Protein AF-A0A9P8Q7M6-F1 (afdb_monomer_lite)

Sequence (858 aa):
MKYVVVSGGVISGIGKGVLASSTGLLLKTLGLRVTSIKIDPYMNIDAGTMSPLEHGEVFVLNDGGESDLDLGNYERYLNVTLTKDHNITTGKIYSQVIERERRGDYLGKTVQVVPHVTNAIQDWIERVARVPVDDSGLEPDVCIIELGGTVGDIESAPFVEALRQFQFRVGHENFALCHVSLVPVIHGEQKTKPTQAAIKDLRSLGLTPDIIACRCTDKLELPTIEKISMFCHVGPNQVIAVHDLNSTYHVPLLLVEQKLLKFLSERLSFKDIVVTAEAKATGEDLLNRWRALTTSYDRSFETVKIALVGKYTHLKDSYLSVIKALEHSSMRVRRRLEIIWVEASDLEPESQFNEDKVKFHKAWHSLCCADGILVPGGFGTRGTEGMMSAAKWARENNIPFLGVCLGFQISVIEFVRSVVGVADATSEEFKPDSPKETHAVVYMPEIDKSKLGGTMRLGLRASVFQGESKIRKLYGNEEQIMERHRHRYEINPEMIERIEAHGMKFVAKDDAGERMEIYELEKHPFYVATQYHPEYLSKVLDPSKPFLGLVAAAAGVLDKVLDDFVLNLDIVTQNSDTVQSGPLANDVVPPNNGVLHPGVGVDGGVGQHDGVLDSDTWANGDVWTQHDVWTNLGTFTNSGVQVQGGTGKEVLWLTDIHPEPFQVEGVKGLLFNQDWESFLFNGGWLHFNQVDNFWVQDVQTGIDSVTDEFDWLFNESVNQVWSGNVVHNDTVFGWLVNLGGDNGTLTTVGFVELDQLFEWVVADNVRVQHEEWGVVLLQHFFSQLQWTSGTQWLLFNRESNRDTVFSFVLLQSGNHDFWSVVDSQHNVSDTGLGKGLDLVQDHWSVGKFNQWLWSGQS

Foldseek 3Di:
DFEEEEAEAQFAPLCSLLLLLLLQLLVLLQLFFEAEAEEALDQDLACLPPDCQPQNAFFFAQQQGTHHCSVLSNCFRNVWGADNLSYHYPNNLVVVLVVCVVVCVVVPDDDDLPPSSLVSLLVSCVVRQQQGTDPVRGGGPYYYYYYHDHQPDPSSLSVLLSVLVNCVVCDQLRYAYEYEYEQEQDPNDGRCVSVLVRLVRSVVSVDAHQAYEYEYADFDDPVSLVVSCVSNVYDSLRYAYPHDDPDSLCSSVSVVVSVVVVSNCVRNVCVVPDRDPVSNVVSNVSVLLSCLLVVLLVVAPAAAEEEEAEQNLVDCSNCVLVVVLLVLLCSQVSHHYDYQYAHLQLQAPVVCVDPPVVSVVVNVVSLVPHLAYEYEDDAEDPSLNSLLVSLVVCVVVLRAYEAEQSSVQSNQLSCCCPQLPLVQADDCRHCVPDDPVRHQKYFDADDDPVDPDRHWPFRKFKKAFDPDDLLCLLVLVDRIDIAGAGGGMAGDPVCQVSSVVRFWHQGIAGPVNPGRAKTFGPPRLHHIYGSGDQSSNAHNSRRRRNSSCRRCSSVVNSVVSSVCSNVVPRPSPPDPPDPDPDDDDDDDDDDDDDDDDDDDDDDDDDDDDDDDDDDDDDDDDDDDDDDDDDDDDDDDDDDDDDDDDDDDDDDDDDDDDDDDDDDDDDDDDDDDDDDDDDDDDDDDDDDDDDDDDDDDDDDDDDDDDDDDDDDDDDDDDDDDDDDDDDDDDADDDDDDDDDDDDDDDDDDDDDDGPVVPPDDDDDDDDDDDDDDADFDDDPDDDDPDDDDDDDDGDGDHDDDDDDDDDDDDDDDDDDDDDDWDADPVGDTDDDDDDDDDDDPDDDPVVVVVVVVVPPDDD

pLDDT: mean 71.1, std 31.72, range [19.19, 98.81]

Organism: Wickerhamomyces pijperi (NCBI:txid599730)

InterPro domains:
  IPR004468 CTP synthase [PTHR11550] (1-563)
  IPR004468 CTP synthase [TIGR00337] (1-553)
  IPR017456 CTP synthase, N-terminal [PF06418] (2-269)
  IPR017456 CTP synthase, N-terminal [cd03113] (2-266)
  IPR017926 Glutamine amidotransferase [PF00117] (315-551)
  IPR027417 P-loop containing nucleoside triphosphate hydrolase [G3DSA:3.40.50.300] (1-296)
  IPR027417 P-loop containing nucleoside triphosphate hydrolase [SSF52540] (1-270)
  IPR029062 Class I glutamine amidotransferase-like [G3DSA:3.40.50.880] (300-567)
  IPR029062 Class I glutamine amidotransferase-like [SSF52317] (303-557)
  IPR033828 CTP synthase GATase domain [cd01746] (304-551)

Secondary structure (DSSP, 8-state):
-EEEEEEE-S-SSSSHHHHHHHHHHHHHTTT--EEEEEEE-SSSSSSTTS-TTTS-PPEE-TTS-EE-THHHHHHHHHT----TTSEEEHHHHHHHHHHHHHHTTTTTPPP-IIIIIHHHHHHHHHHHTTS--STT-SPPSEEEEEE-S-TTSTTTHHHHHHHHHHHHHH-GGGEEEEEEEE--EETTEE--HHHHHHHHHHHHTT---SEEEEE-SSPPPHHHHHHHHHHHTS-GGGEEEE---S-GGGHHHHHHHTTHHHHHHHHTTGGGS---HHHHHHHHHHHHHHHHHHHHHTT---EEEEEEEES-TT-GGGGHHHHHHHHHHHHHHT-EEEEEEEEGGGGSGGGGTSTTHHHHHHHHHHHHT-SEEEE----SSTTHHHHHHHHHHHHHHT--EEEETHHHHHHHHHHHHHTS--TT-EETTT-TTS-GGGEEEEE--B--TTSSSPBPEEEEEEEEE-S--HHHHHTTT-SEEEEEEEESEEE-GGGHHHHHTTTEEEEEE-TTS-SEEEEEETT-SSEEEESS-TTTT--SSS--HHHHHHHHHHTT-HHHHHHHHHTT--GGG---S------PPP-PPPP-------------PPPP----------------------------------------------------PPP-----------------------------------------------------------------SS-----------S-----------GGGSSS----------S-S----------SS---------------------------------------TT-------S-------SS-HHHHHHHHHHH----

Structure (mmCIF, N/CA/C/O backbone):
data_AF-A0A9P8Q7M6-F1
#
_entry.id   AF-A0A9P8Q7M6-F1
#
loop_
_atom_site.group_PDB
_atom_site.id
_atom_site.type_symbol
_atom_site.label_atom_id
_atom_site.label_alt_id
_atom_site.label_comp_id
_atom_site.label_asym_id
_atom_site.label_entity_id
_atom_site.label_seq_id
_atom_site.pdbx_PDB_ins_code
_atom_site.Cartn_x
_atom_site.Cartn_y
_atom_site.Cartn_z
_atom_site.occupancy
_atom_site.B_iso_or_equiv
_atom_site.auth_seq_id
_atom_site.auth_comp_id
_atom_site.auth_asym_id
_atom_site.auth_atom_id
_atom_site.pdbx_PDB_model_num
ATOM 1 N N . MET A 1 1 ? 7.713 -14.174 -20.431 1.00 94.75 1 MET A N 1
ATOM 2 C CA . MET A 1 1 ? 8.204 -12.968 -19.740 1.00 94.75 1 MET A CA 1
ATOM 3 C C . MET A 1 1 ? 8.669 -11.872 -20.693 1.00 94.75 1 MET A C 1
ATOM 5 O O . MET A 1 1 ? 9.513 -12.119 -21.551 1.00 94.75 1 MET A O 1
ATOM 9 N N . LYS A 1 2 ? 8.151 -10.661 -20.487 1.00 97.94 2 LYS A N 1
ATOM 10 C CA . LYS A 1 2 ? 8.623 -9.359 -20.986 1.00 97.94 2 LYS A CA 1
ATOM 11 C C . LYS A 1 2 ? 8.783 -8.433 -19.772 1.00 97.94 2 LYS A C 1
ATOM 13 O O . LYS A 1 2 ? 8.119 -8.659 -18.765 1.00 97.94 2 LYS A O 1
ATOM 18 N N . TYR A 1 3 ? 9.605 -7.394 -19.858 1.00 98.50 3 TYR A N 1
ATOM 19 C CA . TYR A 1 3 ? 9.889 -6.490 -18.741 1.00 98.50 3 TYR A CA 1
ATOM 20 C C . TYR A 1 3 ? 9.621 -5.033 -19.124 1.00 98.50 3 TYR A C 1
ATOM 22 O O . TYR A 1 3 ? 10.130 -4.555 -20.140 1.00 98.50 3 TYR A O 1
ATOM 30 N N . VAL A 1 4 ? 8.844 -4.326 -18.299 1.00 98.50 4 VAL A N 1
ATOM 31 C CA . VAL A 1 4 ? 8.613 -2.877 -18.405 1.00 98.50 4 VAL A CA 1
ATOM 32 C C . VAL A 1 4 ? 9.168 -2.217 -17.150 1.00 98.50 4 VAL A C 1
ATOM 34 O O . VAL A 1 4 ? 8.575 -2.320 -16.079 1.00 98.50 4 VAL A O 1
ATOM 37 N N . VAL A 1 5 ? 10.309 -1.547 -17.276 1.00 98.25 5 VAL A N 1
ATOM 38 C CA . VAL A 1 5 ? 10.922 -0.794 -16.179 1.00 98.25 5 VAL A CA 1
ATOM 39 C C . VAL A 1 5 ? 10.311 0.604 -16.111 1.00 98.25 5 VAL A C 1
ATOM 41 O O . VAL A 1 5 ? 10.193 1.276 -17.134 1.00 98.25 5 VAL A O 1
ATOM 44 N N . VAL A 1 6 ? 9.972 1.062 -14.908 1.00 97.75 6 VAL A N 1
ATOM 45 C CA . VAL A 1 6 ? 9.558 2.434 -14.599 1.00 97.75 6 VAL A CA 1
ATOM 46 C C . VAL A 1 6 ? 10.586 3.044 -13.647 1.00 97.75 6 VAL A C 1
ATOM 48 O O . VAL A 1 6 ? 10.808 2.511 -12.565 1.00 97.75 6 VAL A O 1
ATOM 51 N N . SER A 1 7 ? 11.229 4.150 -14.025 1.00 96.00 7 SER A N 1
ATOM 52 C CA . SER A 1 7 ? 12.185 4.874 -13.166 1.00 96.00 7 SER A CA 1
ATOM 53 C C . SER A 1 7 ? 11.833 6.356 -13.052 1.00 96.00 7 SER A C 1
ATOM 55 O O . SER A 1 7 ? 11.152 6.888 -13.922 1.00 96.00 7 SER A O 1
ATOM 57 N N . GLY A 1 8 ? 12.270 7.037 -11.989 1.00 92.19 8 GLY A N 1
ATOM 58 C CA . GLY A 1 8 ? 12.063 8.481 -11.792 1.00 92.19 8 GLY A CA 1
ATOM 59 C C . GLY A 1 8 ? 13.373 9.263 -11.842 1.00 92.19 8 GLY A C 1
ATOM 60 O O . GLY A 1 8 ? 14.424 8.696 -11.556 1.00 92.19 8 GLY A O 1
ATOM 61 N N . GLY A 1 9 ? 13.328 10.544 -12.216 1.00 80.00 9 GLY A N 1
ATOM 62 C CA . GLY A 1 9 ? 14.541 11.366 -12.360 1.00 80.00 9 GLY A CA 1
ATOM 63 C C . GLY A 1 9 ? 14.595 12.662 -11.552 1.00 80.00 9 GLY A C 1
ATOM 64 O O . GLY A 1 9 ? 15.615 12.942 -10.943 1.00 80.00 9 GLY A O 1
ATOM 65 N N . VAL A 1 10 ? 13.534 13.476 -11.566 1.00 83.44 10 VAL A N 1
ATOM 66 C CA . VAL A 1 10 ? 13.627 14.876 -11.086 1.00 83.44 10 VAL A CA 1
ATOM 67 C C . VAL A 1 10 ? 13.371 15.023 -9.584 1.00 83.44 10 VAL A C 1
ATOM 69 O O . VAL A 1 10 ? 14.022 15.839 -8.945 1.00 83.44 10 VAL A O 1
ATOM 72 N N . ILE A 1 11 ? 12.415 14.264 -9.044 1.00 87.31 11 ILE A N 1
ATOM 73 C CA . ILE A 1 11 ? 12.038 14.238 -7.624 1.00 87.31 11 ILE A CA 1
ATOM 74 C C . ILE A 1 11 ? 11.469 12.859 -7.258 1.00 87.31 11 ILE A C 1
ATOM 76 O O . ILE A 1 11 ? 10.962 12.129 -8.123 1.00 87.31 11 ILE A O 1
ATOM 80 N N . SER A 1 12 ? 11.490 12.531 -5.966 1.00 82.12 12 SER A N 1
ATOM 81 C CA . SER A 1 12 ? 10.630 11.508 -5.361 1.00 82.12 12 SER A CA 1
ATOM 82 C C . SER A 1 12 ? 9.142 11.926 -5.424 1.00 82.12 12 SER A C 1
ATOM 84 O O . SER A 1 12 ? 8.801 12.988 -5.941 1.00 82.12 12 SER A O 1
ATOM 86 N N . GLY A 1 13 ? 8.214 11.058 -5.000 1.00 81.50 13 GLY A N 1
ATOM 87 C CA . GLY A 1 13 ? 6.771 11.375 -4.927 1.00 81.50 13 GLY A CA 1
ATOM 88 C C . GLY A 1 13 ? 6.021 11.593 -6.258 1.00 81.50 13 GLY A C 1
ATOM 89 O O . GLY A 1 13 ? 4.796 11.615 -6.269 1.00 81.50 13 GLY A O 1
ATOM 90 N N . ILE A 1 14 ? 6.711 11.679 -7.402 1.00 85.38 14 ILE A N 1
ATOM 91 C CA . ILE A 1 14 ? 6.169 12.095 -8.718 1.00 85.38 14 ILE A CA 1
ATOM 92 C C . ILE A 1 14 ? 5.023 11.233 -9.311 1.00 85.38 14 ILE A C 1
ATOM 94 O O . ILE A 1 14 ? 4.453 11.572 -10.352 1.00 85.38 14 ILE A O 1
ATOM 98 N N . GLY A 1 15 ? 4.661 10.119 -8.669 1.00 87.31 15 GLY A N 1
ATOM 99 C CA . GLY A 1 15 ? 3.607 9.203 -9.123 1.00 87.31 15 GLY A CA 1
ATOM 100 C C . GLY A 1 15 ? 4.099 8.014 -9.956 1.00 87.31 15 GLY A C 1
ATOM 101 O O . GLY A 1 15 ? 3.340 7.508 -10.784 1.00 87.31 15 GLY A O 1
ATOM 102 N N . LYS A 1 16 ? 5.342 7.552 -9.737 1.00 93.12 16 LYS A N 1
ATOM 103 C CA . LYS A 1 16 ? 5.886 6.324 -10.352 1.00 93.12 16 LYS A CA 1
ATOM 104 C C . LYS A 1 16 ? 4.940 5.124 -10.164 1.00 93.12 16 LYS A C 1
ATOM 106 O O . LYS A 1 16 ? 4.478 4.584 -11.168 1.00 93.12 16 LYS A O 1
ATOM 111 N N . GLY A 1 17 ? 4.552 4.825 -8.918 1.00 93.06 17 GLY A N 1
ATOM 112 C CA . GLY A 1 17 ? 3.602 3.762 -8.566 1.00 93.06 17 GLY A CA 1
ATOM 113 C C . GLY A 1 17 ? 2.275 3.839 -9.315 1.00 93.06 17 GLY A C 1
ATOM 114 O O . GLY A 1 17 ? 1.786 2.822 -9.806 1.00 93.06 17 GLY A O 1
ATOM 115 N N . VAL A 1 18 ? 1.721 5.042 -9.509 1.00 93.50 18 VAL A N 1
ATOM 116 C CA . VAL A 1 18 ? 0.473 5.239 -10.272 1.00 93.50 18 VAL A CA 1
ATOM 117 C C . VAL A 1 18 ? 0.674 4.918 -11.755 1.00 93.50 18 VAL A C 1
ATOM 119 O O . VAL A 1 18 ? -0.164 4.239 -12.348 1.00 93.50 18 VAL A O 1
ATOM 122 N N . LEU A 1 19 ? 1.785 5.347 -12.363 1.00 95.00 19 LEU A N 1
ATOM 123 C CA . LEU A 1 19 ? 2.092 5.049 -13.766 1.00 95.00 19 LEU A CA 1
ATOM 124 C C . LEU A 1 19 ? 2.393 3.559 -13.989 1.00 95.00 19 LEU A C 1
ATOM 126 O O . LEU A 1 19 ? 1.892 2.973 -14.950 1.00 95.00 19 LEU A O 1
ATOM 130 N N . ALA A 1 20 ? 3.178 2.945 -13.104 1.00 96.75 20 ALA A N 1
ATOM 131 C CA . ALA A 1 20 ? 3.508 1.523 -13.127 1.00 96.75 20 ALA A CA 1
ATOM 132 C C . ALA A 1 20 ? 2.244 0.656 -12.985 1.00 96.75 20 ALA A C 1
ATOM 134 O O . ALA A 1 20 ? 1.970 -0.188 -13.843 1.00 96.75 20 ALA A O 1
ATOM 135 N N . SER A 1 21 ? 1.415 0.947 -11.978 1.00 96.50 21 SER A N 1
ATOM 136 C CA . SER A 1 21 ? 0.124 0.285 -11.742 1.00 96.50 21 SER A CA 1
ATOM 137 C C . SER A 1 21 ? -0.840 0.456 -12.919 1.00 96.50 21 SER A C 1
ATOM 139 O O . SER A 1 21 ? -1.434 -0.517 -13.383 1.00 96.50 21 SER A O 1
ATOM 141 N N . SER A 1 22 ? -0.954 1.674 -13.461 1.00 97.00 22 SER A N 1
ATOM 142 C CA . SER A 1 22 ? -1.801 1.955 -14.629 1.00 97.00 22 SER A CA 1
ATOM 143 C C . SER A 1 22 ? -1.318 1.217 -15.876 1.00 97.00 22 SER A C 1
ATOM 145 O O . SER A 1 22 ? -2.128 0.671 -16.620 1.00 97.00 22 SER A O 1
ATOM 147 N N . THR A 1 23 ? -0.002 1.148 -16.097 1.00 97.44 23 THR A N 1
ATOM 148 C CA . THR A 1 23 ? 0.584 0.409 -17.224 1.00 97.44 23 THR A CA 1
ATOM 149 C C . THR A 1 23 ? 0.287 -1.084 -17.106 1.00 97.44 23 THR A C 1
ATOM 151 O O . THR A 1 23 ? -0.188 -1.685 -18.067 1.00 97.44 23 THR A O 1
ATOM 154 N N . GLY A 1 24 ? 0.491 -1.680 -15.927 1.00 97.19 24 GLY A N 1
ATOM 155 C CA . GLY A 1 24 ? 0.184 -3.092 -15.693 1.00 97.19 24 GLY A CA 1
ATOM 156 C C . GLY A 1 24 ? -1.307 -3.420 -15.850 1.00 97.19 24 GLY A C 1
ATOM 157 O O . GLY A 1 24 ? -1.642 -4.415 -16.490 1.00 97.19 24 GLY A O 1
ATOM 158 N N . LEU A 1 25 ? -2.206 -2.562 -15.350 1.00 97.12 25 LEU A N 1
ATOM 159 C CA . LEU A 1 25 ? -3.655 -2.723 -15.514 1.00 97.12 25 LEU A CA 1
ATOM 160 C C . LEU A 1 25 ? -4.030 -2.747 -16.998 1.00 97.12 25 LEU A C 1
ATOM 162 O O . LEU A 1 25 ? -4.724 -3.653 -17.454 1.00 97.12 25 LEU A O 1
ATOM 166 N N . LEU A 1 26 ? -3.525 -1.783 -17.768 1.00 97.25 26 LEU A N 1
ATOM 167 C CA . LEU A 1 26 ? -3.779 -1.718 -19.202 1.00 97.25 26 LEU A CA 1
ATOM 168 C C . LEU A 1 26 ? -3.226 -2.943 -19.945 1.00 97.25 26 LEU A C 1
ATOM 170 O O . LEU A 1 26 ? -3.858 -3.411 -20.890 1.00 97.25 26 LEU A O 1
ATOM 174 N N . LEU A 1 27 ? -2.105 -3.524 -19.511 1.00 97.12 27 LEU A N 1
ATOM 175 C CA . LEU A 1 27 ? -1.623 -4.792 -20.069 1.00 97.12 27 LEU A CA 1
ATOM 176 C C . LEU A 1 27 ? -2.562 -5.966 -19.741 1.00 97.12 27 LEU A C 1
ATOM 178 O O . LEU A 1 27 ? -2.823 -6.776 -20.632 1.00 97.12 27 LEU A O 1
ATOM 182 N N . LYS A 1 28 ? -3.166 -6.019 -18.541 1.00 95.94 28 LYS A N 1
ATOM 183 C CA . LYS A 1 28 ? -4.239 -6.992 -18.244 1.00 95.94 28 LYS A CA 1
ATOM 184 C C . LYS A 1 28 ? -5.476 -6.782 -19.132 1.00 95.94 28 LYS A C 1
ATOM 186 O O . LYS A 1 28 ? -6.106 -7.768 -19.505 1.00 95.94 28 LYS A O 1
ATOM 191 N N . THR A 1 29 ? -5.773 -5.557 -19.590 1.00 96.12 29 THR A N 1
ATOM 192 C CA . THR A 1 29 ? -6.857 -5.327 -20.582 1.00 96.12 29 THR A CA 1
ATOM 193 C C . THR A 1 29 ? -6.578 -5.918 -21.974 1.00 96.12 29 THR A C 1
ATOM 195 O O . THR A 1 29 ? -7.508 -6.091 -22.754 1.00 96.12 29 THR A O 1
ATOM 198 N N . LEU A 1 30 ? -5.332 -6.309 -22.282 1.00 95.19 30 LEU A N 1
ATOM 199 C CA . LEU A 1 30 ? -4.994 -7.086 -23.487 1.00 95.19 30 LEU A CA 1
ATOM 200 C C . LEU A 1 30 ? -5.145 -8.611 -23.295 1.00 95.19 30 LEU A C 1
ATOM 202 O O . LEU A 1 30 ? -4.859 -9.369 -24.224 1.00 95.19 30 LEU A O 1
ATOM 206 N N . GLY A 1 31 ? -5.546 -9.069 -22.103 1.00 94.25 31 GLY A N 1
ATOM 207 C CA . GLY A 1 31 ? -5.588 -10.484 -21.717 1.00 94.25 31 GLY A CA 1
ATOM 208 C C . GLY A 1 31 ? -4.234 -11.074 -21.296 1.00 94.25 31 GLY A C 1
ATOM 209 O O . GLY A 1 31 ? -4.101 -12.294 -21.212 1.00 94.25 31 GLY A O 1
ATOM 210 N N . LEU A 1 32 ? -3.221 -10.235 -21.050 1.00 96.06 32 LEU A N 1
ATOM 211 C CA . LEU A 1 32 ? -1.900 -10.664 -20.574 1.00 96.06 32 LEU A CA 1
ATOM 212 C C . LEU A 1 32 ? -1.911 -10.884 -19.052 1.00 96.06 32 LEU A C 1
ATOM 214 O O . LEU A 1 32 ? -2.503 -10.095 -18.315 1.00 96.06 32 LEU A O 1
ATOM 218 N N . ARG A 1 33 ? -1.193 -11.902 -18.562 1.00 96.44 33 ARG A N 1
ATOM 219 C CA . ARG A 1 33 ? -0.903 -12.053 -17.122 1.00 96.44 33 ARG A CA 1
ATOM 220 C C . ARG A 1 33 ? 0.239 -11.117 -16.733 1.00 96.44 33 ARG A C 1
ATOM 222 O O . ARG A 1 33 ? 1.256 -11.061 -17.429 1.00 96.44 33 ARG A O 1
ATOM 229 N N . VAL A 1 34 ? 0.084 -10.388 -15.629 1.00 97.69 34 VAL A N 1
ATOM 230 C CA . VAL A 1 34 ? 1.004 -9.310 -15.230 1.00 97.69 34 VAL A CA 1
ATOM 231 C C . VAL A 1 34 ? 1.385 -9.442 -13.760 1.00 97.69 34 VAL A C 1
ATOM 233 O O . VAL A 1 34 ? 0.505 -9.545 -12.910 1.00 97.69 34 VAL A O 1
ATOM 236 N N . THR A 1 35 ? 2.685 -9.371 -13.470 1.00 98.19 35 THR A N 1
ATOM 237 C CA . THR A 1 35 ? 3.234 -9.209 -12.111 1.00 98.19 35 THR A CA 1
ATOM 238 C C . THR A 1 35 ? 3.965 -7.867 -11.968 1.00 98.19 35 THR A C 1
ATOM 240 O O . THR A 1 35 ? 4.246 -7.203 -12.969 1.00 98.19 35 THR A O 1
ATOM 243 N N . SER A 1 36 ? 4.276 -7.460 -10.736 1.00 97.81 36 SER A N 1
ATOM 244 C CA . SER A 1 36 ? 5.014 -6.231 -10.423 1.00 97.81 36 SER A CA 1
ATOM 245 C C . SER A 1 36 ? 6.120 -6.488 -9.398 1.00 97.81 36 SER A C 1
ATOM 247 O O . SER A 1 36 ? 5.904 -7.208 -8.427 1.00 97.81 36 SER A O 1
ATOM 249 N N . ILE A 1 37 ? 7.292 -5.886 -9.601 1.00 98.31 37 ILE A N 1
ATOM 250 C CA . ILE A 1 37 ? 8.424 -5.886 -8.667 1.00 98.31 37 ILE A CA 1
ATOM 251 C C . ILE A 1 37 ? 8.764 -4.436 -8.308 1.00 98.31 37 ILE A C 1
ATOM 253 O O . ILE A 1 37 ? 9.008 -3.619 -9.196 1.00 98.31 37 ILE A O 1
ATOM 257 N N . LYS A 1 38 ? 8.840 -4.128 -7.011 1.00 97.38 38 LYS A N 1
ATOM 258 C CA . LYS A 1 38 ? 9.341 -2.850 -6.486 1.00 97.38 38 LYS A CA 1
ATOM 259 C C . LYS A 1 38 ? 10.798 -3.010 -6.079 1.00 97.38 38 LYS A C 1
ATOM 261 O O . LYS A 1 38 ? 11.135 -3.935 -5.342 1.00 97.38 38 LYS A O 1
ATOM 266 N N . ILE A 1 39 ? 11.650 -2.111 -6.552 1.00 97.12 39 ILE A N 1
ATOM 267 C CA . ILE A 1 39 ? 13.034 -1.968 -6.112 1.00 97.12 39 ILE A CA 1
ATOM 268 C C . ILE A 1 39 ? 13.111 -0.729 -5.226 1.00 97.12 39 ILE A C 1
ATOM 270 O O . ILE A 1 39 ? 12.959 0.388 -5.716 1.00 97.12 39 ILE A O 1
ATOM 274 N N . ASP A 1 40 ? 13.387 -0.928 -3.944 1.00 94.75 40 ASP A N 1
ATOM 275 C CA . ASP A 1 40 ? 13.573 0.131 -2.963 1.00 94.75 40 ASP A CA 1
ATOM 276 C C . ASP A 1 40 ? 15.063 0.301 -2.640 1.00 94.75 40 ASP A C 1
ATOM 278 O O . ASP A 1 40 ? 15.709 -0.635 -2.162 1.00 94.75 40 ASP A O 1
ATOM 282 N N . PRO A 1 41 ? 15.647 1.487 -2.874 1.00 93.38 41 PRO A N 1
ATOM 283 C CA . PRO A 1 41 ? 17.073 1.687 -2.649 1.00 93.38 41 PRO A CA 1
ATOM 284 C C . PRO A 1 41 ? 17.458 1.811 -1.158 1.00 93.38 41 PRO A C 1
ATOM 286 O O . PRO A 1 41 ? 18.648 1.811 -0.843 1.00 93.38 41 PRO A O 1
ATOM 289 N N . TYR A 1 42 ? 16.497 1.861 -0.225 1.00 91.94 42 TYR A N 1
ATOM 290 C CA . TYR A 1 42 ? 16.781 1.978 1.211 1.00 91.94 42 TYR A CA 1
ATOM 291 C C . TYR A 1 42 ? 17.512 0.755 1.803 1.00 91.94 42 TYR A C 1
ATOM 293 O O . TYR A 1 42 ? 17.465 -0.366 1.286 1.00 91.94 42 TYR A O 1
ATOM 301 N N . MET A 1 43 ? 18.195 0.978 2.931 1.00 93.06 43 MET A N 1
ATOM 302 C CA . MET A 1 43 ? 19.073 -0.010 3.576 1.00 93.06 43 MET A CA 1
ATOM 303 C C . MET A 1 43 ? 18.357 -1.058 4.441 1.00 93.06 43 MET A C 1
ATOM 305 O O . MET A 1 43 ? 18.939 -2.112 4.702 1.00 93.06 43 MET A O 1
ATOM 309 N N . ASN A 1 44 ? 17.122 -0.811 4.881 1.00 93.88 44 ASN A N 1
ATOM 310 C CA . ASN A 1 44 ? 16.330 -1.772 5.654 1.00 93.88 44 ASN A CA 1
ATOM 311 C C . ASN A 1 44 ? 16.036 -3.044 4.832 1.00 93.88 44 ASN A C 1
ATOM 313 O O . ASN A 1 44 ? 15.989 -3.013 3.603 1.00 93.88 44 ASN A O 1
ATOM 317 N N . ILE A 1 45 ? 15.836 -4.184 5.499 1.00 92.81 45 ILE A N 1
ATOM 318 C CA . ILE A 1 45 ? 15.503 -5.464 4.837 1.00 92.81 45 ILE A CA 1
ATOM 319 C C . ILE A 1 45 ? 14.026 -5.500 4.404 1.00 92.81 45 ILE A C 1
ATOM 321 O O . ILE A 1 45 ? 13.686 -6.122 3.396 1.00 92.81 45 ILE A O 1
ATOM 325 N N . ASP A 1 46 ? 13.177 -4.803 5.149 1.00 91.38 46 ASP A N 1
ATOM 326 C CA . ASP A 1 46 ? 11.733 -4.668 4.991 1.00 91.38 46 ASP A CA 1
ATOM 327 C C . ASP A 1 46 ? 11.284 -3.338 5.632 1.00 91.38 46 ASP A C 1
ATOM 329 O O . ASP A 1 46 ? 12.100 -2.608 6.205 1.00 91.38 46 ASP A O 1
ATOM 333 N N . ALA A 1 47 ? 9.993 -3.013 5.529 1.00 89.50 47 ALA A N 1
ATOM 334 C CA . ALA A 1 47 ? 9.417 -1.813 6.140 1.00 89.50 47 ALA A CA 1
ATOM 335 C C . ALA A 1 47 ? 8.937 -2.027 7.594 1.00 89.50 47 ALA A C 1
ATOM 337 O O . ALA A 1 47 ? 8.488 -1.080 8.236 1.00 89.50 47 ALA A O 1
ATOM 338 N N . GLY A 1 48 ? 9.015 -3.247 8.143 1.00 87.94 48 GLY A N 1
ATOM 339 C CA . GLY A 1 48 ? 8.325 -3.626 9.384 1.00 87.94 48 GLY A CA 1
ATOM 340 C C . GLY A 1 48 ? 8.765 -2.840 10.624 1.00 87.94 48 GLY A C 1
ATOM 341 O O . GLY A 1 48 ? 7.966 -2.615 11.537 1.00 87.94 48 GLY A O 1
ATOM 342 N N . THR A 1 49 ? 10.016 -2.372 10.642 1.00 86.00 49 THR A N 1
ATOM 343 C CA . THR A 1 49 ? 10.592 -1.579 11.741 1.00 86.00 49 THR A CA 1
ATOM 344 C C . THR A 1 49 ? 10.528 -0.062 11.533 1.00 86.00 49 THR A C 1
ATOM 346 O O . THR A 1 49 ? 11.069 0.663 12.365 1.00 86.00 49 THR A O 1
ATOM 349 N N . MET A 1 50 ? 9.955 0.432 10.431 1.00 85.62 50 MET A N 1
ATOM 350 C CA . MET A 1 50 ? 9.901 1.870 10.131 1.00 85.62 50 MET A CA 1
ATOM 351 C C . MET A 1 50 ? 8.791 2.575 10.920 1.00 85.62 50 MET A C 1
ATOM 353 O O . MET A 1 50 ? 7.751 1.981 11.221 1.00 85.62 50 MET A O 1
ATOM 357 N N . SER A 1 51 ? 8.984 3.859 11.233 1.00 82.62 51 SER A N 1
ATOM 358 C CA . SER A 1 51 ? 7.918 4.677 11.808 1.00 82.62 51 SER A CA 1
ATOM 359 C C . SER A 1 51 ? 6.875 5.027 10.738 1.00 82.62 51 SER A C 1
ATOM 361 O O . SER A 1 51 ? 7.250 5.533 9.675 1.00 82.62 51 SER A O 1
ATOM 363 N N . PRO A 1 52 ? 5.561 4.890 11.019 1.00 80.06 52 PRO A N 1
ATOM 364 C CA . PRO A 1 52 ? 4.514 5.376 10.121 1.00 80.06 52 PRO A CA 1
ATOM 365 C C . PRO A 1 52 ? 4.589 6.879 9.819 1.00 80.06 52 PRO A C 1
ATOM 367 O O . PRO A 1 52 ? 3.972 7.332 8.859 1.00 80.06 52 PRO A O 1
ATOM 370 N N . LEU A 1 53 ? 5.325 7.648 10.634 1.00 76.56 53 LEU A N 1
ATOM 371 C CA . LEU A 1 53 ? 5.571 9.084 10.465 1.00 76.56 53 LEU A CA 1
ATOM 372 C C . LEU A 1 53 ? 6.761 9.417 9.543 1.00 76.56 53 LEU A C 1
ATOM 374 O O . LEU A 1 53 ? 6.947 10.584 9.218 1.00 76.56 53 LEU A O 1
ATOM 378 N N . GLU A 1 54 ? 7.560 8.427 9.137 1.00 73.38 54 GLU A N 1
ATOM 379 C CA . GLU A 1 54 ? 8.771 8.621 8.319 1.00 73.38 54 GLU A CA 1
ATOM 380 C C . GLU A 1 54 ? 8.582 8.103 6.889 1.00 73.38 54 GLU A C 1
ATOM 382 O O . GLU A 1 54 ? 8.859 8.818 5.930 1.00 73.38 54 GLU A O 1
ATOM 387 N N . HIS A 1 55 ? 8.091 6.866 6.746 1.00 75.50 55 HIS A N 1
ATOM 388 C CA . HIS A 1 55 ? 7.939 6.185 5.451 1.00 75.50 55 HIS A CA 1
ATOM 389 C C . HIS A 1 55 ? 6.464 6.003 5.031 1.00 75.50 55 HIS A C 1
ATOM 391 O O . HIS A 1 55 ? 6.166 5.359 4.025 1.00 75.50 55 HIS A O 1
ATOM 397 N N . GLY A 1 56 ? 5.523 6.555 5.803 1.00 83.69 56 GLY A N 1
ATOM 398 C CA . GLY A 1 56 ? 4.098 6.266 5.649 1.00 83.69 56 GLY A CA 1
ATOM 399 C C . GLY A 1 56 ? 3.736 4.852 6.120 1.00 83.69 56 GLY A C 1
ATOM 400 O O . GLY A 1 56 ? 4.418 4.247 6.945 1.00 83.69 56 GLY A O 1
ATOM 401 N N . GLU A 1 57 ? 2.609 4.339 5.641 1.00 88.69 57 GLU A N 1
ATOM 402 C CA . GLU A 1 57 ? 2.044 3.063 6.086 1.00 88.69 57 GLU A CA 1
ATOM 403 C C . GLU A 1 57 ? 2.870 1.821 5.675 1.00 88.69 57 GLU A C 1
ATOM 405 O O . GLU A 1 57 ? 3.259 1.670 4.517 1.00 88.69 57 GLU A O 1
ATOM 410 N N . VAL A 1 58 ? 3.057 0.873 6.604 1.00 92.44 58 VAL A N 1
ATOM 411 C CA . VAL A 1 58 ? 3.619 -0.460 6.311 1.00 92.44 58 VAL A CA 1
ATOM 412 C C . VAL A 1 58 ? 2.547 -1.341 5.670 1.00 92.44 58 VAL A C 1
ATOM 414 O O . VAL A 1 58 ? 1.564 -1.683 6.322 1.00 92.44 58 VAL A O 1
ATOM 417 N N . PHE A 1 59 ? 2.757 -1.780 4.430 1.00 95.06 59 PHE A N 1
ATOM 418 C CA . PHE A 1 59 ? 1.851 -2.686 3.726 1.00 95.06 59 PHE A CA 1
ATOM 419 C C . PHE A 1 59 ? 2.199 -4.157 3.992 1.00 95.06 59 PHE A C 1
ATOM 421 O O . PHE A 1 59 ? 3.343 -4.583 3.794 1.00 95.06 59 PHE A O 1
ATOM 428 N N . VAL A 1 60 ? 1.211 -4.950 4.417 1.00 96.25 60 VAL A N 1
ATOM 429 C CA . VAL A 1 60 ? 1.377 -6.379 4.746 1.00 96.25 60 VAL A CA 1
ATOM 430 C C . VAL A 1 60 ? 0.911 -7.265 3.595 1.00 96.25 60 VAL A C 1
ATOM 432 O O . VAL A 1 60 ? -0.128 -7.004 2.994 1.00 96.25 60 VAL A O 1
ATOM 435 N N . LEU A 1 61 ? 1.649 -8.345 3.326 1.00 96.44 61 LEU A N 1
ATOM 436 C CA . LEU A 1 61 ? 1.393 -9.337 2.273 1.00 96.44 61 LEU A CA 1
ATOM 437 C C . LEU A 1 61 ? 0.914 -10.685 2.834 1.00 96.44 61 LEU A C 1
ATOM 439 O O . LEU A 1 61 ? 1.070 -10.978 4.022 1.00 96.44 61 LEU A O 1
ATOM 443 N N . ASN A 1 62 ? 0.358 -11.546 1.971 1.00 96.00 62 ASN A N 1
ATOM 444 C CA . ASN A 1 62 ? -0.207 -12.838 2.393 1.00 96.00 62 ASN A CA 1
ATOM 445 C C . ASN A 1 62 ? 0.818 -13.742 3.105 1.00 96.00 62 ASN A C 1
ATOM 447 O O . ASN A 1 62 ? 0.461 -14.448 4.046 1.00 96.00 62 ASN A O 1
ATOM 451 N N . ASP A 1 63 ? 2.087 -13.701 2.688 1.00 94.56 63 ASP A N 1
ATOM 452 C CA . ASP A 1 63 ? 3.184 -14.523 3.216 1.00 94.56 63 ASP A CA 1
ATOM 453 C C . ASP A 1 63 ? 3.865 -13.942 4.472 1.00 94.56 63 ASP A C 1
ATOM 455 O O . ASP A 1 63 ? 4.957 -14.386 4.850 1.00 94.56 63 ASP A O 1
ATOM 459 N N . GLY A 1 64 ? 3.239 -12.940 5.099 1.00 93.50 64 GLY A N 1
ATOM 460 C CA . GLY A 1 64 ? 3.789 -12.208 6.240 1.00 93.50 64 GLY A CA 1
ATOM 461 C C . GLY A 1 64 ? 4.920 -11.250 5.864 1.00 93.50 64 GLY A C 1
ATOM 462 O O . GLY A 1 64 ? 5.696 -10.863 6.731 1.00 93.50 64 GLY A O 1
ATOM 463 N N . GLY A 1 65 ? 5.052 -10.893 4.582 1.00 93.31 65 GLY A N 1
ATOM 464 C CA . GLY A 1 65 ? 5.923 -9.804 4.153 1.00 93.31 65 GLY A CA 1
ATOM 465 C C . GLY A 1 65 ? 5.435 -8.451 4.656 1.00 93.31 65 GLY A C 1
ATOM 466 O O . GLY A 1 65 ? 4.271 -8.113 4.459 1.00 93.31 65 GLY A O 1
ATOM 467 N N . GLU A 1 66 ? 6.336 -7.671 5.245 1.00 94.12 66 GLU A N 1
ATOM 468 C CA . GLU A 1 66 ? 6.136 -6.251 5.541 1.00 94.12 66 GLU A CA 1
ATOM 469 C C . GLU A 1 66 ? 6.865 -5.435 4.464 1.00 94.12 66 GLU A C 1
ATOM 471 O O . GLU A 1 66 ? 8.008 -5.733 4.113 1.00 94.12 66 GLU A O 1
ATOM 476 N N . SER A 1 67 ? 6.191 -4.456 3.865 1.00 91.69 67 SER A N 1
ATOM 477 C CA . SER A 1 67 ? 6.662 -3.797 2.643 1.00 91.69 67 SER A CA 1
ATOM 478 C C . SER A 1 67 ? 6.209 -2.344 2.542 1.00 91.69 67 SER A C 1
ATOM 480 O O . SER A 1 67 ? 5.332 -1.901 3.280 1.00 91.69 67 SER A O 1
ATOM 482 N N . ASP A 1 68 ? 6.831 -1.610 1.625 1.00 86.44 68 ASP A N 1
ATOM 483 C CA . ASP A 1 68 ? 6.438 -0.251 1.260 1.00 86.44 68 ASP A CA 1
ATOM 484 C C . ASP A 1 68 ? 5.022 -0.194 0.641 1.00 86.44 68 ASP A C 1
ATOM 486 O O . ASP A 1 68 ? 4.571 -1.138 -0.020 1.00 86.44 68 ASP A O 1
ATOM 490 N N . LEU A 1 69 ? 4.340 0.943 0.818 1.00 85.56 69 LEU A N 1
ATOM 491 C CA . LEU A 1 69 ? 2.952 1.181 0.407 1.00 85.56 69 LEU A CA 1
ATOM 492 C C . LEU A 1 69 ? 2.709 0.983 -1.097 1.00 85.56 69 LEU A C 1
ATOM 494 O O . LEU A 1 69 ? 1.590 0.655 -1.507 1.00 85.56 69 LEU A O 1
ATOM 498 N N . ASP A 1 70 ? 3.751 1.127 -1.924 1.00 87.56 70 ASP A N 1
ATOM 499 C CA . ASP A 1 70 ? 3.648 0.970 -3.376 1.00 87.56 70 ASP A CA 1
ATOM 500 C C . ASP A 1 70 ? 3.282 -0.458 -3.803 1.00 87.56 70 ASP A C 1
ATOM 502 O O . ASP A 1 70 ? 2.625 -0.626 -4.832 1.00 87.56 70 ASP A O 1
ATOM 506 N N . LEU A 1 71 ? 3.597 -1.493 -3.009 1.00 92.56 71 LEU A N 1
ATOM 507 C CA . LEU A 1 71 ? 3.126 -2.850 -3.321 1.00 92.56 71 LEU A CA 1
ATOM 508 C C . LEU A 1 71 ? 1.598 -2.947 -3.261 1.00 92.56 71 LEU A C 1
ATOM 510 O O . LEU A 1 71 ? 0.987 -3.603 -4.111 1.00 92.56 71 LEU A O 1
ATOM 514 N N . GLY A 1 72 ? 0.977 -2.230 -2.322 1.00 92.88 72 GLY A N 1
ATOM 515 C CA . GLY A 1 72 ? -0.474 -2.125 -2.233 1.00 92.88 72 GLY A CA 1
ATOM 516 C C . GLY A 1 72 ? -1.090 -1.435 -3.446 1.00 92.88 72 GLY A C 1
ATOM 517 O O . GLY A 1 72 ? -2.180 -1.815 -3.868 1.00 92.88 72 GLY A O 1
ATOM 518 N N . ASN A 1 73 ? -0.394 -0.481 -4.073 1.00 92.56 73 ASN A N 1
ATOM 519 C CA . ASN A 1 73 ? -0.865 0.146 -5.313 1.00 92.56 73 ASN A CA 1
ATOM 520 C C . ASN A 1 73 ? -0.972 -0.880 -6.459 1.00 92.56 73 ASN A C 1
ATOM 522 O O . ASN A 1 73 ? -1.985 -0.895 -7.166 1.00 92.56 73 ASN A O 1
ATOM 526 N N . TYR A 1 74 ? -0.004 -1.797 -6.592 1.00 95.38 74 TYR A N 1
ATOM 527 C CA . TYR A 1 74 ? -0.066 -2.853 -7.609 1.00 95.38 74 TYR A CA 1
ATOM 528 C C . TYR A 1 74 ? -1.172 -3.880 -7.322 1.00 95.38 74 TYR A C 1
ATOM 530 O O . TYR A 1 74 ? -1.939 -4.192 -8.230 1.00 95.38 74 TYR A O 1
ATOM 538 N N . GLU A 1 75 ? -1.315 -4.383 -6.089 1.00 96.25 75 GLU A N 1
ATOM 539 C CA . GLU A 1 75 ? -2.392 -5.339 -5.764 1.00 96.25 75 GLU A CA 1
ATOM 540 C C . GLU A 1 75 ? -3.787 -4.741 -6.035 1.00 96.25 75 GLU A C 1
ATOM 542 O O . GLU A 1 75 ? -4.639 -5.393 -6.649 1.00 96.25 75 GLU A O 1
ATOM 547 N N . ARG A 1 76 ? -3.983 -3.463 -5.674 1.00 95.06 76 ARG A N 1
ATOM 548 C CA . ARG A 1 76 ? -5.227 -2.695 -5.873 1.00 95.06 76 ARG A CA 1
ATOM 549 C C . ARG A 1 76 ? -5.621 -2.531 -7.334 1.00 95.06 76 ARG A C 1
ATOM 551 O O . ARG A 1 76 ? -6.791 -2.721 -7.669 1.00 95.06 76 ARG A O 1
ATOM 558 N N . TYR A 1 77 ? -4.667 -2.145 -8.182 1.00 94.62 77 TYR A N 1
ATOM 559 C CA . TYR A 1 77 ? -4.903 -1.874 -9.604 1.00 94.62 77 TYR A CA 1
ATOM 560 C C . TYR A 1 77 ? -4.947 -3.151 -10.442 1.00 94.62 77 TYR A C 1
ATOM 562 O O . TYR A 1 77 ? -5.773 -3.263 -11.343 1.00 94.62 77 TYR A O 1
ATOM 570 N N . LEU A 1 78 ? -4.045 -4.101 -10.185 1.00 93.56 78 LEU A N 1
ATOM 571 C CA . LEU A 1 78 ? -3.871 -5.272 -11.043 1.00 93.56 78 LEU A CA 1
ATOM 572 C C . LEU A 1 78 ? -4.819 -6.422 -10.684 1.00 93.56 78 LEU A C 1
ATOM 574 O O . LEU A 1 78 ? -4.982 -7.321 -11.509 1.00 93.56 78 LEU A O 1
ATOM 578 N N . ASN A 1 79 ? -5.415 -6.426 -9.483 1.00 92.69 79 ASN A N 1
ATOM 579 C CA . ASN A 1 79 ? -6.042 -7.606 -8.880 1.00 92.69 79 ASN A CA 1
ATOM 580 C C . ASN A 1 79 ? -5.082 -8.810 -8.948 1.00 92.69 79 ASN A C 1
ATOM 582 O O . ASN A 1 79 ? -5.211 -9.690 -9.805 1.00 92.69 79 ASN A O 1
ATOM 586 N N . VAL A 1 80 ? -4.058 -8.762 -8.096 1.00 94.50 80 VAL A N 1
ATOM 587 C CA . VAL A 1 80 ? -3.012 -9.784 -7.926 1.00 94.50 80 VAL A CA 1
ATOM 588 C C . VAL A 1 80 ? -2.677 -9.927 -6.441 1.00 94.50 80 VAL A C 1
ATOM 590 O O . VAL A 1 80 ? -2.980 -9.029 -5.657 1.00 94.50 80 VAL A O 1
ATOM 593 N N . THR A 1 81 ? -2.035 -11.032 -6.074 1.00 95.50 81 THR A N 1
ATOM 594 C CA . THR A 1 81 ? -1.430 -11.266 -4.757 1.00 95.50 81 THR A CA 1
ATOM 595 C C . THR A 1 81 ? 0.087 -11.308 -4.906 1.00 95.50 81 THR A C 1
ATOM 597 O O . THR A 1 81 ? 0.620 -12.183 -5.588 1.00 95.50 81 THR A O 1
ATOM 600 N N . LEU A 1 82 ? 0.791 -10.385 -4.257 1.00 96.69 82 LEU A N 1
ATOM 601 C CA . LEU A 1 82 ? 2.251 -10.343 -4.215 1.00 96.69 82 LEU A CA 1
ATOM 602 C C . LEU A 1 82 ? 2.798 -11.065 -2.969 1.00 96.69 82 LEU A C 1
ATOM 604 O O . LEU A 1 82 ? 2.082 -11.407 -2.027 1.00 96.69 82 LEU A O 1
ATOM 608 N N . THR A 1 83 ? 4.108 -11.300 -2.973 1.00 96.19 83 THR A N 1
ATOM 609 C CA . THR A 1 83 ? 4.868 -11.919 -1.869 1.00 96.19 83 THR A CA 1
ATOM 610 C C . THR A 1 83 ? 6.054 -11.035 -1.495 1.00 96.19 83 THR A C 1
ATOM 612 O O . THR A 1 83 ? 6.479 -10.213 -2.309 1.00 96.19 83 THR A O 1
ATOM 615 N N . LYS A 1 84 ? 6.648 -11.216 -0.309 1.00 95.50 84 LYS A N 1
ATOM 616 C CA . LYS A 1 84 ? 7.778 -10.392 0.187 1.00 95.50 84 LYS A CA 1
ATOM 617 C C . LYS A 1 84 ? 9.020 -10.341 -0.713 1.00 95.50 84 LYS A C 1
ATOM 619 O O . LYS A 1 84 ? 9.884 -9.484 -0.521 1.00 95.50 84 LYS A O 1
ATOM 624 N N . ASP A 1 85 ? 9.105 -11.257 -1.673 1.00 96.38 85 ASP A N 1
ATOM 625 C CA . ASP A 1 85 ? 10.155 -11.341 -2.686 1.00 96.38 85 ASP A CA 1
ATOM 626 C C . ASP A 1 85 ? 9.926 -10.387 -3.874 1.00 96.38 85 ASP A C 1
ATOM 628 O O . ASP A 1 85 ? 10.883 -10.062 -4.575 1.00 96.38 85 ASP A O 1
ATOM 632 N N . HIS A 1 86 ? 8.695 -9.909 -4.089 1.00 97.81 86 HIS A N 1
ATOM 633 C CA . HIS A 1 86 ? 8.358 -8.869 -5.074 1.00 97.81 86 HIS A CA 1
ATOM 634 C C . HIS A 1 86 ? 8.783 -7.463 -4.617 1.00 97.81 86 HIS A C 1
ATOM 636 O O . HIS A 1 86 ? 8.815 -6.531 -5.416 1.00 97.81 86 HIS A O 1
ATOM 642 N N . ASN A 1 87 ? 9.156 -7.317 -3.345 1.00 96.81 87 ASN A N 1
ATOM 643 C CA . ASN A 1 87 ? 9.862 -6.160 -2.814 1.00 96.81 87 ASN A CA 1
ATOM 644 C C . ASN A 1 87 ? 11.369 -6.480 -2.740 1.00 96.81 87 ASN A C 1
ATOM 646 O O . ASN A 1 87 ? 11.777 -7.397 -2.025 1.00 96.81 87 ASN A O 1
ATOM 650 N N . ILE A 1 88 ? 12.206 -5.735 -3.457 1.00 96.75 88 ILE A N 1
ATOM 651 C CA . ILE A 1 88 ? 13.669 -5.862 -3.444 1.00 96.75 88 ILE A CA 1
ATOM 652 C C . ILE A 1 88 ? 14.245 -4.636 -2.742 1.00 96.75 88 ILE A C 1
ATOM 654 O O . ILE A 1 88 ? 14.068 -3.534 -3.242 1.00 96.75 88 ILE A O 1
ATOM 658 N N . THR A 1 89 ? 14.978 -4.819 -1.642 1.00 97.00 89 THR A N 1
ATOM 659 C CA . THR A 1 89 ? 15.661 -3.715 -0.940 1.00 97.00 89 THR A CA 1
ATOM 660 C C . THR A 1 89 ? 17.181 -3.858 -1.014 1.00 97.00 89 THR A C 1
ATOM 662 O O . THR A 1 89 ? 17.697 -4.970 -1.207 1.00 97.00 89 THR A O 1
ATOM 665 N N . THR A 1 90 ? 17.924 -2.766 -0.801 1.00 96.62 90 THR A N 1
ATOM 666 C CA . THR A 1 90 ? 19.393 -2.825 -0.684 1.00 96.62 90 THR A CA 1
ATOM 667 C C . THR A 1 90 ? 19.808 -3.754 0.455 1.00 96.62 90 THR A C 1
ATOM 669 O O . THR A 1 90 ? 20.648 -4.632 0.250 1.00 96.62 90 THR A O 1
ATOM 672 N N . GLY A 1 91 ? 19.156 -3.655 1.621 1.00 96.25 91 GLY A N 1
ATOM 673 C CA . GLY A 1 91 ? 19.403 -4.542 2.763 1.00 96.25 91 GLY A CA 1
ATOM 674 C C . GLY A 1 91 ? 19.189 -6.023 2.442 1.00 96.25 91 GLY A C 1
ATOM 675 O O . GLY A 1 91 ? 20.037 -6.859 2.762 1.00 96.25 91 GLY A O 1
ATOM 676 N N . LYS A 1 92 ? 18.093 -6.355 1.751 1.00 96.44 92 LYS A N 1
ATOM 677 C CA . LYS A 1 92 ? 17.711 -7.726 1.372 1.00 96.44 92 LYS A CA 1
ATOM 678 C C . LYS A 1 92 ? 18.729 -8.357 0.412 1.00 96.44 92 LYS A C 1
ATOM 680 O O . LYS A 1 92 ? 19.160 -9.492 0.627 1.00 96.44 92 LYS A O 1
ATOM 685 N N . ILE A 1 93 ? 19.184 -7.604 -0.593 1.00 97.88 93 ILE A N 1
ATOM 686 C CA . ILE A 1 93 ? 20.222 -8.049 -1.537 1.00 97.88 93 ILE A CA 1
ATOM 687 C C . ILE A 1 93 ? 21.593 -8.168 -0.856 1.00 97.88 93 ILE A C 1
ATOM 689 O O . ILE A 1 93 ? 22.270 -9.184 -1.019 1.00 97.88 93 ILE A O 1
ATOM 693 N N . TYR A 1 94 ? 22.015 -7.162 -0.082 1.00 97.00 94 TYR A N 1
ATOM 694 C CA . TYR A 1 94 ? 23.338 -7.158 0.552 1.00 97.00 94 TYR A CA 1
ATOM 695 C C . TYR A 1 94 ? 23.453 -8.265 1.605 1.00 97.00 94 TYR A C 1
ATOM 697 O O . TYR A 1 94 ? 24.460 -8.972 1.624 1.00 97.00 94 TYR A O 1
ATOM 705 N N . SER A 1 95 ? 22.404 -8.487 2.405 1.00 96.88 95 SER A N 1
ATOM 706 C CA . SER A 1 95 ? 22.313 -9.611 3.345 1.00 96.88 95 SER A CA 1
ATOM 707 C C . SER A 1 95 ? 22.522 -10.955 2.634 1.00 96.88 95 SER A C 1
ATOM 709 O O . SER A 1 95 ? 23.419 -11.717 3.001 1.00 96.88 95 SER A O 1
ATOM 711 N N . GLN A 1 96 ? 21.798 -11.203 1.534 1.00 96.06 96 GLN A N 1
ATOM 712 C CA . GLN A 1 96 ? 21.950 -12.434 0.755 1.00 96.06 96 GLN A CA 1
ATOM 713 C C . GLN A 1 96 ? 23.364 -12.588 0.162 1.00 96.06 96 GLN A C 1
ATOM 715 O O . GLN A 1 96 ? 23.920 -13.687 0.164 1.00 96.06 96 GLN A O 1
ATOM 720 N N . VAL A 1 97 ? 23.969 -11.515 -0.355 1.00 97.62 97 VAL A N 1
ATOM 721 C CA . VAL A 1 97 ? 25.327 -11.563 -0.925 1.00 97.62 97 VAL A CA 1
ATOM 722 C C . VAL A 1 97 ? 26.381 -11.843 0.155 1.00 97.62 97 VAL A C 1
ATOM 724 O O . VAL A 1 97 ? 27.300 -12.624 -0.097 1.00 97.62 97 VAL A O 1
ATOM 727 N N . ILE A 1 98 ? 26.228 -11.279 1.357 1.00 96.94 98 ILE A N 1
ATOM 728 C CA . ILE A 1 98 ? 27.109 -11.530 2.509 1.00 96.94 98 ILE A CA 1
ATOM 729 C C . ILE A 1 98 ? 26.944 -12.968 3.029 1.00 96.94 98 ILE A C 1
ATOM 731 O O . ILE A 1 98 ? 27.938 -13.631 3.315 1.00 96.94 98 ILE A O 1
ATOM 735 N N . GLU A 1 99 ? 25.723 -13.504 3.090 1.00 96.81 99 GLU A N 1
ATOM 736 C CA . GLU A 1 99 ? 25.493 -14.901 3.491 1.00 96.81 99 GLU A CA 1
ATOM 737 C C . GLU A 1 99 ? 26.153 -15.892 2.511 1.00 96.81 99 GLU A C 1
ATOM 739 O O . GLU A 1 99 ? 26.839 -16.829 2.929 1.00 96.81 99 GLU A O 1
ATOM 744 N N . ARG A 1 100 ? 26.022 -15.647 1.197 1.00 96.69 100 ARG A N 1
ATOM 745 C CA . ARG A 1 100 ? 26.696 -16.429 0.140 1.00 96.69 100 ARG A CA 1
ATOM 746 C C . ARG A 1 100 ? 28.227 -16.350 0.242 1.00 96.69 100 ARG A C 1
ATOM 748 O O . ARG A 1 100 ? 28.906 -17.341 -0.021 1.00 96.69 100 ARG A O 1
ATOM 755 N N . GLU A 1 101 ? 28.782 -15.205 0.648 1.00 97.31 101 GLU A N 1
ATOM 756 C CA . GLU A 1 101 ? 30.218 -15.057 0.932 1.00 97.31 101 GLU A CA 1
ATOM 757 C C . GLU A 1 101 ? 30.646 -15.922 2.119 1.00 97.31 101 GLU A C 1
ATOM 759 O O . GLU A 1 101 ? 31.566 -16.729 1.975 1.00 97.31 101 GLU A O 1
ATOM 764 N N . ARG A 1 102 ? 29.923 -15.850 3.243 1.00 96.31 102 ARG A N 1
ATOM 765 C CA . ARG A 1 102 ? 30.225 -16.626 4.456 1.00 96.31 102 ARG A CA 1
ATOM 766 C C . ARG A 1 102 ? 30.057 -18.134 4.278 1.00 96.31 102 ARG A C 1
ATOM 768 O O . ARG A 1 102 ? 30.784 -18.896 4.912 1.00 96.31 102 ARG A O 1
ATOM 775 N N . ARG A 1 103 ? 29.155 -18.572 3.395 1.00 96.19 103 ARG A N 1
ATOM 776 C CA . ARG A 1 103 ? 29.006 -19.983 2.996 1.00 96.19 103 ARG A CA 1
ATOM 777 C C . ARG A 1 103 ? 30.099 -20.464 2.028 1.00 96.19 103 ARG A C 1
ATOM 779 O O . ARG A 1 103 ? 30.313 -21.668 1.902 1.00 96.19 103 ARG A O 1
ATOM 786 N N . GLY A 1 104 ? 30.823 -19.546 1.385 1.00 95.56 104 GLY A N 1
ATOM 787 C CA . GLY A 1 104 ? 31.903 -19.854 0.447 1.00 95.56 104 GLY A CA 1
ATOM 788 C C . GLY A 1 104 ? 31.462 -20.035 -1.010 1.00 95.56 104 GLY A C 1
ATOM 789 O O . GLY A 1 104 ? 32.275 -20.478 -1.823 1.00 95.56 104 GLY A O 1
ATOM 790 N N . ASP A 1 105 ? 30.228 -19.658 -1.370 1.00 96.00 105 ASP A N 1
ATOM 791 C CA . ASP A 1 105 ? 29.649 -19.830 -2.715 1.00 96.00 105 ASP A CA 1
ATOM 792 C C . ASP A 1 105 ? 30.523 -19.188 -3.819 1.00 96.00 105 ASP A C 1
ATOM 794 O O . ASP A 1 105 ? 30.599 -19.688 -4.942 1.00 96.00 105 ASP A O 1
ATOM 798 N N . TYR A 1 106 ? 31.240 -18.103 -3.496 1.00 95.69 106 TYR A N 1
ATOM 799 C CA . TYR A 1 106 ? 32.151 -17.394 -4.409 1.00 95.69 106 TYR A CA 1
ATOM 800 C C . TYR A 1 106 ? 33.576 -17.988 -4.483 1.00 95.69 106 TYR A C 1
ATOM 802 O O . TYR A 1 106 ? 34.474 -17.377 -5.068 1.00 95.69 106 TYR A O 1
ATOM 810 N N . LEU A 1 107 ? 33.805 -19.180 -3.916 1.00 94.94 107 LEU A N 1
ATOM 811 C CA . LEU A 1 107 ? 35.072 -19.930 -3.959 1.00 94.94 107 LEU A CA 1
ATOM 812 C C . LEU A 1 107 ? 36.288 -19.131 -3.444 1.00 94.94 107 LEU A C 1
ATOM 814 O O . LEU A 1 107 ? 37.379 -19.201 -4.011 1.00 94.94 107 LEU A O 1
ATOM 818 N N . GLY A 1 108 ? 36.091 -18.332 -2.390 1.00 89.38 108 GLY A N 1
ATOM 819 C CA . GLY A 1 108 ? 37.138 -17.506 -1.770 1.00 89.38 108 GLY A CA 1
ATOM 820 C C . GLY A 1 108 ? 37.606 -16.304 -2.605 1.00 89.38 108 GLY A C 1
ATOM 821 O O . GLY A 1 108 ? 38.616 -15.687 -2.269 1.00 89.38 108 GLY A O 1
ATOM 822 N N . LYS A 1 109 ? 36.904 -15.961 -3.693 1.00 93.44 109 LYS A N 1
ATOM 823 C CA . LYS A 1 109 ? 37.177 -14.752 -4.486 1.00 93.44 109 LYS A CA 1
ATOM 824 C C . LYS A 1 109 ? 36.615 -13.506 -3.802 1.00 93.44 109 LYS A C 1
ATOM 826 O O . LYS A 1 109 ? 35.594 -13.566 -3.123 1.00 93.44 109 LYS A O 1
ATOM 831 N N . THR A 1 110 ? 37.251 -12.360 -4.040 1.00 95.00 110 THR A N 1
ATOM 832 C CA . THR A 1 110 ? 36.785 -11.058 -3.548 1.00 95.00 110 THR A CA 1
ATOM 833 C C . THR A 1 110 ? 35.422 -10.697 -4.140 1.00 95.00 110 THR A C 1
ATOM 835 O O . THR A 1 110 ? 35.298 -10.478 -5.346 1.00 95.00 110 THR A O 1
ATOM 838 N N . VAL A 1 111 ? 34.415 -10.589 -3.275 1.00 96.62 111 VAL A N 1
ATOM 839 C CA . VAL A 1 111 ? 33.071 -10.118 -3.626 1.00 96.62 111 VAL A CA 1
ATOM 840 C C . VAL A 1 111 ? 33.088 -8.596 -3.812 1.00 96.62 111 VAL A C 1
ATOM 842 O O . VAL A 1 111 ? 33.787 -7.878 -3.101 1.00 96.62 111 VAL A O 1
ATOM 845 N N . GLN A 1 112 ? 32.344 -8.107 -4.802 1.00 96.88 112 GLN A N 1
ATOM 846 C CA . GLN A 1 112 ? 32.289 -6.701 -5.231 1.00 96.88 112 GLN A CA 1
ATOM 847 C C . GLN A 1 112 ? 30.904 -6.385 -5.808 1.00 96.88 112 GLN A C 1
ATOM 849 O O . GLN A 1 112 ? 30.282 -7.281 -6.382 1.00 96.88 112 GLN A O 1
ATOM 854 N N . VAL A 1 113 ? 30.458 -5.123 -5.724 1.00 96.88 113 VAL A N 1
ATOM 855 C CA . VAL A 1 113 ? 29.143 -4.672 -6.233 1.00 96.88 113 VAL A CA 1
ATOM 856 C C . VAL A 1 113 ? 28.922 -5.132 -7.678 1.00 96.88 113 VAL A C 1
ATOM 858 O O . VAL A 1 113 ? 27.974 -5.863 -7.962 1.00 96.88 113 VAL A O 1
ATOM 861 N N . VAL A 1 114 ? 29.862 -4.817 -8.570 1.00 96.88 114 VAL A N 1
ATOM 862 C CA . VAL A 1 114 ? 29.917 -5.400 -9.915 1.00 96.88 114 VAL A CA 1
ATOM 863 C C . VAL A 1 114 ? 30.909 -6.574 -9.903 1.00 96.88 114 VAL A C 1
ATOM 865 O O . VAL A 1 114 ? 32.028 -6.396 -9.427 1.00 96.88 114 VAL A O 1
ATOM 868 N N . PRO A 1 115 ? 30.564 -7.772 -10.410 1.00 96.31 115 PRO A N 1
ATOM 869 C CA . PRO A 1 115 ? 29.249 -8.201 -10.886 1.00 96.31 115 PRO A CA 1
ATOM 870 C C . PRO A 1 115 ? 28.377 -8.863 -9.798 1.00 96.31 115 PRO A C 1
ATOM 872 O O . PRO A 1 115 ? 27.297 -9.340 -10.117 1.00 96.31 115 PRO A O 1
ATOM 875 N N . HIS A 1 116 ? 28.826 -9.003 -8.545 1.00 97.31 116 HIS A N 1
ATOM 876 C CA . HIS A 1 116 ? 28.196 -9.947 -7.605 1.00 97.31 116 HIS A CA 1
ATOM 877 C C . HIS A 1 116 ? 26.840 -9.458 -7.076 1.00 97.31 116 HIS A C 1
ATOM 879 O O . HIS A 1 116 ? 25.885 -10.232 -7.046 1.00 97.31 116 HIS A O 1
ATOM 885 N N . VAL A 1 117 ? 26.731 -8.175 -6.716 1.00 98.00 117 VAL A N 1
ATOM 886 C CA . VAL A 1 117 ? 25.455 -7.549 -6.323 1.00 98.00 117 VAL A CA 1
ATOM 887 C C . VAL A 1 117 ? 24.572 -7.345 -7.555 1.00 98.00 117 VAL A C 1
ATOM 889 O O . VAL A 1 117 ? 23.387 -7.666 -7.516 1.00 98.00 117 VAL A O 1
ATOM 892 N N . THR A 1 118 ? 25.140 -6.897 -8.681 1.00 98.25 118 THR A N 1
ATOM 893 C CA . THR A 1 118 ? 24.354 -6.664 -9.906 1.00 98.25 118 THR A CA 1
ATOM 894 C C . THR A 1 118 ? 23.791 -7.953 -10.499 1.00 98.25 118 THR A C 1
ATOM 896 O O . THR A 1 118 ? 22.666 -7.944 -10.998 1.00 98.25 118 THR A O 1
ATOM 899 N N . ASN A 1 119 ? 24.512 -9.076 -10.409 1.00 98.12 119 ASN A N 1
ATOM 900 C CA . ASN A 1 119 ? 23.978 -10.395 -10.749 1.00 98.12 119 ASN A CA 1
ATOM 901 C C . ASN A 1 119 ? 22.915 -10.837 -9.744 1.00 98.12 119 ASN A C 1
ATOM 903 O O . ASN A 1 119 ? 21.853 -11.252 -10.182 1.00 98.12 119 ASN A O 1
ATOM 907 N N . ALA A 1 120 ? 23.135 -10.689 -8.431 1.00 98.31 120 ALA A N 1
ATOM 908 C CA . ALA A 1 120 ? 22.125 -11.055 -7.434 1.00 98.31 120 ALA A CA 1
ATOM 909 C C . ALA A 1 120 ? 20.781 -10.336 -7.671 1.00 98.31 120 ALA A C 1
ATOM 911 O O . ALA A 1 120 ? 19.735 -10.971 -7.573 1.00 98.31 120 ALA A O 1
ATOM 912 N N . ILE A 1 121 ? 20.805 -9.056 -8.064 1.00 98.56 121 ILE A N 1
ATOM 913 C CA . ILE A 1 121 ? 19.611 -8.288 -8.459 1.00 98.56 121 ILE A CA 1
ATOM 914 C C . ILE A 1 121 ? 18.953 -8.878 -9.720 1.00 98.56 121 ILE A C 1
ATOM 916 O O . ILE A 1 121 ? 17.754 -9.146 -9.714 1.00 98.56 121 ILE A O 1
ATOM 920 N N . GLN A 1 122 ? 19.716 -9.113 -10.794 1.00 98.56 122 GLN A N 1
ATOM 921 C CA . GLN A 1 122 ? 19.183 -9.683 -12.044 1.00 98.56 122 GLN A CA 1
ATOM 922 C C . GLN A 1 122 ? 18.592 -11.088 -11.835 1.00 98.56 122 GLN A C 1
ATOM 924 O O . GLN A 1 122 ? 17.476 -11.365 -12.270 1.00 98.56 122 GLN A O 1
ATOM 929 N N . ASP A 1 123 ? 19.312 -11.955 -11.123 1.00 98.25 123 ASP A N 1
ATOM 930 C CA . ASP A 1 123 ? 18.902 -13.325 -10.810 1.00 98.25 123 ASP A CA 1
ATOM 931 C C . ASP A 1 123 ? 17.642 -13.341 -9.918 1.00 98.25 123 ASP A C 1
ATOM 933 O O . ASP A 1 123 ? 16.804 -14.238 -10.029 1.00 98.25 123 ASP A O 1
ATOM 937 N N . TRP A 1 124 ? 17.474 -12.335 -9.047 1.00 98.44 124 TRP A N 1
ATOM 938 C CA . TRP A 1 124 ? 16.258 -12.141 -8.253 1.00 98.44 124 TRP A CA 1
ATOM 939 C C . TRP A 1 124 ? 15.075 -11.721 -9.132 1.00 98.44 124 TRP A C 1
ATOM 941 O O . TRP A 1 124 ? 14.008 -12.326 -9.026 1.00 98.44 124 TRP A O 1
ATOM 951 N N . ILE A 1 125 ? 15.266 -10.748 -10.029 1.00 98.56 125 ILE A N 1
ATOM 952 C CA . ILE A 1 125 ? 14.233 -10.278 -10.966 1.00 98.56 125 ILE A CA 1
ATOM 953 C C . ILE A 1 125 ? 13.737 -11.430 -11.854 1.00 98.56 125 ILE A C 1
ATOM 955 O O . ILE A 1 125 ? 12.533 -11.662 -11.923 1.00 98.56 125 ILE A O 1
ATOM 959 N N . GLU A 1 126 ? 14.633 -12.205 -12.480 1.00 98.00 126 GLU A N 1
ATOM 960 C CA . GLU A 1 126 ? 14.235 -13.329 -13.351 1.00 98.00 126 GLU A CA 1
ATOM 961 C C . GLU A 1 126 ? 13.508 -14.456 -12.617 1.00 98.00 126 GLU A C 1
ATOM 963 O O . GLU A 1 126 ? 12.670 -15.138 -13.210 1.00 98.00 126 GLU A O 1
ATOM 968 N N . ARG A 1 127 ? 13.844 -14.676 -11.343 1.00 97.94 127 ARG A N 1
ATOM 969 C CA . ARG A 1 127 ? 13.202 -15.679 -10.492 1.00 97.94 127 ARG A CA 1
ATOM 970 C C . ARG A 1 127 ? 11.803 -15.235 -10.077 1.00 97.94 127 ARG A C 1
ATOM 972 O O . ARG A 1 127 ? 10.864 -16.016 -10.185 1.00 97.94 127 ARG A O 1
ATOM 979 N N . VAL A 1 128 ? 11.671 -14.002 -9.591 1.00 98.00 128 VAL A N 1
ATOM 980 C CA . VAL A 1 128 ? 10.421 -13.494 -9.008 1.00 98.00 128 VAL A CA 1
ATOM 981 C C . VAL A 1 128 ? 9.401 -13.131 -10.079 1.00 98.00 128 VAL A C 1
ATOM 983 O O . VAL A 1 128 ? 8.232 -13.458 -9.919 1.00 98.00 128 VAL A O 1
ATOM 986 N N . ALA A 1 129 ? 9.832 -12.589 -11.221 1.00 98.12 129 ALA A N 1
ATOM 987 C CA . ALA A 1 129 ? 8.938 -12.279 -12.337 1.00 98.12 129 ALA A CA 1
ATOM 988 C C . ALA A 1 129 ? 8.141 -13.497 -12.845 1.00 98.12 129 ALA A C 1
ATOM 990 O O . ALA A 1 129 ? 7.090 -13.330 -13.452 1.00 98.12 129 ALA A O 1
ATOM 991 N N . ARG A 1 130 ? 8.633 -14.721 -12.602 1.00 97.81 130 ARG A N 1
ATOM 992 C CA . ARG A 1 130 ? 7.993 -15.982 -13.008 1.00 97.81 130 ARG A CA 1
ATOM 993 C C . ARG A 1 130 ? 7.021 -16.561 -11.980 1.00 97.81 130 ARG A C 1
ATOM 995 O O . ARG A 1 130 ? 6.342 -17.538 -12.288 1.00 97.81 130 ARG A O 1
ATOM 1002 N N . VAL A 1 131 ? 6.973 -16.010 -10.769 1.00 97.56 131 VAL A N 1
ATOM 1003 C CA . VAL A 1 131 ? 6.059 -16.472 -9.720 1.00 97.56 131 VAL A CA 1
ATOM 1004 C C . VAL A 1 131 ? 4.621 -16.132 -10.142 1.00 97.56 131 VAL A C 1
ATOM 1006 O O . VAL A 1 131 ? 4.362 -14.982 -10.499 1.00 97.56 131 VAL A O 1
ATOM 1009 N N . PRO A 1 132 ? 3.679 -17.094 -10.125 1.00 97.00 132 PRO A N 1
ATOM 1010 C CA . PRO A 1 132 ? 2.267 -16.794 -10.329 1.00 97.00 132 PRO A CA 1
ATOM 1011 C C . PRO A 1 132 ? 1.732 -15.883 -9.220 1.00 97.00 132 PRO A C 1
ATOM 1013 O O . PRO A 1 132 ? 1.969 -16.137 -8.040 1.00 97.00 132 PRO A O 1
ATOM 1016 N N . VAL A 1 133 ? 1.002 -14.836 -9.609 1.00 95.88 133 VAL A N 1
ATOM 1017 C CA . VAL A 1 133 ? 0.433 -13.817 -8.702 1.00 95.88 133 VAL A CA 1
ATOM 1018 C C . VAL A 1 133 ? -1.074 -13.613 -8.894 1.00 95.88 133 VAL A C 1
ATOM 1020 O O . VAL A 1 133 ? -1.666 -12.737 -8.271 1.00 95.88 133 VAL A O 1
ATOM 1023 N N . ASP A 1 134 ? -1.711 -14.399 -9.761 1.00 92.00 134 ASP A N 1
ATOM 1024 C CA . ASP A 1 134 ? -3.160 -14.401 -9.959 1.00 92.00 134 ASP A CA 1
ATOM 1025 C C . ASP A 1 134 ? -3.725 -15.827 -9.947 1.00 92.00 134 ASP A C 1
ATOM 1027 O O . ASP A 1 134 ? -2.984 -16.817 -9.985 1.00 92.00 134 ASP A O 1
ATOM 1031 N N . ASP A 1 135 ? -5.052 -15.916 -9.883 1.00 87.75 135 ASP A N 1
ATOM 1032 C CA . ASP A 1 135 ? -5.806 -17.153 -9.648 1.00 87.75 135 ASP A CA 1
ATOM 1033 C C . ASP A 1 135 ? -5.653 -18.200 -10.773 1.00 87.75 135 ASP A C 1
ATOM 1035 O O . ASP A 1 135 ? -6.119 -19.330 -10.638 1.00 87.75 135 ASP A O 1
ATOM 1039 N N . SER A 1 136 ? -4.969 -17.862 -11.878 1.00 89.69 136 SER A N 1
ATOM 1040 C CA . SER A 1 136 ? -4.622 -18.825 -12.929 1.00 89.69 136 SER A CA 1
ATOM 1041 C C . SER A 1 136 ? -3.516 -19.804 -12.517 1.00 89.69 136 SER A C 1
ATOM 1043 O O . SER A 1 136 ? -3.418 -20.891 -13.086 1.00 89.69 136 SER A O 1
ATOM 1045 N N . GLY A 1 137 ? -2.651 -19.423 -11.567 1.00 92.19 137 GLY A N 1
ATOM 1046 C CA . GLY A 1 137 ? -1.483 -20.219 -11.172 1.00 92.19 137 GLY A CA 1
ATOM 1047 C C . GLY A 1 137 ? -0.395 -20.363 -12.252 1.00 92.19 137 GLY A C 1
ATOM 1048 O O . GLY A 1 137 ? 0.485 -21.213 -12.115 1.00 92.19 137 GLY A O 1
ATOM 1049 N N . LEU A 1 138 ? -0.433 -19.562 -13.325 1.00 94.31 138 LEU A N 1
ATOM 1050 C CA . LEU A 1 138 ? 0.493 -19.639 -14.467 1.00 94.31 138 LEU A CA 1
ATOM 1051 C C . LE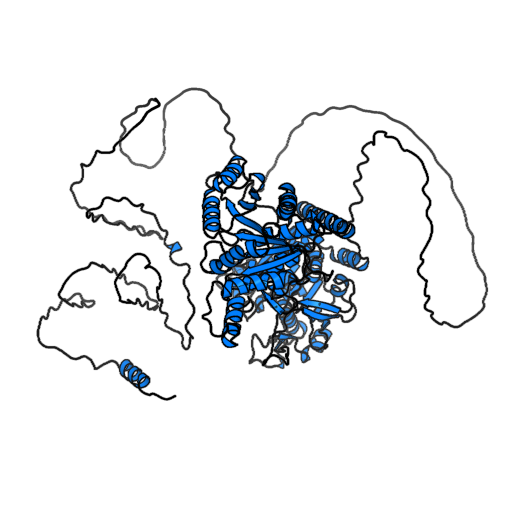U A 1 138 ? 1.639 -18.608 -14.393 1.00 94.31 138 LEU A C 1
ATOM 1053 O O . LEU A 1 138 ? 1.509 -17.564 -13.758 1.00 94.31 138 LEU A O 1
ATOM 1057 N N . GLU A 1 139 ? 2.751 -18.860 -15.107 1.00 96.31 139 GLU A N 1
ATOM 1058 C CA . GLU A 1 139 ? 3.835 -17.868 -15.270 1.00 96.31 139 GLU A CA 1
ATOM 1059 C C . GLU A 1 139 ? 3.270 -16.576 -15.909 1.00 96.31 139 GLU A C 1
ATOM 1061 O O . GLU A 1 139 ? 2.559 -16.675 -16.920 1.00 96.31 139 GLU A O 1
ATOM 1066 N N . PRO A 1 140 ? 3.573 -15.373 -15.382 1.00 97.62 140 PRO A N 1
ATOM 1067 C CA . PRO A 1 140 ? 3.174 -14.110 -16.000 1.00 97.62 140 PRO A CA 1
ATOM 1068 C C . PRO A 1 140 ? 3.723 -13.913 -17.426 1.00 97.62 140 PRO A C 1
ATOM 1070 O O . PRO A 1 140 ? 4.791 -14.404 -17.797 1.00 97.62 140 PRO A O 1
ATOM 1073 N N . ASP A 1 141 ? 3.009 -13.143 -18.246 1.00 97.31 141 ASP A N 1
ATOM 1074 C CA . ASP A 1 141 ? 3.496 -12.740 -19.568 1.00 97.31 141 ASP A CA 1
ATOM 1075 C C . ASP A 1 141 ? 4.459 -11.555 -19.456 1.00 97.31 141 ASP A C 1
ATOM 1077 O O . ASP A 1 141 ? 5.505 -11.546 -20.116 1.00 97.31 141 ASP A O 1
ATOM 1081 N N . VAL A 1 142 ? 4.121 -10.579 -18.601 1.00 98.12 142 VAL A N 1
ATOM 1082 C CA . VAL A 1 142 ? 4.860 -9.323 -18.403 1.00 98.12 142 VAL A CA 1
ATOM 1083 C C . VAL A 1 142 ? 5.107 -9.052 -16.916 1.00 98.12 142 VAL A C 1
ATOM 1085 O O . VAL A 1 142 ? 4.223 -9.231 -16.080 1.00 98.12 142 VAL A O 1
ATOM 1088 N N . CYS A 1 143 ? 6.297 -8.555 -16.594 1.00 98.50 143 CYS A N 1
ATOM 1089 C CA . CYS A 1 143 ? 6.654 -8.018 -15.289 1.00 98.50 143 CYS A CA 1
ATOM 1090 C C . CYS A 1 143 ? 6.862 -6.500 -15.397 1.00 98.50 143 CYS A C 1
ATOM 1092 O O . CYS A 1 143 ? 7.686 -6.028 -16.187 1.00 98.50 143 CYS A O 1
ATOM 1094 N N . ILE A 1 144 ? 6.104 -5.735 -14.610 1.00 98.56 144 ILE A N 1
ATOM 1095 C CA . ILE A 1 144 ? 6.405 -4.329 -14.331 1.00 98.56 144 ILE A CA 1
ATOM 1096 C C . ILE A 1 144 ? 7.520 -4.299 -13.279 1.00 98.56 144 ILE A C 1
ATOM 1098 O O . ILE A 1 144 ? 7.455 -5.033 -12.297 1.00 98.56 144 ILE A O 1
ATOM 1102 N N . ILE A 1 145 ? 8.546 -3.473 -13.469 1.00 98.44 145 ILE A N 1
ATOM 1103 C CA . ILE A 1 145 ? 9.609 -3.263 -12.479 1.00 98.44 145 ILE A CA 1
ATOM 1104 C C . ILE A 1 145 ? 9.663 -1.774 -12.172 1.00 98.44 145 ILE A C 1
ATOM 1106 O O . ILE A 1 145 ? 10.044 -0.990 -13.037 1.00 98.44 145 ILE A O 1
ATOM 1110 N N . GLU A 1 146 ? 9.330 -1.367 -10.956 1.00 97.75 146 GLU A N 1
ATOM 1111 C CA . GLU A 1 146 ? 9.551 0.010 -10.528 1.00 97.75 146 GLU A CA 1
ATOM 1112 C C . GLU A 1 146 ? 10.892 0.157 -9.809 1.00 97.75 146 GLU A C 1
ATOM 1114 O O . GLU A 1 146 ? 11.173 -0.547 -8.842 1.00 97.75 146 GLU A O 1
ATOM 1119 N N . LEU A 1 147 ? 11.692 1.126 -10.253 1.00 96.06 147 LEU A N 1
ATOM 1120 C CA . LEU A 1 147 ? 12.860 1.619 -9.537 1.00 96.06 147 LEU A CA 1
ATOM 1121 C C . LEU A 1 147 ? 12.463 2.815 -8.657 1.00 96.06 147 LEU A C 1
ATOM 1123 O O . LEU A 1 147 ? 12.182 3.907 -9.163 1.00 96.06 147 LEU A O 1
ATOM 1127 N N . GLY A 1 148 ? 12.450 2.584 -7.343 1.00 92.62 148 GLY A N 1
ATOM 1128 C CA . GLY A 1 148 ? 12.292 3.576 -6.282 1.00 92.62 148 GLY A CA 1
ATOM 1129 C C . GLY A 1 148 ? 13.431 4.603 -6.231 1.00 92.62 148 GLY A C 1
ATOM 1130 O O . GLY A 1 148 ? 14.394 4.530 -6.991 1.00 92.62 148 GLY A O 1
ATOM 1131 N N . GLY A 1 149 ? 13.300 5.599 -5.347 1.00 89.12 149 GLY A N 1
ATOM 1132 C CA . GLY A 1 149 ? 14.213 6.753 -5.307 1.00 89.12 149 GLY A CA 1
ATOM 1133 C C . GLY A 1 149 ? 14.219 7.557 -6.615 1.00 89.12 149 GLY A C 1
ATOM 1134 O O . GLY A 1 149 ? 13.195 7.614 -7.317 1.00 89.12 149 GLY A O 1
ATOM 1135 N N . THR A 1 150 ? 15.367 8.153 -6.938 1.00 90.25 150 THR A N 1
ATOM 1136 C CA . THR A 1 150 ? 15.618 8.929 -8.159 1.00 90.25 150 THR A CA 1
ATOM 1137 C C . THR A 1 150 ? 16.907 8.471 -8.857 1.00 90.25 150 THR A C 1
ATOM 1139 O O . THR A 1 150 ? 17.880 8.047 -8.238 1.00 90.25 150 THR A O 1
ATOM 1142 N N . VAL A 1 151 ? 16.916 8.493 -10.193 1.00 87.50 151 VAL A N 1
ATOM 1143 C CA . VAL A 1 151 ? 18.082 8.075 -10.986 1.00 87.50 151 VAL A CA 1
ATOM 1144 C C . VAL A 1 151 ? 19.159 9.155 -10.928 1.00 87.50 151 VAL A C 1
ATOM 1146 O O . VAL A 1 151 ? 19.008 10.223 -11.518 1.00 87.50 151 VAL A O 1
ATOM 1149 N N . GLY A 1 152 ? 20.257 8.830 -10.252 1.00 84.88 152 GLY A N 1
ATOM 1150 C CA . GLY A 1 152 ? 21.364 9.741 -9.950 1.00 84.88 152 GLY A CA 1
ATOM 1151 C C . GLY A 1 152 ? 21.852 9.577 -8.509 1.00 84.88 152 GLY A C 1
ATOM 1152 O O . GLY A 1 152 ? 23.033 9.785 -8.239 1.00 84.88 152 GLY A O 1
ATOM 1153 N N . ASP A 1 153 ? 20.964 9.121 -7.622 1.00 90.44 153 ASP A N 1
ATOM 1154 C CA . ASP A 1 153 ? 21.236 8.911 -6.199 1.00 90.44 153 ASP A CA 1
ATOM 1155 C C . ASP A 1 153 ? 22.212 7.745 -5.980 1.00 90.44 153 ASP A C 1
ATOM 1157 O O . ASP A 1 153 ? 22.203 6.756 -6.727 1.00 90.44 153 ASP A O 1
ATOM 1161 N N . ILE A 1 154 ? 23.031 7.827 -4.927 1.00 93.00 154 ILE A N 1
ATOM 1162 C CA . ILE A 1 154 ? 24.080 6.839 -4.624 1.00 93.00 154 ILE A CA 1
ATOM 1163 C C . ILE A 1 154 ? 23.465 5.458 -4.359 1.00 93.00 154 ILE A C 1
ATOM 1165 O O . ILE A 1 154 ? 23.987 4.446 -4.831 1.00 93.00 154 ILE A O 1
ATOM 1169 N N . GLU A 1 155 ? 22.329 5.410 -3.667 1.00 93.69 155 GLU A N 1
ATOM 1170 C CA . GLU A 1 155 ? 21.604 4.179 -3.359 1.00 93.69 155 GLU A CA 1
ATOM 1171 C C . GLU A 1 155 ? 20.945 3.557 -4.604 1.00 93.69 155 GLU A C 1
ATOM 1173 O O . GLU A 1 155 ? 20.773 2.340 -4.677 1.00 93.69 155 GLU A O 1
ATOM 1178 N N . SER A 1 156 ? 20.621 4.365 -5.624 1.00 92.88 156 SER A N 1
ATOM 1179 C CA . SER A 1 156 ? 20.051 3.878 -6.892 1.00 92.88 156 SER A CA 1
ATOM 1180 C C . SER A 1 156 ? 21.086 3.165 -7.776 1.00 92.88 156 SER A C 1
ATOM 1182 O O . SER A 1 156 ? 20.743 2.261 -8.546 1.00 92.88 156 SER A O 1
ATOM 1184 N N . ALA A 1 157 ? 22.364 3.547 -7.668 1.00 94.69 157 ALA A N 1
ATOM 1185 C CA . ALA A 1 157 ? 23.404 3.188 -8.630 1.00 94.69 157 ALA A CA 1
ATOM 1186 C C . ALA A 1 157 ? 23.619 1.667 -8.835 1.00 94.69 157 ALA A C 1
ATOM 1188 O O . ALA A 1 157 ? 23.746 1.255 -9.995 1.00 94.69 157 ALA A O 1
ATOM 1189 N N . PRO A 1 158 ? 23.605 0.796 -7.797 1.00 96.81 158 PRO A N 1
ATOM 1190 C CA . PRO A 1 158 ? 23.724 -0.654 -7.988 1.00 96.81 158 PRO A CA 1
ATOM 1191 C C . PRO A 1 158 ? 22.570 -1.248 -8.808 1.00 96.81 158 PRO A C 1
ATOM 1193 O O . PRO A 1 158 ? 22.788 -2.158 -9.610 1.00 96.81 158 PRO A O 1
ATOM 1196 N N . PHE A 1 159 ? 21.354 -0.721 -8.643 1.00 97.88 159 PHE A N 1
ATOM 1197 C CA . PHE A 1 159 ? 20.168 -1.176 -9.368 1.00 97.88 159 PHE A CA 1
ATOM 1198 C C . PHE A 1 159 ? 20.136 -0.650 -10.800 1.00 97.88 159 PHE A C 1
ATOM 1200 O O . PHE A 1 159 ? 19.796 -1.403 -11.711 1.00 97.88 159 PHE A O 1
ATOM 1207 N N . VAL A 1 160 ? 20.551 0.601 -11.028 1.00 97.31 160 VAL A N 1
ATOM 1208 C CA . VAL A 1 160 ? 20.682 1.151 -12.386 1.00 97.31 160 VAL A CA 1
ATOM 1209 C C . VAL A 1 160 ? 21.703 0.346 -13.195 1.00 97.31 160 VAL A C 1
ATOM 1211 O O . VAL A 1 160 ? 21.386 -0.071 -14.306 1.00 97.31 160 VAL A O 1
ATOM 1214 N N . GLU A 1 161 ? 22.878 0.032 -12.638 1.00 97.94 161 GLU A N 1
ATOM 1215 C CA . GLU A 1 161 ? 23.874 -0.816 -13.314 1.00 97.94 161 GLU A CA 1
ATOM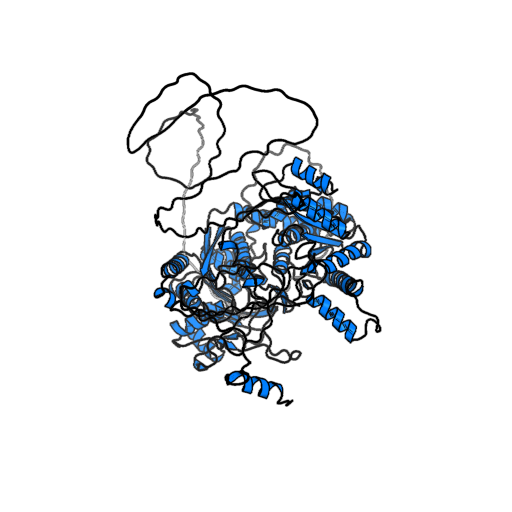 1216 C C . GLU A 1 161 ? 23.373 -2.259 -13.515 1.00 97.94 161 GLU A C 1
ATOM 1218 O O . GLU A 1 161 ? 23.601 -2.848 -14.574 1.00 97.94 161 GLU A O 1
ATOM 1223 N N . ALA A 1 162 ? 22.636 -2.829 -12.554 1.00 98.25 162 ALA A N 1
ATOM 1224 C CA . ALA A 1 162 ? 22.013 -4.143 -12.719 1.00 98.25 162 ALA A CA 1
ATOM 1225 C C . ALA A 1 162 ? 20.997 -4.161 -13.873 1.00 98.25 162 ALA A C 1
ATOM 1227 O O . ALA A 1 162 ? 21.050 -5.056 -14.714 1.00 98.25 162 ALA A O 1
ATOM 1228 N N . LEU A 1 163 ? 20.123 -3.153 -13.974 1.00 98.06 163 LEU A N 1
ATOM 1229 C CA . LEU A 1 163 ? 19.155 -3.005 -15.068 1.00 98.06 163 LEU A CA 1
ATOM 1230 C C . LEU A 1 163 ? 19.847 -2.700 -16.410 1.00 98.06 163 LEU A C 1
ATOM 1232 O O . LEU A 1 163 ? 19.443 -3.226 -17.451 1.00 98.06 163 LEU A O 1
ATOM 1236 N N . ARG A 1 164 ? 20.943 -1.929 -16.390 1.00 97.38 164 ARG A N 1
ATOM 1237 C CA . ARG A 1 164 ? 21.795 -1.659 -17.559 1.00 97.38 164 ARG A CA 1
ATOM 1238 C C . ARG A 1 164 ? 22.451 -2.929 -18.099 1.00 97.38 164 ARG A C 1
ATOM 1240 O O . ARG A 1 164 ? 22.601 -3.049 -19.313 1.00 97.38 164 ARG A O 1
ATOM 1247 N N . GLN A 1 165 ? 22.826 -3.877 -17.239 1.00 98.19 165 GLN A N 1
ATOM 1248 C CA . GLN A 1 165 ? 23.254 -5.224 -17.643 1.00 98.19 165 GLN A CA 1
ATOM 1249 C C . GLN A 1 165 ? 22.056 -6.066 -18.122 1.00 98.19 165 GLN A C 1
ATOM 1251 O O . GLN A 1 165 ? 22.141 -6.740 -19.152 1.00 98.19 165 GLN A O 1
ATOM 1256 N N . PHE A 1 166 ? 20.920 -5.973 -17.424 1.00 98.31 166 PHE A N 1
ATOM 1257 C CA . PHE A 1 166 ? 19.736 -6.804 -17.643 1.00 98.31 166 PHE A CA 1
ATOM 1258 C C . PHE A 1 166 ? 19.142 -6.693 -19.050 1.00 98.31 166 PHE A C 1
ATOM 1260 O O . PHE A 1 166 ? 18.834 -7.720 -19.653 1.00 98.31 166 PHE A O 1
ATOM 1267 N N . GLN A 1 167 ? 19.055 -5.482 -19.615 1.00 96.62 167 GLN A N 1
ATOM 1268 C CA . GLN A 1 167 ? 18.536 -5.261 -20.977 1.00 96.62 167 GLN A CA 1
ATOM 1269 C C . GLN A 1 167 ? 19.275 -6.097 -22.047 1.00 96.62 167 GLN A C 1
ATOM 1271 O O . GLN A 1 167 ? 18.667 -6.559 -23.013 1.00 96.62 167 GLN A O 1
ATOM 1276 N N . PHE A 1 168 ? 20.578 -6.347 -21.857 1.00 96.69 168 PHE A N 1
ATOM 1277 C CA . PHE A 1 168 ? 21.382 -7.193 -22.745 1.00 96.69 168 PHE A CA 1
ATOM 1278 C C . PHE A 1 168 ? 21.219 -8.683 -22.432 1.00 96.69 168 PHE A C 1
ATOM 1280 O O . PHE A 1 168 ? 21.279 -9.499 -23.348 1.00 96.69 168 PHE A O 1
ATOM 1287 N N . ARG A 1 169 ? 20.990 -9.035 -21.158 1.00 97.19 169 ARG A N 1
ATOM 1288 C CA . ARG A 1 169 ? 20.756 -10.414 -20.706 1.00 97.19 169 ARG A CA 1
ATOM 1289 C C . ARG A 1 169 ? 19.441 -10.976 -21.263 1.00 97.19 169 ARG A C 1
ATOM 1291 O O . ARG A 1 169 ? 19.432 -12.090 -21.777 1.00 97.19 169 ARG A O 1
ATOM 1298 N N . VAL A 1 170 ? 18.351 -10.206 -21.193 1.00 96.81 170 VAL A N 1
ATOM 1299 C CA . VAL A 1 170 ? 17.021 -10.638 -21.678 1.00 96.81 170 VAL A CA 1
ATOM 1300 C C . VAL A 1 170 ? 16.785 -10.337 -23.159 1.00 96.81 170 VAL A C 1
ATOM 1302 O O . VAL A 1 170 ? 15.919 -10.955 -23.779 1.00 96.81 170 VAL A O 1
ATOM 1305 N N . GLY A 1 171 ? 17.556 -9.414 -23.739 1.00 95.56 171 GLY A N 1
ATOM 1306 C CA . GLY A 1 171 ? 17.451 -8.994 -25.134 1.00 95.56 171 GLY A CA 1
ATOM 1307 C C . GLY A 1 171 ? 16.437 -7.868 -25.369 1.00 95.56 171 GLY A C 1
ATOM 1308 O O . GLY A 1 171 ? 15.430 -7.737 -24.674 1.00 95.56 171 GLY A O 1
ATOM 1309 N N . HIS A 1 172 ? 16.702 -7.063 -26.401 1.00 92.44 172 HIS A N 1
ATOM 1310 C CA . HIS A 1 172 ? 16.012 -5.798 -26.683 1.00 92.44 172 HIS A CA 1
ATOM 1311 C C . HIS A 1 172 ? 14.475 -5.910 -26.729 1.00 92.44 172 HIS A C 1
ATOM 1313 O O . HIS A 1 172 ? 13.783 -5.161 -26.047 1.00 92.44 172 HIS A O 1
ATOM 1319 N N . GLU A 1 173 ? 13.918 -6.875 -27.468 1.00 95.44 173 GLU A N 1
ATOM 1320 C CA . GLU A 1 173 ? 12.457 -7.068 -27.596 1.00 95.44 173 GLU A CA 1
ATOM 1321 C C . GLU A 1 173 ? 11.772 -7.620 -26.329 1.00 95.44 173 GLU A C 1
ATOM 1323 O O . GLU A 1 173 ? 10.559 -7.837 -26.326 1.00 95.44 173 GLU A O 1
ATOM 1328 N N . ASN A 1 174 ? 12.525 -7.855 -25.250 1.00 97.44 174 ASN A N 1
ATOM 1329 C CA . ASN A 1 174 ? 12.010 -8.316 -23.962 1.00 97.44 174 ASN A CA 1
ATOM 1330 C C . ASN A 1 174 ? 12.140 -7.267 -22.845 1.00 97.44 174 ASN A C 1
ATOM 1332 O O . ASN A 1 174 ? 11.661 -7.528 -21.746 1.00 97.44 174 ASN A O 1
ATOM 1336 N N . PHE A 1 175 ? 12.741 -6.102 -23.107 1.00 98.19 175 PHE A N 1
ATOM 1337 C CA . PHE A 1 175 ? 12.959 -5.030 -22.130 1.00 98.19 175 PHE A CA 1
ATOM 1338 C C . PHE A 1 175 ? 12.521 -3.681 -22.708 1.00 98.19 175 PHE A C 1
ATOM 1340 O O . PHE A 1 175 ? 12.964 -3.316 -23.798 1.00 98.19 175 PHE A O 1
ATOM 1347 N N . ALA A 1 176 ? 11.698 -2.929 -21.977 1.00 98.12 176 ALA A N 1
ATOM 1348 C CA . ALA A 1 176 ? 11.349 -1.544 -22.290 1.00 98.12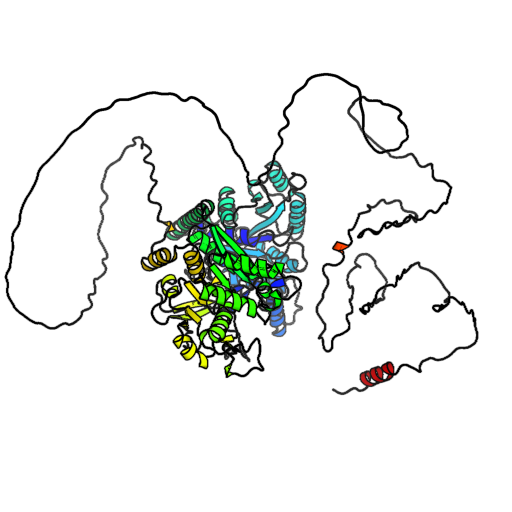 176 ALA A CA 1
ATOM 1349 C C . ALA A 1 176 ? 11.473 -0.649 -21.048 1.00 98.12 176 ALA A C 1
ATOM 1351 O O . ALA A 1 176 ? 11.163 -1.091 -19.941 1.00 98.12 176 ALA A O 1
ATOM 1352 N N . LEU A 1 177 ? 11.893 0.605 -21.229 1.00 97.94 177 LEU A N 1
ATOM 1353 C CA . LEU A 1 177 ? 12.082 1.578 -20.147 1.00 97.94 177 LEU A CA 1
ATOM 1354 C C . LEU A 1 177 ? 11.170 2.802 -20.301 1.00 97.94 177 LEU A C 1
ATOM 1356 O O . LEU A 1 177 ? 11.293 3.572 -21.251 1.00 97.94 177 LEU A O 1
ATOM 1360 N N . CYS A 1 178 ? 10.310 3.033 -19.315 1.00 97.62 178 CYS A N 1
ATOM 1361 C CA . CYS A 1 178 ? 9.563 4.271 -19.142 1.00 97.62 178 CYS A CA 1
ATOM 1362 C C . CYS A 1 178 ? 10.214 5.120 -18.041 1.00 97.62 178 CYS A C 1
ATOM 1364 O O . CYS A 1 178 ? 10.388 4.655 -16.916 1.00 97.62 178 CYS A O 1
ATOM 1366 N N . HIS A 1 179 ? 10.558 6.372 -18.338 1.00 97.38 179 HIS A N 1
ATOM 1367 C CA . HIS A 1 179 ? 11.135 7.287 -17.352 1.00 97.38 179 HIS A CA 1
ATOM 1368 C C . HIS A 1 179 ? 10.163 8.413 -16.989 1.00 97.38 179 HIS A C 1
ATOM 1370 O O . HIS A 1 179 ? 9.652 9.104 -17.869 1.00 97.38 179 HIS A O 1
ATOM 1376 N N . VAL A 1 180 ? 9.931 8.607 -15.691 1.00 96.75 180 VAL A N 1
ATOM 1377 C CA . VAL A 1 180 ? 9.016 9.600 -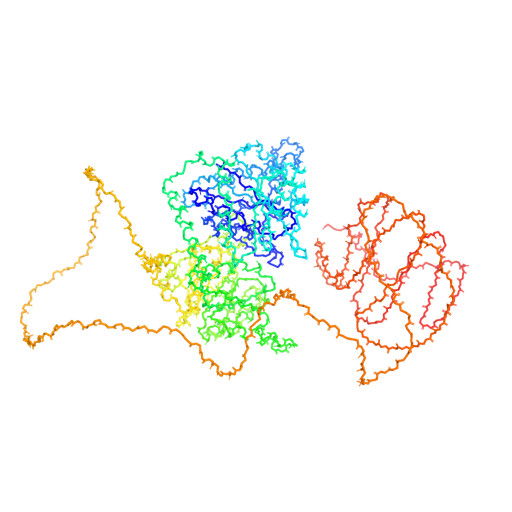15.123 1.00 96.75 180 VAL A CA 1
ATOM 1378 C C . VAL A 1 180 ? 9.782 10.860 -14.735 1.00 96.75 180 VAL A C 1
ATOM 1380 O O . VAL A 1 180 ? 10.747 10.820 -13.968 1.00 96.75 180 VAL A O 1
ATOM 1383 N N . SER A 1 181 ? 9.351 11.998 -15.269 1.00 95.56 181 SER A N 1
ATOM 1384 C CA . SER A 1 181 ? 10.054 13.273 -15.143 1.00 95.56 181 SER A CA 1
ATOM 1385 C C . SER A 1 181 ? 9.089 14.431 -14.918 1.00 95.56 181 SER A C 1
ATOM 1387 O O . SER A 1 181 ? 7.953 14.383 -15.380 1.00 95.56 181 SER A O 1
ATOM 1389 N N . LEU A 1 182 ? 9.529 15.477 -14.215 1.00 95.38 182 LEU A N 1
ATOM 1390 C CA . LEU A 1 182 ? 8.698 16.641 -13.915 1.00 95.38 182 LEU A CA 1
ATOM 1391 C C . LEU A 1 182 ? 8.871 17.715 -14.994 1.00 95.38 182 LEU A C 1
ATOM 1393 O O . LEU A 1 182 ? 9.997 18.117 -15.295 1.00 95.38 182 LEU A O 1
ATOM 1397 N N . VAL A 1 183 ? 7.753 18.220 -15.512 1.00 95.81 183 VAL A N 1
ATOM 1398 C CA . VAL A 1 183 ? 7.691 19.433 -16.338 1.00 95.81 183 VAL A CA 1
ATOM 1399 C C . VAL A 1 183 ? 6.927 20.497 -15.540 1.00 95.81 183 VAL A C 1
ATOM 1401 O O . VAL A 1 183 ? 5.704 20.586 -15.660 1.00 95.81 183 VAL A O 1
ATOM 1404 N N . PRO A 1 184 ? 7.612 21.274 -14.678 1.00 94.00 184 PRO A N 1
ATOM 1405 C CA . PRO A 1 184 ? 6.963 22.309 -13.884 1.00 94.00 184 PRO A CA 1
ATOM 1406 C C . PRO A 1 184 ? 6.521 23.487 -14.761 1.00 94.00 184 PRO A C 1
ATOM 1408 O O . PRO A 1 184 ? 7.192 23.849 -15.734 1.00 94.00 184 PRO A O 1
ATOM 1411 N N . VAL A 1 185 ? 5.410 24.115 -14.380 1.00 92.94 185 VAL A N 1
ATOM 1412 C CA . VAL A 1 185 ? 4.943 25.381 -14.957 1.00 92.94 185 VAL A CA 1
ATOM 1413 C C . VAL A 1 185 ? 5.520 26.522 -14.121 1.00 92.94 185 VAL A C 1
ATOM 1415 O O . VAL A 1 185 ? 5.290 26.579 -12.916 1.00 92.94 185 VAL A O 1
ATOM 1418 N N . ILE A 1 186 ? 6.285 27.425 -14.737 1.00 92.12 186 ILE A N 1
ATOM 1419 C CA . ILE A 1 186 ? 6.900 28.571 -14.050 1.00 92.12 186 ILE A CA 1
ATOM 1420 C C . ILE A 1 186 ? 6.525 29.848 -14.802 1.00 92.12 186 ILE A C 1
ATOM 1422 O O . ILE A 1 186 ? 6.833 29.987 -15.985 1.00 92.12 186 ILE A O 1
ATOM 1426 N N . HIS A 1 187 ? 5.829 30.759 -14.113 1.00 91.88 187 HIS A N 1
ATOM 1427 C CA . HIS A 1 187 ? 5.221 31.974 -14.681 1.00 91.88 187 HIS A CA 1
ATOM 1428 C C . HIS A 1 187 ? 4.359 31.706 -15.936 1.00 91.88 187 HIS A C 1
ATOM 1430 O O . HIS A 1 187 ? 4.363 32.486 -16.883 1.00 91.88 187 HIS A O 1
ATOM 1436 N N . GLY A 1 188 ? 3.642 30.576 -15.950 1.00 88.69 188 GLY A N 1
ATOM 1437 C CA . GLY A 1 188 ? 2.804 30.135 -17.073 1.00 88.69 188 GLY A CA 1
ATOM 1438 C C . GLY A 1 188 ? 3.535 29.359 -18.178 1.00 88.69 188 GLY A C 1
ATOM 1439 O O . GLY A 1 188 ? 2.875 28.784 -19.034 1.00 88.69 188 GLY A O 1
ATOM 1440 N N . GLU A 1 189 ? 4.871 29.272 -18.165 1.00 92.38 189 GLU A N 1
ATOM 1441 C CA . GLU A 1 189 ? 5.630 28.532 -19.183 1.00 92.38 189 GLU A CA 1
ATOM 1442 C C . GLU A 1 189 ? 6.020 27.123 -18.701 1.00 92.38 189 GLU A C 1
ATOM 1444 O O . GLU A 1 189 ? 6.575 26.949 -17.614 1.00 92.38 189 GLU A O 1
ATOM 1449 N N . GLN A 1 190 ? 5.801 26.108 -19.542 1.00 96.12 190 GLN A N 1
ATOM 1450 C CA . GLN A 1 190 ? 6.166 24.710 -19.278 1.00 96.12 190 GLN A CA 1
ATOM 1451 C C . GLN A 1 190 ? 7.687 24.481 -19.425 1.00 96.12 190 GLN A C 1
ATOM 1453 O O . GLN A 1 190 ? 8.242 24.417 -20.530 1.00 96.12 190 GLN A O 1
ATOM 1458 N N . LYS A 1 191 ? 8.401 24.337 -18.301 1.00 95.62 191 LYS A N 1
ATOM 1459 C CA . LYS A 1 191 ? 9.871 24.271 -18.268 1.00 95.62 191 LYS A CA 1
ATOM 1460 C C . LYS A 1 191 ? 10.396 22.842 -18.421 1.00 95.62 191 LYS A C 1
ATOM 1462 O O . LYS A 1 191 ? 10.570 22.103 -17.464 1.00 95.62 191 LYS A O 1
ATOM 1467 N N . THR A 1 192 ? 10.784 22.489 -19.644 1.00 96.19 192 THR A N 1
ATOM 1468 C CA . THR A 1 192 ? 11.367 21.169 -20.003 1.00 96.19 192 THR A CA 1
ATOM 1469 C C . THR A 1 192 ? 12.782 20.880 -19.461 1.00 96.19 192 THR A C 1
ATOM 1471 O O . THR A 1 192 ? 13.318 19.794 -19.685 1.00 96.19 192 THR A O 1
ATOM 1474 N N . LYS A 1 193 ? 13.439 21.838 -18.791 1.00 95.88 193 LYS A N 1
ATOM 1475 C CA . LYS A 1 193 ? 14.862 21.727 -18.414 1.00 95.88 193 LYS A CA 1
ATOM 1476 C C . LYS A 1 193 ? 15.183 20.616 -17.398 1.00 95.88 193 LYS A C 1
ATOM 1478 O O . LYS A 1 193 ? 16.176 19.929 -17.642 1.00 95.88 193 LYS A O 1
ATOM 1483 N N . PRO A 1 194 ? 14.377 20.359 -16.348 1.00 94.56 194 PRO A N 1
ATOM 1484 C CA . PRO A 1 194 ? 14.621 19.238 -15.437 1.00 94.56 194 PRO A CA 1
ATOM 1485 C C . PRO A 1 194 ? 14.588 17.880 -16.154 1.00 94.56 194 PRO A C 1
ATOM 1487 O O . PRO A 1 194 ? 15.467 17.049 -15.944 1.00 94.56 194 PRO A O 1
ATOM 1490 N N . THR A 1 195 ? 13.658 17.684 -17.096 1.00 96.00 195 THR A N 1
ATOM 1491 C CA . THR A 1 195 ? 13.609 16.484 -17.951 1.00 96.00 195 THR A CA 1
ATOM 1492 C C . THR A 1 195 ? 14.856 16.320 -18.816 1.00 96.00 195 THR A C 1
ATOM 1494 O O . THR A 1 195 ? 15.375 15.213 -18.946 1.00 96.00 195 THR A O 1
ATOM 1497 N N . GLN A 1 196 ? 15.391 17.409 -19.372 1.00 95.94 196 GLN A N 1
ATOM 1498 C CA . GLN A 1 196 ? 16.619 17.353 -20.174 1.00 95.94 196 GLN A CA 1
ATOM 1499 C C . GLN A 1 196 ? 17.846 16.934 -19.347 1.00 95.94 196 GLN A C 1
ATOM 1501 O O . GLN A 1 196 ? 18.701 16.221 -19.873 1.00 95.94 196 GLN A O 1
ATOM 1506 N N . ALA A 1 197 ? 17.916 17.327 -18.069 1.00 94.88 197 ALA A N 1
ATOM 1507 C CA . ALA A 1 197 ? 18.944 16.860 -17.138 1.00 94.88 197 ALA A CA 1
ATOM 1508 C C . ALA A 1 197 ? 18.747 15.373 -16.793 1.00 94.88 197 ALA A C 1
ATOM 1510 O O . ALA A 1 197 ? 19.599 14.556 -17.132 1.00 94.88 197 ALA A O 1
ATOM 1511 N N . ALA A 1 198 ? 17.576 14.992 -16.273 1.00 94.38 198 ALA A N 1
ATOM 1512 C CA . ALA A 1 198 ? 17.278 13.610 -15.888 1.00 94.38 198 ALA A CA 1
ATOM 1513 C C . ALA A 1 198 ? 17.545 12.588 -17.016 1.00 94.38 198 ALA A C 1
ATOM 1515 O O . ALA A 1 198 ? 18.153 11.543 -16.790 1.00 94.38 198 ALA A O 1
ATOM 1516 N N . ILE A 1 199 ? 17.173 12.908 -18.265 1.00 96.50 199 ILE A N 1
ATOM 1517 C CA . ILE A 1 199 ? 17.433 12.033 -19.421 1.00 96.50 199 ILE A CA 1
ATOM 1518 C C . ILE A 1 199 ? 18.893 12.094 -19.908 1.00 96.50 199 ILE A C 1
ATOM 1520 O O . ILE A 1 199 ? 19.373 11.144 -20.528 1.00 96.50 199 ILE A O 1
ATOM 1524 N N . LYS A 1 200 ? 19.646 13.169 -19.648 1.00 95.12 200 LYS A N 1
ATOM 1525 C CA . LYS A 1 200 ? 21.107 13.168 -19.844 1.00 95.12 200 LYS A CA 1
ATOM 1526 C C . LYS A 1 200 ? 21.764 12.196 -18.863 1.00 95.12 200 LYS A C 1
ATOM 1528 O O . LYS A 1 200 ? 22.589 11.387 -19.282 1.00 95.12 200 LYS A O 1
ATOM 1533 N N . ASP A 1 201 ? 21.375 12.246 -17.596 1.00 93.25 201 ASP A N 1
ATOM 1534 C CA . ASP A 1 201 ? 22.068 11.518 -16.538 1.00 93.25 201 ASP A CA 1
ATOM 1535 C C . ASP A 1 201 ? 21.698 10.021 -16.551 1.00 93.25 201 ASP A C 1
ATOM 1537 O O . ASP A 1 201 ? 22.599 9.182 -16.552 1.00 93.25 201 ASP A O 1
ATOM 1541 N N . LEU A 1 202 ? 20.426 9.671 -16.792 1.00 95.62 202 LEU A N 1
ATOM 1542 C CA . LEU A 1 202 ? 19.982 8.303 -17.115 1.00 95.62 202 LEU A CA 1
ATOM 1543 C C . LEU A 1 202 ? 20.774 7.681 -18.287 1.00 95.62 202 LEU A C 1
ATOM 1545 O O . LEU A 1 202 ? 21.217 6.533 -18.201 1.00 95.62 202 LEU A O 1
ATOM 1549 N N . ARG A 1 203 ? 21.007 8.454 -19.362 1.00 95.50 203 ARG A N 1
ATOM 1550 C CA . ARG A 1 203 ? 21.806 8.010 -20.521 1.00 95.50 203 ARG A CA 1
ATOM 1551 C C . ARG A 1 203 ? 23.296 7.901 -20.209 1.00 95.50 203 ARG A C 1
ATOM 1553 O O . ARG A 1 203 ? 23.952 7.026 -20.768 1.00 95.50 203 ARG A O 1
ATOM 1560 N N . SER A 1 204 ? 23.830 8.718 -19.299 1.00 95.50 204 SER A N 1
ATOM 1561 C CA . SER A 1 204 ? 25.216 8.577 -18.824 1.00 95.50 204 SER A CA 1
ATOM 1562 C C . SER A 1 204 ? 25.443 7.260 -18.067 1.00 95.50 204 SER A C 1
ATOM 1564 O O . SER A 1 204 ? 26.506 6.657 -18.188 1.00 95.50 204 SER A O 1
ATOM 1566 N N . LEU A 1 205 ? 24.401 6.757 -17.394 1.00 94.94 205 LEU A N 1
ATOM 1567 C CA . LEU A 1 205 ? 24.357 5.447 -16.735 1.00 94.94 205 LEU A CA 1
ATOM 1568 C C . LEU A 1 205 ? 23.989 4.298 -17.704 1.00 94.94 205 LEU A C 1
ATOM 1570 O O . LEU A 1 205 ? 23.729 3.174 -17.282 1.00 94.94 205 LEU A O 1
ATOM 1574 N N . GLY A 1 206 ? 23.971 4.555 -19.018 1.00 94.25 206 GLY A N 1
ATOM 1575 C CA . GLY A 1 206 ? 23.797 3.549 -20.072 1.00 94.25 206 GLY A CA 1
ATOM 1576 C C . GLY A 1 206 ? 22.374 3.011 -20.264 1.00 94.25 206 GLY A C 1
ATOM 1577 O O . GLY A 1 206 ? 22.203 1.994 -20.943 1.00 94.25 206 GLY A O 1
ATOM 1578 N N . LEU A 1 207 ? 21.360 3.670 -19.697 1.00 95.44 207 LEU A N 1
ATOM 1579 C CA . LEU A 1 207 ? 19.946 3.392 -19.957 1.00 95.44 207 LEU A CA 1
ATOM 1580 C C . LEU A 1 207 ? 19.357 4.454 -20.895 1.00 95.44 207 LEU A C 1
ATOM 1582 O O . LEU A 1 207 ? 19.588 5.647 -20.726 1.00 95.44 207 LEU A O 1
ATOM 1586 N N . THR A 1 208 ? 18.570 4.038 -21.887 1.00 95.00 208 THR A N 1
ATOM 1587 C CA . THR A 1 208 ? 17.857 4.958 -22.793 1.00 95.00 208 THR A CA 1
ATOM 1588 C C . THR A 1 208 ? 16.353 4.743 -22.636 1.00 95.00 208 THR A C 1
ATOM 1590 O O . THR A 1 208 ? 15.925 3.590 -22.670 1.00 95.00 208 THR A O 1
ATOM 1593 N N . PRO A 1 209 ? 15.544 5.799 -22.429 1.00 96.75 209 PRO A N 1
ATOM 1594 C CA . PRO A 1 209 ? 14.102 5.654 -22.275 1.00 96.75 209 PRO A CA 1
ATOM 1595 C C . PRO A 1 209 ? 13.441 5.318 -23.616 1.00 96.75 209 PRO A C 1
ATOM 1597 O O . PRO A 1 209 ? 13.671 5.986 -24.623 1.00 96.75 209 PRO A O 1
ATOM 1600 N N . ASP A 1 210 ? 12.557 4.327 -23.604 1.00 97.69 210 ASP A N 1
ATOM 1601 C CA . ASP A 1 210 ? 11.613 4.062 -24.688 1.00 97.69 210 ASP A CA 1
ATOM 1602 C C . ASP A 1 210 ? 10.386 4.981 -24.601 1.00 97.69 210 ASP A C 1
ATOM 1604 O O . ASP A 1 210 ? 9.789 5.309 -25.623 1.00 97.69 210 ASP A O 1
ATOM 1608 N N . ILE A 1 211 ? 10.017 5.411 -23.389 1.00 97.69 211 ILE A N 1
ATOM 1609 C CA . ILE A 1 211 ? 8.939 6.369 -23.107 1.00 97.69 211 ILE A CA 1
ATOM 1610 C C . ILE A 1 211 ? 9.437 7.397 -22.088 1.00 97.69 211 ILE A C 1
ATOM 1612 O O . ILE A 1 211 ? 10.117 7.046 -21.122 1.00 97.69 211 ILE A O 1
ATOM 1616 N N . ILE A 1 212 ? 9.041 8.658 -22.263 1.00 97.69 212 ILE A N 1
ATOM 1617 C CA . ILE A 1 212 ? 9.204 9.718 -21.265 1.00 97.69 212 ILE A CA 1
ATOM 1618 C C . ILE A 1 212 ? 7.810 10.130 -20.791 1.00 97.69 212 ILE A C 1
ATOM 1620 O O . ILE A 1 212 ? 7.052 10.750 -21.534 1.00 97.69 212 ILE A O 1
ATOM 1624 N N . ALA A 1 213 ? 7.471 9.776 -19.555 1.00 96.75 213 ALA A N 1
ATOM 1625 C CA . ALA A 1 213 ? 6.232 10.177 -18.906 1.00 96.75 213 ALA A CA 1
ATOM 1626 C C . ALA A 1 213 ? 6.465 11.473 -18.124 1.00 96.75 213 ALA A C 1
ATOM 1628 O O . ALA A 1 213 ? 7.117 11.497 -17.079 1.00 96.75 213 ALA A O 1
ATOM 1629 N N . CYS A 1 214 ? 5.944 12.570 -18.650 1.00 96.31 214 CYS A N 1
ATOM 1630 C CA . CYS A 1 214 ? 6.049 13.887 -18.052 1.00 96.31 214 CYS A CA 1
ATOM 1631 C C . CYS A 1 214 ? 4.886 14.110 -17.086 1.00 96.31 214 CYS A C 1
ATOM 1633 O O . CYS A 1 214 ? 3.745 14.228 -17.532 1.00 96.31 214 CYS A O 1
ATOM 1635 N N . ARG A 1 215 ? 5.174 14.195 -15.781 1.00 95.50 215 ARG A N 1
ATOM 1636 C CA . ARG A 1 215 ? 4.229 14.728 -14.796 1.00 95.50 215 ARG A CA 1
ATOM 1637 C C . ARG A 1 215 ? 4.215 16.250 -14.901 1.00 95.50 215 ARG A C 1
ATOM 1639 O O . ARG A 1 215 ? 5.270 16.888 -14.885 1.00 95.50 215 ARG A O 1
ATOM 1646 N N . CYS A 1 216 ? 3.025 16.810 -15.016 1.00 93.25 216 CYS A N 1
ATOM 1647 C CA . CYS A 1 216 ? 2.758 18.238 -15.143 1.00 93.25 216 CYS A CA 1
ATOM 1648 C C . CYS A 1 216 ? 1.408 18.563 -14.486 1.00 93.25 216 CYS A C 1
ATOM 1650 O O . CYS A 1 216 ? 0.641 17.652 -14.186 1.00 93.25 216 CYS A O 1
ATOM 1652 N N . THR A 1 217 ? 1.118 19.845 -14.263 1.00 91.81 217 THR A N 1
ATOM 1653 C CA . THR A 1 217 ? -0.200 20.272 -13.765 1.00 91.81 217 THR A CA 1
ATOM 1654 C C . THR A 1 217 ? -1.203 20.314 -14.913 1.00 91.81 217 THR A C 1
ATOM 1656 O O . THR A 1 217 ? -2.165 19.552 -14.923 1.00 91.81 217 THR A O 1
ATOM 1659 N N . ASP A 1 218 ? -0.909 21.111 -15.939 1.00 90.88 218 ASP A N 1
ATOM 1660 C CA . ASP A 1 218 ? -1.711 21.228 -17.158 1.00 90.88 218 ASP A CA 1
ATOM 1661 C C . ASP A 1 218 ? -1.305 20.226 -18.249 1.00 90.88 218 ASP A C 1
ATOM 1663 O O . ASP A 1 218 ? -0.260 19.575 -18.188 1.00 90.88 218 ASP A O 1
ATOM 1667 N N . LYS A 1 219 ? -2.112 20.134 -19.313 1.00 93.50 219 LYS A N 1
ATOM 1668 C CA . LYS A 1 219 ? -1.766 19.373 -20.525 1.00 93.50 219 LYS A CA 1
ATOM 1669 C C . LYS A 1 219 ? -0.554 20.002 -21.222 1.00 93.50 219 LYS A C 1
ATOM 1671 O O . LYS A 1 219 ? -0.503 21.217 -21.408 1.00 93.50 219 LYS A O 1
ATOM 1676 N N . LEU A 1 220 ? 0.409 19.180 -21.649 1.00 94.69 220 LEU A N 1
ATOM 1677 C CA . LEU A 1 220 ? 1.585 19.684 -22.363 1.00 94.69 220 LEU A CA 1
ATOM 1678 C C . LEU A 1 220 ? 1.217 20.265 -23.733 1.00 94.69 220 LEU A C 1
ATOM 1680 O O . LEU A 1 220 ? 0.475 19.654 -24.503 1.00 94.69 220 LEU A O 1
ATOM 1684 N N . GLU A 1 221 ? 1.795 21.418 -24.056 1.00 95.88 221 GLU A N 1
ATOM 1685 C CA . GLU A 1 221 ? 1.682 22.019 -25.383 1.00 95.88 221 GLU A CA 1
ATOM 1686 C C . GLU A 1 221 ? 2.506 21.240 -26.423 1.00 95.88 221 GLU A C 1
ATOM 1688 O O . GLU A 1 221 ? 3.542 20.644 -26.104 1.00 95.88 221 GLU A O 1
ATOM 1693 N N . LEU A 1 222 ? 2.113 21.307 -27.700 1.00 95.44 222 LEU A N 1
ATOM 1694 C CA . LEU A 1 222 ? 2.869 20.676 -28.792 1.00 95.44 222 LEU A CA 1
ATOM 1695 C C . LEU A 1 222 ? 4.339 21.153 -28.865 1.00 95.44 222 LEU A C 1
ATOM 1697 O O . LEU A 1 222 ? 5.211 20.285 -28.920 1.00 95.44 222 LEU A O 1
ATOM 1701 N N . PRO A 1 223 ? 4.675 22.458 -28.741 1.00 96.38 223 PRO A N 1
ATOM 1702 C CA . PRO A 1 223 ? 6.072 22.900 -28.702 1.00 96.38 223 PRO A CA 1
ATOM 1703 C C . PRO A 1 223 ? 6.847 22.384 -27.482 1.00 96.38 223 PRO A C 1
ATOM 1705 O O . PRO A 1 223 ? 8.069 22.252 -27.541 1.00 96.38 223 PRO A O 1
ATOM 1708 N N . THR A 1 224 ? 6.172 22.076 -26.369 1.00 97.12 224 THR A N 1
ATOM 1709 C CA . THR A 1 224 ? 6.787 21.443 -25.191 1.00 97.12 224 THR A CA 1
ATOM 1710 C C . THR A 1 224 ? 7.120 19.980 -25.478 1.00 97.12 224 THR A C 1
ATOM 1712 O O . THR A 1 224 ? 8.240 19.544 -25.206 1.00 97.12 224 THR A O 1
ATOM 1715 N N . ILE A 1 225 ? 6.192 19.244 -26.095 1.00 97.19 225 ILE A N 1
ATOM 1716 C CA . ILE A 1 225 ? 6.369 17.845 -26.515 1.00 97.19 225 ILE A CA 1
ATOM 1717 C C . ILE A 1 225 ? 7.494 17.720 -27.555 1.00 97.19 225 ILE A C 1
ATOM 1719 O O . ILE A 1 225 ? 8.400 16.905 -27.383 1.00 97.19 225 ILE A O 1
ATOM 1723 N N . GLU A 1 226 ? 7.493 18.563 -28.590 1.00 97.25 226 GLU A N 1
ATOM 1724 C CA . GLU A 1 226 ? 8.536 18.610 -29.625 1.00 97.25 226 GLU A CA 1
ATOM 1725 C C . GLU A 1 226 ? 9.913 18.950 -29.035 1.00 97.25 226 GLU A C 1
ATOM 1727 O O . GLU A 1 226 ? 10.914 18.313 -29.367 1.00 97.25 226 GLU A O 1
ATOM 1732 N N . LYS A 1 227 ? 9.972 19.900 -28.092 1.00 97.06 227 LYS A N 1
ATOM 1733 C CA . LYS A 1 227 ? 11.197 20.269 -27.367 1.00 97.06 227 LYS A CA 1
ATOM 1734 C C . LYS A 1 227 ? 11.729 19.102 -26.525 1.00 97.06 227 LYS A C 1
ATOM 1736 O O . LYS A 1 227 ? 12.932 18.850 -26.549 1.00 97.06 227 LYS A O 1
ATOM 1741 N N . ILE A 1 228 ? 10.873 18.362 -25.817 1.00 97.62 228 ILE A N 1
ATOM 1742 C CA . ILE A 1 228 ? 11.290 17.169 -25.056 1.00 97.62 228 ILE A CA 1
ATOM 1743 C C . ILE A 1 228 ? 11.782 16.080 -26.015 1.00 97.62 228 ILE A C 1
ATOM 1745 O O . ILE A 1 228 ? 12.903 15.606 -25.858 1.00 97.62 228 ILE A O 1
ATOM 1749 N N . SER A 1 229 ? 11.006 15.752 -27.051 1.00 97.44 229 SER A N 1
ATOM 1750 C CA . SER A 1 229 ? 11.376 14.800 -28.108 1.00 97.44 229 SER A CA 1
ATOM 1751 C C . SER A 1 229 ? 12.768 15.093 -28.689 1.00 97.44 229 SER A C 1
ATOM 1753 O O . SER A 1 229 ? 13.651 14.229 -28.655 1.00 97.44 229 SER A O 1
ATOM 1755 N N . MET A 1 230 ? 13.002 16.336 -29.124 1.00 97.19 230 MET A N 1
ATOM 1756 C CA . MET A 1 230 ? 14.258 16.764 -29.739 1.00 97.19 230 MET A CA 1
ATOM 1757 C C . MET A 1 230 ? 15.454 16.697 -28.779 1.00 97.19 230 MET A C 1
ATOM 1759 O O . MET A 1 230 ? 16.492 16.167 -29.160 1.00 97.19 230 MET A O 1
ATOM 1763 N N . PHE A 1 231 ? 15.348 17.203 -27.545 1.00 96.62 231 PHE A N 1
ATOM 1764 C CA . PHE A 1 231 ? 16.489 17.220 -26.610 1.00 96.62 231 PHE A CA 1
ATOM 1765 C C . PHE A 1 231 ? 16.743 15.863 -25.919 1.00 96.62 231 PHE A C 1
ATOM 1767 O O . PHE A 1 231 ? 17.868 15.569 -25.500 1.00 96.62 231 PHE A O 1
ATOM 1774 N N . CYS A 1 232 ? 15.722 15.012 -25.805 1.00 97.00 232 CYS A N 1
ATOM 1775 C CA . CYS A 1 232 ? 15.830 13.690 -25.186 1.00 97.00 232 CYS A CA 1
ATOM 1776 C C . CYS A 1 232 ? 16.117 12.557 -26.190 1.00 97.00 232 CYS A C 1
ATOM 1778 O O . CYS A 1 232 ? 16.446 11.453 -25.761 1.00 97.00 232 CYS A O 1
ATOM 1780 N N . HIS A 1 233 ? 16.083 12.840 -27.498 1.00 95.88 233 HIS A N 1
ATOM 1781 C CA . HIS A 1 233 ? 16.283 11.883 -28.599 1.00 95.88 233 HIS A CA 1
ATOM 1782 C C . HIS A 1 233 ? 15.246 10.739 -28.627 1.00 95.88 233 HIS A C 1
ATOM 1784 O O . HIS A 1 233 ? 15.600 9.580 -28.835 1.00 95.88 233 HIS A O 1
ATOM 1790 N N . VAL A 1 234 ? 13.964 11.067 -28.435 1.00 96.50 234 VAL A N 1
ATOM 1791 C CA . VAL A 1 234 ? 12.826 10.136 -28.594 1.00 96.50 234 VAL A CA 1
ATOM 1792 C C . VAL A 1 234 ? 11.798 10.727 -29.560 1.00 96.50 234 VAL A C 1
ATOM 1794 O O . VAL A 1 234 ? 11.763 11.942 -29.743 1.00 96.50 234 VAL A O 1
ATOM 1797 N N . GLY A 1 235 ? 10.946 9.914 -30.186 1.00 96.12 235 GLY A N 1
ATOM 1798 C CA . GLY A 1 235 ? 9.863 10.411 -31.043 1.00 96.12 235 GLY A CA 1
ATOM 1799 C C . GLY A 1 235 ? 8.799 11.204 -30.259 1.00 96.12 235 GLY A C 1
ATOM 1800 O O . GLY A 1 235 ? 8.596 10.932 -29.074 1.00 96.12 235 GLY A O 1
ATOM 1801 N N . PRO A 1 236 ? 8.062 12.148 -30.879 1.00 95.25 236 PRO A N 1
ATOM 1802 C CA . PRO A 1 236 ? 7.014 12.913 -30.187 1.00 95.25 236 PRO A CA 1
ATOM 1803 C C . PRO A 1 236 ? 5.919 12.028 -29.574 1.00 95.25 236 PRO A C 1
ATOM 1805 O O . PRO A 1 236 ? 5.404 12.319 -28.503 1.00 95.25 236 PRO A O 1
ATOM 1808 N N . ASN A 1 237 ? 5.619 10.895 -30.213 1.00 94.00 237 ASN A N 1
ATOM 1809 C CA . ASN A 1 237 ? 4.681 9.870 -29.744 1.00 94.00 237 ASN A CA 1
ATOM 1810 C C . ASN A 1 237 ? 5.226 8.966 -28.617 1.00 94.00 237 ASN A C 1
ATOM 1812 O O . ASN A 1 237 ? 4.546 8.020 -28.227 1.00 94.00 237 ASN A O 1
ATOM 1816 N N . GLN A 1 238 ? 6.447 9.215 -28.136 1.00 96.62 238 GLN A N 1
ATOM 1817 C CA . GLN A 1 238 ? 7.060 8.560 -26.972 1.00 96.62 238 GLN A CA 1
ATOM 1818 C C . GLN A 1 238 ? 7.094 9.489 -25.743 1.00 96.62 238 GLN A C 1
ATOM 1820 O O . GLN A 1 238 ? 7.511 9.066 -24.666 1.00 96.62 238 GLN A O 1
ATOM 1825 N N . VAL A 1 239 ? 6.658 10.745 -25.891 1.00 97.50 239 VAL A N 1
ATOM 1826 C CA . VAL A 1 239 ? 6.480 11.704 -24.795 1.00 97.50 239 VAL A CA 1
ATOM 1827 C C . VAL A 1 239 ? 5.009 11.676 -24.378 1.00 97.50 239 VAL A C 1
ATOM 1829 O O . VAL A 1 239 ? 4.130 11.958 -25.188 1.00 97.50 239 VAL A O 1
ATOM 1832 N N . ILE A 1 240 ? 4.741 11.317 -23.124 1.00 95.94 240 ILE A N 1
ATOM 1833 C CA . ILE A 1 240 ? 3.389 11.152 -22.574 1.00 95.94 240 ILE A CA 1
ATOM 1834 C C . ILE A 1 240 ? 3.147 12.223 -21.509 1.00 95.94 240 ILE A C 1
ATOM 1836 O O . ILE A 1 240 ? 3.904 12.327 -20.547 1.00 95.94 240 ILE A O 1
ATOM 1840 N N . ALA A 1 241 ? 2.081 13.004 -21.663 1.00 94.62 241 ALA A N 1
ATOM 1841 C CA . ALA A 1 241 ? 1.665 14.052 -20.737 1.00 94.62 241 ALA A 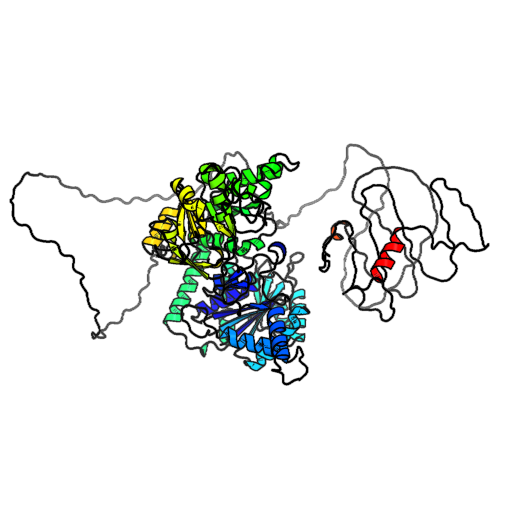CA 1
ATOM 1842 C C . ALA A 1 241 ? 0.725 13.485 -19.660 1.00 94.62 241 ALA A C 1
ATOM 1844 O O . ALA A 1 241 ? -0.477 13.315 -19.892 1.00 94.62 241 ALA A O 1
ATOM 1845 N N . VAL A 1 242 ? 1.266 13.195 -18.478 1.00 94.62 242 VAL A N 1
ATOM 1846 C CA . VAL A 1 242 ? 0.499 12.797 -17.290 1.00 94.62 242 VAL A CA 1
ATOM 1847 C C . VAL A 1 242 ? 0.208 14.065 -16.491 1.00 94.62 242 VAL A C 1
ATOM 1849 O O . VAL A 1 242 ? 1.003 14.472 -15.650 1.00 94.62 242 VAL A O 1
ATOM 1852 N N . HIS A 1 243 ? -0.902 14.725 -16.815 1.00 93.94 243 HIS A N 1
ATOM 1853 C CA . HIS A 1 243 ? -1.341 15.937 -16.123 1.00 93.94 243 HIS A CA 1
ATOM 1854 C C . HIS A 1 243 ? -2.080 15.604 -14.816 1.00 93.94 243 HIS A C 1
ATOM 1856 O O . HIS A 1 243 ? -2.379 14.433 -14.557 1.00 93.94 243 HIS A O 1
ATOM 1862 N N . ASP A 1 244 ? -2.366 16.609 -13.988 1.00 92.62 244 ASP A N 1
ATOM 1863 C CA . ASP A 1 244 ? -3.149 16.414 -12.767 1.00 92.62 244 ASP A CA 1
ATOM 1864 C C . ASP A 1 244 ? -4.625 16.114 -13.109 1.00 92.62 244 ASP A C 1
ATOM 1866 O O . ASP A 1 244 ? -5.187 16.640 -14.071 1.00 92.62 244 ASP A O 1
ATOM 1870 N N . LEU A 1 245 ? -5.246 15.207 -12.345 1.00 90.81 245 LEU A N 1
ATOM 1871 C CA . LEU A 1 245 ? -6.582 14.649 -12.601 1.00 90.81 245 LEU A CA 1
ATOM 1872 C C . LEU A 1 245 ? -7.383 14.536 -11.297 1.00 90.81 245 LEU A C 1
ATOM 1874 O O . LEU A 1 245 ? -6.806 14.292 -10.240 1.00 90.81 245 LEU A O 1
ATOM 1878 N N . ASN A 1 246 ? -8.718 14.583 -11.398 1.00 85.06 246 ASN A N 1
ATOM 1879 C CA . ASN A 1 246 ? -9.665 14.436 -10.276 1.00 85.06 246 ASN A CA 1
ATOM 1880 C C . ASN A 1 246 ? -9.428 13.186 -9.404 1.00 85.06 246 ASN A C 1
ATOM 1882 O O . ASN A 1 246 ? -9.783 13.168 -8.228 1.00 85.06 246 ASN A O 1
ATOM 1886 N N . SER A 1 247 ? -8.878 12.116 -9.987 1.00 88.94 247 SER A N 1
ATOM 1887 C CA . SER A 1 247 ? -8.525 10.886 -9.280 1.00 88.94 247 SER A CA 1
ATOM 1888 C C . SER A 1 247 ? -7.452 10.103 -10.037 1.00 88.94 247 SER A C 1
ATOM 1890 O O . SER A 1 247 ? -7.429 10.092 -11.270 1.00 88.94 247 SER A O 1
ATOM 1892 N N . THR A 1 248 ? -6.597 9.382 -9.303 1.00 91.44 248 THR A N 1
ATOM 1893 C CA . THR A 1 248 ? -5.557 8.508 -9.881 1.00 91.44 248 THR A CA 1
ATOM 1894 C C . THR A 1 248 ? -6.128 7.437 -10.815 1.00 91.44 248 THR A C 1
ATOM 1896 O O . THR A 1 248 ? -5.504 7.116 -11.824 1.00 91.44 248 THR A O 1
ATOM 1899 N N . TYR A 1 249 ? -7.358 6.969 -10.570 1.00 93.12 249 TYR A N 1
ATOM 1900 C CA . TYR A 1 249 ? -8.017 5.954 -11.398 1.00 93.12 249 TYR A CA 1
ATOM 1901 C C . TYR A 1 249 ? -8.367 6.444 -12.819 1.00 93.12 249 TYR A C 1
ATOM 1903 O O . TYR A 1 249 ? -8.715 5.631 -13.674 1.00 93.12 249 TYR A O 1
ATOM 1911 N N . HIS A 1 250 ? -8.222 7.742 -13.119 1.00 94.25 250 HIS A N 1
ATOM 1912 C CA . HIS A 1 250 ? -8.313 8.272 -14.485 1.00 94.25 250 HIS A CA 1
ATOM 1913 C C . HIS A 1 250 ? -7.003 8.157 -15.289 1.00 94.25 250 HIS A C 1
ATOM 1915 O O . HIS A 1 250 ? -7.050 8.198 -16.520 1.00 94.25 250 HIS A O 1
ATOM 1921 N N . VAL A 1 251 ? -5.847 7.940 -14.645 1.00 95.69 251 VAL A N 1
ATOM 1922 C CA . VAL A 1 251 ? -4.548 7.795 -15.334 1.00 95.69 251 VAL A CA 1
ATOM 1923 C C . VAL A 1 251 ? -4.542 6.641 -16.358 1.00 95.69 251 VAL A C 1
ATOM 1925 O O . VAL A 1 251 ? -4.100 6.881 -17.482 1.00 95.69 251 VAL A O 1
ATOM 1928 N N . PRO A 1 252 ? -5.095 5.437 -16.090 1.00 95.94 252 PRO A N 1
ATOM 1929 C CA . PRO A 1 252 ? -5.233 4.390 -17.107 1.00 95.94 252 PRO A CA 1
ATOM 1930 C C . PRO A 1 252 ? -5.980 4.852 -18.369 1.00 95.94 252 PRO A C 1
ATOM 1932 O O . PRO A 1 252 ? -5.569 4.538 -19.482 1.00 95.94 252 PRO A O 1
ATOM 1935 N N . LEU A 1 253 ? -7.049 5.642 -18.228 1.00 95.31 253 LEU A N 1
ATOM 1936 C CA . LEU A 1 253 ? -7.826 6.125 -19.375 1.00 95.31 253 LEU A CA 1
ATOM 1937 C C . LEU A 1 253 ? -7.025 7.156 -20.192 1.00 95.31 253 LEU A C 1
ATOM 1939 O O . LEU A 1 253 ? -6.953 7.047 -21.417 1.00 95.31 253 LEU A O 1
ATOM 1943 N N . LEU A 1 254 ? -6.322 8.070 -19.517 1.00 95.75 254 LEU A N 1
ATOM 1944 C CA . LEU A 1 254 ? -5.421 9.045 -20.142 1.00 95.75 254 LEU A CA 1
ATOM 1945 C C . LEU A 1 254 ? -4.271 8.384 -20.936 1.00 95.75 254 LEU A C 1
ATOM 1947 O O . LEU A 1 254 ? -3.860 8.881 -21.988 1.00 95.75 254 LEU A O 1
ATOM 1951 N N . LEU A 1 255 ? -3.754 7.247 -20.464 1.00 96.50 255 LEU A N 1
ATOM 1952 C CA . LEU A 1 255 ? -2.703 6.485 -21.151 1.00 96.50 255 LEU A CA 1
ATOM 1953 C C . LEU A 1 255 ? -3.230 5.698 -22.367 1.00 96.50 255 LEU A C 1
ATOM 1955 O O . LEU A 1 255 ? -2.480 5.475 -23.323 1.00 96.50 255 LEU A O 1
ATOM 1959 N N . VAL A 1 256 ? -4.515 5.318 -22.376 1.00 95.44 256 VAL A N 1
ATOM 1960 C CA . VAL A 1 256 ? -5.191 4.752 -23.560 1.00 95.44 256 VAL A CA 1
ATOM 1961 C C . VAL A 1 256 ? -5.358 5.813 -24.648 1.00 95.44 256 VAL A C 1
ATOM 1963 O O . VAL A 1 256 ? -5.017 5.547 -25.802 1.00 95.44 256 VAL A O 1
ATOM 1966 N N . GLU A 1 257 ? -5.794 7.028 -24.298 1.00 94.62 257 GLU A N 1
ATOM 1967 C CA . GLU A 1 257 ? -5.889 8.158 -25.242 1.00 94.62 257 GLU A CA 1
ATOM 1968 C C . GLU A 1 257 ? -4.533 8.480 -25.891 1.00 94.62 257 GLU A C 1
ATOM 1970 O O . GLU A 1 257 ? -4.443 8.692 -27.105 1.00 94.62 257 GLU A O 1
ATOM 1975 N N . GLN A 1 258 ? -3.459 8.424 -25.097 1.00 95.62 258 GLN A N 1
ATOM 1976 C CA . GLN A 1 258 ? -2.074 8.618 -25.542 1.00 95.62 258 GLN A CA 1
ATOM 1977 C C . GLN A 1 258 ? -1.427 7.356 -26.147 1.00 95.62 258 GLN A C 1
ATOM 1979 O O . GLN A 1 258 ? -0.249 7.368 -26.497 1.00 95.62 258 GLN A O 1
ATOM 1984 N N . LYS A 1 259 ? -2.207 6.286 -26.366 1.00 95.69 259 LYS A N 1
ATOM 1985 C CA . LYS A 1 259 ? -1.838 5.087 -27.147 1.00 95.69 259 LYS A CA 1
ATOM 1986 C C . LYS A 1 259 ? -0.644 4.299 -26.588 1.00 95.69 259 LYS A C 1
ATOM 1988 O O . LYS A 1 259 ? -0.000 3.564 -27.342 1.00 95.69 259 LYS A O 1
ATOM 1993 N N . LEU A 1 260 ? -0.404 4.365 -25.273 1.00 96.06 260 LEU A N 1
ATOM 1994 C CA . LEU A 1 260 ? 0.672 3.641 -24.576 1.00 96.06 260 LEU A CA 1
ATOM 1995 C C . LEU A 1 260 ? 0.714 2.149 -24.955 1.00 96.06 260 LEU A C 1
ATOM 1997 O O . LEU A 1 260 ? 1.767 1.618 -25.308 1.00 96.06 260 LEU A O 1
ATOM 2001 N N . LEU A 1 261 ? -0.448 1.487 -24.948 1.00 94.38 261 LEU A N 1
ATOM 2002 C CA . LEU A 1 261 ? -0.566 0.065 -25.287 1.00 94.38 261 LEU A CA 1
ATOM 2003 C C . LEU A 1 261 ? -0.127 -0.260 -26.715 1.00 94.38 261 LEU A C 1
ATOM 2005 O O . LEU A 1 261 ? 0.452 -1.324 -26.933 1.00 94.38 261 LEU A O 1
ATOM 2009 N N . LYS A 1 262 ? -0.358 0.640 -27.680 1.00 94.50 262 LYS A N 1
ATOM 2010 C CA . LYS A 1 262 ? 0.105 0.432 -29.055 1.00 94.50 262 LYS A CA 1
ATOM 2011 C C . LYS A 1 262 ? 1.633 0.421 -29.091 1.00 94.50 262 LYS A C 1
ATOM 2013 O O . LYS A 1 262 ? 2.214 -0.524 -29.617 1.00 94.50 262 LYS A O 1
ATOM 2018 N N . PHE A 1 263 ? 2.264 1.433 -28.494 1.00 96.06 263 PHE A N 1
ATOM 2019 C CA . PHE A 1 263 ? 3.721 1.532 -28.461 1.00 96.06 263 PHE A CA 1
ATOM 2020 C C . PHE A 1 263 ? 4.354 0.316 -27.770 1.00 96.06 263 PHE A C 1
ATOM 2022 O O . PHE A 1 263 ? 5.244 -0.306 -28.343 1.00 96.06 263 PHE A O 1
ATOM 2029 N N . LEU A 1 264 ? 3.865 -0.082 -26.589 1.00 96.69 264 LEU A N 1
ATOM 2030 C CA . LEU A 1 264 ? 4.397 -1.252 -25.878 1.00 96.69 264 LEU A CA 1
ATOM 2031 C C . LEU A 1 264 ? 4.203 -2.556 -26.672 1.00 96.69 264 LEU A C 1
ATOM 2033 O O . LEU A 1 264 ? 5.123 -3.369 -26.726 1.00 96.69 264 LEU A O 1
ATOM 2037 N N . SER A 1 265 ? 3.064 -2.728 -27.353 1.00 94.94 265 SER A N 1
ATOM 2038 C CA . SER A 1 265 ? 2.801 -3.907 -28.197 1.00 94.94 265 SER A CA 1
ATOM 2039 C C . SER A 1 265 ? 3.770 -4.036 -29.371 1.00 94.94 265 SER A C 1
ATOM 2041 O O . SER A 1 265 ? 4.190 -5.148 -29.698 1.00 94.94 265 SER A O 1
ATOM 2043 N N . GLU A 1 266 ? 4.139 -2.910 -29.986 1.00 94.44 266 GLU A N 1
ATOM 2044 C CA . GLU A 1 266 ? 5.128 -2.843 -31.066 1.00 94.44 266 GLU A CA 1
ATOM 2045 C C . GLU A 1 266 ? 6.562 -3.007 -30.525 1.00 94.44 266 GLU A C 1
ATOM 2047 O O . GLU A 1 266 ? 7.352 -3.760 -31.091 1.00 94.44 266 GLU A O 1
ATOM 2052 N N . ARG A 1 267 ? 6.889 -2.367 -29.394 1.00 95.69 267 ARG A N 1
ATOM 2053 C CA . ARG A 1 267 ? 8.238 -2.319 -28.802 1.00 95.69 267 ARG A CA 1
ATOM 2054 C C . ARG A 1 267 ? 8.674 -3.609 -28.094 1.00 95.69 267 ARG A C 1
ATOM 2056 O O . ARG A 1 267 ? 9.875 -3.878 -28.016 1.00 95.69 267 ARG A O 1
ATOM 2063 N N . LEU A 1 268 ? 7.724 -4.388 -27.576 1.00 96.69 268 LEU A N 1
ATOM 2064 C CA . LEU A 1 268 ? 7.955 -5.664 -26.882 1.00 96.69 268 LEU A CA 1
ATOM 2065 C C . LEU A 1 268 ? 7.440 -6.883 -27.665 1.00 96.69 268 LEU A C 1
ATOM 2067 O O . LEU A 1 268 ? 7.429 -7.989 -27.126 1.00 96.69 268 LEU A O 1
ATOM 2071 N N . SER A 1 269 ? 7.010 -6.709 -28.920 1.00 93.38 269 SER A N 1
ATOM 2072 C CA . SER A 1 269 ? 6.487 -7.782 -29.782 1.00 93.38 269 SER A CA 1
ATOM 2073 C C . SER A 1 269 ? 5.418 -8.663 -29.100 1.00 93.38 269 SER A C 1
ATOM 2075 O O . SER A 1 269 ? 5.453 -9.888 -29.190 1.00 93.38 269 SER A O 1
ATOM 2077 N N . PHE A 1 270 ? 4.421 -8.062 -28.431 1.00 90.75 270 PHE A N 1
ATOM 2078 C CA . PHE A 1 270 ? 3.350 -8.822 -27.748 1.00 90.75 270 PHE A CA 1
ATOM 2079 C C . PHE A 1 270 ? 2.523 -9.715 -28.691 1.00 90.75 270 PHE A C 1
ATOM 2081 O O . PHE A 1 270 ? 1.891 -10.664 -28.237 1.00 90.75 270 PHE A O 1
ATOM 2088 N N . LYS A 1 271 ? 2.575 -9.457 -30.004 1.00 85.12 271 LYS A N 1
ATOM 2089 C CA . LYS A 1 271 ? 2.031 -10.310 -31.078 1.00 85.12 271 LYS A CA 1
ATOM 2090 C C . LYS A 1 271 ? 2.482 -11.786 -30.991 1.00 85.12 271 LYS A C 1
ATOM 2092 O O . LYS A 1 271 ? 1.777 -12.656 -31.489 1.00 85.12 271 LYS A O 1
ATOM 2097 N N . ASP A 1 272 ? 3.642 -12.045 -30.378 1.00 86.56 272 ASP A N 1
ATOM 2098 C CA . ASP A 1 272 ? 4.253 -13.374 -30.252 1.00 86.56 272 ASP A CA 1
ATOM 2099 C C . ASP A 1 272 ? 3.749 -14.131 -29.002 1.00 86.56 272 ASP A C 1
ATOM 2101 O O . ASP A 1 272 ? 4.109 -15.288 -28.783 1.00 86.56 272 ASP A O 1
ATOM 2105 N N . ILE A 1 273 ? 2.918 -13.489 -28.169 1.00 89.81 273 ILE A N 1
ATOM 2106 C CA . ILE A 1 273 ? 2.322 -14.062 -26.956 1.00 89.81 273 ILE A CA 1
ATOM 2107 C C . ILE A 1 273 ? 0.943 -14.641 -27.300 1.00 89.81 273 ILE A C 1
ATOM 2109 O O . ILE A 1 273 ? 0.066 -13.953 -27.827 1.00 89.81 273 ILE A O 1
ATOM 2113 N N . VAL A 1 274 ? 0.730 -15.921 -26.986 1.00 87.81 274 VAL A N 1
ATOM 2114 C CA . VAL A 1 274 ? -0.531 -16.620 -27.273 1.00 87.81 274 VAL A CA 1
ATOM 2115 C C . VAL A 1 274 ? -1.573 -16.290 -26.202 1.00 87.81 274 VAL A C 1
ATOM 2117 O O . VAL A 1 274 ? -1.641 -16.940 -25.163 1.00 87.81 274 VAL A O 1
ATOM 2120 N N . VAL A 1 275 ? -2.409 -15.288 -26.477 1.00 90.69 275 VAL A N 1
ATOM 2121 C CA . VAL A 1 275 ? -3.547 -14.905 -25.624 1.00 90.69 275 VAL A CA 1
ATOM 2122 C C . VAL A 1 275 ? -4.846 -15.518 -26.159 1.00 90.69 275 VAL A C 1
ATOM 2124 O O . VAL A 1 275 ? -5.177 -15.340 -27.338 1.00 90.69 275 VAL A O 1
ATOM 2127 N N . THR A 1 276 ? -5.596 -16.218 -25.300 1.00 91.38 276 THR A N 1
ATOM 2128 C CA . THR A 1 276 ? -6.876 -16.861 -25.654 1.00 91.38 276 THR A CA 1
ATOM 2129 C C . THR A 1 276 ? -7.972 -15.833 -25.966 1.00 91.38 276 THR A C 1
ATOM 2131 O O . THR A 1 276 ? -7.892 -14.669 -25.572 1.00 91.38 276 THR A O 1
ATOM 2134 N N . ALA A 1 277 ? -9.023 -16.250 -26.682 1.00 92.06 277 ALA A N 1
ATOM 2135 C CA . ALA A 1 277 ? -10.178 -15.384 -26.947 1.00 92.06 277 ALA A CA 1
ATOM 2136 C C . ALA A 1 277 ? -10.907 -14.979 -25.649 1.00 92.06 277 ALA A C 1
ATOM 2138 O O . ALA A 1 277 ? -11.322 -13.835 -25.503 1.00 92.06 277 ALA A O 1
ATOM 2139 N N . GLU A 1 278 ? -10.985 -15.905 -24.693 1.00 91.94 278 GLU A N 1
ATOM 2140 C CA . GLU A 1 278 ? -11.537 -15.700 -23.352 1.00 91.94 278 GLU A CA 1
ATOM 2141 C C . GLU A 1 278 ? -10.751 -14.648 -22.557 1.00 91.94 278 GLU A C 1
ATOM 2143 O O . GLU A 1 278 ? -11.336 -13.677 -22.088 1.00 91.94 278 GLU A O 1
ATOM 2148 N N . ALA A 1 279 ? -9.418 -14.756 -22.493 1.00 91.88 279 ALA A N 1
ATOM 2149 C CA . ALA A 1 279 ? -8.585 -13.780 -21.787 1.00 91.88 279 ALA A CA 1
ATOM 2150 C C . ALA A 1 279 ? -8.708 -12.360 -22.376 1.00 91.88 279 ALA A C 1
ATOM 2152 O O . ALA A 1 279 ? -8.661 -11.381 -21.633 1.00 91.88 279 ALA A O 1
ATOM 2153 N N . LYS A 1 280 ? -8.923 -12.236 -23.695 1.00 92.94 280 LYS A N 1
ATOM 2154 C CA . LYS A 1 280 ? -9.213 -10.945 -24.344 1.00 92.94 280 LYS A CA 1
ATOM 2155 C C . LYS A 1 280 ? -10.585 -10.402 -23.959 1.00 92.94 280 LYS A C 1
ATOM 2157 O O . LYS A 1 280 ? -10.669 -9.236 -23.598 1.00 92.94 280 LYS A O 1
ATOM 2162 N N . ALA A 1 281 ? -11.628 -11.234 -23.966 1.00 93.94 281 ALA A N 1
ATOM 2163 C CA . ALA A 1 281 ? -12.965 -10.823 -23.535 1.00 93.94 281 ALA A CA 1
ATOM 2164 C C . ALA A 1 281 ? -12.969 -10.335 -22.072 1.00 93.94 281 ALA A C 1
ATOM 2166 O O . ALA A 1 281 ? -13.523 -9.278 -21.778 1.00 93.94 281 ALA A O 1
ATOM 2167 N N . THR A 1 282 ? -12.265 -11.036 -21.176 1.00 92.81 282 THR A N 1
ATOM 2168 C CA . THR A 1 282 ? -12.056 -10.610 -19.781 1.00 92.81 282 THR A CA 1
ATOM 2169 C C . THR A 1 282 ? -11.273 -9.294 -19.684 1.00 92.81 282 THR A C 1
ATOM 2171 O O . THR A 1 282 ? -11.573 -8.458 -18.835 1.00 92.81 282 THR A O 1
ATOM 2174 N N . GLY A 1 283 ? -10.292 -9.068 -20.565 1.00 93.94 283 GLY A N 1
ATOM 2175 C CA . GLY A 1 283 ? -9.545 -7.809 -20.644 1.00 93.94 283 GLY A CA 1
ATOM 2176 C C . GLY A 1 283 ? -10.377 -6.618 -21.147 1.00 93.94 283 GLY A C 1
ATOM 2177 O O . GLY A 1 283 ? -10.258 -5.509 -20.619 1.00 93.94 283 GLY A O 1
ATOM 2178 N N . GLU A 1 284 ? -11.258 -6.845 -22.122 1.00 94.19 284 GLU A N 1
ATOM 2179 C CA . GLU A 1 284 ? -12.198 -5.842 -22.638 1.00 94.19 284 GLU A CA 1
ATOM 2180 C C . GLU A 1 284 ? -13.275 -5.488 -21.597 1.00 94.19 284 GLU A C 1
ATOM 2182 O O . GLU A 1 284 ? -13.558 -4.308 -21.374 1.00 94.19 284 GLU A O 1
ATOM 2187 N N . ASP A 1 285 ? -13.827 -6.487 -20.902 1.00 95.06 285 ASP A N 1
ATOM 2188 C CA . ASP A 1 285 ? -14.727 -6.293 -19.760 1.00 95.06 285 ASP A CA 1
ATOM 2189 C C . ASP A 1 285 ? -14.057 -5.500 -18.622 1.00 95.06 285 ASP A C 1
ATOM 2191 O O . ASP A 1 285 ? -14.626 -4.516 -18.146 1.00 95.06 285 ASP A O 1
ATOM 2195 N N . LEU A 1 286 ? -12.822 -5.849 -18.243 1.00 94.69 286 LEU A N 1
ATOM 2196 C CA . LEU A 1 286 ? -12.042 -5.135 -17.226 1.00 94.69 286 LEU A CA 1
ATOM 2197 C C . LEU A 1 286 ? -11.933 -3.631 -17.536 1.00 94.69 286 LEU A C 1
ATOM 2199 O O . LEU A 1 286 ? -12.161 -2.796 -16.657 1.00 94.69 286 LEU A O 1
ATOM 2203 N N . LEU A 1 287 ? -11.649 -3.269 -18.794 1.00 94.69 287 LEU A N 1
ATOM 2204 C CA . LEU A 1 287 ? -11.596 -1.870 -19.234 1.00 94.69 287 LEU A CA 1
ATOM 2205 C C . LEU A 1 287 ? -12.973 -1.185 -19.180 1.00 94.69 287 LEU A C 1
ATOM 2207 O O . LEU A 1 287 ? -13.068 -0.008 -18.820 1.00 94.69 287 LEU A O 1
ATOM 2211 N N . ASN A 1 288 ? -14.041 -1.905 -19.531 1.00 95.12 288 ASN A N 1
ATOM 2212 C CA . ASN A 1 288 ? -15.404 -1.381 -19.501 1.00 95.12 288 ASN A CA 1
ATOM 2213 C C . ASN A 1 288 ? -15.901 -1.151 -18.066 1.00 95.12 288 ASN A C 1
ATOM 2215 O O . ASN A 1 288 ? -16.413 -0.065 -17.783 1.00 95.12 288 ASN A O 1
ATOM 2219 N N . ARG A 1 289 ? -15.681 -2.099 -17.144 1.00 93.88 289 ARG A N 1
ATOM 2220 C CA . ARG A 1 289 ? -16.000 -1.944 -15.713 1.00 93.88 289 ARG A CA 1
ATOM 2221 C C . ARG A 1 289 ? -15.202 -0.812 -15.071 1.00 93.88 289 ARG A C 1
ATOM 2223 O O . ARG A 1 289 ? -15.790 0.004 -14.364 1.00 93.88 289 ARG A O 1
ATOM 2230 N N . TRP A 1 290 ? -13.908 -0.689 -15.382 1.00 94.50 290 TRP A N 1
ATOM 2231 C CA . TRP A 1 290 ? -13.083 0.425 -14.899 1.00 94.50 290 TRP A CA 1
ATOM 2232 C C . TRP A 1 290 ? -13.627 1.783 -15.363 1.00 94.50 290 TRP A C 1
ATOM 2234 O O . TRP A 1 290 ? -13.874 2.664 -14.540 1.00 94.50 290 TRP A O 1
ATOM 2244 N N . ARG A 1 291 ? -13.900 1.939 -16.669 1.00 93.50 291 ARG A N 1
ATOM 2245 C CA . ARG A 1 291 ? -14.482 3.172 -17.230 1.00 93.50 291 ARG A CA 1
ATOM 2246 C C . ARG A 1 291 ? -15.853 3.486 -16.625 1.00 93.50 291 ARG A C 1
ATOM 2248 O O . ARG A 1 291 ? -16.133 4.652 -16.346 1.00 93.50 291 ARG A O 1
ATOM 2255 N N . ALA A 1 292 ? -16.706 2.479 -16.435 1.00 91.19 292 ALA A N 1
ATOM 2256 C CA . ALA A 1 292 ? -18.028 2.650 -15.838 1.00 91.19 292 ALA A CA 1
ATOM 2257 C C . ALA A 1 292 ? -17.933 3.153 -14.390 1.00 91.19 292 ALA A C 1
ATOM 2259 O O . ALA A 1 292 ? -18.629 4.104 -14.030 1.00 91.19 292 ALA A O 1
ATOM 2260 N N . LEU A 1 293 ? -17.038 2.570 -13.586 1.00 90.06 293 LEU A N 1
ATOM 2261 C CA . LEU A 1 293 ? -16.851 2.949 -12.189 1.00 90.06 293 LEU A CA 1
ATOM 2262 C C . LEU A 1 293 ? -16.339 4.390 -12.057 1.00 90.06 293 LEU A C 1
ATOM 2264 O O . LEU A 1 293 ? -16.995 5.195 -11.392 1.00 90.06 293 LEU A O 1
ATOM 2268 N N . THR A 1 294 ? -15.248 4.757 -12.743 1.00 86.25 294 THR A N 1
ATOM 2269 C CA . THR A 1 294 ? -14.686 6.120 -12.649 1.00 86.25 294 THR A CA 1
ATOM 2270 C C . THR A 1 294 ? -15.657 7.181 -13.173 1.00 86.25 294 THR A C 1
ATOM 2272 O O . THR A 1 294 ? -15.894 8.184 -12.505 1.00 86.25 294 THR A O 1
ATOM 2275 N N . THR A 1 295 ? -16.322 6.920 -14.305 1.00 85.06 295 THR A N 1
ATOM 2276 C CA . THR A 1 295 ? -17.324 7.840 -14.881 1.00 85.06 295 THR A CA 1
ATOM 2277 C C . THR A 1 295 ? -18.566 7.988 -13.992 1.00 85.06 295 THR A C 1
ATOM 2279 O O . THR A 1 295 ? -19.252 9.006 -14.064 1.00 85.06 295 THR A O 1
ATOM 2282 N N . SER A 1 296 ? -18.887 6.988 -13.160 1.00 81.38 296 SER A N 1
ATOM 2283 C CA . SER A 1 296 ? -19.998 7.081 -12.203 1.00 81.38 296 SER A CA 1
ATOM 2284 C C . SER A 1 296 ? -19.655 7.917 -10.965 1.00 81.38 296 SER A C 1
ATOM 2286 O O . SER A 1 296 ? -20.530 8.614 -10.456 1.00 81.38 296 SER A O 1
ATOM 2288 N N . TYR A 1 297 ? -18.391 7.905 -10.528 1.00 78.88 297 TYR A N 1
ATOM 2289 C CA . TYR A 1 297 ? -17.911 8.692 -9.389 1.00 78.88 297 TYR A CA 1
ATOM 2290 C C . TYR A 1 297 ? -17.912 10.196 -9.694 1.00 78.88 297 TYR A C 1
ATOM 2292 O O . TYR A 1 297 ? -18.510 10.969 -8.949 1.00 78.88 297 TYR A O 1
ATOM 2300 N N . ASP A 1 298 ? -17.371 10.601 -10.849 1.00 81.88 298 ASP A N 1
ATOM 2301 C CA . ASP A 1 298 ? -17.331 12.006 -11.300 1.00 81.88 298 ASP A CA 1
ATOM 2302 C C . ASP A 1 298 ? -18.730 12.622 -11.546 1.00 81.88 298 ASP A C 1
ATOM 2304 O O . ASP A 1 298 ? -18.859 13.828 -11.746 1.00 81.88 298 ASP A O 1
ATOM 2308 N N . ARG A 1 299 ? -19.797 11.809 -11.514 1.00 82.94 299 ARG A N 1
ATOM 2309 C CA . ARG A 1 299 ? -21.206 12.236 -11.619 1.00 82.94 299 ARG A CA 1
ATOM 2310 C C . ARG A 1 299 ? -21.951 12.236 -10.276 1.00 82.94 299 ARG A C 1
ATOM 2312 O O . ARG A 1 299 ? -23.151 12.508 -10.255 1.00 82.94 299 ARG A O 1
ATOM 2319 N N . SER A 1 300 ? -21.281 11.913 -9.168 1.00 80.00 300 SER A N 1
ATOM 2320 C CA . SER A 1 300 ? -21.890 11.865 -7.837 1.00 80.00 300 SER A CA 1
ATOM 2321 C C . SER A 1 300 ? -21.933 13.245 -7.179 1.00 80.00 300 SER A C 1
ATOM 2323 O O . SER A 1 300 ? -20.908 13.771 -6.748 1.00 80.00 300 SER A O 1
ATOM 2325 N N . PHE A 1 301 ? -23.138 13.796 -7.020 1.00 82.75 301 PHE A N 1
ATOM 2326 C CA . PHE A 1 301 ? -23.368 15.043 -6.276 1.00 82.75 301 PHE A CA 1
ATOM 2327 C C . PHE A 1 301 ? -23.587 14.829 -4.770 1.00 82.75 301 PHE A C 1
ATOM 2329 O O . PHE A 1 301 ? -23.408 15.757 -3.988 1.00 82.75 301 PHE A O 1
ATOM 2336 N N . GLU A 1 302 ? -23.972 13.619 -4.357 1.00 91.25 302 GLU A N 1
ATOM 2337 C CA . GLU A 1 302 ? -24.183 13.273 -2.948 1.00 91.25 302 GLU A CA 1
ATOM 2338 C C . GLU A 1 302 ? -22.844 12.941 -2.275 1.00 91.25 302 GLU A C 1
ATOM 2340 O O . GLU A 1 302 ? -22.095 12.085 -2.759 1.00 91.25 302 GLU A O 1
ATOM 2345 N N . THR A 1 303 ? -22.553 13.611 -1.158 1.00 94.31 303 THR A N 1
ATOM 2346 C CA . THR A 1 303 ? -21.343 13.416 -0.343 1.00 94.31 303 THR A CA 1
ATOM 2347 C C . THR A 1 303 ? -21.633 12.506 0.850 1.00 94.31 303 THR A C 1
ATOM 2349 O O . THR A 1 303 ? -22.734 12.544 1.390 1.00 94.31 303 THR A O 1
ATOM 2352 N N . VAL A 1 304 ? -20.640 11.723 1.278 1.00 96.56 304 VAL A N 1
ATOM 2353 C CA . VAL A 1 304 ? -20.636 10.975 2.545 1.00 96.56 304 VAL A CA 1
ATOM 2354 C C . VAL A 1 304 ? -19.408 11.368 3.373 1.00 96.56 304 VAL A C 1
ATOM 2356 O O . VAL A 1 304 ? -18.276 11.331 2.879 1.00 96.56 304 VAL A O 1
ATOM 2359 N N . LYS A 1 305 ? -19.636 11.779 4.623 1.00 98.06 305 LYS A N 1
ATOM 2360 C CA . LYS A 1 305 ? -18.627 12.305 5.551 1.00 98.06 305 LYS A CA 1
ATOM 2361 C C . LYS A 1 305 ? -18.181 11.227 6.527 1.00 98.06 305 LYS A C 1
ATOM 2363 O O . LYS A 1 305 ? -18.958 10.802 7.378 1.00 98.06 305 LYS A O 1
ATOM 2368 N N . ILE A 1 306 ? -16.918 10.820 6.446 1.00 98.50 306 ILE A N 1
ATOM 2369 C CA . ILE A 1 306 ? -16.334 9.830 7.359 1.00 98.50 306 ILE A CA 1
ATOM 2370 C C . ILE A 1 306 ? -15.288 10.511 8.241 1.00 98.50 306 ILE A C 1
ATOM 2372 O O . ILE A 1 306 ? -14.289 11.024 7.733 1.00 98.50 306 ILE A O 1
ATOM 2376 N N . ALA A 1 307 ? -15.500 10.504 9.558 1.00 98.31 307 ALA A N 1
ATOM 2377 C CA . ALA A 1 307 ? -14.506 10.947 10.528 1.00 98.31 307 ALA A CA 1
ATOM 2378 C C . ALA A 1 307 ? -13.454 9.852 10.742 1.00 98.31 307 ALA A C 1
ATOM 2380 O O . ALA A 1 307 ? -13.756 8.798 11.301 1.00 98.31 307 ALA A O 1
ATOM 2381 N N . LEU A 1 308 ? -12.217 10.113 10.319 1.00 97.94 308 LEU A N 1
ATOM 2382 C CA . LEU A 1 308 ? -11.058 9.265 10.589 1.00 97.94 308 LEU A CA 1
ATOM 2383 C C . LEU A 1 308 ? -10.373 9.791 11.856 1.00 97.94 308 LEU A C 1
ATOM 2385 O O . LEU A 1 308 ? -9.727 10.842 11.836 1.00 97.94 308 LEU A O 1
ATOM 2389 N N . VAL A 1 309 ? -10.548 9.060 12.959 1.00 97.56 309 VAL A N 1
ATOM 2390 C CA . VAL A 1 309 ? -10.039 9.414 14.293 1.00 97.56 309 VAL A CA 1
ATOM 2391 C C . VAL A 1 309 ? -8.680 8.747 14.501 1.00 97.56 309 VAL A C 1
ATOM 2393 O O . VAL A 1 309 ? -8.590 7.627 15.003 1.00 97.56 309 VAL A O 1
ATOM 2396 N N . GLY A 1 310 ? -7.621 9.405 14.031 1.00 93.88 310 GLY A N 1
ATOM 2397 C CA . GLY A 1 310 ? -6.269 8.845 13.930 1.00 93.88 310 GLY A CA 1
ATOM 2398 C C . GLY A 1 310 ? -5.270 9.423 14.936 1.00 93.88 310 GLY A C 1
ATOM 2399 O O . GLY A 1 310 ? -5.542 10.416 15.603 1.00 93.88 310 GLY A O 1
ATOM 2400 N N . LYS A 1 311 ? -4.082 8.810 15.011 1.00 89.38 311 LYS A N 1
ATOM 2401 C CA . LYS A 1 311 ? -2.915 9.321 15.762 1.00 89.38 311 LYS A CA 1
ATOM 2402 C C . LYS A 1 311 ? -1.907 10.074 14.885 1.00 89.38 311 LYS A C 1
ATOM 2404 O O . LYS A 1 311 ? -0.904 10.575 15.384 1.00 89.38 311 LYS A O 1
ATOM 2409 N N . TYR A 1 312 ? -2.076 10.027 13.569 1.00 81.75 312 TYR A N 1
ATOM 2410 C CA . TYR A 1 312 ? -1.081 10.488 12.598 1.00 81.75 312 TYR A CA 1
ATOM 2411 C C . TYR A 1 312 ? -1.720 11.427 11.566 1.00 81.75 312 TYR A C 1
ATOM 2413 O O . TYR A 1 312 ? -1.351 11.421 10.399 1.00 81.75 312 TYR A O 1
ATOM 2421 N N . THR A 1 313 ? -2.719 12.225 11.960 1.00 79.56 313 THR A N 1
ATOM 2422 C CA . THR A 1 313 ? -3.546 12.982 10.995 1.00 79.56 313 THR A CA 1
ATOM 2423 C C . THR A 1 313 ? -2.790 14.071 10.224 1.00 79.56 313 THR A C 1
ATOM 2425 O O . THR A 1 313 ? -3.237 14.493 9.155 1.00 79.56 313 THR A O 1
ATOM 2428 N N . HIS A 1 314 ? -1.619 14.481 10.723 1.00 78.19 314 HIS A N 1
ATOM 2429 C CA . HIS A 1 314 ? -0.684 15.369 10.032 1.00 78.19 314 HIS A CA 1
ATOM 2430 C C . HIS A 1 314 ? -0.025 14.720 8.800 1.00 78.19 314 HIS A C 1
ATOM 2432 O O . HIS A 1 314 ? 0.140 15.403 7.791 1.00 78.19 314 HIS A O 1
ATOM 2438 N N . LEU A 1 315 ? 0.294 13.416 8.840 1.00 79.50 315 LEU A N 1
ATOM 2439 C CA . LEU A 1 315 ? 0.834 12.666 7.701 1.00 79.50 315 LEU A CA 1
ATOM 2440 C C . LEU A 1 315 ? -0.220 11.679 7.189 1.00 79.50 315 LEU A C 1
ATOM 2442 O O . LEU A 1 315 ? -0.339 10.547 7.648 1.00 79.50 315 LEU A O 1
ATOM 2446 N N . LYS A 1 316 ? -0.999 12.115 6.198 1.00 83.38 316 LYS A N 1
ATOM 2447 C CA . LYS A 1 316 ? -2.107 11.321 5.635 1.00 83.38 316 LYS A CA 1
ATOM 2448 C C . LYS A 1 316 ? -1.646 9.993 5.024 1.00 83.38 316 LYS A C 1
ATOM 2450 O O . LYS A 1 316 ? -2.410 9.030 5.021 1.00 83.38 316 LYS A O 1
ATOM 2455 N N . ASP A 1 317 ? -0.391 9.925 4.585 1.00 83.12 317 ASP A N 1
ATOM 2456 C CA . ASP A 1 317 ? 0.219 8.730 3.997 1.00 83.12 317 ASP A CA 1
ATOM 2457 C C . ASP A 1 317 ? 0.469 7.609 5.025 1.00 83.12 317 ASP A C 1
ATOM 2459 O O . ASP A 1 317 ? 0.574 6.444 4.643 1.00 83.12 317 ASP A O 1
ATOM 2463 N N . SER A 1 318 ? 0.446 7.912 6.334 1.00 87.88 318 SER A N 1
ATOM 2464 C CA . SER A 1 318 ? 0.389 6.910 7.4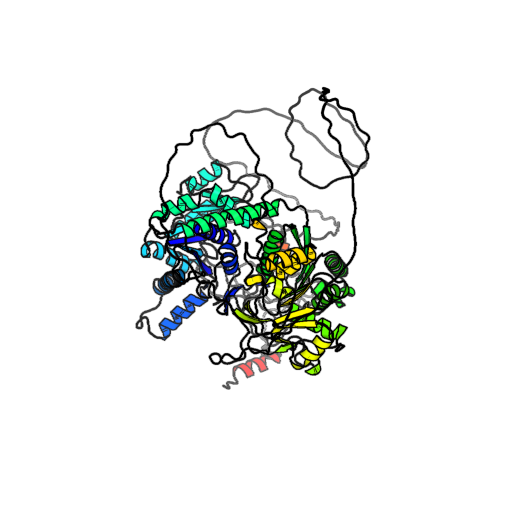15 1.00 87.88 318 SER A CA 1
ATOM 2465 C C . SER A 1 318 ? -0.916 6.093 7.427 1.00 87.88 318 SER A C 1
ATOM 2467 O O . SER A 1 318 ? -1.018 5.126 8.178 1.00 87.88 318 SER A O 1
ATOM 2469 N N . TYR A 1 319 ? -1.916 6.495 6.633 1.00 92.56 319 TYR A N 1
ATOM 2470 C CA . TYR A 1 319 ? -3.229 5.858 6.501 1.00 92.56 319 TYR A CA 1
ATOM 2471 C C . TYR A 1 319 ? -3.637 5.660 5.027 1.00 92.56 319 TYR A C 1
ATOM 2473 O O . TYR A 1 319 ? -4.829 5.617 4.710 1.00 92.56 319 TYR A O 1
ATOM 2481 N N . LEU A 1 320 ? -2.685 5.585 4.090 1.00 92.12 320 LEU A N 1
ATOM 2482 C CA . LEU A 1 320 ? -2.995 5.596 2.657 1.00 92.12 320 LEU A CA 1
ATOM 2483 C C . LEU A 1 320 ? -3.884 4.419 2.214 1.00 92.12 320 LEU A C 1
ATOM 2485 O O . LEU A 1 320 ? -4.818 4.626 1.437 1.00 92.12 320 LEU A O 1
ATOM 2489 N N . SER A 1 321 ? -3.668 3.206 2.726 1.00 95.38 321 SER A N 1
ATOM 2490 C CA . SER A 1 321 ? -4.535 2.051 2.460 1.00 95.38 321 SER A CA 1
ATOM 2491 C C . SER A 1 321 ? -5.956 2.284 2.951 1.00 95.38 321 SER A C 1
ATOM 2493 O O . SER A 1 321 ? -6.910 1.940 2.256 1.00 95.38 321 SER A O 1
ATOM 2495 N N . VAL A 1 322 ? -6.098 2.899 4.127 1.00 96.88 322 VAL A N 1
ATOM 2496 C CA . VAL A 1 322 ? -7.384 3.234 4.748 1.00 96.88 322 VAL A CA 1
ATOM 2497 C C . VAL A 1 322 ? -8.133 4.263 3.894 1.00 96.88 322 VAL A C 1
ATOM 2499 O O . VAL A 1 322 ? -9.311 4.069 3.585 1.00 96.88 322 VAL A O 1
ATOM 2502 N N . ILE A 1 323 ? -7.437 5.306 3.420 1.00 95.56 323 ILE A N 1
ATOM 2503 C CA . ILE A 1 323 ? -7.971 6.272 2.446 1.00 95.56 323 ILE A CA 1
ATOM 2504 C C . ILE A 1 323 ? -8.436 5.539 1.179 1.00 95.56 323 ILE A C 1
ATOM 2506 O O . ILE A 1 323 ? -9.562 5.749 0.731 1.00 95.56 323 ILE A O 1
ATOM 2510 N N . LYS A 1 324 ? -7.616 4.643 0.609 1.00 95.44 324 LYS A N 1
ATOM 2511 C CA . LYS A 1 324 ? -7.978 3.921 -0.623 1.00 95.44 324 LYS A CA 1
ATOM 2512 C C . LYS A 1 324 ? -9.128 2.939 -0.428 1.00 95.44 324 LYS A C 1
ATOM 2514 O O . LYS A 1 324 ? -9.982 2.837 -1.304 1.00 95.44 324 LYS A O 1
ATOM 2519 N N . ALA A 1 325 ? -9.237 2.290 0.727 1.00 97.69 325 ALA A N 1
ATOM 2520 C CA . ALA A 1 325 ? -10.374 1.435 1.035 1.00 97.69 325 ALA A CA 1
ATOM 2521 C C . ALA A 1 325 ? -11.692 2.225 1.150 1.00 97.69 325 ALA A C 1
ATOM 2523 O O . ALA A 1 325 ? -12.724 1.751 0.664 1.00 97.69 325 ALA A O 1
ATOM 2524 N N . LEU A 1 326 ? -11.656 3.447 1.695 1.00 97.69 326 LEU A N 1
ATOM 2525 C CA . LEU A 1 326 ? -12.788 4.380 1.669 1.00 97.69 326 LEU A CA 1
ATOM 2526 C C . LEU A 1 326 ? -13.089 4.901 0.248 1.00 97.69 326 LEU A C 1
ATOM 2528 O O . LEU A 1 326 ? -14.259 4.981 -0.130 1.00 97.69 326 LEU A O 1
ATOM 2532 N N . GLU A 1 327 ? -12.073 5.220 -0.564 1.00 95.19 327 GLU A N 1
ATOM 2533 C CA . GLU A 1 327 ? -12.247 5.639 -1.968 1.00 95.19 327 GLU A CA 1
ATOM 2534 C C . GLU A 1 327 ? -12.933 4.547 -2.803 1.00 95.19 327 GLU A C 1
ATOM 2536 O O . GLU A 1 327 ? -13.977 4.812 -3.397 1.00 95.19 327 GLU A O 1
ATOM 2541 N N . HIS A 1 328 ? -12.428 3.306 -2.790 1.00 95.75 328 HIS A N 1
ATOM 2542 C CA . HIS A 1 328 ? -13.042 2.194 -3.529 1.00 95.75 328 HIS A CA 1
ATOM 2543 C C . HIS A 1 328 ? -14.502 1.965 -3.090 1.00 95.75 328 HIS A C 1
ATOM 2545 O O . HIS A 1 328 ? -15.387 1.726 -3.915 1.00 95.75 328 HIS A O 1
ATOM 2551 N N . SER A 1 329 ? -14.769 2.077 -1.784 1.00 96.38 329 SER A N 1
ATOM 2552 C CA . SER A 1 329 ? -16.109 1.912 -1.212 1.00 96.38 329 SER A CA 1
ATOM 2553 C C . SER A 1 329 ? -17.064 3.022 -1.655 1.00 96.38 329 SER A C 1
ATOM 2555 O O . SER A 1 329 ? -18.180 2.729 -2.083 1.00 96.38 329 SER A O 1
ATOM 2557 N N . SER A 1 330 ? -16.625 4.287 -1.625 1.00 94.88 330 SER A N 1
ATOM 2558 C CA . SER A 1 330 ? -17.431 5.442 -2.053 1.00 94.88 330 SER A CA 1
ATOM 2559 C C . SER A 1 330 ? -17.739 5.412 -3.556 1.00 94.88 330 SER A C 1
ATOM 2561 O O . SER A 1 330 ? -18.883 5.635 -3.961 1.00 94.88 330 SER A O 1
ATOM 2563 N N . MET A 1 331 ? -16.772 4.987 -4.378 1.00 92.38 331 MET A N 1
ATOM 2564 C CA . MET A 1 331 ? -16.970 4.685 -5.799 1.00 92.38 331 MET A CA 1
ATOM 2565 C C . MET A 1 331 ? -18.022 3.580 -6.004 1.00 92.38 331 MET A C 1
ATOM 2567 O O . MET A 1 331 ? -18.931 3.742 -6.821 1.00 92.38 331 MET A O 1
ATOM 2571 N N . ARG A 1 332 ? -17.968 2.485 -5.229 1.00 91.50 332 ARG A N 1
ATOM 2572 C CA . ARG A 1 332 ? -18.903 1.347 -5.338 1.00 91.50 332 ARG A CA 1
ATOM 2573 C C . ARG A 1 332 ? -20.335 1.655 -4.878 1.00 91.50 332 ARG A C 1
ATOM 2575 O O . ARG A 1 332 ? -21.256 1.003 -5.377 1.00 91.50 332 ARG A O 1
ATOM 2582 N N . VAL A 1 333 ? -20.539 2.633 -3.986 1.00 92.06 333 VAL A N 1
ATOM 2583 C CA . VAL A 1 333 ? -21.879 3.133 -3.594 1.00 92.06 333 VAL A CA 1
ATOM 2584 C C . VAL A 1 333 ? -22.341 4.374 -4.371 1.00 92.06 333 VAL A C 1
ATOM 2586 O O . VAL A 1 333 ? -23.473 4.810 -4.183 1.00 92.06 333 VAL A O 1
ATOM 2589 N N . ARG A 1 334 ? -21.501 4.935 -5.256 1.00 91.25 334 ARG A N 1
ATOM 2590 C CA . ARG A 1 334 ? -21.751 6.195 -5.989 1.00 91.25 334 ARG A CA 1
ATOM 2591 C C . ARG A 1 334 ? -22.037 7.367 -5.030 1.00 91.25 334 ARG A C 1
ATOM 2593 O O . ARG A 1 334 ? -23.109 7.977 -5.048 1.00 91.25 334 ARG A O 1
ATOM 2600 N N . ARG A 1 335 ? -21.056 7.645 -4.166 1.00 91.81 335 ARG A N 1
ATOM 2601 C CA . ARG A 1 335 ? -21.006 8.795 -3.248 1.00 91.81 335 ARG A CA 1
ATOM 2602 C C . ARG A 1 335 ? -19.650 9.484 -3.360 1.00 91.81 335 ARG A C 1
ATOM 2604 O O . ARG A 1 335 ? -18.635 8.814 -3.522 1.00 91.81 335 ARG A O 1
ATOM 2611 N N . ARG A 1 336 ? -19.617 10.810 -3.232 1.00 92.69 336 ARG A N 1
ATOM 2612 C CA . ARG A 1 336 ? -18.373 11.579 -3.101 1.00 92.69 336 ARG A CA 1
ATOM 2613 C C . ARG A 1 336 ? -17.859 11.433 -1.671 1.00 92.69 336 ARG A C 1
ATOM 2615 O O . ARG A 1 336 ? -18.603 11.684 -0.729 1.00 92.69 336 ARG A O 1
ATOM 2622 N N . LEU A 1 337 ? -16.601 11.044 -1.494 1.00 94.75 337 LEU A N 1
ATOM 2623 C CA . LEU A 1 337 ? -16.015 10.895 -0.161 1.00 94.75 337 LEU A CA 1
ATOM 2624 C C . LEU A 1 337 ? -15.524 12.240 0.395 1.00 94.75 337 LEU A C 1
ATOM 2626 O O . LEU A 1 337 ? -14.776 12.955 -0.271 1.00 94.75 337 LEU A O 1
ATOM 2630 N N . GLU A 1 338 ? -15.880 12.540 1.642 1.00 96.06 338 GLU A N 1
ATOM 2631 C CA . GLU A 1 338 ? -15.278 13.604 2.449 1.00 96.06 338 GLU A CA 1
ATOM 2632 C C . GLU A 1 338 ? -14.656 12.976 3.708 1.00 96.06 338 GLU A C 1
ATOM 2634 O O . GLU A 1 338 ? -15.368 12.549 4.618 1.00 96.06 338 GLU A O 1
ATOM 2639 N N . ILE A 1 339 ? -13.320 12.879 3.758 1.00 96.69 339 ILE A N 1
ATOM 2640 C CA . ILE A 1 339 ? -12.608 12.399 4.954 1.00 96.69 339 ILE A CA 1
ATOM 2641 C C . ILE A 1 339 ? -12.399 13.577 5.904 1.00 96.69 339 ILE A C 1
ATOM 2643 O O . ILE A 1 339 ? -11.612 14.486 5.623 1.00 96.69 339 ILE A O 1
ATOM 2647 N N . ILE A 1 340 ? -13.082 13.530 7.042 1.00 96.69 340 ILE A N 1
ATOM 2648 C CA . ILE A 1 340 ? -12.929 14.475 8.142 1.00 96.69 340 ILE A CA 1
ATOM 2649 C C . ILE A 1 340 ? -11.802 13.958 9.042 1.00 96.69 340 ILE A C 1
ATOM 2651 O O . ILE A 1 340 ? -11.911 12.900 9.657 1.00 96.69 340 ILE A O 1
ATOM 2655 N N . TRP A 1 341 ? -10.696 14.696 9.099 1.00 96.31 341 TRP A N 1
ATOM 2656 C CA . TRP A 1 341 ? -9.513 14.322 9.875 1.00 96.31 341 TRP A CA 1
ATOM 2657 C C . TRP A 1 341 ? -9.651 14.801 11.321 1.00 96.31 341 TRP A C 1
ATOM 2659 O O . TRP A 1 341 ? -9.805 16.000 11.555 1.00 96.31 341 TRP A O 1
ATOM 2669 N N . VAL A 1 342 ? -9.587 13.872 12.279 1.00 96.19 342 VAL A N 1
ATOM 2670 C CA . VAL A 1 342 ? -9.699 14.161 13.716 1.00 96.19 342 VAL A CA 1
ATOM 2671 C C . VAL A 1 342 ? -8.505 13.539 14.440 1.00 96.19 342 VAL A C 1
ATOM 2673 O O . VAL A 1 342 ? -8.373 12.316 14.480 1.00 96.19 342 VAL A O 1
ATOM 2676 N N . GLU A 1 343 ? -7.612 14.363 14.992 1.00 94.81 343 GLU A N 1
ATOM 2677 C CA . GLU A 1 343 ? -6.490 13.867 15.797 1.00 94.81 343 GLU A CA 1
ATOM 2678 C C . GLU A 1 343 ? -7.018 13.388 17.150 1.00 94.81 343 GLU A C 1
ATOM 2680 O O . GLU A 1 343 ? -7.706 14.120 17.862 1.00 94.81 343 GLU A O 1
ATOM 2685 N N . ALA A 1 344 ? -6.707 12.150 17.519 1.00 95.50 344 ALA A N 1
ATOM 2686 C CA . ALA A 1 344 ? -7.316 11.519 18.680 1.00 95.50 344 ALA A CA 1
ATOM 2687 C C . ALA A 1 344 ? -6.994 12.242 20.001 1.00 95.50 344 ALA A C 1
ATOM 2689 O O . ALA A 1 344 ? -7.859 12.317 20.869 1.00 95.50 344 ALA A O 1
ATOM 2690 N N . SER A 1 345 ? -5.806 12.841 20.143 1.00 93.62 345 SER A N 1
ATOM 2691 C CA . SER A 1 345 ? -5.458 13.617 21.346 1.00 93.62 345 SER A CA 1
ATOM 2692 C C . SER A 1 345 ? -6.220 14.942 21.493 1.00 93.62 345 SER A C 1
ATOM 2694 O O . SER A 1 345 ? -6.339 15.455 22.607 1.00 93.62 345 SER A O 1
ATOM 2696 N N . ASP A 1 346 ? -6.830 15.467 20.425 1.00 93.88 346 ASP A N 1
ATOM 2697 C CA . ASP A 1 346 ? -7.751 16.605 20.546 1.00 93.88 346 ASP A CA 1
ATOM 2698 C C . ASP A 1 346 ? -9.116 16.181 21.134 1.00 93.88 346 ASP A C 1
ATOM 2700 O O . ASP A 1 346 ? -9.867 17.036 21.592 1.00 93.88 346 ASP A O 1
ATOM 2704 N N . LEU A 1 347 ? -9.449 14.882 21.175 1.00 95.00 347 LEU A N 1
ATOM 2705 C CA . LEU A 1 347 ? -10.672 14.368 21.817 1.00 95.00 347 LEU A CA 1
ATOM 2706 C C . LEU A 1 347 ? -10.477 13.970 23.293 1.00 95.00 347 LEU A C 1
ATOM 2708 O O . LEU A 1 347 ? -11.469 13.702 23.972 1.00 95.00 347 LEU A O 1
ATOM 2712 N N . GLU A 1 348 ? -9.237 13.913 23.791 1.00 92.50 348 GLU A N 1
ATOM 2713 C CA . GLU A 1 348 ? -8.919 13.486 25.163 1.00 92.50 348 GLU A CA 1
ATOM 2714 C C . GLU A 1 348 ? -9.514 14.467 26.208 1.00 92.50 348 GLU A C 1
ATOM 2716 O O . GLU A 1 348 ? -9.450 15.684 26.000 1.00 92.50 348 GLU A O 1
ATOM 2721 N N . PRO A 1 349 ? -10.111 13.995 27.327 1.00 85.88 349 PRO A N 1
ATOM 2722 C CA . PRO A 1 349 ? -10.760 14.865 28.321 1.00 85.88 349 PRO A CA 1
ATOM 2723 C C . PRO A 1 349 ? -9.854 15.969 28.885 1.00 85.88 349 PRO A C 1
ATOM 2725 O O . PRO A 1 349 ? -10.308 17.079 29.160 1.00 85.88 349 PRO A O 1
ATOM 2728 N N . GLU A 1 350 ? -8.560 15.690 29.018 1.00 85.00 350 GLU A N 1
ATOM 2729 C CA . GLU A 1 350 ? -7.517 16.621 29.447 1.00 85.00 350 GLU A CA 1
ATOM 2730 C C . GLU A 1 350 ? -7.418 17.842 28.510 1.00 85.00 350 GLU A C 1
ATOM 2732 O O . GLU A 1 350 ? -7.256 18.979 28.968 1.00 85.00 350 GLU A O 1
ATOM 2737 N N . SER A 1 351 ? -7.618 17.641 27.203 1.00 82.25 351 SER A N 1
ATOM 2738 C CA . SER A 1 351 ? -7.582 18.693 26.177 1.00 82.25 351 SER A CA 1
ATOM 2739 C C . SER A 1 351 ? -8.734 19.705 26.295 1.00 82.25 351 SER A C 1
ATOM 2741 O O . SER A 1 351 ? -8.632 20.810 25.761 1.00 82.25 351 SER A O 1
ATOM 2743 N N . GLN A 1 352 ? -9.781 19.414 27.080 1.00 80.06 352 GLN A N 1
ATOM 2744 C CA . GLN A 1 352 ? -10.805 20.396 27.469 1.00 80.06 352 GLN A CA 1
ATOM 2745 C C . GLN A 1 352 ? -10.265 21.465 28.449 1.00 80.06 352 GLN A C 1
ATOM 2747 O O . GLN A 1 352 ? -10.800 22.580 28.553 1.00 80.06 352 GLN A O 1
ATOM 2752 N N . PHE A 1 353 ? -9.213 21.140 29.205 1.00 79.94 353 PHE A N 1
ATOM 2753 C CA . PHE A 1 353 ? -8.678 21.984 30.277 1.00 79.94 353 PHE A CA 1
ATOM 2754 C C . PHE A 1 353 ? -7.409 22.742 29.881 1.00 79.94 353 PHE A C 1
ATOM 2756 O O . PHE A 1 353 ? -7.217 23.847 30.395 1.00 79.94 353 PHE A O 1
ATOM 2763 N N . ASN A 1 354 ? -6.639 22.205 28.930 1.00 75.88 354 ASN A N 1
ATOM 2764 C CA . ASN A 1 354 ? -5.442 22.807 28.330 1.00 75.88 354 ASN A CA 1
ATOM 2765 C C . ASN A 1 354 ? -5.708 24.174 27.660 1.00 75.88 354 ASN A C 1
ATOM 2767 O O . ASN A 1 354 ? -6.852 24.580 27.470 1.00 75.88 354 ASN A O 1
ATOM 2771 N N . GLU A 1 355 ? -4.651 24.900 27.286 1.00 62.28 355 GLU A N 1
ATOM 2772 C CA . GLU A 1 355 ? -4.763 26.240 26.677 1.00 62.28 355 GLU A CA 1
ATOM 2773 C C . GLU A 1 355 ? -5.486 26.209 25.312 1.00 62.28 355 GLU A C 1
ATOM 2775 O O . GLU A 1 355 ? -6.287 27.087 24.991 1.00 62.28 355 GLU A O 1
ATOM 2780 N N . ASP A 1 356 ? -5.287 25.132 24.550 1.00 71.81 356 ASP A N 1
ATOM 2781 C CA . ASP A 1 356 ? -5.704 24.955 23.154 1.00 71.81 356 ASP A CA 1
ATOM 2782 C C . ASP A 1 356 ? -7.170 24.487 22.963 1.00 71.81 356 ASP A C 1
ATOM 2784 O O . ASP A 1 356 ? -7.496 23.743 22.036 1.00 71.81 356 ASP A O 1
ATOM 2788 N N . LYS A 1 357 ? -8.103 24.934 23.817 1.00 86.25 357 LYS A N 1
ATOM 2789 C CA . LYS A 1 357 ? -9.516 24.461 23.862 1.00 86.25 357 LYS A CA 1
ATOM 2790 C C . LYS A 1 357 ? -10.275 24.554 22.535 1.00 86.25 357 LYS A C 1
ATOM 2792 O O . LYS A 1 357 ? -11.265 23.852 22.323 1.00 86.25 357 LYS A O 1
ATOM 2797 N N . VAL A 1 358 ? -9.815 25.425 21.637 1.00 89.62 358 VAL A N 1
ATOM 2798 C CA . VAL A 1 358 ? -10.325 25.561 20.266 1.00 89.62 358 VAL A CA 1
ATOM 2799 C C . VAL A 1 358 ? -10.156 24.255 19.483 1.00 89.62 358 VAL A C 1
ATOM 2801 O O . VAL A 1 358 ? -11.072 23.876 18.755 1.00 89.62 358 VAL A O 1
ATOM 2804 N N . LYS A 1 359 ? -9.038 23.537 19.662 1.00 91.06 359 LYS A N 1
ATOM 2805 C CA . LYS A 1 359 ? -8.789 22.232 19.033 1.00 91.06 359 LYS A CA 1
ATOM 2806 C C . LYS A 1 359 ? -9.792 21.190 19.518 1.00 91.06 359 LYS A C 1
ATOM 2808 O O . LYS A 1 359 ? -10.496 20.618 18.693 1.00 91.06 359 LYS A O 1
ATOM 2813 N N . PHE A 1 360 ? -9.962 21.058 20.836 1.00 93.25 360 PHE A N 1
ATOM 2814 C CA . PHE A 1 360 ? -10.930 20.139 21.446 1.00 93.25 360 PHE A CA 1
ATOM 2815 C C . PHE A 1 360 ? -12.357 20.357 20.925 1.00 93.25 360 PHE A C 1
ATOM 2817 O O . PHE A 1 360 ? -12.994 19.435 20.415 1.00 93.25 360 PHE A O 1
ATOM 2824 N N . HIS A 1 361 ? -12.856 21.596 20.964 1.00 93.12 361 HIS A N 1
ATOM 2825 C CA . HIS A 1 361 ? -14.200 21.889 20.462 1.00 93.12 361 HIS A CA 1
ATOM 2826 C C . HIS A 1 361 ? -14.330 21.712 18.940 1.00 93.12 361 HIS A C 1
ATOM 2828 O O . HIS A 1 361 ? -15.389 21.291 18.473 1.00 93.12 361 HIS A O 1
ATOM 2834 N N . LYS A 1 362 ? -13.270 21.967 18.160 1.00 94.00 362 LYS A N 1
ATOM 2835 C CA . LYS A 1 362 ? -13.246 21.705 16.713 1.00 94.00 362 LYS A CA 1
ATOM 2836 C C . LYS A 1 362 ? -13.249 20.205 16.403 1.00 94.00 362 LYS A C 1
ATOM 2838 O O . LYS A 1 362 ? -13.984 19.793 15.508 1.00 94.00 362 LYS A O 1
ATOM 2843 N N . ALA A 1 363 ? -12.477 19.398 17.127 1.00 95.25 363 ALA A N 1
ATOM 2844 C CA . ALA A 1 363 ? -12.421 17.946 16.973 1.00 95.25 363 ALA A CA 1
ATOM 2845 C C . ALA A 1 363 ? -13.783 17.307 17.281 1.00 95.25 363 ALA A C 1
ATOM 2847 O O . ALA A 1 363 ? -14.323 16.583 16.446 1.00 95.25 363 ALA A O 1
ATOM 2848 N N . TRP A 1 364 ? -14.401 17.676 18.408 1.00 96.31 364 TRP A N 1
ATOM 2849 C CA . TRP A 1 364 ? -15.753 17.233 18.754 1.00 96.31 364 TRP A CA 1
ATOM 2850 C C . TRP A 1 364 ? -16.815 17.708 17.756 1.00 96.31 364 TRP A C 1
ATOM 2852 O O . TRP A 1 364 ? -17.649 16.909 17.344 1.00 96.31 364 TRP A O 1
ATOM 2862 N N . HIS A 1 365 ? -16.776 18.963 17.295 1.00 96.38 365 HIS A N 1
ATOM 2863 C CA . HIS A 1 365 ? -17.690 19.429 16.243 1.00 96.38 365 HIS A CA 1
ATOM 2864 C C . HIS A 1 365 ? -17.533 18.622 14.943 1.00 96.38 365 HIS A C 1
ATOM 2866 O O . HIS A 1 365 ? -18.528 18.223 14.346 1.00 96.38 365 HIS A O 1
ATOM 2872 N N . SER A 1 366 ? -16.291 18.330 14.549 1.00 96.00 366 SER A N 1
ATOM 2873 C CA . SER A 1 366 ? -15.968 17.545 13.352 1.00 96.00 366 SER A CA 1
ATOM 2874 C C . SER A 1 366 ? -16.476 16.101 13.457 1.00 96.00 366 SER A C 1
ATOM 2876 O O . SER A 1 366 ? -17.036 15.580 12.496 1.00 96.00 366 SER A O 1
ATOM 2878 N N . LEU A 1 367 ? -16.350 15.481 14.636 1.00 96.50 367 LEU A N 1
ATOM 2879 C CA . LEU A 1 367 ? -16.874 14.144 14.935 1.00 96.50 367 LEU A CA 1
ATOM 2880 C C . LEU A 1 367 ? -18.414 14.106 14.931 1.00 96.50 367 LEU A C 1
ATOM 2882 O O . LEU A 1 367 ? -19.012 13.191 14.371 1.00 96.50 367 LEU A O 1
ATOM 2886 N N . CYS A 1 368 ? -19.065 15.113 15.520 1.00 96.38 368 CYS A N 1
ATOM 2887 C CA . CYS A 1 368 ? -20.527 15.223 15.581 1.00 96.38 368 CYS A CA 1
ATOM 2888 C C . CYS A 1 368 ? -21.190 15.571 14.235 1.00 96.38 368 CYS A C 1
ATOM 2890 O O . CYS A 1 368 ? -22.412 15.486 14.129 1.00 96.38 368 CYS A O 1
ATOM 2892 N N . CYS A 1 369 ? -20.415 15.980 13.227 1.00 95.75 369 CYS A N 1
ATOM 2893 C CA . CYS A 1 369 ? -20.893 16.317 11.882 1.00 95.75 369 CYS A CA 1
ATOM 2894 C C . CYS A 1 369 ? -20.507 15.277 10.812 1.00 95.75 369 CYS A C 1
ATOM 2896 O O . CYS A 1 369 ? -20.583 15.583 9.621 1.00 95.75 369 CYS A O 1
ATOM 2898 N N . ALA A 1 370 ? -20.090 14.075 11.221 1.00 97.69 370 ALA A N 1
ATOM 2899 C CA . ALA A 1 370 ? -19.793 12.961 10.327 1.00 97.69 370 ALA A CA 1
ATOM 2900 C C . ALA A 1 370 ? -20.952 11.951 10.255 1.00 97.69 370 ALA A C 1
ATOM 2902 O O . ALA A 1 370 ? -21.598 11.656 11.259 1.00 97.69 370 ALA A O 1
ATOM 2903 N N . ASP A 1 371 ? -21.159 11.382 9.068 1.00 98.19 371 ASP A N 1
ATOM 2904 C CA . ASP A 1 371 ? -22.172 10.356 8.788 1.00 98.19 371 ASP A CA 1
ATOM 2905 C C . ASP A 1 371 ? -21.698 8.951 9.222 1.00 98.19 371 ASP A C 1
ATOM 2907 O O . ASP A 1 371 ? -22.498 8.029 9.381 1.00 98.19 371 ASP A O 1
ATOM 2911 N N . GLY A 1 372 ? -20.386 8.780 9.419 1.00 98.44 372 GLY A N 1
ATOM 2912 C CA . GLY A 1 372 ? -19.758 7.570 9.947 1.00 98.44 372 GLY A CA 1
ATOM 2913 C C . GLY A 1 372 ? -18.396 7.852 10.590 1.00 98.44 372 GLY A C 1
ATOM 2914 O O . GLY A 1 372 ? -17.740 8.847 10.281 1.00 98.44 372 GLY A O 1
ATOM 2915 N N . ILE A 1 373 ? -17.965 6.974 11.494 1.00 98.75 373 ILE A N 1
ATOM 2916 C CA . ILE A 1 373 ? -16.748 7.104 12.306 1.00 98.75 373 ILE A CA 1
ATOM 2917 C C . ILE A 1 373 ? -15.848 5.884 12.084 1.00 98.75 373 ILE A C 1
ATOM 2919 O O . ILE A 1 373 ? -16.298 4.738 12.113 1.00 98.75 373 ILE A O 1
ATOM 2923 N N . LEU A 1 374 ? -14.557 6.139 11.886 1.00 98.62 374 LEU A N 1
ATOM 2924 C CA . LEU A 1 374 ? -13.523 5.139 11.659 1.00 98.62 374 LEU A CA 1
ATOM 2925 C C . LEU A 1 374 ? -12.367 5.343 12.642 1.00 98.62 374 LEU A C 1
ATOM 2927 O O . LEU A 1 374 ? -11.739 6.404 12.654 1.00 98.62 374 LEU A O 1
ATOM 2931 N N . VAL A 1 375 ? -12.052 4.305 13.418 1.00 98.38 375 VAL A N 1
ATOM 2932 C CA . VAL A 1 375 ? -10.852 4.248 14.266 1.00 98.38 375 VAL A CA 1
ATOM 2933 C C . VAL A 1 375 ? -9.881 3.227 13.653 1.00 98.38 375 VAL A C 1
ATOM 2935 O O . VAL A 1 375 ? -10.141 2.024 13.737 1.00 98.38 375 VAL A O 1
ATOM 2938 N N . PRO A 1 376 ? -8.793 3.674 12.998 1.00 96.06 376 PRO A N 1
ATOM 2939 C CA . PRO A 1 376 ? -7.829 2.798 12.338 1.00 96.06 376 PRO A CA 1
ATOM 2940 C C . PRO A 1 376 ? -6.827 2.177 13.327 1.00 96.06 376 PRO A C 1
ATOM 2942 O O . PRO A 1 376 ? -6.834 2.464 14.528 1.00 96.06 376 PRO A O 1
ATOM 2945 N N . GLY A 1 377 ? -5.910 1.363 12.797 1.00 90.69 377 GLY A N 1
ATOM 2946 C CA . GLY A 1 377 ? -4.766 0.846 13.544 1.00 90.69 377 GLY A CA 1
ATOM 2947 C C . GLY A 1 377 ? -3.796 1.933 14.043 1.00 90.69 377 GLY A C 1
ATOM 2948 O O . GLY A 1 377 ? -3.799 3.085 13.597 1.00 90.69 377 GLY A O 1
ATOM 2949 N N . GLY A 1 378 ? -2.930 1.546 14.977 1.00 88.56 378 GLY A N 1
ATOM 2950 C CA . GLY A 1 378 ? -1.886 2.385 15.564 1.00 88.56 378 GLY A CA 1
ATOM 2951 C C . GLY A 1 378 ? -1.193 1.663 16.720 1.00 88.56 378 GLY A C 1
ATOM 2952 O O . GLY A 1 378 ? -1.558 0.538 17.046 1.00 88.56 378 GLY A O 1
ATOM 2953 N N . PHE A 1 379 ? -0.222 2.320 17.359 1.00 83.44 379 PHE A N 1
ATOM 2954 C CA . PHE A 1 379 ? 0.565 1.741 18.459 1.00 83.44 379 PHE A CA 1
ATOM 2955 C C . PHE A 1 379 ? 0.687 2.708 19.646 1.00 83.44 379 PHE A C 1
ATOM 2957 O O . PHE A 1 379 ? 0.473 3.919 19.490 1.00 83.44 379 PHE A O 1
ATOM 2964 N N . GLY A 1 380 ? 1.029 2.190 20.827 1.00 85.25 380 GLY A N 1
ATOM 2965 C CA . GLY A 1 380 ? 1.326 2.965 22.032 1.00 85.25 380 GLY A CA 1
ATOM 2966 C C . GLY A 1 380 ? 0.122 3.674 22.663 1.00 85.25 380 GLY A C 1
ATOM 2967 O O . GLY A 1 380 ? -1.017 3.572 22.207 1.00 85.25 380 GLY A O 1
ATOM 2968 N N . THR A 1 381 ? 0.382 4.442 23.721 1.00 88.38 381 THR A N 1
ATOM 2969 C CA . THR A 1 381 ? -0.650 5.022 24.603 1.00 88.38 381 THR A CA 1
ATOM 2970 C C . THR A 1 381 ? -1.252 6.349 24.134 1.00 88.38 381 THR A C 1
ATOM 2972 O O . THR A 1 381 ? -2.382 6.656 24.491 1.00 88.38 381 THR A O 1
ATOM 2975 N N . ARG A 1 382 ? -0.553 7.158 23.325 1.00 91.06 382 ARG A N 1
ATOM 2976 C CA . ARG A 1 382 ? -1.076 8.469 22.882 1.00 91.06 382 ARG A CA 1
ATOM 2977 C C . ARG A 1 382 ? -2.386 8.317 22.098 1.00 91.06 382 ARG A C 1
ATOM 2979 O O . ARG A 1 382 ? -2.461 7.454 21.220 1.00 91.06 382 ARG A O 1
ATOM 2986 N N . GLY A 1 383 ? -3.383 9.160 22.370 1.00 92.06 383 GLY A N 1
ATOM 2987 C CA . GLY A 1 383 ? -4.652 9.215 21.641 1.00 92.06 383 GLY A CA 1
ATOM 2988 C C . GLY A 1 383 ? -5.671 8.139 22.035 1.00 92.06 383 GLY A C 1
ATOM 2989 O O . GLY A 1 383 ? -6.780 8.141 21.505 1.00 92.06 383 GLY A O 1
ATOM 2990 N N . THR A 1 384 ? -5.343 7.191 22.922 1.00 94.88 384 THR A N 1
ATOM 2991 C CA . THR A 1 384 ? -6.217 6.030 23.176 1.00 94.88 384 THR A CA 1
ATOM 2992 C C . THR A 1 384 ? -7.505 6.399 23.910 1.00 94.88 384 THR A C 1
ATOM 2994 O O . THR A 1 384 ? -8.558 5.841 23.608 1.00 94.88 384 THR A O 1
ATOM 2997 N N . GLU A 1 385 ? -7.457 7.362 24.834 1.00 95.12 385 GLU A N 1
ATOM 2998 C CA . GLU A 1 385 ? -8.639 7.839 25.572 1.00 95.12 385 GLU A CA 1
ATOM 2999 C C . GLU A 1 385 ? -9.561 8.692 24.671 1.00 95.12 385 GLU A C 1
ATOM 3001 O O . GLU A 1 385 ? -10.790 8.621 24.768 1.00 95.12 385 GLU A O 1
ATOM 3006 N N . GLY A 1 386 ? -8.993 9.411 23.697 1.00 96.12 386 GLY A N 1
ATOM 3007 C CA . GLY A 1 386 ? -9.751 10.107 22.654 1.00 96.12 386 GLY A CA 1
ATOM 3008 C C . GLY A 1 386 ? -10.394 9.158 21.635 1.00 96.12 386 GLY A C 1
ATOM 3009 O O . GLY A 1 386 ? -11.559 9.332 21.275 1.00 96.12 386 GLY A O 1
ATOM 3010 N N . MET A 1 387 ? -9.693 8.090 21.233 1.00 97.50 387 MET A N 1
ATOM 3011 C CA . MET A 1 387 ? -10.268 7.018 20.406 1.00 97.50 387 MET A CA 1
ATOM 3012 C C . MET A 1 387 ? -11.405 6.274 21.132 1.00 97.50 387 MET A C 1
ATOM 3014 O O . MET A 1 387 ? -12.437 6.004 20.515 1.00 97.50 387 MET A O 1
ATOM 3018 N N . MET A 1 388 ? -11.278 6.003 22.442 1.00 97.19 388 MET A N 1
ATOM 3019 C CA . MET A 1 388 ? -12.394 5.488 23.257 1.00 97.19 388 MET A CA 1
ATOM 3020 C C . MET A 1 388 ? -13.570 6.468 23.275 1.00 97.19 388 MET A C 1
ATOM 3022 O O . MET A 1 388 ? -14.715 6.060 23.094 1.00 97.19 388 MET A O 1
ATOM 3026 N N . SER A 1 389 ? -13.304 7.767 23.424 1.00 97.38 389 SER A N 1
ATOM 3027 C CA . SER A 1 389 ? -14.344 8.802 23.415 1.00 97.38 389 SER A CA 1
ATOM 3028 C C . SER A 1 389 ? -15.110 8.857 22.082 1.00 97.38 389 SER A C 1
ATOM 3030 O O . SER A 1 389 ? -16.333 9.006 22.086 1.00 97.38 389 SER A O 1
ATOM 3032 N N . ALA A 1 390 ? -14.433 8.640 20.948 1.00 98.12 390 ALA A N 1
ATOM 3033 C CA . ALA A 1 390 ? -15.076 8.520 19.638 1.00 98.12 390 ALA A CA 1
ATOM 3034 C C . ALA A 1 390 ? -15.896 7.226 19.474 1.00 98.12 390 ALA A C 1
ATOM 3036 O O . ALA A 1 390 ? -17.030 7.275 18.994 1.00 98.12 390 ALA A O 1
ATOM 3037 N N . ALA A 1 391 ? -15.362 6.078 19.909 1.00 98.12 391 ALA A N 1
ATOM 3038 C CA . ALA A 1 391 ? -16.075 4.798 19.879 1.00 98.12 391 ALA A CA 1
ATOM 3039 C C . ALA A 1 391 ? -17.347 4.825 20.750 1.00 98.12 391 ALA A C 1
ATOM 3041 O O . ALA A 1 391 ? -18.395 4.321 20.334 1.00 98.12 391 ALA A O 1
ATOM 3042 N N . LYS A 1 392 ? -17.268 5.478 21.918 1.00 97.81 392 LYS A N 1
ATOM 3043 C CA . LYS A 1 392 ? -18.396 5.761 22.811 1.00 97.81 392 LYS A CA 1
ATOM 3044 C C . LYS A 1 392 ? -19.444 6.643 22.145 1.00 97.81 392 LYS A C 1
ATOM 3046 O O . LYS A 1 392 ? -20.624 6.299 22.139 1.00 97.81 392 LYS A O 1
ATOM 3051 N N . TRP A 1 393 ? -19.013 7.767 21.568 1.00 98.25 393 TRP A N 1
ATOM 3052 C CA . TRP A 1 393 ? -19.901 8.708 20.889 1.00 98.25 393 TRP A CA 1
ATOM 3053 C C . TRP A 1 393 ? -20.679 8.033 19.754 1.00 98.25 393 TRP A C 1
ATOM 3055 O O . TRP A 1 393 ? -21.897 8.198 19.672 1.00 98.25 393 TRP A O 1
ATOM 3065 N N . ALA A 1 394 ? -20.006 7.215 18.939 1.00 98.31 394 ALA A N 1
ATOM 3066 C CA . ALA A 1 394 ? -20.652 6.444 17.883 1.00 98.31 394 ALA A CA 1
ATOM 3067 C C . ALA A 1 394 ? -21.719 5.487 18.446 1.00 98.31 394 ALA A C 1
ATOM 3069 O O . ALA A 1 394 ? -22.885 5.562 18.051 1.00 98.31 394 ALA A O 1
ATOM 3070 N N . ARG A 1 395 ? -21.334 4.676 19.446 1.00 97.88 395 ARG A N 1
ATOM 3071 C CA . ARG A 1 395 ? -22.193 3.692 20.125 1.00 97.88 395 ARG A CA 1
ATOM 3072 C C . ARG A 1 395 ? -23.457 4.313 20.723 1.00 97.88 395 ARG A C 1
ATOM 3074 O O . ARG A 1 395 ? -24.525 3.713 20.653 1.00 97.88 395 ARG A O 1
ATOM 3081 N N . GLU A 1 396 ? -23.338 5.482 21.349 1.00 97.31 396 GLU A N 1
ATOM 3082 C CA . GLU A 1 396 ? -24.431 6.111 22.106 1.00 97.31 396 GLU A CA 1
ATOM 3083 C C . GLU A 1 396 ? -25.368 6.952 21.224 1.00 97.31 396 GLU A C 1
ATOM 3085 O O . GLU A 1 396 ? -26.534 7.130 21.577 1.00 97.31 396 GLU A O 1
ATOM 3090 N N . ASN A 1 397 ? -24.910 7.388 20.044 1.00 97.56 397 ASN A N 1
ATOM 3091 C CA . ASN A 1 397 ? -25.706 8.171 19.090 1.00 97.56 397 ASN A CA 1
ATOM 3092 C C . ASN A 1 397 ? -26.176 7.370 17.859 1.00 97.56 397 ASN A C 1
ATOM 3094 O O . ASN A 1 397 ? -26.868 7.924 17.010 1.00 97.56 397 ASN A O 1
ATOM 3098 N N . ASN A 1 398 ? -25.867 6.069 17.779 1.00 97.31 398 ASN A N 1
ATOM 3099 C CA . ASN A 1 398 ? -26.183 5.184 16.646 1.00 97.31 398 ASN A CA 1
ATOM 3100 C C . ASN A 1 398 ? -25.487 5.573 15.322 1.00 97.31 398 ASN A C 1
ATOM 3102 O O . ASN A 1 398 ? -26.023 5.326 14.241 1.00 97.31 398 ASN A O 1
ATOM 3106 N N . ILE A 1 399 ? -24.294 6.173 15.391 1.00 98.31 399 ILE A N 1
ATOM 3107 C CA . ILE A 1 399 ? -23.530 6.605 14.208 1.00 98.31 399 ILE A CA 1
ATOM 3108 C C . ILE A 1 399 ? -22.714 5.416 13.673 1.00 98.31 399 ILE A C 1
ATOM 3110 O O . ILE A 1 399 ? -21.966 4.824 14.454 1.00 98.31 399 ILE A O 1
ATOM 3114 N N . PRO A 1 400 ? -22.813 5.058 12.375 1.00 98.56 400 PRO A N 1
ATOM 3115 C CA . PRO A 1 400 ? -22.035 3.992 11.747 1.00 98.56 400 PRO A CA 1
ATOM 3116 C C . PRO A 1 400 ? -20.554 3.977 12.147 1.00 98.56 400 PRO A C 1
ATOM 3118 O O . PRO A 1 400 ? -19.854 4.970 11.966 1.00 98.56 400 PRO A O 1
ATOM 3121 N N . PHE A 1 401 ? -20.076 2.848 12.675 1.00 98.75 401 PHE A N 1
ATOM 3122 C CA . PHE A 1 401 ? -18.728 2.706 13.233 1.00 98.75 401 PHE A CA 1
ATOM 3123 C C . PHE A 1 401 ? -17.958 1.532 12.624 1.00 98.75 401 PHE A C 1
ATOM 3125 O O . PHE A 1 401 ? -18.505 0.432 12.497 1.00 98.75 401 PHE A O 1
ATOM 3132 N N . LEU A 1 402 ? -16.677 1.765 12.326 1.00 98.81 402 LEU A N 1
ATOM 3133 C CA . LEU A 1 402 ? -15.687 0.727 12.051 1.00 98.81 402 LEU A CA 1
ATOM 3134 C C . LEU A 1 402 ? -14.446 0.917 12.938 1.00 98.81 402 LEU A C 1
ATOM 3136 O O . LEU A 1 402 ? -13.814 1.973 12.915 1.00 98.81 402 LEU A O 1
ATOM 3140 N N . GLY A 1 403 ? -14.074 -0.120 13.686 1.00 98.44 403 GLY A N 1
ATOM 3141 C CA . GLY A 1 403 ? -12.768 -0.224 14.344 1.00 98.44 403 GLY A CA 1
ATOM 3142 C C . GLY A 1 403 ? -11.852 -1.200 13.601 1.00 98.44 403 GLY A C 1
ATOM 3143 O O . GLY A 1 403 ? -12.300 -2.278 13.225 1.00 98.44 403 GLY A O 1
ATOM 3144 N N . VAL A 1 404 ? -10.578 -0.851 13.410 1.00 98.25 404 VAL A N 1
ATOM 3145 C CA . VAL A 1 404 ? -9.573 -1.719 12.765 1.00 98.25 404 VAL A CA 1
ATOM 3146 C C . VAL A 1 404 ? -8.371 -1.913 13.685 1.00 98.25 404 VAL A C 1
ATOM 3148 O O . VAL A 1 404 ? -7.770 -0.928 14.116 1.00 98.25 404 VAL A O 1
ATOM 3151 N N . CYS A 1 405 ? -7.995 -3.165 13.960 1.00 96.56 405 CYS A N 1
ATOM 3152 C CA . CYS A 1 405 ? -6.838 -3.553 14.774 1.00 96.56 405 CYS A CA 1
ATOM 3153 C C . CYS A 1 405 ? -6.858 -2.866 16.156 1.00 96.56 405 CYS A C 1
ATOM 3155 O O . CYS A 1 405 ? -7.680 -3.211 17.009 1.00 96.56 405 CYS A O 1
ATOM 3157 N N . LEU A 1 406 ? -6.051 -1.820 16.376 1.00 96.50 406 LEU A N 1
ATOM 3158 C CA . LEU A 1 406 ? -6.140 -0.995 17.586 1.00 96.50 406 LEU A CA 1
ATOM 3159 C C . LEU A 1 406 ? -7.565 -0.452 17.814 1.00 96.50 406 LEU A C 1
ATOM 3161 O O . LEU A 1 406 ? -8.032 -0.437 18.948 1.00 96.50 406 LEU A O 1
ATOM 3165 N N . GLY A 1 407 ? -8.286 -0.052 16.763 1.00 97.62 407 GLY A N 1
ATOM 3166 C CA . GLY A 1 407 ? -9.665 0.429 16.871 1.00 97.62 407 GLY A CA 1
ATOM 3167 C C . GLY A 1 407 ? -10.658 -0.624 17.374 1.00 97.62 407 GLY A C 1
ATOM 3168 O O . GLY A 1 407 ? -11.601 -0.272 18.083 1.00 97.62 407 GLY A O 1
ATOM 3169 N N . PHE A 1 408 ? -10.430 -1.908 17.079 1.00 98.25 408 PHE A N 1
ATOM 3170 C CA . PHE A 1 408 ? -11.185 -3.037 17.640 1.00 98.25 408 PHE A CA 1
ATOM 3171 C C . PHE A 1 408 ? -10.881 -3.205 19.136 1.00 98.25 408 PHE A C 1
ATOM 3173 O O . PHE A 1 408 ? -11.793 -3.205 19.959 1.00 98.25 408 PHE A O 1
ATOM 3180 N N . GLN A 1 409 ? -9.601 -3.222 19.511 1.00 97.94 409 GLN A N 1
ATOM 3181 C CA . GLN A 1 409 ? -9.161 -3.351 20.907 1.00 97.94 409 GLN A CA 1
ATOM 3182 C C . GLN A 1 409 ? -9.663 -2.191 21.786 1.00 97.94 409 GLN A C 1
ATOM 3184 O O . GLN A 1 409 ? -10.212 -2.399 22.868 1.00 97.94 409 GLN A O 1
ATOM 3189 N N . ILE A 1 410 ? -9.537 -0.957 21.295 1.00 97.38 410 ILE A N 1
ATOM 3190 C CA . ILE A 1 410 ? -9.948 0.271 21.985 1.00 97.38 410 ILE A CA 1
ATOM 3191 C C . ILE A 1 410 ? -11.460 0.334 22.223 1.00 97.38 410 ILE A C 1
ATOM 3193 O O . ILE A 1 410 ? -11.897 0.737 23.300 1.00 97.38 410 ILE A O 1
ATOM 3197 N N . SER A 1 411 ? -12.265 -0.086 21.249 1.00 97.94 411 SER A N 1
ATOM 3198 C CA . SER A 1 411 ? -13.727 -0.091 21.382 1.00 97.94 411 SER A CA 1
ATOM 3199 C C . SER A 1 411 ? -14.238 -1.207 22.306 1.00 97.94 411 SER A C 1
ATOM 3201 O O . SER A 1 411 ? -15.225 -0.994 23.010 1.00 97.94 411 SER A O 1
ATOM 3203 N N . VAL A 1 412 ? -13.529 -2.340 22.420 1.00 98.19 412 VAL A N 1
ATOM 3204 C CA . VAL A 1 412 ? -13.788 -3.324 23.490 1.00 98.19 412 VAL A CA 1
ATOM 3205 C C . VAL A 1 412 ? -13.456 -2.740 24.869 1.00 98.19 412 VAL A C 1
ATOM 3207 O O . VAL A 1 412 ? -14.267 -2.869 25.784 1.00 98.19 412 VAL A O 1
ATOM 3210 N N . ILE A 1 413 ? -12.322 -2.043 25.036 1.00 97.81 413 ILE A N 1
ATOM 3211 C CA . ILE A 1 413 ? -11.964 -1.404 26.320 1.00 97.81 413 ILE A CA 1
ATOM 3212 C C . ILE A 1 413 ? -13.012 -0.345 26.719 1.00 97.81 413 ILE A C 1
ATOM 3214 O O . ILE A 1 413 ? -13.448 -0.326 27.871 1.00 97.81 413 ILE A O 1
ATOM 3218 N N . GLU A 1 414 ? -13.478 0.483 25.775 1.00 97.50 414 GLU A N 1
ATOM 3219 C CA . GLU A 1 414 ? -14.577 1.441 25.989 1.00 97.50 414 GLU A CA 1
ATOM 3220 C C . GLU A 1 414 ? -15.834 0.745 26.522 1.00 97.50 414 GLU A C 1
ATOM 3222 O O . GLU A 1 414 ? -16.374 1.133 27.561 1.00 97.50 414 GLU A O 1
ATOM 3227 N N . PHE A 1 415 ? -16.273 -0.315 25.842 1.00 97.88 415 PHE A N 1
ATOM 3228 C CA . PHE A 1 415 ? -17.472 -1.064 26.200 1.00 97.88 415 PHE A CA 1
ATOM 3229 C C . PHE A 1 415 ? -17.336 -1.751 27.568 1.00 97.88 415 PHE A C 1
ATOM 3231 O O . PHE A 1 415 ? -18.274 -1.744 28.373 1.00 97.88 415 PHE A O 1
ATOM 3238 N N . VAL A 1 416 ? -16.150 -2.283 27.879 1.00 97.56 416 VAL A N 1
ATOM 3239 C CA . VAL A 1 416 ? -15.865 -2.910 29.175 1.00 97.56 416 VAL A CA 1
ATOM 3240 C C . VAL A 1 416 ? -15.908 -1.889 30.324 1.00 97.56 416 VAL A C 1
ATOM 3242 O O . VAL A 1 416 ? -16.462 -2.189 31.388 1.00 97.56 416 VAL A O 1
ATOM 3245 N N . ARG A 1 417 ? -15.425 -0.658 30.102 1.00 96.44 417 ARG A N 1
ATOM 3246 C CA . ARG A 1 417 ? -15.550 0.447 31.069 1.00 96.44 417 ARG A CA 1
ATOM 3247 C C . ARG A 1 417 ? -16.990 0.942 31.216 1.00 96.44 417 ARG A C 1
ATOM 3249 O O . ARG A 1 417 ? -17.505 0.986 32.331 1.00 96.44 417 ARG A O 1
ATOM 3256 N N . SER A 1 418 ? -17.634 1.324 30.111 1.00 95.69 418 SER A N 1
ATOM 3257 C CA . SER A 1 418 ? -18.926 2.031 30.116 1.00 95.69 418 SER A CA 1
ATOM 3258 C C . SER A 1 418 ? -20.143 1.133 30.347 1.00 95.69 418 SER A C 1
ATOM 3260 O O . SER A 1 418 ? -21.124 1.603 30.919 1.00 95.69 418 SER A O 1
ATOM 3262 N N . VAL A 1 419 ? -20.119 -0.120 29.876 1.00 96.50 419 VAL A N 1
ATOM 3263 C CA . VAL A 1 419 ? -21.304 -1.003 29.840 1.00 96.50 419 VAL A CA 1
ATOM 3264 C C . VAL A 1 419 ? -21.140 -2.211 30.760 1.00 96.50 419 VAL A C 1
ATOM 3266 O O . VAL A 1 419 ? -22.048 -2.525 31.524 1.00 96.50 419 VAL A O 1
ATOM 3269 N N . VAL A 1 420 ? -19.976 -2.868 30.731 1.00 95.31 420 VAL A N 1
ATOM 3270 C CA . VAL A 1 420 ? -19.699 -4.059 31.560 1.00 95.31 420 VAL A CA 1
ATOM 3271 C C . VAL A 1 420 ? -19.320 -3.688 33.007 1.00 95.31 420 VAL A C 1
ATOM 3273 O O . VAL A 1 420 ? -19.422 -4.520 33.916 1.00 95.31 420 VAL A O 1
ATOM 3276 N N . GLY A 1 421 ? -18.913 -2.435 33.242 1.00 93.19 421 GLY A N 1
ATOM 3277 C CA . GLY A 1 421 ? -18.713 -1.852 34.571 1.00 93.19 421 GLY A CA 1
ATOM 3278 C C . GLY A 1 421 ? -17.338 -2.091 35.206 1.00 93.19 421 GLY A C 1
ATOM 3279 O O . GLY A 1 421 ? -17.234 -2.049 36.430 1.00 93.19 421 GLY A O 1
ATOM 3280 N N . VAL A 1 422 ? -16.289 -2.351 34.417 1.00 93.75 422 VAL A N 1
ATOM 3281 C CA . VAL A 1 422 ? -14.893 -2.398 34.903 1.00 93.75 422 VAL A CA 1
ATOM 3282 C C . VAL A 1 422 ? -14.224 -1.066 34.559 1.00 93.75 422 VAL A C 1
ATOM 3284 O O . VAL A 1 422 ? -13.601 -0.913 33.512 1.00 93.75 422 VAL A O 1
ATOM 3287 N N . ALA A 1 423 ? -14.447 -0.058 35.405 1.00 91.31 423 ALA A N 1
ATOM 3288 C CA . ALA A 1 423 ? -14.161 1.348 35.099 1.00 91.31 423 ALA A CA 1
ATOM 3289 C C . ALA A 1 423 ? -12.676 1.663 34.814 1.00 91.31 423 ALA A C 1
ATOM 3291 O O . ALA A 1 423 ? -12.376 2.637 34.129 1.00 91.31 423 ALA A O 1
ATOM 3292 N N . ASP A 1 424 ? -11.761 0.841 35.322 1.00 92.31 424 ASP A N 1
ATOM 3293 C CA . ASP A 1 424 ? -10.308 0.942 35.182 1.00 92.31 424 ASP A CA 1
ATOM 3294 C C . ASP A 1 424 ? -9.722 0.044 34.074 1.00 92.31 424 ASP A C 1
ATOM 3296 O O . ASP A 1 424 ? -8.499 -0.042 33.938 1.00 92.31 424 ASP A O 1
ATOM 3300 N N . ALA A 1 425 ? -10.573 -0.586 33.251 1.00 95.38 425 ALA A N 1
ATOM 3301 C CA . ALA A 1 425 ? -10.138 -1.528 32.223 1.00 95.38 425 ALA A CA 1
ATOM 3302 C C . ALA A 1 425 ? -9.157 -0.931 31.196 1.00 95.38 425 ALA A C 1
ATOM 3304 O O . ALA A 1 425 ? -9.211 0.253 30.837 1.00 95.38 425 ALA A O 1
ATOM 3305 N N . THR A 1 426 ? -8.236 -1.767 30.719 1.00 94.81 426 THR A N 1
ATOM 3306 C CA . THR A 1 426 ? -7.064 -1.355 29.935 1.00 94.81 426 THR A CA 1
ATOM 3307 C C . THR A 1 426 ? -6.536 -2.489 29.044 1.00 94.81 426 THR A C 1
ATOM 3309 O O . THR A 1 426 ? -6.999 -3.627 29.127 1.00 94.81 426 THR A O 1
ATOM 3312 N N . SER A 1 427 ? -5.551 -2.171 28.200 1.00 94.75 427 SER A N 1
ATOM 3313 C CA . SER A 1 427 ? -4.650 -3.151 27.581 1.00 94.75 427 SER A CA 1
ATOM 3314 C C . SER A 1 427 ? -3.399 -3.353 28.440 1.00 94.75 427 SER A C 1
ATOM 3316 O O . SER A 1 427 ? -2.897 -2.391 29.038 1.00 94.75 427 SER A O 1
ATOM 3318 N N . GLU A 1 428 ? -2.865 -4.575 28.428 1.00 93.69 428 GLU A N 1
ATOM 3319 C CA . GLU A 1 428 ? -1.524 -4.925 28.915 1.00 93.69 428 GLU A CA 1
ATOM 3320 C C . GLU A 1 428 ? -0.419 -4.117 28.195 1.00 93.69 428 GLU A C 1
ATOM 3322 O O . GLU A 1 428 ? 0.604 -3.815 28.803 1.00 93.69 428 GLU A O 1
ATOM 3327 N N . GLU A 1 429 ? -0.640 -3.673 26.945 1.00 92.06 429 GLU A N 1
ATOM 3328 C CA . GLU A 1 429 ? 0.265 -2.744 26.236 1.00 92.06 429 GLU A CA 1
ATOM 3329 C C . GLU A 1 429 ? 0.391 -1.394 26.963 1.00 92.06 429 GLU A C 1
ATOM 3331 O O . GLU A 1 429 ? 1.471 -0.810 27.029 1.00 92.06 429 GLU A O 1
ATOM 3336 N N . PHE A 1 430 ? -0.720 -0.875 27.495 1.00 92.56 430 PHE A N 1
ATOM 3337 C CA . PHE A 1 430 ? -0.786 0.498 28.006 1.00 92.56 430 PHE A CA 1
ATOM 3338 C C . PHE A 1 430 ? -0.424 0.595 29.490 1.00 92.56 430 PHE A C 1
ATOM 3340 O O . PHE A 1 430 ? 0.056 1.638 29.935 1.00 92.56 430 PHE A O 1
ATOM 3347 N N . LYS A 1 431 ? -0.714 -0.457 30.268 1.00 92.44 431 LYS A N 1
ATOM 3348 C CA . LYS A 1 431 ? -0.541 -0.505 31.730 1.00 92.44 431 LYS A CA 1
ATOM 3349 C C . LYS A 1 431 ? -0.158 -1.926 32.191 1.00 92.44 431 LYS A C 1
ATOM 3351 O O . LYS A 1 431 ? -0.964 -2.562 32.877 1.00 92.44 431 LYS A O 1
ATOM 3356 N N . PRO A 1 432 ? 1.044 -2.432 31.856 1.00 89.88 432 PRO A N 1
ATOM 3357 C CA . PRO A 1 432 ? 1.449 -3.807 32.174 1.00 89.88 432 PRO A CA 1
ATOM 3358 C C . PRO A 1 432 ? 1.419 -4.124 33.680 1.00 89.88 432 PRO A C 1
ATOM 3360 O O . PRO A 1 432 ? 1.102 -5.246 34.061 1.00 89.88 432 PRO A O 1
ATOM 3363 N N . ASP A 1 433 ? 1.668 -3.131 34.542 1.00 91.06 433 ASP A N 1
ATOM 3364 C CA . ASP A 1 433 ? 1.679 -3.281 36.008 1.00 91.06 433 ASP A CA 1
ATOM 3365 C C . ASP A 1 433 ? 0.286 -3.234 36.677 1.00 91.06 433 ASP A C 1
ATOM 3367 O O . ASP A 1 433 ? 0.183 -3.288 37.905 1.00 91.06 433 ASP A O 1
ATOM 3371 N N . SER A 1 434 ? -0.798 -3.083 35.908 1.00 90.44 434 SER A N 1
ATOM 3372 C CA . SER A 1 434 ? -2.165 -3.062 36.458 1.00 90.44 434 SER A CA 1
ATOM 3373 C C . SER A 1 434 ? -2.725 -4.481 36.695 1.00 90.44 434 SER A C 1
ATOM 3375 O O . SER A 1 434 ? -2.208 -5.433 36.109 1.00 90.44 434 SER A O 1
ATOM 3377 N N . PRO A 1 435 ? -3.745 -4.670 37.561 1.00 91.56 435 PRO A N 1
ATOM 3378 C CA . PRO A 1 435 ? -4.273 -6.001 37.874 1.00 91.56 435 PRO A CA 1
ATOM 3379 C C . PRO A 1 435 ? -4.832 -6.701 36.630 1.00 91.56 435 PRO A C 1
ATOM 3381 O O . PRO A 1 435 ? -5.509 -6.073 35.818 1.00 91.56 435 PRO A O 1
ATOM 3384 N N . LYS A 1 436 ? -4.596 -8.009 36.485 1.00 86.75 436 LYS A N 1
ATOM 3385 C CA . LYS A 1 436 ? -5.006 -8.770 35.288 1.00 86.75 436 LYS A CA 1
ATOM 3386 C C . LYS A 1 436 ? -6.518 -8.767 35.071 1.00 86.75 436 LYS A C 1
ATOM 3388 O O . LYS A 1 436 ? -6.991 -8.821 33.942 1.00 86.75 436 LYS A O 1
ATOM 3393 N N . GLU A 1 437 ? -7.269 -8.629 36.154 1.00 88.62 437 GLU A N 1
ATOM 3394 C CA . GLU A 1 437 ? -8.722 -8.513 36.190 1.00 88.62 437 GLU A CA 1
ATOM 3395 C C . GLU A 1 437 ? -9.245 -7.226 35.516 1.00 88.62 437 GLU A C 1
ATOM 3397 O O . GLU A 1 437 ? -10.443 -7.123 35.251 1.00 88.62 437 GLU A O 1
ATOM 3402 N N . THR A 1 438 ? -8.369 -6.256 35.211 1.00 92.38 438 THR A N 1
ATOM 3403 C CA . THR A 1 438 ? -8.681 -5.046 34.428 1.00 92.38 438 THR A CA 1
ATOM 3404 C C . THR A 1 438 ? -8.172 -5.127 32.981 1.00 92.38 438 THR A C 1
ATOM 3406 O O . THR A 1 438 ? -8.525 -4.284 32.153 1.00 92.38 438 THR A O 1
ATOM 3409 N N . HIS A 1 439 ? -7.370 -6.139 32.628 1.00 95.25 439 HIS A N 1
ATOM 3410 C CA . HIS A 1 439 ? -6.831 -6.301 31.275 1.00 95.25 439 HIS A CA 1
ATOM 3411 C C . HIS A 1 439 ? -7.907 -6.896 30.365 1.00 95.25 439 HIS A C 1
ATOM 3413 O O . HIS A 1 439 ? -8.064 -8.112 30.277 1.00 95.25 439 HIS A O 1
ATOM 3419 N N . ALA A 1 440 ? -8.657 -6.035 29.677 1.00 96.25 440 ALA A N 1
ATOM 3420 C CA . ALA A 1 440 ? -9.598 -6.448 28.633 1.00 96.25 440 ALA A CA 1
ATOM 3421 C C . ALA A 1 440 ? -8.875 -6.890 27.347 1.00 96.25 440 ALA A C 1
ATOM 3423 O O . ALA A 1 440 ? -9.441 -7.617 26.531 1.00 96.25 440 ALA A O 1
ATOM 3424 N N . VAL A 1 441 ? -7.618 -6.466 27.188 1.00 96.62 441 VAL A N 1
ATOM 3425 C CA . VAL A 1 441 ? -6.728 -6.801 26.073 1.00 96.62 441 VAL A CA 1
ATOM 3426 C C . VAL A 1 441 ? -5.378 -7.247 26.645 1.00 96.62 441 VAL A C 1
ATOM 3428 O O . VAL A 1 441 ? -4.814 -6.559 27.497 1.00 96.62 441 VAL A O 1
ATOM 3431 N N . VAL A 1 442 ? -4.882 -8.402 26.200 1.00 95.75 442 VAL A N 1
ATOM 3432 C CA . VAL A 1 442 ? -3.718 -9.122 26.760 1.00 95.75 442 VAL A CA 1
ATOM 3433 C C . VAL A 1 442 ? -2.739 -9.555 25.668 1.00 95.75 442 VAL A C 1
ATOM 3435 O O . VAL A 1 442 ? -3.102 -9.685 24.499 1.00 95.75 442 VAL A O 1
ATOM 3438 N N . TYR A 1 443 ? -1.481 -9.780 26.035 1.00 92.88 443 TYR A N 1
ATOM 3439 C CA . TYR A 1 443 ? -0.420 -10.217 25.131 1.00 92.88 443 TYR A CA 1
ATOM 3440 C C . TYR A 1 443 ? -0.515 -11.726 24.852 1.00 92.88 443 TYR A C 1
ATOM 3442 O O . TYR A 1 443 ? -0.166 -12.552 25.697 1.00 92.88 443 TYR A O 1
ATOM 3450 N N . MET A 1 444 ? -0.960 -12.100 23.647 1.00 91.56 444 MET A N 1
ATOM 3451 C CA . MET A 1 444 ? -1.146 -13.504 23.243 1.00 91.56 444 MET A CA 1
ATOM 3452 C C . MET A 1 444 ? -0.518 -13.797 21.861 1.00 91.56 444 MET A C 1
ATOM 3454 O O . MET A 1 444 ? -1.228 -14.098 20.896 1.00 91.56 444 MET A O 1
ATOM 3458 N N . PRO A 1 445 ? 0.824 -13.704 21.746 1.00 85.62 445 PRO A N 1
ATOM 3459 C CA . PRO A 1 445 ? 1.554 -13.868 20.488 1.00 85.62 445 PRO A CA 1
ATOM 3460 C C . PRO A 1 445 ? 1.436 -15.284 19.906 1.00 85.62 445 PRO A C 1
ATOM 3462 O O . PRO A 1 445 ? 1.208 -16.260 20.622 1.00 85.62 445 PRO A O 1
ATOM 3465 N N . GLU A 1 446 ? 1.697 -15.418 18.607 1.00 83.06 446 GLU A N 1
ATOM 3466 C CA . GLU A 1 446 ? 1.795 -16.727 17.959 1.00 83.06 446 GLU A CA 1
ATOM 3467 C C . GLU A 1 446 ? 3.133 -17.409 18.302 1.00 83.06 446 GLU A C 1
ATOM 3469 O O . GLU A 1 446 ? 4.193 -16.772 18.323 1.00 83.06 446 GLU A O 1
ATOM 3474 N N . ILE A 1 447 ? 3.100 -18.724 18.553 1.00 76.00 447 ILE A N 1
ATOM 3475 C CA . ILE A 1 447 ? 4.283 -19.536 18.885 1.00 76.00 447 ILE A CA 1
ATOM 3476 C C . ILE A 1 447 ? 4.718 -20.339 17.650 1.00 76.00 447 ILE A C 1
ATOM 3478 O O . ILE A 1 447 ? 4.335 -21.495 17.451 1.00 76.00 447 ILE A O 1
ATOM 3482 N N . ASP A 1 448 ? 5.546 -19.719 16.813 1.00 70.50 448 ASP A N 1
ATOM 3483 C CA . ASP A 1 448 ? 6.171 -20.360 15.655 1.00 70.50 448 ASP A CA 1
ATOM 3484 C C . ASP A 1 448 ? 7.305 -21.301 16.104 1.00 70.50 448 ASP A C 1
ATOM 3486 O O . ASP A 1 448 ? 8.343 -20.865 16.594 1.00 70.50 448 ASP A O 1
ATOM 3490 N N . LYS A 1 449 ? 7.152 -22.614 15.889 1.00 69.62 449 LYS A N 1
ATOM 3491 C CA . LYS A 1 449 ? 8.167 -23.626 16.257 1.00 69.62 449 LYS A CA 1
ATOM 3492 C C . LYS A 1 449 ? 9.515 -23.455 15.537 1.00 69.62 449 LYS A C 1
ATOM 3494 O O . LYS A 1 449 ? 10.483 -24.102 15.932 1.00 69.62 449 LYS A O 1
ATOM 3499 N N . SER A 1 450 ? 9.586 -22.629 14.491 1.00 60.47 450 SER A N 1
ATOM 3500 C CA . SER A 1 450 ? 10.818 -22.298 13.765 1.00 60.47 450 SER A CA 1
ATOM 3501 C C . SER A 1 450 ? 11.508 -21.012 14.246 1.00 60.47 450 SER A C 1
ATOM 3503 O O . SER A 1 450 ? 12.661 -20.782 13.878 1.00 60.47 450 SER A O 1
ATOM 3505 N N . LYS A 1 451 ? 10.857 -20.193 15.089 1.00 65.19 451 LYS A N 1
ATOM 3506 C CA . LYS A 1 451 ? 11.383 -18.908 15.581 1.00 65.19 451 LYS A CA 1
ATOM 3507 C C . LYS A 1 451 ? 11.357 -18.855 17.109 1.00 65.19 451 LYS A C 1
ATOM 3509 O O . LYS A 1 451 ? 10.327 -19.057 17.738 1.00 65.19 451 LYS A O 1
ATOM 3514 N N . LEU A 1 452 ? 12.493 -18.543 17.729 1.00 53.81 452 LEU A N 1
ATOM 3515 C CA . LEU A 1 452 ? 12.574 -18.415 19.186 1.00 53.81 452 LEU A CA 1
ATOM 3516 C C . LEU A 1 452 ? 11.986 -17.074 19.651 1.00 53.81 452 LEU A C 1
ATOM 3518 O O . LEU A 1 452 ? 12.585 -16.026 19.422 1.00 53.81 452 LEU A O 1
ATOM 3522 N N . GLY A 1 453 ? 10.843 -17.121 20.338 1.00 64.38 453 GLY A N 1
ATOM 3523 C CA . GLY A 1 453 ? 10.182 -15.963 20.948 1.00 64.38 453 GLY A CA 1
ATOM 3524 C C . GLY A 1 453 ? 8.667 -15.965 20.731 1.00 64.38 453 GLY A C 1
ATOM 3525 O O . GLY A 1 453 ? 8.131 -16.841 20.057 1.00 64.38 453 GLY A O 1
ATOM 3526 N N . GLY A 1 454 ? 7.972 -14.976 21.299 1.00 67.31 454 GLY A N 1
ATOM 3527 C CA . GLY A 1 454 ? 6.583 -14.689 20.933 1.00 67.31 454 GLY A CA 1
ATOM 3528 C C . GLY A 1 454 ? 6.554 -13.912 19.619 1.00 67.31 454 GLY A C 1
ATOM 3529 O O . GLY A 1 454 ? 7.106 -12.814 19.552 1.00 67.31 454 GLY A O 1
ATOM 3530 N N . THR A 1 455 ? 5.960 -14.482 18.572 1.00 78.19 455 THR A N 1
ATOM 3531 C CA . THR A 1 455 ? 5.914 -13.857 17.243 1.00 78.19 455 THR A CA 1
ATOM 3532 C C . THR A 1 455 ? 4.632 -13.046 17.037 1.00 78.19 455 THR A C 1
ATOM 3534 O O . THR A 1 455 ? 3.596 -13.328 17.637 1.00 78.19 455 THR A O 1
ATOM 3537 N N . MET A 1 456 ? 4.710 -11.998 16.213 1.00 87.75 456 MET A N 1
ATOM 3538 C CA . MET A 1 456 ? 3.545 -11.194 15.830 1.00 87.75 456 MET A CA 1
ATOM 3539 C C . MET A 1 456 ? 2.584 -12.038 14.979 1.00 87.75 456 MET A C 1
ATOM 3541 O O . MET A 1 456 ? 3.042 -12.734 14.071 1.00 87.75 456 MET A O 1
ATOM 3545 N N . ARG A 1 457 ? 1.271 -11.925 15.223 1.00 91.94 457 ARG A N 1
ATOM 3546 C CA . ARG A 1 457 ? 0.230 -12.451 14.329 1.00 91.94 457 ARG A CA 1
ATOM 3547 C C . ARG A 1 457 ? 0.252 -11.613 13.052 1.00 91.94 457 ARG A C 1
ATOM 3549 O O . ARG A 1 457 ? -0.120 -10.437 13.062 1.00 91.94 457 ARG A O 1
ATOM 3556 N N . LEU A 1 458 ? 0.813 -12.199 11.993 1.00 93.12 458 LEU A N 1
ATOM 3557 C CA . LEU A 1 458 ? 1.285 -11.485 10.804 1.00 93.12 458 LEU A CA 1
ATOM 3558 C C . LEU A 1 458 ? 0.973 -12.252 9.510 1.00 93.12 458 LEU A C 1
ATOM 3560 O O . LEU A 1 458 ? 1.191 -13.464 9.419 1.00 93.12 458 LEU A O 1
ATOM 3564 N N . GLY A 1 459 ? 0.532 -11.518 8.487 1.00 95.00 459 GLY A N 1
ATOM 3565 C CA . GLY A 1 459 ? 0.189 -12.063 7.170 1.00 95.00 459 GLY A CA 1
ATOM 3566 C C . GLY A 1 459 ? -1.243 -12.593 7.104 1.00 95.00 459 GLY A C 1
ATOM 3567 O O . GLY A 1 459 ? -2.103 -12.164 7.874 1.00 95.00 459 GLY A O 1
ATOM 3568 N N . LEU A 1 460 ? -1.520 -13.498 6.161 1.00 96.62 460 LEU A N 1
ATOM 3569 C CA . LEU A 1 460 ? -2.865 -14.047 5.973 1.00 96.62 460 LEU A CA 1
ATOM 3570 C C . LEU A 1 460 ? -3.217 -15.056 7.084 1.00 96.62 460 LEU A C 1
ATOM 3572 O O . LEU A 1 460 ? -2.446 -15.981 7.368 1.00 96.62 460 LEU A O 1
ATOM 3576 N N . ARG A 1 461 ? -4.395 -14.902 7.691 1.00 96.06 461 ARG A N 1
ATOM 3577 C CA . ARG A 1 461 ? -4.977 -15.842 8.664 1.00 96.06 461 ARG A CA 1
ATOM 3578 C C . ARG A 1 461 ? -6.462 -16.054 8.380 1.00 96.06 461 ARG A C 1
ATOM 3580 O O . ARG A 1 461 ? -7.089 -15.256 7.686 1.00 96.06 461 ARG A O 1
ATOM 3587 N N . ALA A 1 462 ? -6.983 -17.160 8.898 1.00 96.56 462 ALA A N 1
ATOM 3588 C CA . ALA A 1 462 ? -8.389 -17.520 8.816 1.00 96.56 462 ALA A CA 1
ATOM 3589 C C . ALA A 1 462 ? -9.206 -16.824 9.912 1.00 96.56 462 ALA A C 1
ATOM 3591 O O . ALA A 1 462 ? -8.767 -16.756 11.061 1.00 96.56 462 ALA A O 1
ATOM 3592 N N . SER A 1 463 ? -10.418 -16.394 9.565 1.00 96.69 463 SER A N 1
ATOM 3593 C CA . SER A 1 463 ? -11.442 -15.978 10.526 1.00 96.69 463 SER A CA 1
ATOM 3594 C C . SER A 1 463 ? -12.741 -16.731 10.227 1.00 96.69 463 SER A C 1
ATOM 3596 O O . SER A 1 463 ? -13.298 -16.600 9.138 1.00 96.69 463 SER A O 1
ATOM 3598 N N . VAL A 1 464 ? -13.205 -17.550 11.172 1.00 97.81 464 VAL A N 1
ATOM 3599 C CA . VAL A 1 464 ? -14.361 -18.453 11.043 1.00 97.81 464 VAL A CA 1
ATOM 3600 C C . VAL A 1 464 ? -15.593 -17.821 11.691 1.00 97.81 464 VAL A C 1
ATOM 3602 O O . VAL A 1 464 ? -15.597 -17.522 12.892 1.00 97.81 464 VAL A O 1
ATOM 3605 N N . PHE A 1 465 ? -16.651 -17.627 10.904 1.00 97.19 465 PHE A N 1
ATOM 3606 C CA . PHE A 1 465 ? -17.875 -16.960 11.340 1.00 97.19 465 PHE A CA 1
ATOM 3607 C C . PHE A 1 465 ? -18.722 -17.809 12.298 1.00 97.19 465 PHE A C 1
ATOM 3609 O O . PHE A 1 465 ? -18.821 -19.029 12.185 1.00 97.19 465 PHE A O 1
ATOM 3616 N N . GLN A 1 466 ? -19.392 -17.127 13.224 1.00 91.44 466 GLN A N 1
ATOM 3617 C CA . GLN A 1 466 ? -20.237 -17.694 14.268 1.00 91.44 466 GLN A CA 1
ATOM 3618 C C . GLN A 1 466 ? -21.694 -17.255 14.043 1.00 91.44 466 GLN A C 1
ATOM 3620 O O . GLN A 1 466 ? -22.106 -16.170 14.448 1.00 91.44 466 GLN A O 1
ATOM 3625 N N . GLY A 1 467 ? -22.490 -18.103 13.385 1.00 86.75 467 GLY A N 1
ATOM 3626 C CA . GLY A 1 467 ? -23.919 -17.854 13.148 1.00 86.75 467 GLY A CA 1
ATOM 3627 C C . GLY A 1 467 ? -24.217 -16.823 12.048 1.00 86.75 467 GLY A C 1
ATOM 3628 O O . GLY A 1 467 ? -23.571 -16.815 10.997 1.00 86.75 467 GLY A O 1
ATOM 3629 N N . GLU A 1 468 ? -25.245 -15.997 12.265 1.00 88.56 468 GLU A N 1
ATOM 3630 C CA . GLU A 1 468 ? -25.643 -14.906 11.364 1.00 88.56 468 GLU A CA 1
ATOM 3631 C C . GLU A 1 468 ? -25.047 -13.563 11.808 1.00 88.56 468 GLU A C 1
ATOM 3633 O O . GLU A 1 468 ? -25.031 -13.240 12.994 1.00 88.56 468 GLU A O 1
ATOM 3638 N N . SER A 1 469 ? -24.604 -12.756 10.843 1.00 92.75 469 SER A N 1
ATOM 3639 C CA . SER A 1 469 ? -23.960 -11.459 11.076 1.00 92.75 469 SER A CA 1
ATOM 3640 C C . SER A 1 469 ? -24.192 -10.521 9.881 1.00 92.75 469 SER A C 1
ATOM 3642 O O . SER A 1 469 ? -24.412 -10.982 8.755 1.00 92.75 469 SER A O 1
ATOM 3644 N N . LYS A 1 470 ? -24.148 -9.200 10.103 1.00 91.94 470 LYS A N 1
ATOM 3645 C CA . LYS A 1 470 ? -24.191 -8.197 9.024 1.00 91.94 470 LYS A CA 1
ATOM 3646 C C . LYS A 1 470 ? -22.927 -8.241 8.171 1.00 91.94 470 LYS A C 1
ATOM 3648 O O . LYS A 1 470 ? -23.026 -8.221 6.946 1.00 91.94 470 LYS A O 1
ATOM 3653 N N . ILE A 1 471 ? -21.750 -8.344 8.791 1.00 94.50 471 ILE A N 1
ATOM 3654 C CA . ILE A 1 471 ? -20.490 -8.428 8.051 1.00 94.50 471 ILE A CA 1
ATOM 3655 C C . ILE A 1 471 ? -20.398 -9.734 7.247 1.00 94.50 471 ILE A C 1
ATOM 3657 O O . ILE A 1 471 ? -19.986 -9.700 6.091 1.00 94.50 471 ILE A O 1
ATOM 3661 N N . ARG A 1 472 ? -20.901 -10.857 7.780 1.00 95.00 472 ARG A N 1
ATOM 3662 C CA . ARG A 1 472 ? -20.941 -12.150 7.082 1.00 95.00 472 ARG A CA 1
ATOM 3663 C C . ARG A 1 472 ? -21.736 -12.072 5.771 1.00 95.00 472 ARG A C 1
ATOM 3665 O O . ARG A 1 472 ? -21.324 -12.652 4.771 1.00 95.00 472 ARG A O 1
ATOM 3672 N N . LYS A 1 473 ? -22.829 -11.300 5.739 1.00 93.50 473 LYS A N 1
ATOM 3673 C CA . LYS A 1 473 ? -23.612 -11.037 4.515 1.00 93.50 473 LYS A CA 1
ATOM 3674 C C . LYS A 1 473 ? -22.841 -10.208 3.478 1.00 93.50 473 LYS A C 1
ATOM 3676 O O . LYS A 1 473 ? -22.977 -10.466 2.287 1.00 93.50 473 LYS A O 1
ATOM 3681 N N . LEU A 1 474 ? -21.991 -9.268 3.907 1.00 93.38 474 LEU A N 1
ATOM 3682 C CA . LEU A 1 474 ? -21.102 -8.506 3.010 1.00 93.38 474 LEU A CA 1
ATOM 3683 C C . LEU A 1 474 ? -19.951 -9.367 2.443 1.00 93.38 474 LEU A C 1
ATOM 3685 O O . LEU A 1 474 ? -19.454 -9.074 1.358 1.00 93.38 474 LEU A O 1
ATOM 3689 N N . TYR A 1 475 ? -19.573 -10.454 3.127 1.00 92.81 475 TYR A N 1
ATOM 3690 C CA . TYR A 1 475 ? -18.733 -11.545 2.601 1.00 92.81 475 TYR A CA 1
ATOM 3691 C C . TYR A 1 475 ? -19.578 -12.699 1.996 1.00 92.81 475 TYR A C 1
ATOM 3693 O O . TYR A 1 475 ? -19.217 -13.868 2.092 1.00 92.81 475 TYR A O 1
ATOM 3701 N N . GLY A 1 476 ? -20.746 -12.411 1.405 1.00 89.88 476 GLY A N 1
ATOM 3702 C CA . GLY A 1 476 ? -21.516 -13.389 0.613 1.00 89.88 476 GLY A CA 1
ATOM 3703 C C . GLY A 1 476 ? -22.109 -14.584 1.380 1.00 89.88 476 GLY A C 1
ATOM 3704 O O . GLY A 1 476 ? -22.614 -15.515 0.758 1.00 89.88 476 GLY A O 1
ATOM 3705 N N . ASN A 1 477 ? -22.109 -14.551 2.716 1.00 91.25 477 ASN A N 1
ATOM 3706 C CA . ASN A 1 477 ? -22.458 -15.653 3.626 1.00 91.25 477 ASN A CA 1
ATOM 3707 C C . ASN A 1 477 ? -21.434 -16.801 3.730 1.00 91.25 477 ASN A C 1
ATOM 3709 O O . ASN A 1 477 ? -21.771 -17.866 4.258 1.00 91.25 477 ASN A O 1
ATOM 3713 N N . GLU A 1 478 ? -20.180 -16.584 3.323 1.00 90.69 478 GLU A N 1
ATOM 3714 C CA . GLU A 1 478 ? -19.078 -17.535 3.543 1.00 90.69 478 GLU A CA 1
ATOM 3715 C C . GLU A 1 478 ? -18.966 -17.968 5.022 1.00 90.69 478 GLU A C 1
ATOM 3717 O O . GLU A 1 478 ? -19.350 -17.238 5.939 1.00 90.69 478 GLU A O 1
ATOM 3722 N N . GLU A 1 479 ? -18.491 -19.192 5.274 1.00 93.81 479 GLU A N 1
ATOM 3723 C CA . GLU A 1 479 ? -18.297 -19.727 6.637 1.00 93.81 479 GLU A CA 1
ATOM 3724 C C . GLU A 1 479 ? -16.974 -19.265 7.265 1.00 93.81 479 GLU A C 1
ATOM 3726 O O . GLU A 1 479 ? -16.862 -19.146 8.484 1.00 93.81 479 GLU A O 1
ATOM 3731 N N . GLN A 1 480 ? -15.980 -18.973 6.428 1.00 95.69 480 GLN A N 1
ATOM 3732 C CA . GLN A 1 480 ? -14.634 -18.566 6.806 1.00 95.69 480 GLN A CA 1
ATOM 3733 C C . GLN A 1 480 ? -14.102 -17.588 5.760 1.00 95.69 480 GLN A C 1
ATOM 3735 O O . GLN A 1 480 ? -14.251 -17.835 4.567 1.00 95.69 480 GLN A O 1
ATOM 3740 N N . ILE A 1 481 ? -13.421 -16.538 6.213 1.00 96.44 481 ILE A N 1
ATOM 3741 C CA . ILE A 1 481 ? -12.691 -15.588 5.364 1.00 96.44 481 ILE A CA 1
ATOM 3742 C C . ILE A 1 481 ? -11.187 -15.652 5.643 1.00 96.44 481 ILE A C 1
ATOM 3744 O O . ILE A 1 481 ? -10.749 -16.206 6.655 1.00 96.44 481 ILE A O 1
ATOM 3748 N N . MET A 1 482 ? -10.392 -15.089 4.731 1.00 97.06 482 MET A N 1
ATOM 3749 C CA . MET A 1 482 ? -8.932 -15.034 4.824 1.00 97.06 482 MET A CA 1
ATOM 3750 C C . MET A 1 482 ? -8.468 -13.580 4.735 1.00 97.06 482 MET A C 1
ATOM 3752 O O . MET A 1 482 ? -8.605 -12.954 3.688 1.00 97.06 482 MET A O 1
ATOM 3756 N N . GLU A 1 483 ? -7.908 -13.049 5.819 1.00 97.56 483 GLU A N 1
ATOM 3757 C CA . GLU A 1 483 ? -7.622 -11.615 5.977 1.00 97.56 483 GLU A CA 1
ATOM 3758 C C . GLU A 1 483 ? -6.215 -11.363 6.538 1.00 97.56 483 GLU A C 1
ATOM 3760 O O . GLU A 1 483 ? -5.578 -12.256 7.109 1.00 97.56 483 GLU A O 1
ATOM 3765 N N . ARG A 1 484 ? -5.682 -10.149 6.344 1.00 97.50 484 ARG A N 1
ATOM 3766 C CA . ARG A 1 484 ? -4.289 -9.815 6.700 1.00 97.50 484 ARG A CA 1
ATOM 3767 C C . ARG A 1 484 ? -4.172 -9.181 8.088 1.00 97.50 484 ARG A C 1
ATOM 3769 O O . ARG A 1 484 ? -4.829 -8.192 8.390 1.00 97.50 484 ARG A O 1
ATOM 3776 N N . HIS A 1 485 ? -3.298 -9.742 8.918 1.00 96.31 485 HIS A N 1
ATOM 3777 C CA . HIS A 1 485 ? -3.131 -9.386 10.330 1.00 96.31 485 HIS A CA 1
ATOM 3778 C C . HIS A 1 485 ? -1.751 -8.744 10.582 1.00 96.31 485 HIS A C 1
ATOM 3780 O O . HIS A 1 485 ? -0.794 -9.037 9.857 1.00 96.31 485 HIS A O 1
ATOM 3786 N N . ARG A 1 486 ? -1.648 -7.861 11.593 1.00 94.31 486 ARG A N 1
ATOM 3787 C CA . ARG A 1 486 ? -0.393 -7.210 12.041 1.00 94.31 486 ARG A CA 1
ATOM 3788 C C . ARG A 1 486 ? -0.438 -6.772 13.521 1.00 94.31 486 ARG A C 1
ATOM 3790 O O . ARG A 1 486 ? -0.335 -5.586 13.828 1.00 94.31 486 ARG A O 1
ATOM 3797 N N . HIS A 1 487 ? -0.622 -7.705 14.457 1.00 93.44 487 HIS A N 1
ATOM 3798 C CA . HIS A 1 487 ? -0.794 -7.385 15.889 1.00 93.44 487 HIS A CA 1
ATOM 3799 C C . HIS A 1 487 ? -0.153 -8.418 16.834 1.00 93.44 487 HIS A C 1
ATOM 3801 O O . HIS A 1 487 ? 0.382 -9.447 16.420 1.00 93.44 487 HIS A O 1
ATOM 3807 N N . ARG A 1 488 ? -0.127 -8.087 18.132 1.00 92.62 488 ARG A N 1
ATOM 3808 C CA . ARG A 1 488 ? 0.492 -8.887 19.212 1.00 92.62 488 ARG A CA 1
ATOM 3809 C C . ARG A 1 488 ? -0.410 -9.094 20.435 1.00 92.62 488 ARG A C 1
ATOM 3811 O O . ARG A 1 488 ? -0.075 -9.889 21.311 1.00 92.62 488 ARG A O 1
ATOM 3818 N N . TYR A 1 489 ? -1.500 -8.340 20.503 1.00 94.44 489 TYR A N 1
ATOM 3819 C CA . TYR A 1 489 ? -2.436 -8.302 21.617 1.00 94.44 489 TYR A CA 1
ATOM 3820 C C . TYR A 1 489 ? -3.809 -8.755 21.129 1.00 94.44 489 TYR A C 1
ATOM 3822 O O . TYR A 1 489 ? -4.159 -8.500 19.976 1.00 94.44 489 TYR A O 1
ATOM 3830 N N . GLU A 1 490 ? -4.556 -9.417 22.006 1.00 96.69 490 GLU A N 1
ATOM 3831 C CA . GLU A 1 490 ? -5.851 -10.049 21.737 1.00 96.69 490 GLU A CA 1
ATOM 3832 C C . GLU A 1 490 ? -6.839 -9.716 22.866 1.00 96.69 490 GLU A C 1
ATOM 3834 O O . GLU A 1 490 ? -6.428 -9.315 23.958 1.00 96.69 490 GLU A O 1
ATOM 3839 N N . ILE A 1 491 ? -8.145 -9.896 22.640 1.00 97.44 491 ILE A N 1
ATOM 3840 C CA . ILE A 1 491 ? -9.147 -9.750 23.711 1.00 97.44 491 ILE A CA 1
ATOM 3841 C C . ILE A 1 491 ? -8.927 -10.837 24.768 1.00 97.44 491 ILE A C 1
ATOM 3843 O O . ILE A 1 491 ? -8.742 -12.003 24.422 1.00 97.44 491 ILE A O 1
ATOM 3847 N N . ASN A 1 492 ? -8.972 -10.470 26.052 1.00 96.31 492 ASN A N 1
ATOM 3848 C CA . ASN A 1 492 ? -8.802 -11.413 27.157 1.00 96.31 492 ASN A CA 1
ATOM 3849 C C . ASN A 1 492 ? -9.909 -12.491 27.142 1.00 96.31 492 ASN A C 1
ATOM 3851 O O . ASN A 1 492 ? -11.081 -12.140 27.332 1.00 96.31 492 ASN A O 1
ATOM 3855 N N . PRO A 1 493 ? -9.569 -13.790 26.985 1.00 95.12 493 PRO A N 1
ATOM 3856 C CA . PRO A 1 493 ? -10.558 -14.863 26.944 1.00 95.12 493 PRO A CA 1
ATOM 3857 C C . PRO A 1 493 ? -11.466 -14.929 28.177 1.00 95.12 493 PRO A C 1
ATOM 3859 O O . PRO A 1 493 ? -12.647 -15.248 28.051 1.00 95.12 493 PRO A O 1
ATOM 3862 N N . GLU A 1 494 ? -10.957 -14.553 29.354 1.00 94.06 494 GLU A N 1
ATOM 3863 C CA . GLU A 1 494 ? -11.706 -14.552 30.618 1.00 94.06 494 GLU A CA 1
ATOM 3864 C C . GLU A 1 494 ? -12.832 -13.499 30.655 1.00 94.06 494 GLU A C 1
ATOM 3866 O O . GLU A 1 494 ? -13.739 -13.588 31.484 1.00 94.06 494 GLU A O 1
ATOM 3871 N N . MET A 1 495 ? -12.811 -12.506 29.755 1.00 94.94 495 MET A N 1
ATOM 3872 C CA . MET A 1 495 ? -13.841 -11.463 29.673 1.00 94.94 495 MET A CA 1
ATOM 3873 C C . MET A 1 495 ? -14.909 -11.715 28.600 1.00 94.94 495 MET A C 1
ATOM 3875 O O . MET A 1 495 ? -15.949 -11.056 28.644 1.00 94.94 495 MET A O 1
ATOM 3879 N N . ILE A 1 496 ? -14.700 -12.657 27.668 1.00 95.81 496 ILE A N 1
ATOM 3880 C CA . ILE A 1 496 ? -15.561 -12.852 26.484 1.00 95.81 496 ILE A CA 1
ATOM 3881 C C . ILE A 1 496 ? -17.026 -13.073 26.879 1.00 95.81 496 ILE A C 1
ATOM 3883 O O . ILE A 1 496 ? -17.881 -12.282 26.487 1.00 95.81 496 ILE A O 1
ATOM 3887 N N . GLU A 1 497 ? -17.321 -14.078 27.713 1.00 95.44 497 GLU A N 1
ATOM 3888 C CA . GLU A 1 497 ? -18.702 -14.393 28.129 1.00 95.44 497 GLU A CA 1
ATOM 3889 C C . GLU A 1 497 ? -19.402 -13.188 28.780 1.00 95.44 497 GLU A C 1
ATOM 3891 O O . GLU A 1 497 ? -20.597 -12.953 28.583 1.00 95.44 497 GLU A O 1
ATOM 3896 N N . ARG A 1 498 ? -18.644 -12.383 29.537 1.00 95.25 498 ARG A N 1
ATOM 3897 C CA . ARG A 1 498 ? -19.152 -11.187 30.215 1.00 95.25 498 ARG A CA 1
ATOM 3898 C C . ARG A 1 498 ? -19.418 -10.046 29.229 1.00 95.25 498 ARG A C 1
ATOM 3900 O O . ARG A 1 498 ? -20.381 -9.313 29.435 1.00 95.25 498 ARG A O 1
ATOM 3907 N N . ILE A 1 499 ? -18.619 -9.897 28.173 1.00 96.56 499 ILE A N 1
ATOM 3908 C CA . ILE A 1 499 ? -18.835 -8.915 27.097 1.00 96.56 499 ILE A CA 1
ATOM 3909 C C . ILE A 1 499 ? -20.072 -9.301 26.268 1.00 96.56 499 ILE A C 1
ATOM 3911 O O . ILE A 1 499 ? -20.974 -8.476 26.092 1.00 96.56 499 ILE A O 1
ATOM 3915 N N . GLU A 1 500 ? -20.176 -10.566 25.848 1.00 96.31 500 GLU A N 1
ATOM 3916 C CA . GLU A 1 500 ? -21.295 -11.054 25.029 1.00 96.31 500 GLU A CA 1
ATOM 3917 C C . GLU A 1 500 ? -22.640 -10.971 25.760 1.00 96.31 500 GLU A C 1
ATOM 3919 O O . GLU A 1 500 ? -23.643 -10.566 25.167 1.00 96.31 500 GLU A O 1
ATOM 3924 N N . ALA A 1 501 ? -22.657 -11.232 27.072 1.00 96.31 501 ALA A N 1
ATOM 3925 C CA . ALA A 1 501 ? -23.840 -11.068 27.919 1.00 96.31 501 ALA A CA 1
ATOM 3926 C C . ALA A 1 501 ? -24.395 -9.625 27.967 1.00 96.31 501 ALA A C 1
ATOM 3928 O O . ALA A 1 501 ? -25.556 -9.439 28.335 1.00 96.31 501 ALA A O 1
ATOM 3929 N N . HIS A 1 502 ? -23.605 -8.613 27.584 1.00 95.94 502 HIS A N 1
ATOM 3930 C CA . HIS A 1 502 ? -24.031 -7.207 27.516 1.00 95.94 502 HIS A CA 1
ATOM 3931 C C . HIS A 1 502 ? -24.373 -6.738 26.084 1.00 95.94 502 HIS A C 1
ATOM 3933 O O . HIS A 1 502 ? -24.776 -5.589 25.903 1.00 95.94 502 HIS A O 1
ATOM 3939 N N . GLY A 1 503 ? -24.279 -7.611 25.071 1.00 94.75 503 GLY A N 1
ATOM 3940 C CA . GLY A 1 503 ? -24.776 -7.356 23.708 1.00 94.75 503 GLY A CA 1
ATOM 3941 C C . GLY A 1 503 ? -23.729 -6.992 22.646 1.00 94.75 503 GLY A C 1
ATOM 3942 O O . GLY A 1 503 ? -24.112 -6.695 21.515 1.00 94.75 503 GLY A O 1
ATOM 3943 N N . MET A 1 504 ? -22.434 -7.037 22.971 1.00 97.00 504 MET A N 1
ATOM 3944 C CA . MET A 1 504 ? -21.338 -7.013 21.990 1.00 97.00 504 MET A CA 1
ATOM 3945 C C . MET A 1 504 ? -20.952 -8.463 21.671 1.00 97.00 504 MET A C 1
ATOM 3947 O O . MET A 1 504 ? -20.365 -9.129 22.514 1.00 97.00 504 MET A O 1
ATOM 3951 N N . LYS A 1 505 ? -21.321 -8.970 20.491 1.00 96.75 505 LYS A N 1
ATOM 3952 C CA . LYS A 1 505 ? -21.161 -10.386 20.106 1.00 96.75 505 LYS A CA 1
ATOM 3953 C C . LYS A 1 505 ? -19.935 -10.596 19.231 1.00 96.75 505 LYS A C 1
ATOM 3955 O O . LYS A 1 505 ? -19.783 -9.883 18.241 1.00 96.75 505 LYS A O 1
ATOM 3960 N N . PHE A 1 506 ? -19.120 -11.606 19.523 1.00 97.50 506 PHE A N 1
ATOM 3961 C CA . PHE A 1 506 ? -17.958 -11.957 18.706 1.00 97.50 506 PHE A CA 1
ATOM 3962 C C . PHE A 1 506 ? -18.375 -12.883 17.559 1.00 97.50 506 PHE A C 1
ATOM 3964 O O . PHE A 1 506 ? -18.471 -14.103 17.698 1.00 97.50 506 PHE A O 1
ATOM 3971 N N . VAL A 1 507 ? -18.659 -12.272 16.407 1.00 97.25 507 VAL A N 1
ATOM 3972 C CA . VAL A 1 507 ? -19.233 -12.939 15.229 1.00 97.25 507 VAL A CA 1
ATOM 3973 C C . VAL A 1 507 ? -18.212 -13.713 14.396 1.00 97.25 507 VAL A C 1
ATOM 3975 O O . VAL A 1 507 ? -18.622 -14.477 13.528 1.00 97.25 507 VAL A O 1
ATOM 3978 N N . ALA A 1 508 ? -16.907 -13.560 14.638 1.00 97.50 508 ALA A N 1
ATOM 3979 C CA . ALA A 1 508 ? -15.877 -14.417 14.051 1.00 97.50 508 ALA A CA 1
ATOM 3980 C C . ALA A 1 508 ? -14.704 -14.651 15.012 1.00 97.50 508 ALA A C 1
ATOM 3982 O O . ALA A 1 508 ? -14.373 -13.789 15.831 1.00 97.50 508 ALA A O 1
ATOM 3983 N N . LYS A 1 509 ? -14.073 -15.820 14.885 1.00 97.44 509 LYS A N 1
ATOM 3984 C CA . LYS A 1 509 ? -12.932 -16.276 15.697 1.00 97.44 509 LYS A CA 1
ATOM 3985 C C . LYS A 1 509 ? -11.800 -16.779 14.802 1.00 97.44 509 LYS A C 1
ATOM 3987 O O . LYS A 1 509 ? -12.034 -16.993 13.614 1.00 97.44 509 LYS A O 1
ATOM 3992 N N . ASP A 1 510 ? -10.601 -16.982 15.336 1.00 95.44 510 ASP A N 1
ATOM 3993 C CA . ASP A 1 510 ? -9.548 -17.696 14.603 1.00 95.44 510 ASP A CA 1
ATOM 3994 C C . ASP A 1 510 ? -9.888 -19.187 14.404 1.00 95.44 510 ASP A C 1
ATOM 3996 O O . ASP A 1 510 ? -10.863 -19.712 14.947 1.00 95.44 510 ASP A O 1
ATOM 4000 N N . ASP A 1 511 ? -9.083 -19.885 13.603 1.00 92.19 511 ASP A N 1
ATOM 4001 C CA . ASP A 1 511 ? -9.240 -21.312 13.298 1.00 92.19 511 ASP A CA 1
ATOM 4002 C C . ASP A 1 511 ? -9.037 -22.233 14.517 1.00 92.19 511 ASP A C 1
ATOM 4004 O O . ASP A 1 511 ? -9.518 -23.368 14.521 1.00 92.19 511 ASP A O 1
ATOM 4008 N N . ALA A 1 512 ? -8.383 -21.738 15.571 1.00 92.44 512 ALA A N 1
ATOM 4009 C CA . ALA A 1 512 ? -8.274 -22.409 16.864 1.00 92.44 512 ALA A CA 1
ATOM 4010 C C . ALA A 1 512 ? -9.487 -22.167 17.790 1.00 92.44 512 ALA A C 1
ATOM 4012 O O . ALA A 1 512 ? -9.707 -22.938 18.726 1.00 92.44 512 ALA A O 1
ATOM 4013 N N . GLY A 1 513 ? -10.276 -21.113 17.549 1.00 92.94 513 GLY A N 1
ATOM 4014 C CA . GLY A 1 513 ? -11.344 -20.646 18.439 1.00 92.94 513 GLY A CA 1
ATOM 4015 C C . GLY A 1 513 ? -10.850 -19.897 19.688 1.00 92.94 513 GLY A C 1
ATOM 4016 O O . GLY A 1 513 ? -11.650 -19.627 20.585 1.00 92.94 513 GLY A O 1
ATOM 4017 N N . GLU A 1 514 ? -9.556 -19.569 19.748 1.00 92.19 514 GLU A N 1
ATOM 4018 C CA . GLU A 1 514 ? -8.873 -18.880 20.852 1.00 92.19 514 GLU A CA 1
ATOM 4019 C C . GLU A 1 514 ? -9.030 -17.354 20.766 1.00 92.19 514 GLU A C 1
ATOM 4021 O O . GLU A 1 514 ? -9.228 -16.690 21.786 1.00 92.19 514 GLU A O 1
ATOM 4026 N N . ARG A 1 515 ? -8.925 -16.789 19.556 1.00 95.81 515 ARG A N 1
ATOM 4027 C CA . ARG A 1 515 ? -8.908 -15.336 19.305 1.00 95.81 515 ARG A CA 1
ATOM 4028 C C . ARG A 1 515 ? -10.240 -14.879 18.749 1.00 95.81 515 ARG A C 1
ATOM 4030 O O . ARG A 1 515 ? -10.841 -15.562 17.923 1.00 95.81 515 ARG A O 1
ATOM 4037 N N . MET A 1 516 ? -10.700 -13.716 19.196 1.00 97.56 516 MET A N 1
ATOM 4038 C CA . MET A 1 516 ? -11.883 -13.070 18.636 1.00 97.56 516 MET A CA 1
ATOM 4039 C C . MET A 1 516 ? -11.436 -12.107 17.536 1.00 97.56 516 MET A C 1
ATOM 4041 O O . MET A 1 516 ? -10.664 -11.195 17.812 1.00 97.56 516 MET A O 1
ATOM 4045 N N . GLU A 1 517 ? -11.919 -12.303 16.311 1.00 97.38 517 GLU A N 1
ATOM 4046 C CA . GLU A 1 517 ? -11.431 -11.581 15.124 1.00 97.38 517 GLU A CA 1
ATOM 4047 C C . GLU A 1 517 ? -12.374 -10.462 14.671 1.00 97.38 517 GLU A C 1
ATOM 4049 O O . GLU A 1 517 ? -11.936 -9.453 14.115 1.00 97.38 517 GLU A O 1
ATOM 4054 N N . ILE A 1 518 ? -13.679 -10.629 14.909 1.00 98.31 518 ILE A N 1
ATOM 4055 C CA . ILE A 1 518 ? -14.709 -9.638 14.579 1.00 98.31 518 ILE A CA 1
ATOM 4056 C C . ILE A 1 518 ? -15.770 -9.626 15.675 1.00 98.31 518 ILE A C 1
ATOM 4058 O O . ILE A 1 518 ? -16.196 -10.689 16.134 1.00 98.31 518 ILE A O 1
ATOM 4062 N N . TYR A 1 519 ? -16.263 -8.439 16.034 1.00 97.94 519 TYR A N 1
ATOM 4063 C CA . TYR A 1 519 ? -17.503 -8.299 16.799 1.00 97.94 519 TYR A CA 1
ATOM 4064 C C . TYR A 1 519 ? -18.547 -7.428 16.077 1.00 97.94 519 TYR A C 1
ATOM 4066 O O . TYR A 1 519 ? -18.210 -6.567 15.261 1.00 97.94 519 TYR A O 1
ATOM 4074 N N . GLU A 1 520 ? -19.820 -7.627 16.429 1.00 97.44 520 GLU A N 1
ATOM 4075 C CA . GLU A 1 520 ? -20.939 -6.728 16.113 1.00 97.44 520 GLU A CA 1
ATOM 4076 C C . GLU A 1 520 ? -21.677 -6.324 17.398 1.00 97.44 520 GLU A C 1
ATOM 4078 O O . GLU A 1 520 ? -21.861 -7.139 18.306 1.00 97.44 520 GLU A O 1
ATOM 4083 N N . LEU A 1 521 ? -22.134 -5.071 17.479 1.00 96.62 521 LEU A N 1
ATOM 4084 C CA . LEU A 1 521 ? -23.011 -4.621 18.565 1.00 96.62 521 LEU A CA 1
ATOM 4085 C C . LEU A 1 521 ? -24.489 -4.826 18.199 1.00 96.62 521 LEU A C 1
ATOM 4087 O O . LEU A 1 521 ? -24.951 -4.373 17.148 1.00 96.62 521 LEU A O 1
ATOM 4091 N N . GLU A 1 522 ? -25.260 -5.460 19.086 1.00 90.75 522 GLU A N 1
ATOM 4092 C CA . GLU A 1 522 ? -26.703 -5.612 18.893 1.00 90.75 522 GLU A CA 1
ATOM 4093 C C . GLU A 1 522 ? -27.434 -4.267 18.741 1.00 90.75 522 GLU A C 1
ATOM 4095 O O . GLU A 1 522 ? -27.107 -3.277 19.392 1.00 90.75 522 GLU A O 1
ATOM 4100 N N . LYS A 1 523 ? -28.512 -4.271 17.943 1.00 88.75 523 LYS A N 1
ATOM 4101 C CA . LYS A 1 523 ? -29.488 -3.169 17.764 1.00 88.75 523 LYS A CA 1
ATOM 4102 C C . LYS A 1 523 ? -28.936 -1.879 17.132 1.00 88.75 523 LYS A C 1
ATOM 4104 O O . LYS A 1 523 ? -29.734 -1.028 16.755 1.00 88.75 523 LYS A O 1
ATOM 4109 N N . HIS A 1 524 ? -27.627 -1.761 16.929 1.00 96.56 524 HIS A N 1
ATOM 4110 C CA . HIS A 1 524 ? -27.001 -0.635 16.235 1.00 96.56 524 HIS A CA 1
ATOM 4111 C C . HIS A 1 524 ? -27.111 -0.775 14.694 1.00 96.56 524 HIS A C 1
ATOM 4113 O O . HIS A 1 524 ? -27.031 -1.902 14.182 1.00 96.56 524 HIS A O 1
ATOM 4119 N N . PRO A 1 525 ? -27.265 0.319 13.912 1.00 93.94 525 PRO A N 1
ATOM 4120 C CA . PRO A 1 525 ? -27.337 0.266 12.443 1.00 93.94 525 PRO A CA 1
ATOM 4121 C C . PRO A 1 525 ? -26.099 -0.380 11.801 1.00 93.94 525 PRO A C 1
ATOM 4123 O O . PRO A 1 525 ? -26.233 -1.394 11.117 1.00 93.94 525 PRO A O 1
ATOM 4126 N N . PHE A 1 526 ? -24.897 0.122 12.090 1.00 97.94 526 PHE A N 1
ATOM 4127 C CA . PHE A 1 526 ? -23.628 -0.538 11.756 1.00 97.94 526 PHE A CA 1
ATOM 4128 C C . PHE A 1 526 ? -22.590 -0.209 12.835 1.00 97.94 526 PHE A C 1
ATOM 4130 O O . PHE A 1 526 ? -22.251 0.954 13.011 1.00 97.94 526 PHE A O 1
ATOM 4137 N N . TYR A 1 527 ? -22.151 -1.193 13.616 1.00 98.44 527 TYR A N 1
ATOM 4138 C CA . TYR A 1 527 ? -21.071 -1.036 14.599 1.00 98.44 527 TYR A CA 1
ATOM 4139 C C . TYR A 1 527 ? -20.298 -2.344 14.604 1.00 98.44 527 TYR A C 1
ATOM 4141 O O . TYR A 1 527 ? -20.710 -3.326 15.227 1.00 98.44 527 TYR A O 1
ATOM 4149 N N . VAL A 1 528 ? -19.251 -2.359 13.790 1.00 98.44 528 VAL A N 1
ATOM 4150 C CA . VAL A 1 528 ? -18.420 -3.525 13.498 1.00 98.44 528 VAL A CA 1
ATOM 4151 C C . VAL A 1 528 ? -16.991 -3.150 13.846 1.00 98.44 528 VAL A C 1
ATOM 4153 O O . VAL A 1 528 ? -16.585 -2.004 13.654 1.00 98.44 528 VAL A O 1
ATOM 4156 N N . ALA A 1 529 ? -16.195 -4.098 14.313 1.00 98.38 529 ALA A N 1
ATOM 4157 C CA . ALA A 1 529 ? -14.755 -3.908 14.318 1.00 98.38 529 ALA A CA 1
ATOM 4158 C C . ALA A 1 529 ? -14.033 -5.217 14.012 1.00 98.38 529 ALA A C 1
ATOM 4160 O O . ALA A 1 529 ? -14.529 -6.291 14.353 1.00 98.38 529 ALA A O 1
ATOM 4161 N N . THR A 1 530 ? -12.872 -5.105 13.372 1.00 98.31 530 THR A N 1
ATOM 4162 C CA . THR A 1 530 ? -12.028 -6.219 12.931 1.00 98.31 530 THR A CA 1
ATOM 4163 C C . THR A 1 530 ? -10.655 -6.113 13.584 1.00 98.31 530 THR A C 1
ATOM 4165 O O . THR A 1 530 ? -10.057 -5.038 13.604 1.00 98.31 530 THR A O 1
ATOM 4168 N N . GLN A 1 531 ? -10.129 -7.219 14.100 1.00 97.69 531 GLN A N 1
ATOM 4169 C CA . GLN A 1 531 ? -8.760 -7.293 14.619 1.00 97.69 531 GLN A CA 1
ATOM 4170 C C . GLN A 1 531 ? -7.728 -7.285 13.470 1.00 97.69 531 GLN A C 1
ATOM 4172 O O . GLN A 1 531 ? -6.665 -6.669 13.572 1.00 97.69 531 GLN A O 1
ATOM 4177 N N . TYR A 1 532 ? -8.078 -7.894 12.334 1.00 97.81 532 TYR A N 1
ATOM 4178 C CA . TYR A 1 532 ? -7.345 -7.793 11.072 1.00 97.81 532 TYR A CA 1
ATOM 4179 C C . TYR A 1 532 ? -7.477 -6.411 10.402 1.00 97.81 532 TYR A C 1
ATOM 4181 O O . TYR A 1 532 ? -8.289 -5.576 10.809 1.00 97.81 532 TYR A O 1
ATOM 4189 N N . HIS A 1 533 ? -6.679 -6.197 9.349 1.00 97.88 533 HIS A N 1
ATOM 4190 C CA . HIS A 1 533 ? -6.587 -4.971 8.547 1.00 97.88 533 HIS A CA 1
ATOM 4191 C C . HIS A 1 533 ? -7.281 -5.121 7.170 1.00 97.88 533 HIS A C 1
ATOM 4193 O O . HIS A 1 533 ? -6.619 -5.444 6.172 1.00 97.88 533 HIS A O 1
ATOM 4199 N N . PRO A 1 534 ? -8.608 -4.891 7.078 1.00 97.06 534 PRO A N 1
ATOM 4200 C CA . PRO A 1 534 ? -9.372 -5.015 5.834 1.00 97.06 534 PRO A CA 1
ATOM 4201 C C . PRO A 1 534 ? -8.904 -4.093 4.692 1.00 97.06 534 PRO A C 1
ATOM 4203 O O . PRO A 1 534 ? -9.232 -4.325 3.527 1.00 97.06 534 PRO A O 1
ATOM 4206 N N . GLU A 1 535 ? -8.155 -3.033 4.986 1.00 97.25 535 GLU A N 1
ATOM 4207 C CA . GLU A 1 535 ? -7.644 -2.055 4.024 1.00 97.25 535 GLU A CA 1
ATOM 4208 C C . GLU A 1 535 ? -6.574 -2.615 3.069 1.00 97.25 535 GLU A C 1
ATOM 4210 O O . GLU A 1 535 ? -6.403 -2.091 1.959 1.00 97.25 535 GLU A O 1
ATOM 4215 N N . TYR A 1 536 ? -5.882 -3.696 3.452 1.00 96.31 536 TYR A N 1
ATOM 4216 C CA . TYR A 1 536 ? -4.850 -4.305 2.611 1.00 96.31 536 TYR A CA 1
ATOM 4217 C C . TYR A 1 536 ? -5.439 -5.090 1.429 1.00 96.31 536 TYR A C 1
ATOM 4219 O O . TYR A 1 536 ? -4.907 -4.999 0.326 1.00 96.31 536 TYR A O 1
ATOM 4227 N N . LEU A 1 537 ? -6.554 -5.808 1.625 1.00 95.69 537 LEU A N 1
ATOM 4228 C CA . LEU A 1 537 ? -7.203 -6.608 0.571 1.00 95.69 537 LEU A CA 1
ATOM 4229 C C . LEU A 1 537 ? -8.224 -5.825 -0.280 1.00 95.69 537 LEU A C 1
ATOM 4231 O O . LEU A 1 537 ? -8.763 -6.368 -1.243 1.00 95.69 537 LEU A O 1
ATOM 4235 N N . SER A 1 538 ? -8.475 -4.548 0.033 1.00 96.56 538 SER A N 1
ATOM 4236 C CA . SER A 1 538 ? -9.383 -3.684 -0.735 1.00 96.56 538 SER A CA 1
ATOM 4237 C C . SER A 1 538 ? -8.866 -3.424 -2.152 1.00 96.56 538 SER A C 1
ATOM 4239 O O . SER A 1 538 ? -7.774 -2.880 -2.301 1.00 96.56 538 SER A O 1
ATOM 4241 N N . LYS A 1 539 ? -9.658 -3.712 -3.192 1.00 94.75 539 LYS A N 1
ATOM 4242 C CA . LYS A 1 539 ? -9.309 -3.509 -4.614 1.00 94.75 539 LYS A CA 1
ATOM 4243 C C . LYS A 1 539 ? -10.242 -2.485 -5.268 1.00 94.75 539 LYS A C 1
ATOM 4245 O O . LYS A 1 539 ? -11.335 -2.230 -4.775 1.00 94.75 539 LYS A O 1
ATOM 4250 N N . VAL A 1 540 ? -9.841 -1.913 -6.407 1.00 93.31 540 VAL A N 1
ATOM 4251 C CA . VAL A 1 540 ? -10.605 -0.815 -7.044 1.00 93.31 540 VAL A CA 1
ATOM 4252 C C . VAL A 1 540 ? -11.986 -1.264 -7.540 1.00 93.31 540 VAL A C 1
ATOM 4254 O O . VAL A 1 540 ? -12.959 -0.535 -7.376 1.00 93.31 540 VAL A O 1
ATOM 4257 N N . LEU A 1 541 ? -12.080 -2.462 -8.128 1.00 92.00 541 LEU A N 1
ATOM 4258 C CA . LEU A 1 541 ? -13.350 -3.044 -8.594 1.00 92.00 541 LEU A CA 1
ATOM 4259 C C . LEU A 1 541 ? -14.048 -3.922 -7.540 1.00 92.00 541 LEU A C 1
ATOM 4261 O O . LEU A 1 541 ? -15.227 -4.225 -7.700 1.00 92.00 541 LEU A O 1
ATOM 4265 N N . ASP A 1 542 ? -13.336 -4.311 -6.480 1.00 91.88 542 ASP A N 1
ATOM 4266 C CA . ASP A 1 542 ? -13.857 -5.104 -5.364 1.00 91.88 542 ASP A CA 1
ATOM 4267 C C . ASP A 1 542 ? -13.392 -4.491 -4.029 1.00 91.88 542 ASP A C 1
ATOM 4269 O O . ASP A 1 542 ? -12.319 -4.839 -3.521 1.00 91.88 542 ASP A O 1
ATOM 4273 N N . PRO A 1 543 ? -14.131 -3.506 -3.486 1.00 95.12 543 PRO A N 1
ATOM 4274 C CA . PRO A 1 543 ? -13.754 -2.846 -2.245 1.00 95.12 543 PRO A CA 1
ATOM 4275 C C . PRO A 1 543 ? -13.881 -3.791 -1.052 1.00 95.12 543 PRO A C 1
ATOM 4277 O O . PRO A 1 543 ? -14.766 -4.646 -0.987 1.00 95.12 543 PRO A O 1
ATOM 4280 N N . SER A 1 544 ? -13.023 -3.571 -0.059 1.00 96.62 544 SER A N 1
ATOM 4281 C CA . SER A 1 544 ? -13.039 -4.335 1.186 1.00 96.62 544 SER A CA 1
ATOM 4282 C C . SER A 1 544 ? -14.381 -4.243 1.918 1.00 96.62 544 SER A C 1
ATOM 4284 O O . SER A 1 544 ? -14.961 -3.162 2.066 1.00 96.62 544 SER A O 1
ATOM 4286 N N . LYS A 1 545 ? -14.880 -5.391 2.388 1.00 96.38 545 LYS A N 1
ATOM 4287 C CA . LYS A 1 545 ? -16.269 -5.548 2.837 1.00 96.38 545 LYS A CA 1
ATOM 4288 C C . LYS A 1 545 ? -16.609 -4.733 4.100 1.00 96.38 545 LYS A C 1
ATOM 4290 O O . LYS A 1 545 ? -17.663 -4.097 4.088 1.00 96.38 545 LYS A O 1
ATOM 4295 N N . PRO A 1 546 ? -15.755 -4.638 5.148 1.00 97.88 546 PRO A N 1
ATOM 4296 C CA . PRO A 1 546 ? -16.032 -3.784 6.309 1.00 97.88 546 PRO A CA 1
ATOM 4297 C C . PRO A 1 546 ? -16.091 -2.291 5.955 1.00 97.88 546 PRO A C 1
ATOM 4299 O O . PRO A 1 546 ? -16.973 -1.579 6.433 1.00 97.88 546 PRO A O 1
ATOM 4302 N N . PHE A 1 547 ? -15.206 -1.827 5.064 1.00 98.56 547 PHE A N 1
ATOM 4303 C CA . PHE A 1 547 ? -15.203 -0.445 4.570 1.00 98.56 547 PHE A CA 1
ATOM 4304 C C . PHE A 1 547 ? -16.436 -0.135 3.715 1.00 98.56 547 PHE A C 1
ATOM 4306 O O . PHE A 1 547 ? -17.063 0.910 3.899 1.00 98.56 547 PHE A O 1
ATOM 4313 N N . LEU A 1 548 ? -16.833 -1.058 2.833 1.00 97.88 548 LEU A N 1
ATOM 4314 C CA . LEU A 1 548 ? -18.062 -0.928 2.056 1.00 97.88 548 LEU A CA 1
ATOM 4315 C C . LEU A 1 548 ? -19.295 -0.899 2.971 1.00 97.88 548 LEU A C 1
ATOM 4317 O O . LEU A 1 548 ? -20.181 -0.078 2.754 1.00 97.88 548 LEU A O 1
ATOM 4321 N N . GLY A 1 549 ? -19.321 -1.725 4.021 1.00 97.69 549 GLY A N 1
ATOM 4322 C CA . GLY A 1 549 ? -20.361 -1.708 5.051 1.00 97.69 549 GLY A CA 1
ATOM 4323 C C . GLY A 1 549 ? -20.474 -0.359 5.765 1.00 97.69 549 GLY A C 1
ATOM 4324 O O . GLY A 1 549 ? -21.567 0.202 5.822 1.00 97.69 549 GLY A O 1
ATOM 4325 N N . LEU A 1 550 ? -19.350 0.203 6.230 1.00 98.62 550 LEU A N 1
ATOM 4326 C CA . LEU A 1 550 ? -19.309 1.526 6.867 1.00 98.62 550 LEU A CA 1
ATOM 4327 C C . LEU A 1 550 ? -19.851 2.619 5.937 1.00 98.62 550 LEU A C 1
ATOM 4329 O O . LEU A 1 550 ? -20.736 3.379 6.324 1.00 98.62 550 LEU A O 1
ATOM 4333 N N . VAL A 1 551 ? -19.326 2.700 4.711 1.00 98.06 551 VAL A N 1
ATOM 4334 C CA . VAL A 1 551 ? -19.676 3.772 3.768 1.00 98.06 551 VAL A CA 1
ATOM 4335 C C . VAL A 1 551 ? -21.115 3.617 3.262 1.00 98.06 551 VAL A C 1
ATOM 4337 O O . VAL A 1 551 ? -21.812 4.618 3.114 1.00 98.06 551 VAL A O 1
ATOM 4340 N N . ALA A 1 552 ? -21.607 2.390 3.064 1.00 97.38 552 ALA A N 1
ATOM 4341 C CA . ALA A 1 552 ? -23.006 2.139 2.714 1.00 97.38 552 ALA A CA 1
ATOM 4342 C C . ALA A 1 552 ? -23.969 2.452 3.873 1.00 97.38 552 ALA A C 1
ATOM 4344 O O . ALA A 1 552 ? -25.067 2.950 3.626 1.00 97.38 552 ALA A O 1
ATOM 4345 N N . ALA A 1 553 ? -23.569 2.208 5.126 1.00 97.81 553 ALA A N 1
ATOM 4346 C CA . ALA A 1 553 ? -24.347 2.575 6.308 1.00 97.81 553 ALA A CA 1
ATOM 4347 C C . ALA A 1 553 ? -24.429 4.097 6.487 1.00 97.81 553 ALA A C 1
ATOM 4349 O O . ALA A 1 553 ? -25.527 4.632 6.618 1.00 97.81 553 ALA A O 1
ATOM 4350 N N . ALA A 1 554 ? -23.290 4.791 6.409 1.00 97.75 554 ALA A N 1
ATOM 4351 C CA . ALA A 1 554 ? -23.210 6.252 6.457 1.00 97.75 554 ALA A CA 1
ATOM 4352 C C . ALA A 1 554 ? -24.007 6.918 5.317 1.00 97.75 554 ALA A C 1
ATOM 4354 O O . ALA A 1 554 ? -24.683 7.920 5.523 1.00 97.75 554 ALA A O 1
ATOM 4355 N N . ALA A 1 555 ? -24.001 6.322 4.121 1.00 96.00 555 ALA A N 1
ATOM 4356 C CA . ALA A 1 555 ? -24.770 6.793 2.971 1.00 96.00 555 ALA A CA 1
ATOM 4357 C C . ALA A 1 555 ? -26.251 6.345 2.948 1.00 96.00 555 ALA A C 1
ATOM 4359 O O . ALA A 1 555 ? -26.939 6.619 1.964 1.00 96.00 555 ALA A O 1
ATOM 4360 N N . GLY A 1 556 ? -26.743 5.640 3.977 1.00 95.50 556 GLY A N 1
ATOM 4361 C CA . GLY A 1 556 ? -28.145 5.206 4.083 1.00 95.50 556 GLY A CA 1
ATOM 4362 C C . GLY A 1 556 ? -28.587 4.128 3.080 1.00 95.50 556 GLY A C 1
ATOM 4363 O O . GLY A 1 556 ? -29.779 4.000 2.813 1.00 95.50 556 GLY A O 1
ATOM 4364 N N . VAL A 1 557 ? -27.650 3.364 2.505 1.00 95.12 557 VAL A N 1
ATOM 4365 C CA . VAL A 1 557 ? -27.898 2.364 1.441 1.00 95.12 557 VAL A CA 1
ATOM 4366 C C . VAL A 1 557 ? -27.428 0.943 1.792 1.00 95.12 557 VAL A C 1
ATOM 4368 O O . VAL A 1 557 ? -27.403 0.077 0.918 1.00 95.12 557 VAL A O 1
ATOM 4371 N N . LEU A 1 558 ? -27.067 0.682 3.057 1.00 95.06 558 LEU A N 1
ATOM 4372 C CA . LEU A 1 558 ? -26.543 -0.615 3.512 1.00 95.06 558 LEU A CA 1
ATOM 4373 C C . LEU A 1 558 ? -27.450 -1.795 3.141 1.00 95.06 558 LEU A C 1
ATOM 4375 O O . LEU A 1 558 ? -26.945 -2.772 2.601 1.00 95.06 558 LEU A O 1
ATOM 4379 N N . ASP A 1 559 ? -28.759 -1.702 3.386 1.00 92.25 559 ASP A N 1
ATOM 4380 C CA . ASP A 1 559 ? -29.684 -2.819 3.142 1.00 92.25 559 ASP A CA 1
ATOM 4381 C C . ASP A 1 559 ? -29.707 -3.227 1.662 1.00 92.25 559 ASP A C 1
ATOM 4383 O O . ASP A 1 559 ? -29.610 -4.410 1.349 1.00 92.25 559 ASP A O 1
ATOM 4387 N N . LYS A 1 560 ? -29.682 -2.251 0.741 1.00 90.19 560 LYS A N 1
ATOM 4388 C CA . LYS A 1 560 ? -29.541 -2.532 -0.695 1.00 90.19 560 LYS A CA 1
ATOM 4389 C C . LYS A 1 560 ? -28.218 -3.243 -1.005 1.00 90.19 560 LYS A C 1
ATOM 4391 O O . LYS A 1 560 ? -28.208 -4.201 -1.767 1.00 90.19 560 LYS A O 1
ATOM 4396 N N . VAL A 1 561 ? -27.106 -2.783 -0.429 1.00 90.38 561 VAL A N 1
ATOM 4397 C CA . VAL A 1 561 ? -25.786 -3.400 -0.654 1.00 90.38 561 VAL A CA 1
ATOM 4398 C C . VAL A 1 561 ? -25.737 -4.832 -0.103 1.00 90.38 561 VAL A C 1
ATOM 4400 O O . VAL A 1 561 ? -25.119 -5.693 -0.725 1.00 90.38 561 VAL A O 1
ATOM 4403 N N . LEU A 1 562 ? -26.413 -5.108 1.017 1.00 88.44 562 LEU A N 1
ATOM 4404 C CA . LEU A 1 562 ? -26.576 -6.458 1.564 1.00 88.44 562 LEU A CA 1
ATOM 4405 C C . LEU A 1 562 ? -27.399 -7.352 0.623 1.00 88.44 562 LEU A C 1
ATOM 4407 O O . LEU A 1 562 ? -26.963 -8.463 0.321 1.00 88.44 562 LEU A O 1
ATOM 4411 N N . ASP A 1 563 ? -28.537 -6.864 0.123 1.00 84.75 563 ASP A N 1
ATOM 4412 C CA . ASP A 1 563 ? -29.374 -7.587 -0.843 1.00 84.75 563 ASP A CA 1
ATOM 4413 C C . ASP A 1 563 ? -28.612 -7.882 -2.146 1.00 84.75 563 ASP A C 1
ATOM 4415 O O . ASP A 1 563 ? -28.658 -9.006 -2.646 1.00 84.75 563 ASP A O 1
ATOM 4419 N N . ASP A 1 564 ? -27.851 -6.913 -2.671 1.00 80.56 564 ASP A N 1
ATOM 4420 C CA . ASP A 1 564 ? -27.049 -7.082 -3.888 1.00 80.56 564 ASP A CA 1
ATOM 4421 C C . ASP A 1 564 ? -25.972 -8.183 -3.723 1.00 80.56 564 ASP A C 1
ATOM 4423 O O . ASP A 1 564 ? -25.745 -8.948 -4.661 1.00 80.56 564 ASP A O 1
ATOM 4427 N N . PHE A 1 565 ? -25.351 -8.344 -2.543 1.00 76.62 565 PHE A N 1
ATOM 4428 C CA . PHE A 1 565 ? -24.435 -9.473 -2.281 1.00 76.62 565 PHE A CA 1
ATOM 4429 C C . PHE A 1 565 ? -25.160 -10.814 -2.107 1.00 76.62 565 PHE A C 1
ATOM 4431 O O . PHE A 1 565 ? -24.687 -11.826 -2.620 1.00 76.62 565 PHE A O 1
ATOM 4438 N N . VAL A 1 566 ? -26.312 -10.843 -1.428 1.00 63.78 566 VAL A N 1
ATOM 4439 C CA . VAL A 1 566 ? -27.107 -12.074 -1.234 1.00 63.78 566 VAL A CA 1
ATOM 4440 C C . VAL A 1 566 ? -27.692 -12.588 -2.557 1.00 63.78 566 VAL A C 1
ATOM 4442 O O . VAL A 1 566 ? -27.796 -13.797 -2.758 1.00 63.78 566 VAL A O 1
ATOM 4445 N N . LEU A 1 567 ? -28.046 -11.685 -3.473 1.00 62.03 567 LEU A N 1
ATOM 4446 C CA . LEU A 1 567 ? -28.575 -11.999 -4.804 1.00 62.03 567 LEU A CA 1
ATOM 4447 C C . LEU A 1 567 ? -27.484 -12.127 -5.884 1.00 62.03 567 LEU A C 1
ATOM 4449 O O . LEU A 1 567 ? -27.803 -12.448 -7.029 1.00 62.03 567 LEU A O 1
ATOM 4453 N N . ASN A 1 568 ? -26.215 -11.890 -5.529 1.00 59.34 568 ASN A N 1
ATOM 4454 C CA . ASN A 1 568 ? -25.059 -11.872 -6.431 1.00 59.34 568 ASN A CA 1
ATOM 4455 C C . ASN A 1 568 ? -25.243 -10.918 -7.639 1.00 59.34 568 ASN A C 1
ATOM 4457 O O . ASN A 1 568 ? -24.946 -11.256 -8.787 1.00 59.34 568 ASN A O 1
ATOM 4461 N N . LEU A 1 569 ? -25.792 -9.725 -7.376 1.00 52.97 569 LEU A N 1
ATOM 4462 C CA . LEU A 1 569 ? -26.139 -8.706 -8.366 1.00 52.97 569 LEU A CA 1
ATOM 4463 C C . LEU A 1 569 ? -25.051 -7.633 -8.487 1.00 52.97 569 LEU A C 1
ATOM 4465 O O . LEU A 1 569 ? -24.866 -6.762 -7.633 1.00 52.97 569 LEU A O 1
ATOM 4469 N N . ASP A 1 570 ? -24.368 -7.641 -9.627 1.00 46.16 570 ASP A N 1
ATOM 4470 C CA . ASP A 1 570 ? -23.360 -6.641 -9.950 1.00 46.16 570 ASP A CA 1
ATOM 4471 C C . ASP A 1 570 ? -24.025 -5.298 -10.327 1.00 46.16 570 ASP A C 1
ATOM 4473 O O . ASP A 1 570 ? -24.463 -5.106 -11.467 1.00 46.16 570 ASP A O 1
ATOM 4477 N N . ILE A 1 571 ? -24.087 -4.330 -9.392 1.00 43.66 571 ILE A N 1
ATOM 4478 C CA . ILE A 1 571 ? -24.682 -2.984 -9.620 1.00 43.66 571 ILE A CA 1
ATOM 4479 C C . ILE A 1 571 ? -24.069 -2.278 -10.849 1.00 43.66 571 ILE A C 1
ATOM 4481 O O . ILE A 1 571 ? -24.697 -1.414 -11.468 1.00 43.66 571 ILE A O 1
ATOM 4485 N N . VAL A 1 572 ? -22.847 -2.653 -11.242 1.00 39.84 572 VAL A N 1
ATOM 4486 C CA . VAL A 1 572 ? -22.165 -2.161 -12.451 1.00 39.84 572 VAL A CA 1
ATOM 4487 C C . VAL A 1 572 ? -22.979 -2.436 -13.730 1.00 39.84 572 VAL A C 1
ATOM 4489 O O . VAL A 1 572 ? -22.898 -1.657 -14.676 1.00 39.84 572 VAL A O 1
ATOM 4492 N N . THR A 1 573 ? -23.817 -3.480 -13.744 1.00 32.44 573 THR A N 1
ATOM 4493 C CA . THR A 1 573 ? -24.654 -3.871 -14.896 1.00 32.44 573 THR A CA 1
ATOM 4494 C C . THR A 1 573 ? -26.040 -3.215 -14.940 1.00 32.44 573 THR A C 1
ATOM 4496 O O . THR A 1 573 ? -26.694 -3.262 -15.983 1.00 32.44 573 THR A O 1
ATOM 4499 N N . GLN A 1 574 ? -26.498 -2.548 -13.869 1.00 32.31 574 GLN A N 1
ATOM 4500 C CA . GLN A 1 574 ? -27.785 -1.834 -13.866 1.00 32.31 574 GLN A CA 1
ATOM 4501 C C . GLN A 1 574 ? -27.686 -0.501 -14.629 1.00 32.31 574 GLN A C 1
ATOM 4503 O O . GLN A 1 574 ? -27.558 0.575 -14.043 1.00 32.31 574 GLN A O 1
ATOM 4508 N N . ASN A 1 575 ? -27.732 -0.605 -15.960 1.00 32.19 575 ASN A N 1
ATOM 4509 C CA . ASN A 1 575 ? -27.855 0.496 -16.918 1.00 32.19 575 ASN A CA 1
ATOM 4510 C C . ASN A 1 575 ? -28.555 0.008 -18.208 1.00 32.19 575 ASN A C 1
ATOM 4512 O O . ASN A 1 575 ? -27.981 0.001 -19.295 1.00 32.19 575 ASN A O 1
ATOM 4516 N N . SER A 1 576 ? -29.815 -0.422 -18.088 1.00 32.09 576 SER A N 1
ATOM 4517 C CA . SER A 1 576 ? -30.663 -0.854 -19.215 1.00 32.09 576 SER A CA 1
ATOM 4518 C C . SER A 1 576 ? -31.651 0.218 -19.714 1.00 32.09 576 SER A C 1
ATOM 4520 O O . SER A 1 576 ? -32.472 -0.074 -20.577 1.00 32.09 576 SER A O 1
ATOM 4522 N N . ASP A 1 577 ? -31.525 1.467 -19.248 1.00 35.09 577 ASP A N 1
ATOM 4523 C CA . ASP A 1 577 ? -32.409 2.597 -19.584 1.00 35.09 577 ASP A CA 1
ATOM 4524 C C . ASP A 1 577 ? -31.683 3.750 -20.312 1.00 35.09 577 ASP A C 1
ATOM 4526 O O . ASP A 1 577 ? -31.659 4.886 -19.843 1.00 35.09 577 ASP A O 1
ATOM 4530 N N . THR A 1 578 ? -31.061 3.485 -21.474 1.00 29.75 578 THR A N 1
ATOM 4531 C CA . THR A 1 578 ? -30.903 4.485 -22.572 1.00 29.75 578 THR A CA 1
ATOM 4532 C C . THR A 1 578 ? -30.396 3.885 -23.898 1.00 29.75 578 THR A C 1
ATOM 4534 O O . THR A 1 578 ? -29.469 4.394 -24.529 1.00 29.75 578 THR A O 1
ATOM 4537 N N . VAL A 1 579 ? -31.050 2.838 -24.417 1.00 25.03 579 VAL A N 1
ATOM 4538 C CA . VAL A 1 579 ? -30.914 2.526 -25.855 1.00 25.03 579 VAL A CA 1
ATOM 4539 C C . VAL A 1 579 ? -31.724 3.558 -26.645 1.00 25.03 579 VAL A C 1
ATOM 4541 O O . VAL A 1 579 ? -32.920 3.385 -26.874 1.00 25.03 579 VAL A O 1
ATOM 4544 N N . GLN A 1 580 ? -31.085 4.661 -27.048 1.00 26.05 580 GLN A N 1
ATOM 4545 C CA . GLN A 1 580 ? -31.696 5.608 -27.983 1.00 26.05 580 GLN A CA 1
ATOM 4546 C C . GLN A 1 580 ? -31.903 4.922 -29.339 1.00 26.05 580 GLN A C 1
ATOM 4548 O O . GLN A 1 580 ? -30.944 4.600 -30.041 1.00 26.05 580 GLN A O 1
ATOM 4553 N N . SER A 1 581 ? -33.164 4.726 -29.724 1.00 27.98 581 SER A N 1
ATOM 4554 C CA . SER A 1 581 ? -33.564 4.157 -31.011 1.00 27.98 581 SER A CA 1
ATOM 4555 C C . SER A 1 581 ? -33.376 5.156 -32.161 1.00 27.98 581 SER A C 1
ATOM 4557 O O . SER A 1 581 ? -34.328 5.689 -32.731 1.00 27.98 581 SER A O 1
ATOM 4559 N N . GLY A 1 582 ? -32.116 5.401 -32.528 1.00 24.81 582 GLY A N 1
ATOM 4560 C CA . GLY A 1 582 ? -31.775 6.051 -33.793 1.00 24.81 582 GLY A CA 1
ATOM 4561 C C . GLY A 1 582 ? -32.263 5.214 -34.990 1.00 24.81 582 GLY A C 1
ATOM 4562 O O . GLY A 1 582 ? -32.218 3.983 -34.929 1.00 24.81 582 GLY A O 1
ATOM 4563 N N . PRO A 1 583 ? -32.747 5.838 -36.080 1.00 28.58 583 PRO A N 1
ATOM 4564 C CA . PRO A 1 583 ? -33.326 5.104 -37.199 1.00 28.58 583 PRO A CA 1
ATOM 4565 C C . PRO A 1 583 ? -32.244 4.357 -37.987 1.00 28.58 583 PRO A C 1
ATOM 4567 O O . PRO A 1 583 ? -31.417 4.971 -38.663 1.00 28.58 583 PRO A O 1
ATOM 4570 N N . LEU A 1 584 ? -32.278 3.023 -37.941 1.00 28.88 584 LEU A N 1
ATOM 4571 C CA . LEU A 1 584 ? -31.477 2.188 -38.832 1.00 28.88 584 LEU A CA 1
ATOM 4572 C C . LEU A 1 584 ? -31.939 2.396 -40.280 1.00 28.88 584 LEU A C 1
ATOM 4574 O O . LEU A 1 584 ? -33.081 2.097 -40.634 1.00 28.88 584 LEU A O 1
ATOM 4578 N N . ALA A 1 585 ? -31.036 2.906 -41.116 1.00 27.73 585 ALA A N 1
ATOM 4579 C CA . ALA A 1 585 ? -31.201 2.867 -42.562 1.00 27.73 585 ALA A CA 1
ATOM 4580 C C . ALA A 1 585 ? -31.166 1.410 -43.056 1.00 27.73 585 ALA A C 1
ATOM 4582 O O . ALA A 1 585 ? -30.573 0.541 -42.416 1.00 27.73 585 ALA A O 1
ATOM 4583 N N . ASN A 1 586 ? -31.807 1.145 -44.197 1.00 31.98 586 ASN A N 1
ATOM 4584 C CA . ASN A 1 586 ? -31.841 -0.195 -44.782 1.00 31.98 586 ASN A CA 1
ATOM 4585 C C . ASN A 1 586 ? -30.424 -0.700 -45.079 1.00 31.98 586 ASN A C 1
ATOM 4587 O O . ASN A 1 586 ? -29.684 0.011 -45.755 1.00 31.98 586 ASN A O 1
ATOM 4591 N N . ASP A 1 587 ? -30.128 -1.959 -44.745 1.00 28.48 587 ASP A N 1
ATOM 4592 C CA . ASP A 1 587 ? -29.387 -2.795 -45.690 1.00 28.48 587 ASP A CA 1
ATOM 4593 C C . ASP A 1 587 ? -29.667 -4.304 -45.561 1.00 28.48 587 ASP A C 1
ATOM 4595 O O . ASP A 1 587 ? -30.156 -4.809 -44.552 1.00 28.48 587 ASP A O 1
ATOM 4599 N N . VAL A 1 588 ? -29.420 -4.987 -46.675 1.00 28.78 588 VAL A N 1
ATOM 4600 C CA . VAL A 1 588 ? -29.865 -6.333 -47.082 1.00 28.78 588 VAL A CA 1
ATOM 4601 C C . VAL A 1 588 ? -29.569 -7.488 -46.100 1.00 28.78 588 VAL A C 1
ATOM 4603 O O . VAL A 1 588 ? -28.430 -7.700 -45.694 1.00 28.78 588 VAL A O 1
ATOM 4606 N N . VAL A 1 589 ? -30.567 -8.359 -45.867 1.00 26.66 589 VAL A N 1
ATOM 4607 C CA . VAL A 1 589 ? -30.394 -9.696 -45.251 1.00 26.66 589 VAL A CA 1
ATOM 4608 C C . VAL A 1 589 ? -30.277 -10.795 -46.328 1.00 26.66 589 VAL A C 1
ATOM 4610 O O . VAL A 1 589 ? -31.215 -10.960 -47.113 1.00 26.66 589 VAL A O 1
ATOM 4613 N N . PRO A 1 590 ? -29.197 -11.602 -46.354 1.00 26.59 590 PRO A N 1
ATOM 4614 C CA . PRO A 1 590 ? -29.100 -12.815 -47.171 1.00 26.59 590 PRO A CA 1
ATOM 4615 C C . PRO A 1 590 ? -29.517 -14.088 -46.388 1.00 26.59 590 PRO A C 1
ATOM 4617 O O . PRO A 1 590 ? -29.085 -14.268 -45.249 1.00 26.59 590 PRO A O 1
ATOM 4620 N N . PRO A 1 591 ? -30.311 -15.016 -46.965 1.00 32.62 591 PRO A N 1
ATOM 4621 C CA . PRO A 1 591 ? -30.741 -16.238 -46.274 1.00 32.62 591 PRO A CA 1
ATOM 4622 C C . PRO A 1 591 ? -29.916 -17.493 -46.636 1.00 32.62 591 PRO A C 1
ATOM 4624 O O . PRO A 1 591 ? -29.745 -17.782 -47.821 1.00 32.62 591 PRO A O 1
ATOM 4627 N N . ASN A 1 592 ? -29.501 -18.294 -45.634 1.00 31.72 592 ASN A N 1
ATOM 4628 C CA . ASN A 1 592 ? -29.848 -19.733 -45.485 1.00 31.72 592 ASN A CA 1
ATOM 4629 C C . ASN A 1 592 ? -28.983 -20.528 -44.470 1.00 31.72 592 ASN A C 1
ATOM 4631 O O . ASN A 1 592 ? -27.761 -20.494 -44.517 1.00 31.72 592 ASN A O 1
ATOM 4635 N N . ASN A 1 593 ? -29.676 -21.330 -43.648 1.00 30.70 593 ASN A N 1
ATOM 4636 C CA . ASN A 1 593 ? -29.405 -22.706 -43.172 1.00 30.70 593 ASN A CA 1
ATOM 4637 C C . ASN A 1 593 ? -27.963 -23.235 -42.963 1.00 30.70 593 ASN A C 1
ATOM 4639 O O . ASN A 1 593 ? -27.191 -23.361 -43.909 1.00 30.70 593 ASN A O 1
ATOM 4643 N N . GLY A 1 594 ? -27.696 -23.781 -41.761 1.00 26.11 594 GLY A N 1
ATOM 4644 C CA . GLY A 1 594 ? -26.443 -24.488 -41.433 1.00 26.11 594 GLY A CA 1
ATOM 4645 C C . GLY A 1 594 ? -26.465 -25.376 -40.171 1.00 26.11 594 GLY A C 1
ATOM 4646 O O . GLY A 1 594 ? -25.679 -25.138 -39.269 1.00 26.11 594 GLY A O 1
ATOM 4647 N N . VAL A 1 595 ? -27.376 -26.363 -40.113 1.00 27.75 595 VAL A N 1
ATOM 4648 C CA . VAL A 1 595 ? -27.400 -27.592 -39.261 1.00 27.75 595 VAL A CA 1
ATOM 4649 C C . VAL A 1 595 ? -26.628 -27.600 -37.918 1.00 27.75 595 VAL A C 1
ATOM 4651 O O . VAL A 1 595 ? -25.403 -27.660 -37.890 1.00 27.75 595 VAL A O 1
ATOM 4654 N N . LEU A 1 596 ? -27.358 -27.770 -36.805 1.00 28.25 596 LEU A N 1
ATOM 4655 C CA . LEU A 1 596 ? -26.810 -28.256 -35.525 1.00 28.25 596 LEU A CA 1
ATOM 4656 C C . LEU A 1 596 ? -26.875 -29.792 -35.429 1.00 28.25 596 LEU A C 1
ATOM 4658 O O . LEU A 1 596 ? -27.832 -30.405 -35.901 1.00 28.25 596 LEU A O 1
ATOM 4662 N N . HIS A 1 597 ? -25.898 -30.400 -34.749 1.00 26.11 597 HIS A N 1
ATOM 4663 C CA . HIS A 1 597 ? -25.905 -31.811 -34.334 1.00 26.11 597 HIS A CA 1
ATOM 4664 C C . HIS A 1 597 ? -25.667 -31.898 -32.809 1.00 26.11 597 HIS A C 1
ATOM 4666 O O . HIS A 1 597 ? -24.873 -31.110 -32.295 1.00 26.11 597 HIS A O 1
ATOM 4672 N N . PRO A 1 598 ? -26.337 -32.804 -32.066 1.00 35.69 598 PRO A N 1
ATOM 4673 C CA . PRO A 1 598 ? -26.328 -32.792 -30.600 1.00 35.69 598 PRO A CA 1
ATOM 4674 C C . PRO A 1 598 ? -25.216 -33.652 -29.976 1.00 35.69 598 PRO A C 1
ATOM 4676 O O . PRO A 1 598 ? -24.835 -34.685 -30.530 1.00 35.69 598 PRO A O 1
ATOM 4679 N N . GLY A 1 599 ? -24.775 -33.287 -28.769 1.00 26.19 599 GLY A N 1
ATOM 4680 C CA . GLY A 1 599 ? -23.892 -34.110 -27.937 1.00 26.19 599 GLY A CA 1
ATOM 4681 C C . GLY A 1 599 ? -23.613 -33.492 -26.562 1.00 26.19 599 GLY A C 1
ATOM 4682 O O . GLY A 1 599 ? -23.364 -32.297 -26.477 1.00 26.19 599 GLY A O 1
ATOM 4683 N N . VAL A 1 600 ? -23.600 -34.344 -25.527 1.00 27.39 600 VAL A N 1
ATOM 4684 C CA . VAL A 1 600 ? -23.426 -34.043 -24.086 1.00 27.39 600 VAL A CA 1
ATOM 4685 C C . VAL A 1 600 ? -24.647 -33.410 -23.399 1.00 27.39 600 VAL A C 1
ATOM 4687 O O . VAL A 1 600 ? -25.072 -32.303 -23.707 1.00 27.39 600 VAL A O 1
ATOM 4690 N N . GLY A 1 601 ? -25.176 -34.137 -22.412 1.00 26.75 601 GLY A N 1
ATOM 4691 C CA . GLY A 1 601 ? -26.065 -33.634 -21.363 1.00 26.75 601 GLY A CA 1
ATOM 4692 C C . GLY A 1 601 ? -25.455 -33.927 -19.988 1.00 26.75 601 GLY A C 1
ATOM 4693 O O . GLY A 1 601 ? -24.491 -34.689 -19.896 1.00 26.75 601 GLY A O 1
ATOM 4694 N N . VAL A 1 602 ? -26.012 -33.331 -18.933 1.00 27.58 602 VAL A N 1
ATOM 4695 C CA . VAL A 1 602 ? -25.582 -33.515 -17.535 1.00 27.58 602 VAL A CA 1
ATOM 4696 C C . VAL A 1 602 ? -26.794 -33.927 -16.692 1.00 27.58 602 VAL A C 1
ATOM 4698 O O . VAL A 1 602 ? -27.923 -33.558 -17.013 1.00 27.58 602 VAL A O 1
ATOM 4701 N N . ASP A 1 603 ? -26.556 -34.762 -15.681 1.00 27.14 603 ASP A N 1
ATOM 4702 C CA . ASP A 1 603 ? -27.573 -35.575 -15.004 1.00 27.14 603 ASP A CA 1
ATOM 4703 C C . ASP A 1 603 ? -28.212 -34.885 -13.780 1.00 27.14 603 ASP A C 1
ATOM 4705 O O . ASP A 1 603 ? -27.598 -34.036 -13.132 1.00 27.14 603 ASP A O 1
ATOM 4709 N N . GLY A 1 604 ? -29.454 -35.258 -13.458 1.00 26.28 604 GLY A N 1
ATOM 4710 C CA . GLY A 1 604 ? -30.294 -34.628 -12.433 1.00 26.28 604 GLY A CA 1
ATOM 4711 C C . GLY A 1 604 ? -30.468 -35.488 -11.180 1.00 26.28 604 GLY A C 1
ATOM 4712 O O . GLY A 1 604 ? -31.485 -36.161 -11.024 1.00 26.28 604 GLY A O 1
ATOM 4713 N N . GLY A 1 605 ? -29.493 -35.451 -10.268 1.00 24.81 605 GLY A N 1
ATOM 4714 C CA . GLY A 1 605 ? -29.538 -36.206 -9.010 1.00 24.81 605 GLY A CA 1
ATOM 4715 C C . GLY A 1 605 ? -30.547 -35.648 -7.995 1.00 24.81 605 GLY A C 1
ATOM 4716 O O . GLY A 1 605 ? -30.381 -34.536 -7.502 1.00 24.81 605 GLY A O 1
ATOM 4717 N N . VAL A 1 606 ? -31.566 -36.439 -7.639 1.00 28.86 606 VAL A N 1
ATOM 4718 C CA . VAL A 1 606 ? -32.572 -36.095 -6.615 1.00 28.86 606 VAL A CA 1
ATOM 4719 C C . VAL A 1 606 ? -32.185 -36.683 -5.254 1.00 28.86 606 VAL A C 1
ATOM 4721 O O . VAL A 1 606 ? -32.013 -37.894 -5.129 1.00 28.86 606 VAL A O 1
ATOM 4724 N N . GLY A 1 607 ? -32.106 -35.837 -4.223 1.00 25.97 607 GLY A N 1
ATOM 4725 C CA . GLY A 1 607 ? -32.020 -36.255 -2.818 1.00 25.97 607 GLY A CA 1
ATOM 4726 C C . GLY A 1 607 ? -33.409 -36.414 -2.190 1.00 25.97 607 GLY A C 1
ATOM 4727 O O . GLY A 1 607 ? -34.283 -35.576 -2.403 1.00 25.97 607 GLY A O 1
ATOM 4728 N N . GLN A 1 608 ? -33.626 -37.491 -1.432 1.00 27.95 608 GLN A N 1
ATOM 4729 C CA . GLN A 1 608 ? -34.917 -37.802 -0.803 1.00 27.95 608 GLN A CA 1
ATOM 4730 C C . GLN A 1 608 ? -35.033 -37.222 0.615 1.00 27.95 608 GLN A C 1
ATOM 4732 O O . GLN A 1 608 ? -34.050 -37.167 1.350 1.00 27.95 608 GLN A O 1
ATOM 4737 N N . HIS A 1 609 ? -36.263 -36.909 1.029 1.00 28.67 609 HIS A N 1
ATOM 4738 C CA . HIS A 1 609 ? -36.662 -36.825 2.436 1.00 28.67 609 HIS A CA 1
ATOM 4739 C C . HIS A 1 609 ? -37.853 -37.763 2.669 1.00 28.67 609 HIS A C 1
ATOM 4741 O O . HIS A 1 609 ? -38.838 -37.700 1.933 1.00 28.67 609 HIS A O 1
ATOM 4747 N N . ASP A 1 610 ? -37.764 -38.623 3.685 1.00 29.12 610 ASP A N 1
ATOM 4748 C CA . ASP A 1 610 ? -38.851 -39.521 4.085 1.00 29.12 610 ASP A CA 1
ATOM 4749 C C . ASP A 1 610 ? -39.915 -38.794 4.926 1.00 29.12 610 ASP A C 1
ATOM 4751 O O . ASP A 1 610 ? -39.597 -37.988 5.801 1.00 29.12 610 ASP A O 1
ATOM 4755 N N . GLY A 1 611 ? -41.190 -39.123 4.696 1.00 25.95 611 GLY A N 1
ATOM 4756 C CA . GLY A 1 611 ? -42.339 -38.575 5.424 1.00 25.95 611 GLY A CA 1
ATOM 4757 C C . GLY A 1 611 ? -43.586 -39.437 5.215 1.00 25.95 611 GLY A C 1
ATOM 4758 O O . GLY A 1 611 ? -44.170 -39.440 4.136 1.00 25.95 611 GLY A O 1
ATOM 4759 N N . VAL A 1 612 ? -43.951 -40.224 6.229 1.00 27.17 612 VAL A N 1
ATOM 4760 C CA . VAL A 1 612 ? -44.945 -41.310 6.133 1.00 27.17 612 VAL A CA 1
ATOM 4761 C C . VAL A 1 612 ? -46.388 -40.811 5.940 1.00 27.17 612 VAL A C 1
ATOM 4763 O O . VAL A 1 612 ? -46.802 -39.826 6.541 1.00 27.17 612 VAL A O 1
ATOM 4766 N N . LEU A 1 613 ? -47.128 -41.576 5.126 1.00 27.22 613 LEU A N 1
ATOM 4767 C CA . LEU A 1 613 ? -48.591 -41.681 4.977 1.00 27.22 613 LEU A CA 1
ATOM 4768 C C . LEU A 1 613 ? -49.475 -41.072 6.088 1.00 27.22 613 LEU A C 1
ATOM 4770 O O . LEU A 1 613 ? -49.337 -41.440 7.252 1.00 27.22 613 LEU A O 1
ATOM 4774 N N . ASP A 1 614 ? -50.546 -40.390 5.667 1.00 25.58 614 ASP A N 1
ATOM 4775 C CA . ASP A 1 614 ? -51.906 -40.717 6.133 1.00 25.58 614 ASP A CA 1
ATOM 4776 C C . ASP A 1 614 ? -52.940 -40.472 5.003 1.00 25.58 614 ASP A C 1
ATOM 4778 O O . ASP A 1 614 ? -52.586 -39.954 3.939 1.00 25.58 614 ASP A O 1
ATOM 4782 N N . SER A 1 615 ? -54.192 -40.896 5.191 1.00 26.95 615 SER A N 1
ATOM 4783 C CA . SER A 1 615 ? -55.222 -41.017 4.144 1.00 26.95 615 SER A CA 1
ATOM 4784 C C . SER A 1 615 ? -56.597 -40.446 4.524 1.00 26.95 615 SER A C 1
ATOM 4786 O O . SER A 1 615 ? -56.985 -40.482 5.683 1.00 26.95 615 SER A O 1
ATOM 4788 N N . ASP A 1 616 ? -57.347 -40.006 3.504 1.00 26.00 616 ASP A N 1
ATOM 4789 C CA . ASP A 1 616 ? -58.791 -39.707 3.488 1.00 26.00 616 ASP A CA 1
ATOM 4790 C C . ASP A 1 616 ? -59.389 -38.778 4.571 1.00 26.00 616 ASP A C 1
ATOM 4792 O O . ASP A 1 616 ? -59.662 -39.195 5.692 1.00 26.00 616 ASP A O 1
ATOM 4796 N N . THR A 1 617 ? -59.862 -37.586 4.165 1.00 26.66 617 THR A N 1
ATOM 4797 C CA . THR A 1 617 ? -61.303 -37.237 4.307 1.00 26.66 617 THR A CA 1
ATOM 4798 C C . THR A 1 617 ? -61.750 -35.974 3.540 1.00 26.66 617 THR A C 1
ATOM 4800 O O . THR A 1 617 ? -61.190 -34.898 3.685 1.00 26.66 617 THR A O 1
ATOM 4803 N N . TRP A 1 618 ? -62.802 -36.152 2.728 1.00 26.38 618 TRP A N 1
ATOM 4804 C CA . TRP A 1 618 ? -64.052 -35.365 2.602 1.00 26.38 618 TRP A CA 1
ATOM 4805 C C . TRP A 1 618 ? -63.983 -33.830 2.845 1.00 26.38 618 TRP A C 1
ATOM 4807 O O . TRP A 1 618 ? -63.661 -33.402 3.943 1.00 26.38 618 TRP A O 1
ATOM 4817 N N . ALA A 1 619 ? -64.262 -32.923 1.895 1.00 25.91 619 ALA A N 1
ATOM 4818 C CA . ALA A 1 619 ? -65.435 -32.707 1.012 1.00 25.91 619 ALA A CA 1
ATOM 4819 C C . ALA A 1 619 ? -66.466 -31.672 1.540 1.00 25.91 619 ALA A C 1
ATOM 4821 O O . ALA A 1 619 ? -67.027 -31.844 2.618 1.00 25.91 619 ALA A O 1
ATOM 4822 N N . ASN A 1 620 ? -66.796 -30.690 0.678 1.00 26.00 620 ASN A N 1
ATOM 4823 C CA . ASN A 1 620 ? -67.773 -29.584 0.827 1.00 26.00 620 ASN A CA 1
ATOM 4824 C C . ASN A 1 620 ? -67.422 -28.504 1.887 1.00 26.00 620 ASN A C 1
ATOM 4826 O O . ASN A 1 620 ? -66.841 -28.813 2.918 1.00 26.00 620 ASN A O 1
ATOM 4830 N N . GLY A 1 621 ? -67.757 -27.217 1.704 1.00 25.73 621 GLY A N 1
ATOM 4831 C CA . GLY A 1 621 ? -68.403 -26.546 0.560 1.00 25.73 621 GLY A CA 1
ATOM 4832 C C . GLY A 1 621 ? -68.603 -25.028 0.785 1.00 25.73 621 GLY A C 1
ATOM 4833 O O . GLY A 1 621 ? -68.146 -24.504 1.796 1.00 25.73 621 GLY A O 1
ATOM 4834 N N . ASP A 1 622 ? -69.342 -24.387 -0.137 1.00 25.42 622 ASP A N 1
ATOM 4835 C CA . ASP A 1 622 ? -69.950 -23.031 -0.067 1.00 25.42 622 ASP A CA 1
ATOM 4836 C C . ASP A 1 622 ? -69.043 -21.779 -0.280 1.00 25.42 622 ASP A C 1
ATOM 4838 O O . ASP A 1 622 ? -67.882 -21.774 0.108 1.00 25.42 622 ASP A O 1
ATOM 4842 N N . VAL A 1 623 ? -69.477 -20.657 -0.905 1.00 25.67 623 VAL A N 1
ATOM 4843 C CA . VAL A 1 623 ? -70.724 -20.325 -1.653 1.00 25.67 623 VAL A CA 1
ATOM 4844 C C . VAL A 1 623 ? -70.510 -19.121 -2.627 1.00 25.67 623 VAL A C 1
ATOM 4846 O O . VAL A 1 623 ? -69.890 -18.130 -2.266 1.00 25.67 623 VAL A O 1
ATOM 4849 N N . TRP A 1 624 ? -71.030 -19.238 -3.861 1.00 25.64 624 TRP A N 1
ATOM 4850 C CA . TRP A 1 624 ? -71.567 -18.234 -4.827 1.00 25.64 624 TRP A CA 1
ATOM 4851 C C . TRP A 1 624 ? -71.119 -16.736 -4.820 1.00 25.64 624 TRP A C 1
ATOM 4853 O O . TRP A 1 624 ? -71.410 -16.020 -3.874 1.00 25.64 624 TRP A O 1
ATOM 4863 N N . THR A 1 625 ? -70.467 -16.235 -5.900 1.00 26.80 625 THR A N 1
ATOM 4864 C CA . THR A 1 625 ? -70.957 -15.315 -7.001 1.00 26.80 625 THR A CA 1
ATOM 4865 C C . THR A 1 625 ? -71.356 -13.854 -6.618 1.00 26.80 625 THR A C 1
ATOM 4867 O O . THR A 1 625 ? -71.674 -13.612 -5.468 1.00 26.80 625 THR A O 1
ATOM 4870 N N . GLN A 1 626 ? -71.406 -12.810 -7.480 1.00 28.66 626 GLN A N 1
ATOM 4871 C CA . GLN A 1 626 ? -71.658 -12.708 -8.942 1.00 28.66 626 GLN A CA 1
ATOM 4872 C C . GLN A 1 626 ? -71.204 -11.336 -9.574 1.00 28.66 626 GLN A C 1
ATOM 4874 O O . GLN A 1 626 ? -70.675 -10.495 -8.861 1.00 28.66 626 GLN A O 1
ATOM 4879 N N . HIS A 1 627 ? -71.422 -11.161 -10.898 1.00 28.47 627 HIS A N 1
ATOM 4880 C CA . HIS A 1 627 ? -71.266 -10.019 -11.862 1.00 28.47 627 HIS A CA 1
ATOM 4881 C C . HIS A 1 627 ? -71.444 -8.536 -11.388 1.00 28.47 627 HIS A C 1
ATOM 4883 O O . HIS A 1 627 ? -71.968 -8.304 -10.306 1.00 28.47 627 HIS A O 1
ATOM 4889 N N . ASP A 1 628 ? -71.124 -7.461 -12.152 1.00 26.94 628 ASP A N 1
ATOM 4890 C CA . ASP A 1 628 ? -70.704 -7.291 -13.583 1.00 26.94 628 ASP A CA 1
ATOM 4891 C C . ASP A 1 628 ? -69.550 -6.230 -13.760 1.00 26.94 628 ASP A C 1
ATOM 4893 O O . ASP A 1 628 ? -68.672 -6.242 -12.905 1.00 26.94 628 ASP A O 1
ATOM 4897 N N . VAL A 1 629 ? -69.354 -5.306 -14.740 1.00 25.92 629 VAL A N 1
ATOM 4898 C CA . VAL A 1 629 ? -70.141 -4.694 -15.856 1.00 25.92 629 VAL A CA 1
ATOM 4899 C C . VAL A 1 629 ? -69.243 -4.159 -17.022 1.00 25.92 629 VAL A C 1
ATOM 4901 O O . VAL A 1 629 ? -68.023 -4.298 -16.985 1.00 25.92 629 VAL A O 1
ATOM 4904 N N . TRP A 1 630 ? -69.831 -3.569 -18.081 1.00 26.97 630 TRP A N 1
ATOM 4905 C CA . TRP A 1 630 ? -69.225 -3.244 -19.402 1.00 26.97 630 TRP A CA 1
ATOM 4906 C C . TRP A 1 630 ? -68.730 -1.788 -19.672 1.00 26.97 630 TRP A C 1
ATOM 4908 O O . TRP A 1 630 ? -69.342 -0.823 -19.222 1.00 26.97 630 TRP A O 1
ATOM 4918 N N . THR A 1 631 ? -67.800 -1.659 -20.648 1.00 27.09 631 THR A N 1
ATOM 4919 C CA . THR A 1 631 ? -67.531 -0.510 -21.586 1.00 27.09 631 THR A CA 1
ATOM 4920 C C . THR A 1 631 ? -66.951 0.819 -21.039 1.00 27.09 631 THR A C 1
ATOM 4922 O O . THR A 1 631 ? -67.271 1.236 -19.937 1.00 27.09 631 THR A O 1
ATOM 4925 N N . ASN A 1 632 ? -66.083 1.561 -21.761 1.00 25.34 632 ASN A N 1
ATOM 4926 C CA . ASN A 1 632 ? -66.319 2.130 -23.110 1.00 25.34 632 ASN A CA 1
ATOM 4927 C C . ASN A 1 632 ? -65.052 2.532 -23.929 1.00 25.34 632 ASN A C 1
ATOM 4929 O O . ASN A 1 632 ? -63.934 2.478 -23.427 1.00 25.34 632 ASN A O 1
ATOM 4933 N N . LEU A 1 633 ? -65.250 2.963 -25.190 1.00 26.14 633 LEU A N 1
ATOM 4934 C CA . LEU A 1 633 ? -64.232 3.368 -26.193 1.00 26.14 633 LEU A CA 1
ATOM 4935 C C . LEU A 1 633 ? -64.396 4.845 -26.639 1.00 26.14 633 LEU A C 1
ATOM 4937 O O . LEU A 1 633 ? -65.518 5.346 -26.657 1.00 26.14 633 LEU A O 1
ATOM 4941 N N . GLY A 1 634 ? -63.324 5.524 -27.086 1.00 22.70 634 GLY A N 1
ATOM 4942 C CA . GLY A 1 634 ? -63.409 6.862 -27.716 1.00 22.70 634 GLY A CA 1
ATOM 4943 C C . GLY A 1 634 ? -62.059 7.491 -28.127 1.00 22.70 634 GLY A C 1
ATOM 4944 O O . GLY A 1 634 ? -61.067 7.325 -27.428 1.00 22.70 634 GLY A O 1
ATOM 4945 N N . THR A 1 635 ? -62.013 8.208 -29.261 1.00 24.16 635 THR A N 1
ATOM 4946 C CA . THR A 1 635 ? -60.785 8.734 -29.923 1.00 24.16 635 THR A CA 1
ATOM 4947 C C . THR A 1 635 ? -60.905 10.203 -30.379 1.00 24.16 635 THR A C 1
ATOM 4949 O O . THR A 1 635 ? -62.022 10.700 -30.501 1.00 24.16 635 THR A O 1
ATOM 4952 N N . PHE A 1 636 ? -59.771 10.819 -30.778 1.00 24.03 636 PHE A N 1
ATOM 4953 C CA . PHE A 1 636 ? -59.591 12.196 -31.319 1.00 24.03 636 PHE A CA 1
ATOM 4954 C C . PHE A 1 636 ? -59.634 13.328 -30.258 1.00 24.03 636 PHE A C 1
ATOM 4956 O O . PHE A 1 636 ? -60.140 13.113 -29.166 1.00 24.03 636 PHE A O 1
ATOM 4963 N N . THR A 1 637 ? -59.063 14.531 -30.458 1.00 25.36 637 THR A N 1
ATOM 4964 C CA . THR A 1 637 ? -58.611 15.253 -31.681 1.00 25.36 637 THR A CA 1
ATOM 4965 C C . THR A 1 637 ? -57.208 15.888 -31.579 1.00 25.36 637 THR A C 1
ATOM 4967 O O . THR A 1 637 ? -56.678 16.079 -30.493 1.00 25.36 637 THR A O 1
ATOM 4970 N N . ASN A 1 638 ? -56.646 16.297 -32.726 1.00 27.61 638 ASN A N 1
ATOM 4971 C CA . ASN A 1 638 ? -55.419 17.102 -32.853 1.00 27.61 638 ASN A CA 1
ATOM 4972 C C . ASN A 1 638 ? -55.749 18.606 -33.025 1.00 27.61 638 ASN A C 1
ATOM 4974 O O . ASN A 1 638 ? -56.644 18.937 -33.804 1.00 27.61 638 ASN A O 1
ATOM 4978 N N . SER A 1 639 ? -55.013 19.507 -32.363 1.00 25.58 639 SER A N 1
ATOM 4979 C CA . SER A 1 639 ? -55.072 20.966 -32.580 1.00 25.58 639 SER A CA 1
ATOM 4980 C C . SER A 1 639 ? -53.783 21.652 -32.102 1.00 25.58 639 SER A C 1
ATOM 4982 O O . SER A 1 639 ? -53.457 21.573 -30.919 1.00 25.58 639 SER A O 1
ATOM 4984 N N . GLY A 1 640 ? -53.057 22.330 -32.997 1.00 22.80 640 GLY A N 1
ATOM 4985 C CA . GLY A 1 640 ? -51.775 22.980 -32.685 1.00 22.80 640 GLY A CA 1
ATOM 4986 C C . GLY A 1 640 ? -51.866 24.489 -32.421 1.00 22.80 640 GLY A C 1
ATOM 4987 O O . GLY A 1 640 ? -52.793 25.152 -32.883 1.00 22.80 640 GLY A O 1
ATOM 4988 N N . VAL A 1 641 ? -50.857 25.034 -31.731 1.00 23.78 641 VAL A N 1
ATOM 4989 C CA . VAL A 1 641 ? -50.632 26.478 -31.520 1.00 23.78 641 VAL A CA 1
ATOM 4990 C C . VAL A 1 641 ? -49.133 26.780 -31.664 1.00 23.78 641 VAL A C 1
ATOM 4992 O O . VAL A 1 641 ? -48.304 26.026 -31.161 1.00 23.78 641 VAL A O 1
ATOM 4995 N N . GLN A 1 642 ? -48.782 27.889 -32.327 1.00 24.48 642 GLN A N 1
ATOM 4996 C CA . GLN A 1 642 ? -47.426 28.458 -32.345 1.00 24.48 642 GLN A CA 1
ATOM 4997 C C . GLN A 1 642 ? -47.369 29.748 -31.513 1.00 24.48 642 GLN A C 1
ATOM 4999 O O . GLN A 1 642 ? -48.114 30.677 -31.807 1.00 24.48 642 GLN A O 1
ATOM 5004 N N . VAL A 1 643 ? -46.414 29.843 -30.582 1.00 25.17 643 VAL A N 1
ATOM 5005 C CA . VAL A 1 643 ? -45.767 31.092 -30.113 1.00 25.17 643 VAL A CA 1
ATOM 5006 C C . VAL A 1 643 ? -44.348 30.658 -29.694 1.00 25.17 643 VAL A C 1
ATOM 5008 O O . VAL A 1 643 ? -44.222 29.697 -28.944 1.00 25.17 643 VAL A O 1
ATOM 5011 N N . GLN A 1 644 ? -43.249 31.058 -30.344 1.00 23.67 644 GLN A N 1
ATOM 5012 C CA . GLN A 1 644 ? -42.540 32.350 -30.257 1.00 23.67 644 GLN A CA 1
ATOM 5013 C C . GLN A 1 644 ? -42.229 32.824 -28.822 1.00 23.67 644 GLN A C 1
ATOM 5015 O O . GLN A 1 644 ? -43.072 32.772 -27.936 1.00 23.67 644 GLN A O 1
ATOM 5020 N N . GLY A 1 645 ? -40.987 33.271 -28.600 1.00 22.72 645 GLY A N 1
ATOM 5021 C CA . GLY A 1 645 ? -40.488 33.714 -27.291 1.00 22.72 645 GLY A CA 1
ATOM 5022 C C . GLY A 1 645 ? -40.468 35.237 -27.123 1.00 22.72 645 GLY A C 1
ATOM 5023 O O . GLY A 1 645 ? -40.498 35.976 -28.106 1.00 22.72 645 GLY A O 1
ATOM 5024 N N . GLY A 1 646 ? -40.374 35.702 -25.873 1.00 21.69 646 GLY A N 1
ATOM 5025 C CA . GLY A 1 646 ? -40.306 37.125 -25.527 1.00 21.69 646 GLY A CA 1
ATOM 5026 C C . GLY A 1 646 ? -39.895 37.371 -24.069 1.00 21.69 646 GLY A C 1
ATOM 5027 O O . GLY A 1 646 ? -40.557 36.925 -23.141 1.00 21.69 646 GLY A O 1
ATOM 5028 N N . THR A 1 647 ? -38.786 38.086 -23.891 1.00 23.75 647 THR A N 1
ATOM 5029 C CA . THR A 1 647 ? -38.146 38.544 -22.636 1.00 23.75 647 THR A CA 1
ATOM 5030 C C . THR A 1 647 ? -39.044 39.361 -21.685 1.00 23.75 647 THR A C 1
ATOM 5032 O O . THR A 1 647 ? -39.827 40.173 -22.174 1.00 23.75 647 THR A O 1
ATOM 5035 N N . GLY A 1 648 ? -38.842 39.289 -20.350 1.00 22.84 648 GLY A N 1
ATOM 5036 C CA . GLY A 1 648 ? -39.638 40.093 -19.390 1.00 22.84 648 GLY A CA 1
ATOM 5037 C C . GLY A 1 648 ? -39.220 40.169 -17.897 1.00 22.84 648 GLY A C 1
ATOM 5038 O O . GLY A 1 648 ? -40.036 39.844 -17.051 1.00 22.84 648 GLY A O 1
ATOM 5039 N N . LYS A 1 649 ? -37.990 40.624 -17.592 1.00 23.52 649 LYS A N 1
ATOM 5040 C CA . LYS A 1 649 ? -37.482 41.280 -16.342 1.00 23.52 649 LYS A CA 1
ATOM 5041 C C . LYS A 1 649 ? -37.990 40.929 -14.908 1.00 23.52 649 LYS A C 1
ATOM 5043 O O . LYS A 1 649 ? -39.114 41.228 -14.534 1.00 23.52 649 LYS A O 1
ATOM 5048 N N . GLU A 1 650 ? -37.018 40.526 -14.076 1.00 23.33 650 GLU A N 1
ATOM 5049 C CA . GLU A 1 650 ? -36.584 41.113 -12.773 1.00 23.33 650 GLU A CA 1
ATOM 5050 C C . GLU A 1 650 ? -37.582 41.615 -11.695 1.00 23.33 650 GLU A C 1
ATOM 5052 O O . GLU A 1 650 ? -38.251 42.627 -11.885 1.00 23.33 650 GLU A O 1
ATOM 5057 N N . VAL A 1 651 ? -37.414 41.096 -10.464 1.00 22.64 651 VAL A N 1
ATOM 5058 C CA . VAL A 1 651 ? -37.120 41.893 -9.240 1.00 22.64 651 VAL A CA 1
ATOM 5059 C C . VAL A 1 651 ? -36.060 41.131 -8.411 1.00 22.64 651 VAL A C 1
ATOM 5061 O O . VAL A 1 651 ? -36.083 39.903 -8.392 1.00 22.64 651 VAL A O 1
ATOM 5064 N N . LEU A 1 652 ? -35.117 41.831 -7.762 1.00 22.34 652 LEU A N 1
ATOM 5065 C CA . LEU A 1 652 ? -34.017 41.246 -6.967 1.00 22.34 652 LEU A CA 1
ATOM 5066 C C . LEU A 1 652 ? -34.382 41.025 -5.484 1.00 22.34 652 LEU A C 1
ATOM 5068 O O . LEU A 1 652 ? -35.277 41.697 -4.983 1.00 22.34 652 LEU A O 1
ATOM 5072 N N . TRP A 1 653 ? -33.605 40.191 -4.775 1.00 23.17 653 TRP A N 1
ATOM 5073 C CA . TRP A 1 653 ? -32.732 40.601 -3.647 1.00 23.17 653 TRP A CA 1
ATOM 5074 C C . TRP A 1 653 ? -31.613 39.547 -3.424 1.00 23.17 653 TRP A C 1
ATOM 5076 O O . TRP A 1 653 ? -31.716 38.427 -3.916 1.00 23.17 653 TRP A O 1
ATOM 5086 N N . LEU A 1 654 ? -30.515 39.952 -2.771 1.00 21.81 654 LEU A N 1
ATOM 5087 C CA . LEU A 1 654 ? -29.227 39.231 -2.612 1.00 21.81 654 LEU A CA 1
ATOM 5088 C C . LEU A 1 654 ? -29.245 38.249 -1.397 1.00 21.81 654 LEU A C 1
ATOM 5090 O O . LEU A 1 654 ? -30.223 38.267 -0.653 1.00 21.81 654 LEU A O 1
ATOM 5094 N N . THR A 1 655 ? -28.275 37.354 -1.123 1.00 24.41 655 THR A N 1
ATOM 5095 C CA . THR A 1 655 ? -26.795 37.418 -1.287 1.00 24.41 655 THR A CA 1
ATOM 5096 C C . THR A 1 655 ? -26.093 36.065 -1.537 1.00 24.41 655 THR A C 1
ATOM 5098 O O . THR A 1 655 ? -26.332 35.111 -0.804 1.00 24.41 655 THR A O 1
ATOM 5101 N N . ASP A 1 656 ? -25.192 36.064 -2.528 1.00 25.69 656 ASP A N 1
ATOM 5102 C CA . ASP A 1 656 ? -23.825 35.492 -2.646 1.00 25.69 656 ASP A CA 1
ATOM 5103 C C . ASP A 1 656 ? -23.463 34.125 -1.993 1.00 25.69 656 ASP A C 1
ATOM 5105 O O . ASP A 1 656 ? -23.706 33.914 -0.810 1.00 25.69 656 ASP A O 1
ATOM 5109 N N . ILE A 1 657 ? -22.907 33.097 -2.675 1.00 27.83 657 ILE A N 1
ATOM 5110 C CA . ILE A 1 657 ? -21.824 32.984 -3.706 1.00 27.83 657 ILE A CA 1
ATOM 5111 C C . ILE A 1 657 ? -20.423 33.075 -3.048 1.00 27.83 657 ILE A C 1
ATOM 5113 O O . ILE A 1 657 ? -20.052 34.128 -2.550 1.00 27.83 657 ILE A O 1
ATOM 5117 N N . HIS A 1 658 ? -19.653 31.995 -2.820 1.00 24.91 658 HIS A N 1
ATOM 5118 C CA . HIS A 1 658 ? -19.065 30.962 -3.711 1.00 24.91 658 HIS A CA 1
ATOM 5119 C C . HIS A 1 658 ? -17.921 31.505 -4.610 1.00 24.91 658 HIS A C 1
ATOM 5121 O O . HIS A 1 658 ? -18.202 32.200 -5.582 1.00 24.91 658 HIS A O 1
ATOM 5127 N N . PRO A 1 659 ? -16.633 31.213 -4.324 1.00 28.69 659 PRO A N 1
ATOM 5128 C CA . PRO A 1 659 ? -15.510 31.768 -5.084 1.00 28.69 659 PRO A CA 1
ATOM 5129 C C . PRO A 1 659 ? -15.094 30.882 -6.271 1.00 28.69 659 PRO A C 1
ATOM 5131 O O . PRO A 1 659 ? -14.795 29.707 -6.082 1.00 28.69 659 PRO A O 1
ATOM 5134 N N . GLU A 1 660 ? -14.984 31.470 -7.463 1.00 24.27 660 GLU A N 1
ATOM 5135 C CA . GLU A 1 660 ? -14.161 30.975 -8.582 1.00 24.27 660 GLU A CA 1
ATOM 5136 C C . GLU A 1 660 ? -13.578 32.176 -9.377 1.00 24.27 660 GLU A C 1
ATOM 5138 O O . GLU A 1 660 ? -14.024 33.311 -9.170 1.00 24.27 660 GLU A O 1
ATOM 5143 N N . PRO A 1 661 ? -12.505 31.995 -10.175 1.00 25.62 661 PRO A N 1
ATOM 5144 C CA . PRO A 1 661 ? -11.536 33.065 -10.436 1.00 25.62 661 PRO A CA 1
ATOM 5145 C C . PRO A 1 661 ? -11.863 33.999 -11.614 1.00 25.62 661 PRO A C 1
ATOM 5147 O O . PRO A 1 661 ? -12.391 33.595 -12.647 1.00 25.62 661 PRO A O 1
ATOM 5150 N N . PHE A 1 662 ? -11.424 35.256 -11.495 1.00 24.58 662 PHE A N 1
ATOM 5151 C CA . PHE A 1 662 ? -11.460 36.243 -12.578 1.00 24.58 662 PHE A CA 1
ATOM 5152 C C . PHE A 1 662 ? -10.300 36.060 -13.571 1.00 24.58 662 PHE A C 1
ATOM 5154 O O . PHE A 1 662 ? -9.136 36.243 -13.217 1.00 24.58 662 PHE A O 1
ATOM 5161 N N . GLN A 1 663 ? -10.627 35.823 -14.843 1.00 23.19 663 GLN A N 1
ATOM 5162 C CA . GLN A 1 663 ? -9.784 36.244 -15.967 1.00 23.19 663 GLN A CA 1
ATOM 5163 C C . GLN A 1 663 ? -10.141 37.682 -16.376 1.00 23.19 663 GLN A C 1
ATOM 5165 O O . GLN A 1 663 ? -11.282 38.116 -16.218 1.00 23.19 663 GLN A O 1
ATOM 5170 N N . VAL A 1 664 ? -9.175 38.413 -16.941 1.00 23.61 664 VAL A N 1
ATOM 5171 C CA . VAL A 1 664 ? -9.395 39.745 -17.529 1.00 23.61 664 VAL A CA 1
ATOM 5172 C C . VAL A 1 664 ? -8.949 39.726 -18.989 1.00 23.61 664 VAL A C 1
ATOM 5174 O O . VAL A 1 664 ? -7.755 39.763 -19.281 1.00 23.61 664 VAL A O 1
ATOM 5177 N N . GLU A 1 665 ? -9.909 39.697 -19.912 1.00 22.58 665 GLU A N 1
ATOM 5178 C CA . GLU A 1 665 ? -9.650 39.964 -21.330 1.00 22.58 665 GLU A CA 1
ATOM 5179 C C . GLU A 1 665 ? -9.596 41.478 -21.592 1.00 22.58 665 GLU A C 1
ATOM 5181 O O . GLU A 1 665 ? -10.452 42.245 -21.147 1.00 22.58 665 GLU A O 1
ATOM 5186 N N . GLY A 1 666 ? -8.580 41.930 -22.332 1.00 19.80 666 GLY A N 1
ATOM 5187 C CA . GLY A 1 666 ? -8.368 43.350 -22.616 1.00 19.80 666 GLY A CA 1
ATOM 5188 C C . GLY A 1 666 ? -9.240 43.877 -23.759 1.00 19.80 666 GLY A C 1
ATOM 5189 O O . GLY A 1 666 ? -8.938 43.644 -24.930 1.00 19.80 666 GLY A O 1
ATOM 5190 N N . VAL A 1 667 ? -10.273 44.663 -23.442 1.00 22.28 667 VAL A N 1
ATOM 5191 C CA . VAL A 1 667 ? -11.093 45.363 -24.448 1.00 22.28 667 VAL A CA 1
ATOM 5192 C C . VAL A 1 667 ? -10.431 46.677 -24.877 1.00 22.28 667 VAL A C 1
ATOM 5194 O O . VAL A 1 667 ? -10.046 47.507 -24.055 1.00 22.28 667 VAL A O 1
ATOM 5197 N N . LYS A 1 668 ? -10.314 46.887 -26.192 1.00 19.19 668 LYS A N 1
ATOM 5198 C CA . LYS A 1 668 ? -9.630 48.039 -26.796 1.00 19.19 668 LYS A CA 1
ATOM 5199 C C . LYS A 1 668 ? -10.616 49.183 -27.073 1.00 19.19 668 LYS A C 1
ATOM 5201 O O . LYS A 1 668 ? -11.544 49.006 -27.857 1.00 19.19 668 LYS A O 1
ATOM 5206 N N . GLY A 1 669 ? -10.382 50.366 -26.502 1.00 22.14 669 GLY A N 1
ATOM 5207 C CA . GLY A 1 669 ? -11.182 51.571 -26.758 1.00 22.14 669 GLY A CA 1
ATOM 5208 C C . GLY A 1 669 ? -10.358 52.854 -26.631 1.00 22.14 669 GLY A C 1
ATOM 5209 O O . GLY A 1 669 ? -9.581 52.999 -25.694 1.00 22.14 669 GLY A O 1
ATOM 5210 N N . LEU A 1 670 ? -10.515 53.780 -27.582 1.00 20.77 670 LEU A N 1
ATOM 5211 C CA . LEU A 1 670 ? -10.005 55.155 -27.477 1.00 20.77 670 LEU A CA 1
ATOM 5212 C C . LEU A 1 670 ? -11.118 56.083 -26.963 1.00 20.77 670 LEU A C 1
ATOM 5214 O O . LEU A 1 670 ? -12.282 55.810 -27.240 1.00 20.77 670 LEU A O 1
ATOM 5218 N N . LEU A 1 671 ? -10.762 57.211 -26.331 1.00 20.94 671 LEU A N 1
ATOM 5219 C CA . LEU A 1 671 ? -10.968 58.570 -26.881 1.00 20.94 671 LEU A CA 1
ATOM 5220 C C . LEU A 1 671 ? -10.503 59.684 -25.890 1.00 20.94 671 LEU A C 1
ATOM 5222 O O . LEU A 1 671 ? -11.040 59.795 -24.800 1.00 20.94 671 LEU A O 1
ATOM 5226 N N . PHE A 1 672 ? -9.588 60.549 -26.358 1.00 23.22 672 PHE A N 1
ATOM 5227 C CA . PHE A 1 672 ? -9.417 61.999 -26.071 1.00 23.22 672 PHE A CA 1
ATOM 5228 C C . PHE A 1 672 ? -9.159 62.585 -24.653 1.00 23.22 672 PHE A C 1
ATOM 5230 O O . PHE A 1 672 ? -9.998 62.532 -23.766 1.00 23.22 672 PHE A O 1
ATOM 5237 N N . ASN A 1 673 ? -8.060 63.361 -24.582 1.00 23.02 673 ASN A N 1
ATOM 5238 C CA . ASN A 1 673 ? -7.915 64.720 -24.010 1.00 23.02 673 ASN A CA 1
ATOM 5239 C C . ASN A 1 673 ? -8.612 65.098 -22.678 1.00 23.02 673 ASN A C 1
ATOM 5241 O O . ASN A 1 673 ? -9.783 65.469 -22.710 1.00 23.02 673 ASN A O 1
ATOM 5245 N N . GLN A 1 674 ? -7.844 65.302 -21.593 1.00 25.44 674 GLN A N 1
ATOM 5246 C CA . GLN A 1 674 ? -7.345 66.634 -21.152 1.00 25.44 674 GLN A CA 1
ATOM 5247 C C . GLN A 1 674 ? -6.547 66.568 -19.828 1.00 25.44 674 GLN A C 1
ATOM 5249 O O . GLN A 1 674 ? -6.665 65.607 -19.073 1.00 25.44 674 GLN A O 1
ATOM 5254 N N . ASP A 1 675 ? -5.731 67.596 -19.576 1.00 24.34 675 ASP A N 1
ATOM 5255 C CA . ASP A 1 675 ? -4.865 67.757 -18.394 1.00 24.34 675 ASP A CA 1
ATOM 5256 C C . ASP A 1 675 ? -5.540 68.527 -17.221 1.00 24.34 675 ASP A C 1
ATOM 5258 O O . ASP A 1 675 ? -6.644 69.052 -17.370 1.00 24.34 675 ASP A O 1
ATOM 5262 N N . TRP A 1 676 ? -4.787 68.696 -16.117 1.00 22.98 676 TRP A N 1
ATOM 5263 C CA . TRP A 1 676 ? -4.959 69.631 -14.972 1.00 22.98 676 TRP A CA 1
ATOM 5264 C C . TRP A 1 676 ? -5.763 69.199 -13.717 1.00 22.98 676 TRP A C 1
ATOM 5266 O O . TRP A 1 676 ? -6.980 69.310 -13.636 1.00 22.98 676 TRP A O 1
ATOM 5276 N N . GLU A 1 677 ? -4.990 68.809 -12.691 1.00 22.00 677 GLU A N 1
ATOM 5277 C CA . GLU A 1 677 ? -4.997 69.290 -11.285 1.00 22.00 677 GLU A CA 1
ATOM 5278 C C . GLU A 1 677 ? -6.315 69.574 -10.514 1.00 22.00 677 GLU A C 1
ATOM 5280 O O . GLU A 1 677 ? -7.025 70.530 -10.818 1.00 22.00 677 GLU A O 1
ATOM 5285 N N . SER A 1 678 ? -6.500 68.922 -9.342 1.00 23.05 678 SER A N 1
ATOM 5286 C CA . SER A 1 678 ? -6.517 69.593 -8.003 1.00 23.05 678 SER A CA 1
ATOM 5287 C C . SER A 1 678 ? -6.961 68.705 -6.810 1.00 23.05 678 SER A C 1
ATOM 5289 O O . SER A 1 678 ? -8.079 68.205 -6.787 1.00 23.05 678 SER A O 1
ATOM 5291 N N . PHE A 1 679 ? -6.076 68.570 -5.805 1.00 22.34 679 PHE A N 1
ATOM 5292 C CA . PHE A 1 679 ? -6.205 68.922 -4.360 1.00 22.34 679 PHE A CA 1
ATOM 5293 C C . PHE A 1 679 ? -7.593 68.954 -3.634 1.00 22.34 679 PHE A C 1
ATOM 5295 O O . PHE A 1 679 ? -8.595 69.324 -4.228 1.00 22.34 679 PHE A O 1
ATOM 5302 N N . LEU A 1 680 ? -7.746 68.729 -2.306 1.00 22.69 680 LEU A N 1
ATOM 5303 C CA . LEU A 1 680 ? -6.824 68.444 -1.172 1.00 22.69 680 LEU A CA 1
ATOM 5304 C C . LEU A 1 680 ? -7.596 67.924 0.077 1.00 22.69 680 LEU A C 1
ATOM 5306 O O . LEU A 1 680 ? -8.770 68.252 0.222 1.00 22.69 680 LEU A O 1
ATOM 5310 N N . PHE A 1 681 ? -6.883 67.252 1.003 1.00 22.31 681 PHE A N 1
ATOM 5311 C CA . PHE A 1 681 ? -6.876 67.354 2.497 1.00 22.31 681 PHE A CA 1
ATOM 5312 C C . PHE A 1 681 ? -6.777 65.970 3.196 1.00 22.31 681 PHE A C 1
ATOM 5314 O O . PHE A 1 681 ? -7.464 65.043 2.791 1.00 22.31 681 PHE A O 1
ATOM 5321 N N . ASN A 1 682 ? -5.967 65.746 4.250 1.00 24.91 682 ASN A N 1
ATOM 5322 C CA . ASN A 1 682 ? -5.089 66.648 5.023 1.00 24.91 682 ASN A CA 1
ATOM 5323 C C . ASN A 1 682 ? -3.872 65.915 5.655 1.00 24.91 682 ASN A C 1
ATOM 5325 O O . ASN A 1 682 ? -4.026 64.790 6.113 1.00 24.91 682 ASN A O 1
ATOM 5329 N N . GLY A 1 683 ? -2.736 66.617 5.808 1.00 22.73 683 GLY A N 1
ATOM 5330 C CA . GLY A 1 683 ? -1.694 66.343 6.820 1.00 22.73 683 GLY A CA 1
ATOM 5331 C C . GLY A 1 683 ? -0.579 65.336 6.465 1.00 22.73 683 GLY A C 1
ATOM 5332 O O . GLY A 1 683 ? -0.776 64.142 6.624 1.00 22.73 683 GLY A O 1
ATOM 5333 N N . GLY A 1 684 ? 0.639 65.753 6.087 1.00 22.61 684 GLY A N 1
ATOM 5334 C CA . GLY A 1 684 ? 1.104 67.111 5.759 1.00 22.61 684 GLY A CA 1
ATOM 5335 C C . GLY A 1 684 ? 2.640 67.251 5.660 1.00 22.61 684 GLY A C 1
ATOM 5336 O O . GLY A 1 684 ? 3.360 66.381 6.130 1.00 22.61 684 GLY A O 1
ATOM 5337 N N . TRP A 1 685 ? 3.093 68.402 5.132 1.00 24.23 685 TRP A N 1
ATOM 5338 C CA . TRP A 1 685 ? 4.492 68.891 5.014 1.00 24.23 685 TRP A CA 1
ATOM 5339 C C . TRP A 1 685 ? 5.381 68.150 3.983 1.00 24.23 685 TRP A C 1
ATOM 5341 O O . TRP A 1 685 ? 5.733 66.996 4.176 1.00 24.23 685 TRP A O 1
ATOM 5351 N N . LEU A 1 686 ? 5.588 68.696 2.766 1.00 21.22 686 LEU A N 1
ATOM 5352 C CA . LEU A 1 686 ? 6.540 69.775 2.364 1.00 21.22 686 LEU A CA 1
ATOM 5353 C C . LEU A 1 686 ? 8.016 69.346 2.533 1.00 21.22 686 LEU A C 1
ATOM 5355 O O . LEU A 1 686 ? 8.373 68.914 3.619 1.00 21.22 686 LEU A O 1
ATOM 5359 N N . HIS A 1 687 ? 8.968 69.510 1.601 1.00 24.72 687 HIS A N 1
ATOM 5360 C CA . HIS A 1 687 ? 9.085 69.989 0.195 1.00 24.72 687 HIS A CA 1
ATOM 5361 C C . HIS A 1 687 ? 10.509 69.548 -0.284 1.00 24.72 687 HIS A C 1
ATOM 5363 O O . HIS A 1 687 ? 11.318 69.208 0.574 1.00 24.72 687 HIS A O 1
ATOM 5369 N N . PHE A 1 688 ? 10.992 69.538 -1.539 1.00 21.88 688 PHE A N 1
ATOM 5370 C CA . PHE A 1 688 ? 10.589 69.865 -2.934 1.00 21.88 688 PHE A CA 1
ATOM 5371 C C . PHE A 1 688 ? 11.604 69.085 -3.858 1.00 21.88 688 PHE A C 1
ATOM 5373 O O . PHE A 1 688 ? 12.433 68.365 -3.310 1.00 21.88 688 PHE A O 1
ATOM 5380 N N . ASN A 1 689 ? 11.698 69.110 -5.201 1.00 23.08 689 ASN A N 1
ATOM 5381 C CA . ASN A 1 689 ? 11.099 69.872 -6.315 1.00 23.08 689 ASN A CA 1
ATOM 5382 C C . ASN A 1 689 ? 11.054 69.003 -7.611 1.00 23.08 689 ASN A C 1
ATOM 5384 O O . ASN A 1 689 ? 11.499 67.858 -7.590 1.00 23.08 689 ASN A O 1
ATOM 5388 N N . GLN A 1 690 ? 10.602 69.554 -8.747 1.00 26.78 690 GLN A N 1
ATOM 5389 C CA . GLN A 1 690 ? 10.704 68.951 -10.096 1.00 26.78 690 GLN A CA 1
ATOM 5390 C C . GLN A 1 690 ? 11.892 69.492 -10.920 1.00 26.78 690 GLN A C 1
ATOM 5392 O O . GLN A 1 690 ? 12.264 70.653 -10.750 1.00 26.78 690 GLN A O 1
ATOM 5397 N N . VAL A 1 691 ? 12.365 68.705 -11.903 1.00 25.91 691 VAL A N 1
ATOM 5398 C CA . VAL A 1 691 ? 12.656 69.174 -13.281 1.00 25.91 691 VAL A CA 1
ATOM 5399 C C . VAL A 1 691 ? 12.188 68.102 -14.283 1.00 25.91 691 VAL A C 1
ATOM 5401 O O . VAL A 1 691 ? 12.245 66.907 -14.003 1.00 25.91 691 VAL A O 1
ATOM 5404 N N . ASP A 1 692 ? 11.682 68.566 -15.421 1.00 25.95 692 ASP A N 1
ATOM 5405 C CA . ASP A 1 692 ? 10.920 67.859 -16.454 1.00 25.95 692 ASP A CA 1
ATOM 5406 C C . ASP A 1 692 ? 11.675 66.940 -17.444 1.00 25.95 692 ASP A C 1
ATOM 5408 O O . ASP A 1 692 ? 12.829 67.179 -17.780 1.00 25.95 692 ASP A O 1
ATOM 5412 N N . ASN A 1 693 ? 10.907 65.984 -17.999 1.00 26.23 693 ASN A N 1
ATOM 5413 C CA . ASN A 1 693 ? 10.832 65.518 -19.403 1.00 26.23 693 ASN A CA 1
ATOM 5414 C C . ASN A 1 693 ? 12.109 65.259 -20.244 1.00 26.23 693 ASN A C 1
ATOM 5416 O O . ASN A 1 693 ? 12.910 66.154 -20.476 1.00 26.23 693 ASN A O 1
ATOM 5420 N N . PHE A 1 694 ? 12.139 64.116 -20.952 1.00 26.23 694 PHE A N 1
ATOM 5421 C CA . PHE A 1 694 ? 11.768 64.060 -22.387 1.00 26.23 694 PHE A CA 1
ATOM 5422 C C . PHE A 1 694 ? 11.541 62.610 -22.887 1.00 26.23 694 PHE A C 1
ATOM 5424 O O . PHE A 1 694 ? 11.844 61.645 -22.191 1.00 26.23 694 PHE A O 1
ATOM 5431 N N . TRP A 1 695 ? 10.951 62.466 -24.081 1.00 24.58 695 TRP A N 1
ATOM 5432 C CA . TRP A 1 695 ? 10.558 61.204 -24.742 1.00 24.58 695 TRP A CA 1
ATOM 5433 C C . TRP A 1 695 ? 11.337 60.968 -26.061 1.00 24.58 695 TRP A C 1
ATOM 5435 O O . TRP A 1 695 ? 11.926 61.908 -26.589 1.00 24.58 695 TRP A O 1
ATOM 5445 N N . VAL A 1 696 ? 11.154 59.764 -26.643 1.00 26.03 696 VAL A N 1
ATOM 5446 C CA . VAL A 1 696 ? 11.061 59.423 -28.098 1.00 26.03 696 VAL A CA 1
ATOM 5447 C C . VAL A 1 696 ? 12.090 58.404 -28.654 1.00 26.03 696 VAL A C 1
ATOM 5449 O O . VAL A 1 696 ? 13.203 58.754 -29.017 1.00 26.03 696 VAL A O 1
ATOM 5452 N N . GLN A 1 697 ? 11.596 57.162 -28.798 1.00 24.42 697 GLN A N 1
ATOM 5453 C CA . GLN A 1 697 ? 11.710 56.188 -29.915 1.00 24.42 697 GLN A CA 1
ATOM 5454 C C . GLN A 1 697 ? 13.049 55.672 -30.503 1.00 24.42 697 GLN A C 1
ATOM 5456 O O . GLN A 1 697 ? 13.901 56.418 -30.963 1.00 24.42 697 GLN A O 1
ATOM 5461 N N . ASP A 1 698 ? 13.068 54.335 -30.638 1.00 25.42 698 ASP A N 1
ATOM 5462 C CA . ASP A 1 698 ? 13.412 53.501 -31.812 1.00 25.42 698 ASP A CA 1
ATOM 5463 C C . ASP A 1 698 ? 14.659 53.788 -32.679 1.00 25.42 698 ASP A C 1
ATOM 5465 O O . ASP A 1 698 ? 14.727 54.780 -33.397 1.00 25.42 698 ASP A O 1
ATOM 5469 N N . VAL A 1 699 ? 15.519 52.764 -32.822 1.00 25.50 699 VAL A N 1
ATOM 5470 C CA . VAL A 1 699 ? 15.783 52.063 -34.107 1.00 25.50 699 VAL A CA 1
ATOM 5471 C C . VAL A 1 699 ? 16.526 50.733 -33.848 1.00 25.50 699 VAL A C 1
ATOM 5473 O O . VAL A 1 699 ? 17.163 50.552 -32.814 1.00 25.50 699 VAL A O 1
ATOM 5476 N N . GLN A 1 700 ? 16.397 49.760 -34.759 1.00 23.98 700 GLN A N 1
ATOM 5477 C CA . GLN A 1 700 ? 16.968 48.409 -34.633 1.00 23.98 700 GLN A CA 1
ATOM 5478 C C . GLN A 1 700 ? 18.407 48.269 -35.187 1.00 23.98 700 GLN A C 1
ATOM 5480 O O . GLN A 1 700 ? 18.872 49.078 -35.983 1.00 23.98 700 GLN A O 1
ATOM 5485 N N . THR A 1 701 ? 19.010 47.108 -34.887 1.00 24.45 701 THR A N 1
ATOM 5486 C CA . THR A 1 701 ? 20.166 46.443 -35.541 1.00 24.45 701 THR A CA 1
ATOM 5487 C C . THR A 1 701 ? 21.597 46.911 -35.214 1.00 24.45 701 THR A C 1
ATOM 5489 O O . THR A 1 701 ? 22.048 47.945 -35.685 1.00 24.45 701 THR A O 1
ATOM 5492 N N . GLY A 1 702 ? 22.379 46.007 -34.596 1.00 23.45 702 GLY A N 1
ATOM 5493 C CA . GLY A 1 702 ? 23.597 45.521 -35.269 1.00 23.45 702 GLY A CA 1
ATOM 5494 C C . GLY A 1 702 ? 24.973 45.642 -34.586 1.00 23.45 702 GLY A C 1
ATOM 5495 O O . GLY A 1 702 ? 25.760 46.473 -35.010 1.00 23.45 702 GLY A O 1
ATOM 5496 N N . ILE A 1 703 ? 25.316 44.646 -33.750 1.00 24.16 703 ILE A N 1
ATOM 5497 C CA . ILE A 1 703 ? 26.660 44.008 -33.651 1.00 24.16 703 ILE A CA 1
ATOM 5498 C C . ILE A 1 703 ? 27.798 44.734 -32.865 1.00 24.16 703 ILE A C 1
ATOM 5500 O O . ILE A 1 703 ? 28.137 45.883 -33.106 1.00 24.16 703 ILE A O 1
ATOM 5504 N N . ASP A 1 704 ? 28.416 43.943 -31.972 1.00 24.53 704 ASP A N 1
ATOM 5505 C CA . ASP A 1 704 ? 29.765 43.971 -31.357 1.00 24.53 704 ASP A CA 1
ATOM 5506 C C . ASP A 1 704 ? 30.302 45.130 -30.470 1.00 24.53 704 ASP A C 1
ATOM 5508 O O . ASP A 1 704 ? 31.000 46.035 -30.921 1.00 24.53 704 ASP A O 1
ATOM 5512 N N . SER A 1 705 ? 30.286 44.838 -29.156 1.00 26.88 705 SER A N 1
ATOM 5513 C CA . SER A 1 705 ? 31.495 44.636 -28.309 1.00 26.88 705 SER A CA 1
ATOM 5514 C C . SER A 1 705 ? 31.987 45.716 -27.317 1.00 26.88 705 SER A C 1
ATOM 5516 O O . SER A 1 705 ? 31.944 46.910 -27.575 1.00 26.88 705 SER A O 1
ATOM 5518 N N . VAL A 1 706 ? 32.570 45.191 -26.220 1.00 24.06 706 VAL A N 1
ATOM 5519 C CA . VAL A 1 706 ? 33.394 45.820 -25.159 1.00 24.06 706 VAL A CA 1
ATOM 5520 C C . VAL A 1 706 ? 32.684 46.744 -24.149 1.00 24.06 706 VAL A C 1
ATOM 5522 O O . VAL A 1 706 ? 31.882 47.606 -24.486 1.00 24.06 706 VAL A O 1
ATOM 5525 N N . THR A 1 707 ? 33.013 46.519 -22.873 1.00 24.08 707 THR A N 1
ATOM 5526 C CA . THR A 1 707 ? 32.666 47.306 -21.678 1.00 24.08 707 THR A CA 1
ATOM 5527 C C . THR A 1 707 ? 33.779 48.293 -21.329 1.00 24.08 707 THR A C 1
ATOM 5529 O O . THR A 1 707 ? 34.936 47.917 -21.489 1.00 24.08 707 THR A O 1
ATOM 5532 N N . ASP A 1 708 ? 33.445 49.477 -20.800 1.00 27.19 708 ASP A N 1
ATOM 5533 C CA . ASP A 1 708 ? 34.121 50.152 -19.666 1.00 27.19 708 ASP A CA 1
ATOM 5534 C C . ASP A 1 708 ? 33.485 51.539 -19.388 1.00 27.19 708 ASP A C 1
ATOM 5536 O O . ASP A 1 708 ? 32.557 51.940 -20.089 1.00 27.19 708 ASP A O 1
ATOM 5540 N N . GLU A 1 709 ? 33.990 52.239 -18.358 1.00 26.06 709 GLU A N 1
ATOM 5541 C CA . GLU A 1 709 ? 33.537 53.534 -17.797 1.00 26.06 709 GLU A CA 1
ATOM 5542 C C . GLU A 1 709 ? 32.167 53.468 -17.056 1.00 26.06 709 GLU A C 1
ATOM 5544 O O . GLU A 1 709 ? 31.177 52.969 -17.576 1.00 26.06 709 GLU A O 1
ATOM 5549 N N . PHE A 1 710 ? 31.996 53.923 -15.806 1.00 24.86 710 PHE A N 1
ATOM 5550 C CA . PHE A 1 710 ? 32.719 54.950 -15.044 1.00 24.86 710 PHE A CA 1
ATOM 5551 C C . PHE A 1 710 ? 32.992 54.562 -13.582 1.00 24.86 710 PHE A C 1
ATOM 5553 O O . PHE A 1 710 ? 32.088 54.155 -12.856 1.00 24.86 710 PHE A O 1
ATOM 5560 N N . ASP A 1 711 ? 34.208 54.856 -13.125 1.00 25.08 711 ASP A N 1
ATOM 5561 C CA . ASP A 1 711 ? 34.614 54.831 -11.719 1.00 25.08 711 ASP A CA 1
ATOM 5562 C C . ASP A 1 711 ? 35.067 56.251 -11.326 1.00 25.08 711 ASP A C 1
ATOM 5564 O O . ASP A 1 711 ? 36.137 56.674 -11.758 1.00 25.08 711 ASP A O 1
ATOM 5568 N N . TRP A 1 712 ? 34.237 57.027 -10.602 1.00 25.17 712 TRP A N 1
ATOM 5569 C CA . TRP A 1 712 ? 34.633 58.243 -9.849 1.00 25.17 712 TRP A CA 1
ATOM 5570 C C . TRP A 1 712 ? 33.457 58.876 -9.070 1.00 25.17 712 TRP A C 1
ATOM 5572 O O . TRP A 1 712 ? 32.702 59.658 -9.644 1.00 25.17 712 TRP A O 1
ATOM 5582 N N . LEU A 1 713 ? 33.326 58.581 -7.763 1.00 24.97 713 LEU A N 1
ATOM 5583 C CA . LEU A 1 713 ? 32.987 59.532 -6.671 1.00 24.97 713 LEU A CA 1
ATOM 5584 C C . LEU A 1 713 ? 32.647 58.806 -5.351 1.00 24.97 713 LEU A C 1
ATOM 5586 O O . LEU A 1 713 ? 31.489 58.570 -5.018 1.00 24.97 713 LEU A O 1
ATOM 5590 N N . PHE A 1 714 ? 33.673 58.548 -4.540 1.00 27.67 714 PHE A N 1
ATOM 5591 C CA . PHE A 1 714 ? 33.539 58.319 -3.098 1.00 27.67 714 PHE A CA 1
ATOM 5592 C C . PHE A 1 714 ? 34.406 59.350 -2.370 1.00 27.67 714 PHE A C 1
ATOM 5594 O O . PHE A 1 714 ? 35.622 59.330 -2.562 1.00 27.67 714 PHE A O 1
ATOM 5601 N N . ASN A 1 715 ? 33.820 60.214 -1.525 1.00 23.67 715 ASN A N 1
ATOM 5602 C CA . ASN A 1 715 ? 34.514 60.712 -0.327 1.00 23.67 715 ASN A CA 1
ATOM 5603 C C . ASN A 1 715 ? 33.646 61.481 0.698 1.00 23.67 715 ASN A C 1
ATOM 5605 O O . ASN A 1 715 ? 32.730 62.208 0.333 1.00 23.67 715 ASN A O 1
ATOM 5609 N N . GLU A 1 716 ? 34.079 61.354 1.959 1.00 24.88 716 GLU A N 1
ATOM 5610 C CA . GLU A 1 716 ? 33.879 62.206 3.154 1.00 24.88 716 GLU A CA 1
ATOM 5611 C C . GLU A 1 716 ? 32.511 62.417 3.868 1.00 24.88 716 GLU A C 1
ATOM 5613 O O . GLU A 1 716 ? 31.448 62.592 3.285 1.00 24.88 716 GLU A O 1
ATOM 5618 N N . SER A 1 717 ? 32.639 62.583 5.202 1.00 24.31 717 SER A N 1
ATOM 5619 C CA . SER A 1 717 ? 31.807 63.400 6.129 1.00 24.31 717 SER A CA 1
ATOM 5620 C C . SER A 1 717 ? 30.617 62.797 6.918 1.00 24.31 717 SER A C 1
ATOM 5622 O O . SER A 1 717 ? 29.539 63.367 7.012 1.00 24.31 717 SER A O 1
ATOM 5624 N N . VAL A 1 718 ? 30.881 61.689 7.620 1.00 24.73 718 VAL A N 1
ATOM 5625 C CA . VAL A 1 718 ? 30.913 61.610 9.110 1.00 24.73 718 VAL A CA 1
ATOM 5626 C C . VAL A 1 718 ? 29.897 62.431 9.966 1.00 24.73 718 VAL A C 1
ATOM 5628 O O . VAL A 1 718 ? 29.937 63.655 10.000 1.00 24.73 718 VAL A O 1
ATOM 5631 N N . ASN A 1 719 ? 29.186 61.713 10.858 1.00 23.97 719 ASN A N 1
ATOM 5632 C CA . ASN A 1 719 ? 28.531 62.127 12.128 1.00 23.97 719 ASN A CA 1
ATOM 5633 C C . ASN A 1 719 ? 27.341 63.122 12.143 1.00 23.97 719 ASN A C 1
ATOM 5635 O O . ASN A 1 719 ? 27.533 64.335 12.162 1.00 23.97 719 ASN A O 1
ATOM 5639 N N . GLN A 1 720 ? 26.164 62.615 12.549 1.00 24.33 720 GLN A N 1
ATOM 5640 C CA . GLN A 1 720 ? 25.621 62.912 13.893 1.00 24.33 720 GLN A CA 1
ATOM 5641 C C . GLN A 1 720 ? 24.627 61.837 14.376 1.00 24.33 720 GLN A C 1
ATOM 5643 O O . GLN A 1 720 ? 24.013 61.143 13.573 1.00 24.33 720 GLN A O 1
ATOM 5648 N N . VAL A 1 721 ? 24.490 61.689 15.700 1.00 21.89 721 VAL A N 1
ATOM 5649 C CA . VAL A 1 721 ? 23.596 60.716 16.357 1.00 21.89 721 VAL A CA 1
ATOM 5650 C C . VAL A 1 721 ? 22.352 61.425 16.887 1.00 21.89 721 VAL A C 1
ATOM 5652 O O . VAL A 1 721 ? 22.482 62.393 17.634 1.00 21.89 721 VAL A O 1
ATOM 5655 N N . TRP A 1 722 ? 21.167 60.886 16.596 1.00 20.95 722 TRP A N 1
ATOM 5656 C CA . TRP A 1 722 ? 19.939 61.144 17.355 1.00 20.95 722 TRP A CA 1
ATOM 5657 C C . TRP A 1 722 ? 19.192 59.825 17.576 1.00 20.95 722 TRP A C 1
ATOM 5659 O O . TRP A 1 722 ? 19.171 58.968 16.696 1.00 20.95 722 TRP A O 1
ATOM 5669 N N . SER A 1 723 ? 18.628 59.638 18.768 1.00 24.28 723 SER A N 1
ATOM 5670 C CA . SER A 1 723 ? 18.019 58.378 19.199 1.00 24.28 723 SER A CA 1
ATOM 5671 C C . SER A 1 723 ? 16.497 58.381 19.029 1.00 24.28 723 SER A C 1
ATOM 5673 O O . SER A 1 723 ? 15.819 59.348 19.369 1.00 24.28 723 SER A O 1
ATOM 5675 N N . GLY A 1 724 ? 15.952 57.263 18.546 1.00 21.28 724 GLY A N 1
ATOM 5676 C CA . GLY A 1 724 ? 14.514 57.063 18.374 1.00 21.28 724 GLY A CA 1
ATOM 5677 C C . GLY A 1 724 ? 14.165 55.579 18.381 1.00 21.28 724 GLY A C 1
ATOM 5678 O O . GLY A 1 724 ? 14.228 54.924 17.346 1.00 21.28 724 GLY A O 1
ATOM 5679 N N . ASN A 1 725 ? 13.806 55.046 19.550 1.00 22.41 725 ASN A N 1
ATOM 5680 C CA . ASN A 1 725 ? 13.378 53.654 19.678 1.00 22.41 725 ASN A CA 1
ATOM 5681 C C . ASN A 1 725 ? 11.929 53.496 19.201 1.00 22.41 725 ASN A C 1
ATOM 5683 O O . ASN A 1 725 ? 11.017 54.047 19.818 1.00 22.41 725 ASN A O 1
ATOM 5687 N N . VAL A 1 726 ? 11.714 52.660 18.188 1.00 22.69 726 VAL A N 1
ATOM 5688 C CA . VAL A 1 726 ? 10.428 51.998 17.935 1.00 22.69 726 VAL A CA 1
ATOM 5689 C C . VAL A 1 726 ? 10.718 50.508 17.830 1.00 22.69 726 VAL A C 1
ATOM 5691 O O . VAL A 1 726 ? 11.512 50.090 16.993 1.00 22.69 726 VAL A O 1
ATOM 5694 N N . VAL A 1 727 ? 10.112 49.718 18.715 1.00 25.62 727 VAL A N 1
ATOM 5695 C CA . VAL A 1 727 ? 10.242 48.258 18.712 1.00 25.62 727 VAL A CA 1
ATOM 5696 C C . VAL A 1 727 ? 9.092 47.676 17.903 1.00 25.62 727 VAL A C 1
ATOM 5698 O O . VAL A 1 727 ? 7.929 47.906 18.229 1.00 25.62 727 VAL A O 1
ATOM 5701 N N . HIS A 1 728 ? 9.427 46.894 16.885 1.00 24.64 728 HIS A N 1
ATOM 5702 C CA . HIS A 1 728 ? 8.552 45.873 16.325 1.00 24.64 728 HIS A CA 1
ATOM 5703 C C . HIS A 1 728 ? 9.413 44.669 15.934 1.00 24.64 728 HIS A C 1
ATOM 5705 O O . HIS A 1 728 ? 10.608 44.825 15.681 1.00 24.64 728 HIS A O 1
ATOM 5711 N N . ASN A 1 729 ? 8.828 43.476 15.985 1.00 29.98 729 ASN A N 1
ATOM 5712 C CA . ASN A 1 729 ? 9.589 42.231 15.926 1.00 29.98 729 ASN A CA 1
ATOM 5713 C C . ASN A 1 729 ? 10.159 41.928 14.525 1.00 29.98 729 ASN A C 1
ATOM 5715 O O . ASN A 1 729 ? 9.724 42.489 13.521 1.00 29.98 729 ASN A O 1
ATOM 5719 N N . ASP A 1 730 ? 11.091 40.972 14.502 1.00 29.86 730 ASP A N 1
ATOM 5720 C CA . ASP A 1 730 ? 11.419 40.133 13.343 1.00 29.86 730 ASP A CA 1
ATOM 5721 C C . ASP A 1 730 ? 12.075 40.850 12.147 1.00 29.86 730 ASP A C 1
ATOM 5723 O O . ASP A 1 730 ? 11.732 40.655 10.983 1.00 29.86 730 ASP A O 1
ATOM 5727 N N . THR A 1 731 ? 13.104 41.663 12.416 1.00 25.05 731 THR A N 1
ATOM 5728 C CA . THR A 1 731 ? 14.094 42.066 11.397 1.00 25.05 731 THR A CA 1
ATOM 5729 C C . THR A 1 731 ? 15.480 42.283 12.013 1.00 25.05 731 THR A C 1
ATOM 5731 O O . THR A 1 731 ? 15.646 43.116 12.903 1.00 25.05 731 THR A O 1
ATOM 5734 N N . VAL A 1 732 ? 16.503 41.596 11.492 1.00 24.95 732 VAL A N 1
ATOM 5735 C CA . VAL A 1 732 ? 17.922 41.878 11.780 1.00 24.95 732 VAL A CA 1
ATOM 5736 C C . VAL A 1 732 ? 18.585 42.415 10.512 1.00 24.95 732 VAL A C 1
ATOM 5738 O O . VAL A 1 732 ? 18.700 41.708 9.515 1.00 24.95 732 VAL A O 1
ATOM 5741 N N . PHE A 1 733 ? 19.048 43.666 10.547 1.00 22.91 733 PHE A N 1
ATOM 5742 C CA . PHE A 1 733 ? 19.828 44.252 9.454 1.00 22.91 733 PHE A CA 1
ATOM 5743 C C . PHE A 1 733 ? 21.271 43.728 9.470 1.00 22.91 733 PHE A C 1
ATOM 5745 O O . PHE A 1 733 ? 22.048 44.071 10.360 1.00 22.91 733 PHE A O 1
ATOM 5752 N N . GLY A 1 734 ? 21.646 42.951 8.452 1.00 26.02 734 GLY A N 1
ATOM 5753 C CA . GLY A 1 734 ? 23.030 42.550 8.191 1.00 26.02 734 GLY A CA 1
ATOM 5754 C C . GLY A 1 734 ? 23.664 43.385 7.076 1.00 26.02 734 GLY A C 1
ATOM 5755 O O . GLY A 1 734 ? 23.205 43.346 5.939 1.00 26.02 734 GLY A O 1
ATOM 5756 N N . TRP A 1 735 ? 24.737 44.116 7.385 1.00 23.17 735 TRP A N 1
ATOM 5757 C CA . TRP A 1 735 ? 25.662 44.662 6.381 1.00 23.17 735 TRP A CA 1
ATOM 5758 C C . TRP A 1 735 ? 26.866 43.723 6.253 1.00 23.17 735 TRP A C 1
ATOM 5760 O O . TRP A 1 735 ? 27.346 43.215 7.266 1.00 23.17 735 TRP A O 1
ATOM 5770 N N . LEU A 1 736 ? 27.414 43.560 5.045 1.00 24.72 736 LEU A N 1
ATOM 5771 C CA . LEU A 1 736 ? 28.742 42.968 4.854 1.00 24.72 736 LEU A CA 1
ATOM 5772 C C . LEU A 1 736 ? 29.660 43.944 4.110 1.00 24.72 736 LEU A C 1
ATOM 5774 O O . LEU A 1 736 ? 29.231 44.649 3.198 1.00 24.72 736 LEU A O 1
ATOM 5778 N N . VAL A 1 737 ? 30.923 44.002 4.531 1.00 26.27 737 VAL A N 1
ATOM 5779 C CA . VAL A 1 737 ? 31.909 44.988 4.070 1.00 26.27 737 VAL A CA 1
ATOM 5780 C C . VAL A 1 737 ? 32.804 44.391 2.984 1.00 26.27 737 VAL A C 1
ATOM 5782 O O . VAL A 1 737 ? 33.265 43.258 3.096 1.00 26.27 737 VAL A O 1
ATOM 5785 N N . ASN A 1 738 ? 33.082 45.183 1.949 1.00 26.06 738 ASN A N 1
ATOM 5786 C CA . ASN A 1 738 ? 34.048 44.860 0.903 1.00 26.06 738 ASN A CA 1
ATOM 5787 C C . ASN A 1 738 ? 35.485 44.838 1.463 1.00 26.06 738 ASN A C 1
ATOM 5789 O O . ASN A 1 738 ? 35.958 45.850 1.980 1.00 26.06 738 ASN A O 1
ATOM 5793 N N . LEU A 1 739 ? 36.191 43.718 1.292 1.00 31.55 739 LEU A N 1
ATOM 5794 C CA . LEU A 1 739 ? 37.645 43.614 1.444 1.00 31.55 739 LEU A CA 1
ATOM 5795 C C . LEU A 1 739 ? 38.241 43.049 0.149 1.00 31.55 739 LEU A C 1
ATOM 5797 O O . LEU A 1 739 ? 38.470 41.848 0.017 1.00 31.55 739 LEU A O 1
ATOM 5801 N N . GLY A 1 740 ? 38.440 43.931 -0.831 1.00 27.70 740 GLY A N 1
ATOM 5802 C CA . GLY A 1 740 ? 38.977 43.574 -2.141 1.00 27.70 740 GLY A CA 1
ATOM 5803 C C . GLY A 1 740 ? 40.429 43.092 -2.078 1.00 27.70 740 GLY A C 1
ATOM 5804 O O . GLY A 1 740 ? 41.275 43.724 -1.448 1.00 27.70 740 GLY A O 1
ATOM 5805 N N . GLY A 1 741 ? 40.708 41.992 -2.779 1.00 27.44 741 GLY A N 1
ATOM 5806 C CA . GLY A 1 741 ? 42.045 41.427 -2.951 1.00 27.44 741 GLY A CA 1
ATOM 5807 C C . GLY A 1 741 ? 42.125 40.593 -4.229 1.00 27.44 741 GLY A C 1
ATOM 5808 O O . GLY A 1 741 ? 41.819 39.407 -4.213 1.00 27.44 741 GLY A O 1
ATOM 5809 N N . ASP A 1 742 ? 42.504 41.245 -5.328 1.00 37.25 742 ASP A N 1
ATOM 5810 C CA . ASP A 1 742 ? 43.054 40.679 -6.567 1.00 37.25 742 ASP A CA 1
ATOM 5811 C C . ASP A 1 742 ? 42.467 39.346 -7.081 1.00 37.25 742 ASP A C 1
ATOM 5813 O O . ASP A 1 742 ? 43.171 38.340 -7.150 1.00 37.25 742 ASP A O 1
ATOM 5817 N N . ASN A 1 743 ? 41.197 39.355 -7.515 1.00 36.22 743 ASN A N 1
ATOM 5818 C CA . ASN A 1 743 ? 40.709 38.668 -8.732 1.00 36.22 743 ASN A CA 1
ATOM 5819 C C . ASN A 1 743 ? 39.217 38.980 -8.972 1.00 36.22 743 ASN A C 1
ATOM 5821 O O . ASN A 1 743 ? 38.335 38.419 -8.321 1.00 36.22 743 ASN A O 1
ATOM 5825 N N . GLY A 1 744 ? 38.919 39.884 -9.911 1.00 40.12 744 GLY A N 1
ATOM 5826 C CA . GLY A 1 744 ? 37.567 40.413 -10.138 1.00 40.12 744 GLY A CA 1
ATOM 5827 C C . GLY A 1 744 ? 36.555 39.366 -10.617 1.00 40.12 744 GLY A C 1
ATOM 5828 O O . GLY A 1 744 ? 36.475 39.085 -11.809 1.00 40.12 744 GLY A O 1
ATOM 5829 N N . THR A 1 745 ? 35.749 38.832 -9.694 1.00 30.47 745 THR A N 1
ATOM 5830 C CA . THR A 1 745 ? 34.674 37.869 -9.988 1.00 30.47 745 THR A CA 1
ATOM 5831 C C . THR A 1 745 ? 33.417 38.239 -9.200 1.00 30.47 745 THR A C 1
ATOM 5833 O O . THR A 1 745 ? 33.393 38.125 -7.976 1.00 30.47 745 THR A O 1
ATOM 5836 N N . LEU A 1 746 ? 32.362 38.693 -9.882 1.00 25.83 746 LEU A N 1
ATOM 5837 C CA . LEU A 1 746 ? 31.092 39.047 -9.240 1.00 25.83 746 LEU A CA 1
ATOM 5838 C C . LEU A 1 746 ? 30.244 37.783 -9.016 1.00 25.83 746 LEU A C 1
ATOM 5840 O O . LEU A 1 746 ? 29.998 37.040 -9.964 1.00 25.83 746 LEU A O 1
ATOM 5844 N N . THR A 1 747 ? 29.769 37.546 -7.790 1.00 26.45 747 THR A N 1
ATOM 5845 C CA . THR A 1 747 ? 28.810 36.468 -7.473 1.00 26.45 747 THR A CA 1
ATOM 5846 C C . THR A 1 747 ? 27.654 37.028 -6.640 1.00 26.45 747 THR A C 1
ATOM 5848 O O . THR A 1 747 ? 27.849 37.927 -5.825 1.00 26.45 747 THR A O 1
ATOM 5851 N N . THR A 1 748 ? 26.439 36.548 -6.902 1.00 25.80 748 THR A N 1
ATOM 5852 C CA . THR A 1 748 ? 25.171 37.130 -6.433 1.00 25.80 748 THR A CA 1
ATOM 5853 C C . THR A 1 748 ? 24.970 37.039 -4.916 1.00 25.80 748 THR A C 1
ATOM 5855 O O . THR A 1 748 ? 25.229 36.002 -4.312 1.00 25.80 748 THR A O 1
ATOM 5858 N N . VAL A 1 749 ? 24.421 38.103 -4.318 1.00 26.38 749 VAL A N 1
ATOM 5859 C CA . VAL A 1 749 ? 23.909 38.114 -2.935 1.00 26.38 749 VAL A CA 1
ATOM 5860 C C . VAL A 1 749 ? 22.439 37.685 -2.932 1.00 26.38 749 VAL A C 1
ATOM 5862 O O . VAL A 1 749 ? 21.654 38.185 -3.737 1.00 26.38 749 VAL A O 1
ATOM 5865 N N . GLY A 1 750 ? 22.064 36.784 -2.022 1.00 26.42 750 GLY A N 1
ATOM 5866 C CA . GLY A 1 750 ? 20.678 36.382 -1.768 1.00 26.42 750 GLY A CA 1
ATOM 5867 C C . GLY A 1 750 ? 20.226 36.762 -0.356 1.00 26.42 750 GLY A C 1
ATOM 5868 O O . GLY A 1 750 ? 21.042 36.819 0.562 1.00 26.42 750 GLY A O 1
ATOM 5869 N N . PHE A 1 751 ? 18.928 37.014 -0.191 1.00 26.20 751 PHE A N 1
ATOM 5870 C CA . PHE A 1 751 ? 18.293 37.181 1.119 1.00 26.20 751 PHE A CA 1
ATOM 5871 C C . PHE A 1 751 ? 17.942 35.808 1.710 1.00 26.20 751 PHE A C 1
ATOM 5873 O O . PHE A 1 751 ? 17.628 34.883 0.962 1.00 26.20 751 PHE A O 1
ATOM 5880 N N . VAL A 1 752 ? 17.972 35.688 3.039 1.00 27.45 752 VAL A N 1
ATOM 5881 C CA . VAL A 1 752 ? 17.558 34.484 3.777 1.00 27.45 752 VAL A CA 1
ATOM 5882 C C . VAL A 1 752 ? 16.689 34.923 4.952 1.00 27.45 752 VAL A C 1
ATOM 5884 O O . VAL A 1 752 ? 17.122 35.743 5.762 1.00 27.45 752 VAL A O 1
ATOM 5887 N N . GLU A 1 753 ? 15.475 34.386 5.040 1.00 26.09 753 GLU A N 1
ATOM 5888 C CA . GLU A 1 753 ? 14.612 34.527 6.216 1.00 26.09 753 GLU A CA 1
ATOM 5889 C C . GLU A 1 753 ? 15.011 33.484 7.270 1.00 26.09 753 GLU A C 1
ATOM 5891 O O . GLU A 1 753 ? 15.361 32.347 6.945 1.00 26.09 753 GLU A O 1
ATOM 5896 N N . LEU A 1 754 ? 15.002 33.883 8.545 1.00 28.28 754 LEU A N 1
ATOM 5897 C CA . LEU A 1 754 ? 15.605 33.109 9.641 1.00 28.28 754 LEU A CA 1
ATOM 5898 C C . LEU A 1 754 ? 14.881 31.774 9.911 1.00 28.28 754 LEU A C 1
ATOM 5900 O O . LEU A 1 754 ? 15.490 30.827 10.411 1.00 28.28 754 LEU A O 1
ATOM 5904 N N . ASP A 1 755 ? 13.620 31.677 9.493 1.00 30.55 755 ASP A N 1
ATOM 5905 C CA . ASP A 1 755 ? 12.751 30.509 9.664 1.00 30.55 755 ASP A CA 1
ATOM 5906 C C . ASP A 1 755 ? 13.189 29.288 8.830 1.00 30.55 755 ASP A C 1
ATOM 5908 O O . ASP A 1 755 ? 12.742 28.175 9.095 1.00 30.55 755 ASP A O 1
ATOM 5912 N N . GLN A 1 756 ? 14.104 29.448 7.862 1.00 29.80 756 GLN A N 1
ATOM 5913 C CA . GLN A 1 756 ? 14.642 28.333 7.062 1.00 29.80 756 GLN A CA 1
ATOM 5914 C C . GLN A 1 756 ? 15.896 27.661 7.653 1.00 29.80 756 GLN A C 1
ATOM 5916 O O . GLN A 1 756 ? 16.467 26.778 7.016 1.00 29.80 756 GLN A O 1
ATOM 5921 N N . LEU A 1 757 ? 16.350 28.052 8.853 1.00 28.31 757 LEU A N 1
ATOM 5922 C CA . LEU A 1 757 ? 17.603 27.542 9.440 1.00 28.31 757 LEU A CA 1
ATOM 5923 C C . LEU A 1 757 ? 17.416 26.468 10.532 1.00 28.31 757 LEU A C 1
ATOM 5925 O O . LEU A 1 757 ? 18.403 25.962 11.063 1.00 28.31 757 LEU A O 1
ATOM 5929 N N . PHE A 1 758 ? 16.170 26.101 10.859 1.00 29.77 758 PHE A N 1
ATOM 5930 C CA . PHE A 1 758 ? 15.832 25.127 11.911 1.00 29.77 758 PHE A CA 1
ATOM 5931 C C . PHE A 1 758 ? 14.962 23.954 11.432 1.00 29.77 758 PHE A C 1
ATOM 5933 O O . PHE A 1 758 ? 14.107 23.461 12.166 1.00 29.77 758 PHE A O 1
ATOM 5940 N N . GLU A 1 759 ? 15.241 23.437 10.236 1.00 24.36 759 GLU A N 1
ATOM 5941 C CA . GLU A 1 759 ? 14.737 22.132 9.805 1.00 24.36 759 GLU A CA 1
ATOM 5942 C C . GLU A 1 759 ? 15.888 21.162 9.469 1.00 24.36 759 GLU A C 1
ATOM 5944 O O . GLU A 1 759 ? 16.798 21.489 8.714 1.00 24.36 759 GLU A O 1
ATOM 5949 N N . TRP A 1 760 ? 15.812 19.956 10.054 1.00 24.95 760 TRP A N 1
ATOM 5950 C CA . TRP A 1 760 ? 16.597 18.743 9.753 1.00 24.95 760 TRP A CA 1
ATOM 5951 C C . TRP A 1 760 ? 18.130 18.773 9.967 1.00 24.95 760 TRP A C 1
ATOM 5953 O O . TRP A 1 760 ? 18.882 19.011 9.032 1.00 24.95 760 TRP A O 1
ATOM 5963 N N . VAL A 1 761 ? 18.594 18.308 11.142 1.00 24.11 761 VAL A N 1
ATOM 5964 C CA . VAL A 1 761 ? 19.441 17.088 11.266 1.00 24.11 761 VAL A CA 1
ATOM 5965 C C . VAL A 1 761 ? 19.220 16.458 12.651 1.00 24.11 761 VAL A C 1
ATOM 5967 O O . VAL A 1 761 ? 19.522 17.073 13.672 1.00 24.11 761 VAL A O 1
ATOM 5970 N N . VAL A 1 762 ? 18.805 15.190 12.686 1.00 23.41 762 VAL A N 1
ATOM 5971 C CA . VAL A 1 762 ? 19.063 14.259 13.800 1.00 23.41 762 VAL A CA 1
ATOM 5972 C C . VAL A 1 762 ? 19.657 12.997 13.176 1.00 23.41 762 VAL A C 1
ATOM 5974 O O . VAL A 1 762 ? 19.200 12.575 12.117 1.00 23.41 762 VAL A O 1
ATOM 5977 N N . ALA A 1 763 ? 20.700 12.429 13.782 1.00 24.84 763 ALA A N 1
ATOM 5978 C CA . ALA A 1 763 ? 21.386 11.248 13.263 1.00 24.84 763 ALA A CA 1
ATOM 5979 C C . ALA A 1 763 ? 21.583 10.213 14.376 1.00 24.84 763 ALA A C 1
ATOM 5981 O O . ALA A 1 763 ? 22.150 10.519 15.428 1.00 24.84 763 ALA A O 1
ATOM 5982 N N . ASP A 1 764 ? 21.126 8.985 14.140 1.00 26.36 764 ASP A N 1
ATOM 5983 C CA . ASP A 1 764 ? 21.200 7.904 15.118 1.00 26.36 764 ASP A CA 1
ATOM 5984 C C . ASP A 1 764 ? 22.634 7.426 15.356 1.00 26.36 764 ASP A C 1
ATOM 5986 O O . ASP A 1 764 ? 23.299 6.982 14.420 1.00 26.36 764 ASP A O 1
ATOM 5990 N N . ASN A 1 765 ? 23.078 7.451 16.622 1.00 27.09 765 ASN A N 1
ATOM 5991 C CA . ASN A 1 765 ? 23.798 6.356 17.306 1.00 27.09 765 ASN A CA 1
ATOM 5992 C C . ASN A 1 765 ? 24.236 6.759 18.737 1.00 27.09 765 ASN A C 1
ATOM 5994 O O . ASN A 1 765 ? 25.425 6.857 19.040 1.00 27.09 765 ASN A O 1
ATOM 5998 N N . VAL A 1 766 ? 23.284 6.944 19.662 1.00 23.83 766 VAL A N 1
ATOM 5999 C CA . VAL A 1 766 ? 23.581 7.010 21.109 1.00 23.83 766 VAL A CA 1
ATOM 6000 C C . VAL A 1 766 ? 22.567 6.174 21.889 1.00 23.83 766 VAL A C 1
ATOM 6002 O O . VAL A 1 766 ? 21.366 6.422 21.830 1.00 23.83 766 VAL A O 1
ATOM 6005 N N . ARG A 1 767 ? 23.044 5.200 22.676 1.00 24.25 767 ARG A N 1
ATOM 6006 C CA . ARG A 1 767 ? 22.223 4.578 23.726 1.00 24.25 767 ARG A CA 1
ATOM 6007 C C . ARG A 1 767 ? 22.079 5.567 24.878 1.00 24.25 767 ARG A C 1
ATOM 6009 O O . ARG A 1 767 ? 23.025 5.744 25.641 1.00 24.25 767 ARG A O 1
ATOM 6016 N N . VAL A 1 768 ? 20.905 6.172 25.020 1.00 26.41 768 VAL A N 1
ATOM 6017 C CA . VAL A 1 768 ? 20.602 7.040 26.163 1.00 26.41 768 VAL A CA 1
ATOM 6018 C C . VAL A 1 768 ? 20.488 6.191 27.433 1.00 26.41 768 VAL A C 1
ATOM 6020 O O . VAL A 1 768 ? 19.529 5.446 27.624 1.00 26.41 768 VAL A O 1
ATOM 6023 N N . GLN A 1 769 ? 21.476 6.319 28.317 1.00 28.34 769 GLN A N 1
ATOM 6024 C CA . GLN A 1 769 ? 21.310 6.091 29.749 1.00 28.34 769 GLN A CA 1
ATOM 6025 C C . GLN A 1 769 ? 21.670 7.395 30.458 1.00 28.34 769 GLN A C 1
ATOM 6027 O O . GLN A 1 769 ? 22.797 7.867 30.334 1.00 28.34 769 GLN A O 1
ATOM 6032 N N . HIS A 1 770 ? 20.698 7.924 31.203 1.00 25.77 770 HIS A N 1
ATOM 6033 C CA . HIS A 1 770 ? 20.632 9.284 31.746 1.00 25.77 770 HIS A CA 1
ATOM 6034 C C . HIS A 1 770 ? 20.455 10.403 30.706 1.00 25.77 770 HIS A C 1
ATOM 6036 O O . HIS A 1 770 ? 21.130 10.476 29.682 1.00 25.77 770 HIS A O 1
ATOM 6042 N N . GLU A 1 771 ? 19.494 11.270 31.011 1.00 32.84 771 GLU A N 1
ATOM 6043 C CA . GLU A 1 771 ? 19.182 12.512 30.309 1.00 32.84 771 GLU A CA 1
ATOM 6044 C C . GLU A 1 771 ? 20.096 13.638 30.826 1.00 32.84 771 GLU A C 1
ATOM 6046 O O . GLU A 1 771 ? 20.471 13.603 31.994 1.00 32.84 771 GLU A O 1
ATOM 6051 N N . GLU A 1 772 ? 20.449 14.599 29.956 1.00 29.14 772 GLU A N 1
ATOM 6052 C CA . GLU A 1 772 ? 20.657 16.050 30.226 1.00 29.14 772 GLU A CA 1
ATOM 6053 C C . GLU A 1 772 ? 21.533 16.741 29.156 1.00 29.14 772 GLU A C 1
ATOM 6055 O O . GLU A 1 772 ? 21.463 17.959 29.013 1.00 29.14 772 GLU A O 1
ATOM 6060 N N . TRP A 1 773 ? 22.323 16.000 28.363 1.00 26.86 773 TRP A N 1
ATOM 6061 C CA . TRP A 1 773 ? 23.324 16.584 27.449 1.00 26.86 773 TRP A CA 1
ATOM 6062 C C . TRP A 1 773 ? 23.194 16.080 26.006 1.00 26.86 773 TRP A C 1
ATOM 6064 O O . TRP A 1 773 ? 22.994 14.890 25.770 1.00 26.86 773 TRP A O 1
ATOM 6074 N N . GLY A 1 774 ? 23.370 16.982 25.034 1.00 25.64 774 GLY A N 1
ATOM 6075 C CA . GLY A 1 774 ? 23.384 16.677 23.600 1.00 25.64 774 GLY A CA 1
ATOM 6076 C C . GLY A 1 774 ? 24.559 17.350 22.888 1.00 25.64 774 GLY A C 1
ATOM 6077 O O . GLY A 1 774 ? 24.896 18.494 23.184 1.00 25.64 774 GLY A O 1
ATOM 6078 N N . VAL A 1 775 ? 25.187 16.639 21.948 1.00 27.03 775 VAL A N 1
ATOM 6079 C CA . VAL A 1 775 ? 26.327 17.124 21.151 1.00 27.03 775 VAL A CA 1
ATOM 6080 C C . VAL A 1 775 ? 26.031 16.877 19.675 1.00 27.03 775 VAL A C 1
ATOM 6082 O O . VAL A 1 775 ? 25.698 15.757 19.296 1.00 27.03 775 VAL A O 1
ATOM 6085 N N . VAL A 1 776 ? 26.167 17.910 18.841 1.00 27.58 776 VAL A N 1
ATOM 6086 C CA . VAL A 1 776 ? 25.964 17.824 17.385 1.00 27.58 776 VAL A CA 1
ATOM 6087 C C . VAL A 1 776 ? 27.322 17.751 16.690 1.00 27.58 776 VAL A C 1
ATOM 6089 O O . VAL A 1 776 ? 28.210 18.557 16.966 1.00 27.58 776 VAL A O 1
ATOM 6092 N N . LEU A 1 777 ? 27.486 16.788 15.780 1.00 25.64 777 LEU A N 1
ATOM 6093 C CA . LEU A 1 777 ? 28.745 16.519 15.085 1.00 25.64 777 LEU A CA 1
ATOM 6094 C C . LEU A 1 777 ? 28.562 16.759 13.578 1.00 25.64 777 LEU A C 1
ATOM 6096 O O . LEU A 1 777 ? 28.083 15.897 12.846 1.00 25.64 777 LEU A O 1
ATOM 6100 N N . LEU A 1 778 ? 28.927 17.957 13.112 1.00 27.55 778 LEU A N 1
ATOM 6101 C CA . LEU A 1 778 ? 28.829 18.339 11.700 1.00 27.55 778 LEU A CA 1
ATOM 6102 C C . LEU A 1 778 ? 29.921 17.657 10.865 1.00 27.55 778 LEU A C 1
ATOM 6104 O O . LEU A 1 778 ? 31.063 18.112 10.819 1.00 27.55 778 LEU A O 1
ATOM 6108 N N . GLN A 1 779 ? 29.554 16.585 10.160 1.00 26.42 779 GLN A N 1
ATOM 6109 C CA . GLN A 1 779 ? 30.452 15.854 9.266 1.00 26.42 779 GLN A CA 1
ATOM 6110 C C . GLN A 1 779 ? 29.873 15.722 7.849 1.00 26.42 779 GLN A C 1
ATOM 6112 O O . GLN A 1 779 ? 29.478 14.635 7.455 1.00 26.42 779 GLN A O 1
ATOM 6117 N N . HIS A 1 780 ? 29.856 16.821 7.081 1.00 27.81 780 HIS A N 1
ATOM 6118 C CA . HIS A 1 780 ? 30.206 16.853 5.645 1.00 27.81 780 HIS A CA 1
ATOM 6119 C C . HIS A 1 780 ? 30.045 18.269 5.051 1.00 27.81 780 HIS A C 1
ATOM 6121 O O . HIS A 1 780 ? 28.972 18.640 4.591 1.00 27.81 780 HIS A O 1
ATOM 6127 N N . PHE A 1 781 ? 31.134 19.048 4.984 1.00 29.78 781 PHE A N 1
ATOM 6128 C CA . PHE A 1 781 ? 31.204 20.229 4.100 1.00 29.78 781 PHE A CA 1
ATOM 6129 C C . PHE A 1 781 ? 32.605 20.471 3.503 1.00 29.78 781 PHE A C 1
ATOM 6131 O O . PHE A 1 781 ? 33.046 21.600 3.316 1.00 29.78 781 PHE A O 1
ATOM 6138 N N . PHE A 1 782 ? 33.323 19.388 3.182 1.00 29.02 782 PHE A N 1
ATOM 6139 C CA . PHE A 1 782 ? 34.595 19.445 2.454 1.00 29.02 782 PHE A CA 1
ATOM 6140 C C . PHE A 1 782 ? 34.667 18.363 1.371 1.00 29.02 782 PHE A C 1
ATOM 6142 O O . PHE A 1 782 ? 34.878 17.188 1.662 1.00 29.02 782 PHE A O 1
ATOM 6149 N N . SER A 1 783 ? 34.535 18.778 0.109 1.00 29.78 783 SER A N 1
ATOM 6150 C CA . SER A 1 783 ? 34.878 17.966 -1.073 1.00 29.78 783 SER A CA 1
ATOM 6151 C C . SER A 1 783 ? 35.655 18.738 -2.155 1.00 29.78 783 SER A C 1
ATOM 6153 O O . SER A 1 783 ? 36.039 18.148 -3.161 1.00 29.78 783 SER A O 1
ATOM 6155 N N . GLN A 1 784 ? 35.975 20.022 -1.928 1.00 33.56 784 GLN A N 1
ATOM 6156 C CA . GLN A 1 784 ? 36.945 20.793 -2.722 1.00 33.56 784 GLN A CA 1
ATOM 6157 C C . GLN A 1 784 ? 37.874 21.651 -1.848 1.00 33.56 784 GLN A C 1
ATOM 6159 O O . GLN A 1 784 ? 37.885 22.872 -1.938 1.00 33.56 784 GLN A O 1
ATOM 6164 N N . LEU A 1 785 ? 38.693 21.003 -1.018 1.00 28.28 785 LEU A N 1
ATOM 6165 C CA . LEU A 1 785 ? 39.996 21.537 -0.607 1.00 28.28 785 LEU A CA 1
ATOM 6166 C C . LEU A 1 785 ? 40.881 20.372 -0.154 1.00 28.28 785 LEU A C 1
ATOM 6168 O O . LEU A 1 785 ? 40.493 19.576 0.699 1.00 28.28 785 LEU A O 1
ATOM 6172 N N . GLN A 1 786 ? 42.058 20.237 -0.762 1.00 32.53 786 GLN A N 1
ATOM 6173 C CA . GLN A 1 786 ? 43.048 19.249 -0.344 1.00 32.53 786 GLN A CA 1
ATOM 6174 C C . GLN A 1 786 ? 43.913 19.840 0.780 1.00 32.53 786 GLN A C 1
ATOM 6176 O O . GLN A 1 786 ? 44.306 20.997 0.698 1.00 32.53 786 GLN A O 1
ATOM 6181 N N . TRP A 1 787 ? 44.252 19.005 1.770 1.00 29.34 787 TRP A N 1
ATOM 6182 C CA . TRP A 1 787 ? 45.139 19.295 2.912 1.00 29.34 787 TRP A CA 1
ATOM 6183 C C . TRP A 1 787 ? 44.602 20.279 3.970 1.00 29.34 787 TRP A C 1
ATOM 6185 O O . TRP A 1 787 ? 44.877 21.474 3.943 1.00 29.34 787 TRP A O 1
ATOM 6195 N N . THR A 1 788 ? 44.012 19.739 5.038 1.00 27.33 788 THR A N 1
ATOM 6196 C CA . THR A 1 788 ? 44.591 19.820 6.401 1.00 27.33 788 THR A CA 1
ATOM 6197 C C . THR A 1 788 ? 43.859 18.859 7.344 1.00 27.33 788 THR A C 1
ATOM 6199 O O . THR A 1 788 ? 42.757 18.407 7.047 1.00 27.33 788 THR A O 1
ATOM 6202 N N . SER A 1 789 ? 44.495 18.483 8.457 1.00 31.25 789 SER A N 1
ATOM 6203 C CA . SER A 1 789 ? 43.970 17.500 9.414 1.00 31.25 789 SER A CA 1
ATOM 6204 C C . SER A 1 789 ? 43.758 18.121 10.796 1.00 31.25 789 SER A C 1
ATOM 6206 O O . SER A 1 789 ? 44.733 18.452 11.471 1.00 31.25 789 SER A O 1
ATOM 6208 N N . GLY A 1 790 ? 42.505 18.223 11.241 1.00 26.48 790 GLY A N 1
ATOM 6209 C CA . GLY A 1 790 ? 42.165 18.636 12.603 1.00 26.48 790 GLY A CA 1
ATOM 6210 C C . GLY A 1 790 ? 40.659 18.790 12.808 1.00 26.48 790 GLY A C 1
ATOM 6211 O O . GLY A 1 790 ? 40.027 19.598 12.136 1.00 26.48 790 GLY A O 1
ATOM 6212 N N . THR A 1 791 ? 40.087 18.026 13.739 1.00 27.59 791 THR A N 1
ATOM 6213 C CA . THR A 1 791 ? 38.673 18.138 14.129 1.00 27.59 791 THR A CA 1
ATOM 6214 C C . THR A 1 791 ? 38.506 19.245 15.167 1.00 27.59 791 THR A C 1
ATOM 6216 O O . THR A 1 791 ? 39.225 19.259 16.166 1.00 27.59 791 THR A O 1
ATOM 6219 N N . GLN A 1 792 ? 37.544 20.143 14.961 1.00 26.66 792 GLN A N 1
ATOM 6220 C CA . GLN A 1 792 ? 37.105 21.121 15.961 1.00 26.66 792 GLN A CA 1
ATOM 6221 C C . GLN A 1 792 ? 35.709 20.753 16.477 1.00 26.66 792 GLN A C 1
ATOM 6223 O O . GLN A 1 792 ? 34.946 20.083 15.784 1.00 26.66 792 GLN A O 1
ATOM 6228 N N . TRP A 1 793 ? 35.393 21.180 17.700 1.00 26.59 793 TRP A N 1
ATOM 6229 C CA . TRP A 1 793 ? 34.152 20.846 18.399 1.00 26.59 793 TRP A CA 1
ATOM 6230 C C . TRP A 1 793 ? 33.444 22.124 18.851 1.00 26.59 793 TRP A C 1
ATOM 6232 O O . TRP A 1 793 ? 34.095 23.066 19.300 1.00 26.59 793 TRP A O 1
ATOM 6242 N N . LEU A 1 794 ? 32.114 22.126 18.776 1.00 25.72 794 LEU A N 1
ATOM 6243 C CA . LEU A 1 794 ? 31.240 23.162 19.322 1.00 25.72 794 LEU A CA 1
ATOM 6244 C C . LEU A 1 794 ? 30.299 22.515 20.340 1.00 25.72 794 LEU A C 1
ATOM 6246 O O . LEU A 1 794 ? 29.768 21.432 20.098 1.00 25.72 794 LEU A O 1
ATOM 6250 N N . LEU A 1 795 ? 30.115 23.173 21.483 1.00 25.28 795 LEU A N 1
ATOM 6251 C CA . LEU A 1 795 ? 29.277 22.699 22.580 1.00 25.28 795 LEU A CA 1
ATOM 6252 C C . LEU A 1 795 ? 28.270 23.794 22.937 1.00 25.28 795 LEU A C 1
ATOM 6254 O O . LEU A 1 795 ? 28.668 24.924 23.215 1.00 25.28 795 LEU A O 1
ATOM 6258 N N . PHE A 1 796 ? 26.985 23.451 22.961 1.00 26.80 796 PHE A N 1
ATOM 6259 C CA . PHE A 1 796 ? 25.922 24.330 23.443 1.00 26.80 796 PHE A CA 1
ATOM 6260 C C . PHE A 1 796 ? 25.366 23.775 24.754 1.00 26.80 796 PHE A C 1
ATOM 6262 O O . PHE A 1 796 ? 25.006 22.603 24.827 1.00 26.80 796 PHE A O 1
ATOM 6269 N N . ASN A 1 797 ? 25.284 24.621 25.783 1.00 25.06 797 ASN A N 1
ATOM 6270 C CA . ASN A 1 797 ? 24.538 24.326 27.006 1.00 25.06 797 ASN A CA 1
ATOM 6271 C C . ASN A 1 797 ? 23.132 24.942 26.896 1.00 25.06 797 ASN A C 1
ATOM 6273 O O . ASN A 1 797 ? 22.990 26.046 26.369 1.00 25.06 797 ASN A O 1
ATOM 6277 N N . ARG A 1 798 ? 22.104 24.251 27.400 1.00 25.36 798 ARG A N 1
ATOM 6278 C CA . ARG A 1 798 ? 20.700 24.688 27.356 1.00 25.36 798 ARG A CA 1
ATOM 6279 C C . ARG A 1 798 ? 20.149 24.946 28.761 1.00 25.36 798 ARG A C 1
ATOM 6281 O O . ARG A 1 798 ? 19.154 24.348 29.160 1.00 25.36 798 ARG A O 1
ATOM 6288 N N . GLU A 1 799 ? 20.756 25.880 29.489 1.00 25.56 799 GLU A N 1
ATOM 6289 C CA . GLU A 1 799 ? 20.113 26.466 30.670 1.00 25.56 799 GLU A CA 1
ATOM 6290 C C . GLU A 1 799 ? 19.275 27.692 30.292 1.00 25.56 799 GLU A C 1
ATOM 6292 O O . GLU A 1 799 ? 19.667 28.531 29.480 1.00 25.56 799 GLU A O 1
ATOM 6297 N N . SER A 1 800 ? 18.084 27.789 30.879 1.00 33.53 800 SER A N 1
ATOM 6298 C CA . SER A 1 800 ? 17.102 28.818 30.556 1.00 33.53 800 SER A CA 1
ATOM 6299 C C . SER A 1 800 ? 17.306 30.091 31.380 1.00 33.53 800 SER A C 1
ATOM 6301 O O . SER A 1 800 ? 16.739 30.227 32.466 1.00 33.53 800 SER A O 1
ATOM 6303 N N . ASN A 1 801 ? 18.039 31.064 30.840 1.00 26.00 801 ASN A N 1
ATOM 6304 C CA . ASN A 1 801 ? 17.866 32.469 31.215 1.00 26.00 801 ASN A CA 1
ATOM 6305 C C . ASN A 1 801 ? 18.205 33.422 30.061 1.00 26.00 801 ASN A C 1
ATOM 6307 O O . ASN A 1 801 ? 18.866 33.042 29.098 1.00 26.00 801 ASN A O 1
ATOM 6311 N N . ARG A 1 802 ? 17.675 34.647 30.135 1.00 37.94 802 ARG A N 1
ATOM 6312 C CA . ARG A 1 802 ? 17.841 35.682 29.101 1.00 37.94 802 ARG A CA 1
ATOM 6313 C C . ARG A 1 802 ? 19.114 36.511 29.321 1.00 37.94 802 ARG A C 1
ATOM 6315 O O . ARG A 1 802 ? 19.716 36.467 30.388 1.00 37.94 802 ARG A O 1
ATOM 6322 N N . ASP A 1 803 ? 19.452 37.294 28.298 1.00 30.88 803 ASP A N 1
ATOM 6323 C CA . ASP A 1 803 ? 20.434 38.385 28.300 1.00 30.88 803 ASP A CA 1
ATOM 6324 C C . ASP A 1 803 ? 21.921 37.991 28.418 1.00 30.88 803 ASP A C 1
ATOM 6326 O O . ASP A 1 803 ? 22.606 38.279 29.397 1.00 30.88 803 ASP A O 1
ATOM 6330 N N . THR A 1 804 ? 22.483 37.432 27.340 1.00 25.73 804 THR A N 1
ATOM 6331 C CA . THR A 1 804 ? 23.916 37.590 27.013 1.00 25.73 804 THR A CA 1
ATOM 6332 C C . THR A 1 804 ? 24.120 37.589 25.495 1.00 25.73 804 THR A C 1
ATOM 6334 O O . THR A 1 804 ? 23.642 36.691 24.808 1.00 25.73 804 THR A O 1
ATOM 6337 N N . VAL A 1 805 ? 24.849 38.578 24.966 1.00 23.77 805 VAL A N 1
ATOM 6338 C CA . VAL A 1 805 ? 25.251 38.644 23.549 1.00 23.77 805 VAL A CA 1
ATOM 6339 C C . VAL A 1 805 ? 26.734 38.298 23.440 1.00 23.77 805 VAL A C 1
ATOM 6341 O O . VAL A 1 805 ? 27.573 39.025 23.967 1.00 23.77 805 VAL A O 1
ATOM 6344 N N . PHE A 1 806 ? 27.059 37.211 22.737 1.00 23.58 806 PHE A N 1
ATOM 6345 C CA . PHE A 1 806 ? 28.435 36.848 22.392 1.00 23.58 806 PHE A CA 1
ATOM 6346 C C . PHE A 1 806 ? 28.712 37.130 20.914 1.00 23.58 806 PHE A C 1
ATOM 6348 O O . PHE A 1 806 ? 28.135 36.495 20.035 1.00 23.58 806 PHE A O 1
ATOM 6355 N N . SER A 1 807 ? 29.646 38.044 20.652 1.00 22.61 807 SER A N 1
ATOM 6356 C CA . SER A 1 807 ? 30.175 38.315 19.312 1.00 22.61 807 SER A CA 1
ATOM 6357 C C . SER A 1 807 ? 31.563 37.697 19.175 1.00 22.61 807 SER A C 1
ATOM 6359 O O . SER A 1 807 ? 32.483 38.100 19.885 1.00 22.61 807 SER A O 1
ATOM 6361 N N . PHE A 1 808 ? 31.739 36.759 18.243 1.00 24.34 808 PHE A N 1
ATOM 6362 C CA . PHE A 1 808 ? 33.054 36.218 17.893 1.00 24.34 808 PHE A CA 1
ATOM 6363 C C . PHE A 1 808 ? 33.565 36.829 16.587 1.00 24.34 808 PHE A C 1
ATOM 6365 O O . PHE A 1 808 ? 32.898 36.772 15.556 1.00 24.34 808 PHE A O 1
ATOM 6372 N N . VAL A 1 809 ? 34.776 37.386 16.633 1.00 22.16 809 VAL A N 1
ATOM 6373 C CA . VAL A 1 809 ? 35.541 37.816 15.456 1.00 22.16 809 VAL A CA 1
ATOM 6374 C C . VAL A 1 809 ? 36.634 36.784 15.210 1.00 22.16 809 VAL A C 1
ATOM 6376 O O . VAL A 1 809 ? 37.360 36.425 16.136 1.00 22.16 809 VAL A O 1
ATOM 6379 N N . LEU A 1 810 ? 36.767 36.322 13.967 1.00 24.31 810 LEU A N 1
ATOM 6380 C CA . LEU A 1 810 ? 37.761 35.327 13.576 1.00 24.31 810 LEU A CA 1
ATOM 6381 C C . LEU A 1 810 ? 38.618 35.900 12.440 1.00 24.31 810 LEU A C 1
ATOM 6383 O O . LEU A 1 810 ? 38.177 35.993 11.299 1.00 24.31 810 LEU A O 1
ATOM 6387 N N . LEU A 1 811 ? 39.842 36.311 12.775 1.00 24.05 811 LEU A N 1
ATOM 6388 C CA . LEU A 1 811 ? 40.864 36.767 11.830 1.00 24.05 811 LEU A CA 1
ATOM 6389 C C . LEU A 1 811 ? 42.223 36.160 12.198 1.00 24.05 811 LEU A C 1
ATOM 6391 O O . LEU A 1 811 ? 42.492 35.855 13.359 1.00 24.05 811 LEU A O 1
ATOM 6395 N N . GLN A 1 812 ? 43.055 35.921 11.187 1.00 29.80 812 GLN A N 1
ATOM 6396 C CA . GLN A 1 812 ? 44.052 34.852 11.217 1.00 29.80 812 GLN A CA 1
ATOM 6397 C C . GLN A 1 812 ? 45.465 35.354 10.885 1.00 29.80 812 GLN A C 1
ATOM 6399 O O . GLN A 1 812 ? 45.772 35.527 9.712 1.00 29.80 812 GLN A O 1
ATOM 6404 N N . SER A 1 813 ? 46.347 35.482 11.889 1.00 26.09 813 SER A N 1
ATOM 6405 C CA . SER A 1 813 ? 47.794 35.181 11.771 1.00 26.09 813 SER A CA 1
ATOM 6406 C C . SER A 1 813 ? 48.591 35.510 13.043 1.00 26.09 813 SER A C 1
ATOM 6408 O O . SER A 1 813 ? 48.481 36.616 13.555 1.00 26.09 813 SER A O 1
ATOM 6410 N N . GLY A 1 814 ? 49.521 34.625 13.420 1.00 26.09 814 GLY A N 1
ATOM 6411 C CA . GLY A 1 814 ? 50.870 35.022 13.857 1.00 26.09 814 GLY A CA 1
ATOM 6412 C C . GLY A 1 814 ? 51.085 35.666 15.239 1.00 26.09 814 GLY A C 1
ATOM 6413 O O . GLY A 1 814 ? 51.156 36.883 15.344 1.00 26.09 814 GLY A O 1
ATOM 6414 N N . ASN A 1 815 ? 51.476 34.816 16.197 1.00 28.11 815 ASN A N 1
ATOM 6415 C CA . ASN A 1 815 ? 52.315 35.098 17.379 1.00 28.11 815 ASN A CA 1
ATOM 6416 C C . ASN A 1 815 ? 51.742 35.887 18.581 1.00 28.11 815 ASN A C 1
ATOM 6418 O O . ASN A 1 815 ? 51.208 36.981 18.456 1.00 28.11 815 ASN A O 1
ATOM 6422 N N . HIS A 1 816 ? 52.097 35.359 19.762 1.00 26.11 816 HIS A N 1
ATOM 6423 C CA . HIS A 1 816 ? 52.030 35.928 21.118 1.00 26.11 816 HIS A CA 1
ATOM 6424 C C . HIS A 1 816 ? 50.656 36.019 21.800 1.00 26.11 816 HIS A C 1
ATOM 6426 O O . HIS A 1 816 ? 49.851 36.908 21.543 1.00 26.11 816 HIS A O 1
ATOM 6432 N N . ASP A 1 817 ? 50.466 35.131 22.779 1.00 25.20 817 ASP A N 1
ATOM 6433 C CA . ASP A 1 817 ? 49.357 35.144 23.727 1.00 25.20 817 ASP A CA 1
ATOM 6434 C C . ASP A 1 817 ? 49.415 36.346 24.682 1.00 25.20 817 ASP A C 1
ATOM 6436 O O . ASP A 1 817 ? 50.441 36.617 25.309 1.00 25.20 817 ASP A O 1
ATOM 6440 N N . PHE A 1 818 ? 48.264 36.983 24.888 1.00 24.61 818 PHE A N 1
ATOM 6441 C CA . PHE A 1 818 ? 47.958 37.778 26.075 1.00 24.61 818 PHE A CA 1
ATOM 6442 C C . PHE A 1 818 ? 46.559 37.395 26.558 1.00 24.61 818 PHE A C 1
ATOM 6444 O O . PHE A 1 818 ? 45.625 37.320 25.763 1.00 24.61 818 PHE A O 1
ATOM 6451 N N . TRP A 1 819 ? 46.416 37.169 27.862 1.00 23.31 819 TRP A N 1
ATOM 6452 C CA . TRP A 1 819 ? 45.130 36.916 28.509 1.00 23.31 819 TRP A CA 1
ATOM 6453 C C . TRP A 1 819 ? 44.804 38.082 29.437 1.00 23.31 819 TRP A C 1
ATOM 6455 O O . TRP A 1 819 ? 45.631 38.471 30.261 1.00 23.31 819 TRP A O 1
ATOM 6465 N N . SER A 1 820 ? 43.584 38.601 29.344 1.00 24.12 820 SER A N 1
ATOM 6466 C CA . SER A 1 820 ? 42.999 39.478 30.352 1.00 24.12 820 SER A CA 1
ATOM 6467 C C . SER A 1 820 ? 41.579 39.011 30.657 1.00 24.12 820 SER A C 1
ATOM 6469 O O . SER A 1 820 ? 40.824 38.626 29.766 1.00 24.12 820 SER A O 1
ATOM 6471 N N . VAL A 1 821 ? 41.228 39.017 31.940 1.00 25.58 821 VAL A N 1
ATOM 6472 C CA . VAL A 1 821 ? 39.871 38.756 32.424 1.00 25.58 821 VAL A CA 1
ATOM 6473 C C . VAL A 1 821 ? 39.405 40.038 33.096 1.00 25.58 821 VAL A C 1
ATOM 6475 O O . VAL A 1 821 ? 40.119 40.590 33.931 1.00 25.58 821 VAL A O 1
ATOM 6478 N N . VAL A 1 822 ? 38.231 40.523 32.705 1.00 26.41 822 VAL A N 1
ATOM 6479 C CA . VAL A 1 822 ? 37.601 41.716 33.280 1.00 26.41 822 VAL A CA 1
ATOM 6480 C C . VAL A 1 822 ? 36.381 41.250 34.059 1.00 26.41 822 VAL A C 1
ATOM 6482 O O . VAL A 1 822 ? 35.531 40.555 33.504 1.00 26.41 822 VAL A O 1
ATOM 6485 N N . ASP A 1 823 ? 36.302 41.603 35.341 1.00 32.25 823 ASP A N 1
ATOM 6486 C CA . ASP A 1 823 ? 35.121 41.311 36.152 1.00 32.25 823 ASP A CA 1
ATOM 6487 C C . ASP A 1 823 ? 33.978 42.309 35.886 1.00 32.25 823 ASP A C 1
ATOM 6489 O O . ASP A 1 823 ? 34.110 43.295 35.150 1.00 32.25 823 ASP A O 1
ATOM 6493 N N . SER A 1 824 ? 32.829 42.064 36.514 1.00 29.53 824 SER A N 1
ATOM 6494 C CA . SER A 1 824 ? 31.620 42.878 36.368 1.00 29.53 824 SER A CA 1
ATOM 6495 C C . SER A 1 824 ? 31.710 44.290 36.983 1.00 29.53 824 SER A C 1
ATOM 6497 O O . SER A 1 824 ? 30.677 44.938 37.139 1.00 29.53 824 SER A O 1
ATOM 6499 N N . GLN A 1 825 ? 32.897 44.770 37.377 1.00 33.88 825 GLN A N 1
ATOM 6500 C CA . GLN A 1 825 ? 33.139 46.118 37.910 1.00 33.88 825 GLN A CA 1
ATOM 6501 C C . GLN A 1 825 ? 34.240 46.896 37.155 1.00 33.88 825 GLN A C 1
ATOM 6503 O O . GLN A 1 825 ? 34.650 47.966 37.603 1.00 33.88 825 GLN A O 1
ATOM 6508 N N . HIS A 1 826 ? 34.668 46.415 35.978 1.00 37.06 826 HIS A N 1
ATOM 6509 C CA . HIS A 1 826 ? 35.474 47.164 34.996 1.00 37.06 826 HIS A CA 1
ATOM 6510 C C . HIS A 1 826 ? 36.831 47.717 35.492 1.00 37.06 826 HIS A C 1
ATOM 6512 O O . HIS A 1 826 ? 37.288 48.760 35.020 1.00 37.06 826 HIS A O 1
ATOM 6518 N N . ASN A 1 827 ? 37.529 47.006 36.381 1.00 29.61 827 ASN A N 1
ATOM 6519 C CA . ASN A 1 827 ? 38.948 47.274 36.647 1.00 29.61 827 ASN A CA 1
ATOM 6520 C C . ASN A 1 827 ? 39.850 46.338 35.828 1.00 29.61 827 ASN A C 1
ATOM 6522 O O . ASN A 1 827 ? 39.597 45.139 35.739 1.00 29.61 827 ASN A O 1
ATOM 6526 N N . VAL A 1 828 ? 40.926 46.884 35.254 1.00 27.91 828 VAL A N 1
ATOM 6527 C CA . VAL A 1 828 ? 41.940 46.126 34.502 1.00 27.91 828 VAL A CA 1
ATOM 6528 C C . VAL A 1 828 ? 43.243 46.117 35.299 1.00 27.91 828 VAL A C 1
ATOM 6530 O O . VAL A 1 828 ? 43.910 47.144 35.408 1.00 27.91 828 VAL A O 1
ATOM 6533 N N . SER A 1 829 ? 43.619 44.963 35.852 1.00 27.77 829 SER A N 1
ATOM 6534 C CA . SER A 1 829 ? 44.909 44.765 36.524 1.00 27.77 829 SER A CA 1
ATOM 6535 C C . SER A 1 829 ? 45.905 44.045 35.613 1.00 27.77 829 SER A C 1
ATOM 6537 O O . SER A 1 829 ? 45.877 42.820 35.496 1.00 27.77 829 SER A O 1
ATOM 6539 N N . ASP A 1 830 ? 46.802 44.806 34.994 1.00 29.81 830 ASP A N 1
ATOM 6540 C CA . ASP A 1 830 ? 47.977 44.283 34.290 1.00 29.81 830 ASP A CA 1
ATOM 6541 C C . ASP A 1 830 ? 49.044 43.798 35.294 1.00 29.81 830 ASP A C 1
ATOM 6543 O O . ASP A 1 830 ? 49.459 44.544 36.184 1.00 29.81 830 ASP A O 1
ATOM 6547 N N . THR A 1 831 ? 49.484 42.541 35.159 1.00 29.53 831 THR A N 1
ATOM 6548 C CA . THR A 1 831 ? 50.576 41.942 35.950 1.00 29.53 831 THR A CA 1
ATOM 6549 C C . THR A 1 831 ? 51.439 41.007 35.093 1.00 29.53 831 THR A C 1
ATOM 6551 O O . THR A 1 831 ? 51.367 39.782 35.174 1.00 29.53 831 THR A O 1
ATOM 6554 N N . GLY A 1 832 ? 52.283 41.590 34.241 1.00 25.19 832 GLY A N 1
ATOM 6555 C CA . GLY A 1 832 ? 53.187 40.830 33.374 1.00 25.19 832 GLY A CA 1
ATOM 6556 C C . GLY A 1 832 ? 54.277 40.000 34.087 1.00 25.19 832 GLY A C 1
ATOM 6557 O O . GLY A 1 832 ? 54.818 40.386 35.120 1.00 25.19 832 GLY A O 1
ATOM 6558 N N . LEU A 1 833 ? 54.654 38.887 33.440 1.00 29.45 833 LEU A N 1
ATOM 6559 C CA . LEU A 1 833 ? 55.951 38.182 33.516 1.00 29.45 833 LEU A CA 1
ATOM 6560 C C . LEU A 1 833 ? 56.594 37.989 34.913 1.00 29.45 833 LEU A C 1
ATOM 6562 O O . LEU A 1 833 ? 57.558 38.674 35.262 1.00 29.45 833 LEU A O 1
ATOM 6566 N N . GLY A 1 834 ? 56.200 36.945 35.661 1.00 28.30 834 GLY A N 1
ATOM 6567 C CA . GLY A 1 834 ? 56.909 36.622 36.910 1.00 28.30 834 GLY A CA 1
ATOM 6568 C C . GLY A 1 834 ? 56.587 35.306 37.627 1.00 28.30 834 GLY A C 1
ATOM 6569 O O . GLY A 1 834 ? 56.065 35.353 38.734 1.00 28.30 834 GLY A O 1
ATOM 6570 N N . LYS A 1 835 ? 57.074 34.168 37.096 1.00 27.64 835 LYS A N 1
ATOM 6571 C CA . LYS A 1 835 ? 57.001 32.798 37.678 1.00 27.64 835 LYS A CA 1
ATOM 6572 C C . LYS A 1 835 ? 55.595 32.171 37.649 1.00 27.64 835 LYS A C 1
ATOM 6574 O O . LYS A 1 835 ? 54.590 32.860 37.735 1.00 27.64 835 LYS A O 1
ATOM 6579 N N . GLY A 1 836 ? 55.549 30.849 37.469 1.00 33.41 836 GLY A N 1
ATOM 6580 C CA . GLY A 1 836 ? 54.305 30.101 37.265 1.00 33.41 836 GLY A CA 1
ATOM 6581 C C . GLY A 1 836 ? 53.662 29.570 38.548 1.00 33.41 836 GLY A C 1
ATOM 6582 O O . GLY A 1 836 ? 54.300 29.505 39.600 1.00 33.41 836 GLY A O 1
ATOM 6583 N N . LEU A 1 837 ? 52.413 29.129 38.404 1.00 26.81 837 LEU A N 1
ATOM 6584 C CA . LEU A 1 837 ? 51.640 28.368 39.382 1.00 26.81 837 LEU A CA 1
ATOM 6585 C C . LEU A 1 837 ? 51.042 27.141 38.683 1.00 26.81 837 LEU A C 1
ATOM 6587 O O . LEU A 1 837 ? 50.576 27.236 37.550 1.00 26.81 837 LEU A O 1
ATOM 6591 N N . ASP A 1 838 ? 51.104 25.998 39.359 1.00 35.34 838 ASP A N 1
ATOM 6592 C CA . ASP A 1 838 ? 50.505 24.735 38.925 1.00 35.34 838 ASP A CA 1
ATOM 6593 C C . ASP A 1 838 ? 49.055 24.674 39.429 1.00 35.34 838 ASP A C 1
ATOM 6595 O O . ASP A 1 838 ? 48.790 25.026 40.579 1.00 35.34 838 ASP A O 1
ATOM 6599 N N . LEU A 1 839 ? 48.127 24.251 38.568 1.00 30.73 839 LEU A N 1
ATOM 6600 C CA . LEU A 1 839 ? 46.705 24.086 38.885 1.00 30.73 839 LEU A CA 1
ATOM 6601 C C . LEU A 1 839 ? 46.176 22.688 38.520 1.00 30.73 839 LEU A C 1
ATOM 6603 O O . LEU A 1 839 ? 44.980 22.501 38.300 1.00 30.73 839 LEU A O 1
ATOM 6607 N N . VAL A 1 840 ? 47.030 21.658 38.577 1.00 35.44 840 VAL A N 1
ATOM 6608 C CA . VAL A 1 840 ? 46.581 20.264 38.769 1.00 35.44 840 VAL A CA 1
ATOM 6609 C C . VAL A 1 840 ? 46.229 20.024 40.253 1.00 35.44 840 VAL A C 1
ATOM 6611 O O . VAL A 1 840 ? 46.758 19.132 40.921 1.00 35.44 840 VAL A O 1
ATOM 6614 N N . GLN A 1 841 ? 45.341 20.869 40.791 1.00 33.22 841 GLN A N 1
ATOM 6615 C CA . GLN A 1 841 ? 44.708 20.750 42.111 1.00 33.22 841 GLN A CA 1
ATOM 6616 C C . GLN A 1 841 ? 43.557 21.765 42.245 1.00 33.22 841 GLN A C 1
ATOM 6618 O O . GLN A 1 841 ? 43.784 22.905 42.626 1.00 33.22 841 GLN A O 1
ATOM 6623 N N . ASP A 1 842 ? 42.349 21.339 41.843 1.00 36.53 842 ASP A N 1
ATOM 6624 C CA . ASP A 1 842 ? 41.045 21.609 42.499 1.00 36.53 842 ASP A CA 1
ATOM 6625 C C . ASP A 1 842 ? 39.845 21.408 41.546 1.00 36.53 842 ASP A C 1
ATOM 6627 O O . ASP A 1 842 ? 39.022 22.292 41.320 1.00 36.53 842 ASP A O 1
ATOM 6631 N N . HIS A 1 843 ? 39.680 20.184 41.021 1.00 35.19 843 HIS A N 1
ATOM 6632 C CA . HIS A 1 843 ? 38.346 19.725 40.614 1.00 35.19 843 HIS A CA 1
ATOM 6633 C C . HIS A 1 843 ? 38.147 18.225 40.862 1.00 35.19 843 HIS A C 1
ATOM 6635 O O . HIS A 1 843 ? 38.748 17.364 40.216 1.00 35.19 843 HIS A O 1
ATOM 6641 N N . TRP A 1 844 ? 37.264 17.910 41.811 1.00 39.38 844 TRP A N 1
ATOM 6642 C CA . TRP A 1 844 ? 37.021 16.556 42.327 1.00 39.38 844 TRP A CA 1
ATOM 6643 C C . TRP A 1 844 ? 36.509 15.561 41.268 1.00 39.38 844 TRP A C 1
ATOM 6645 O O . TRP A 1 844 ? 36.702 14.352 41.402 1.00 39.38 844 TRP A O 1
ATOM 6655 N N . SER A 1 845 ? 35.904 16.068 40.191 1.00 31.62 845 SER A N 1
ATOM 6656 C CA . SER A 1 845 ? 35.359 15.298 39.067 1.00 31.62 845 SER A CA 1
ATOM 6657 C C . SER A 1 845 ? 36.433 14.532 38.280 1.00 31.62 845 SER A C 1
ATOM 6659 O O . SER A 1 845 ? 36.229 13.375 37.909 1.00 31.62 845 SER A O 1
ATOM 6661 N N . VAL A 1 846 ? 37.593 15.158 38.043 1.00 37.69 846 VAL A N 1
ATOM 6662 C CA . VAL A 1 846 ? 38.636 14.636 37.137 1.00 37.69 846 VAL A CA 1
ATOM 6663 C C . VAL A 1 846 ? 39.304 13.383 37.715 1.00 37.69 846 VAL A C 1
ATOM 6665 O O . VAL A 1 846 ? 39.617 12.443 36.984 1.00 37.69 846 VAL A O 1
ATOM 6668 N N . GLY A 1 847 ? 39.452 13.327 39.044 1.00 39.00 847 GLY A N 1
ATOM 6669 C CA . GLY A 1 847 ? 40.051 12.189 39.741 1.00 39.00 847 GLY A CA 1
ATOM 6670 C C . GLY A 1 847 ? 39.274 10.882 39.555 1.00 39.00 847 GLY A C 1
ATOM 6671 O O . GLY A 1 847 ? 39.882 9.847 39.292 1.00 39.00 847 GLY A O 1
ATOM 6672 N N . LYS A 1 848 ? 37.934 10.915 39.629 1.00 41.03 848 LYS A N 1
ATOM 6673 C CA . LYS A 1 848 ? 37.106 9.704 39.473 1.00 41.03 848 LYS A CA 1
ATOM 6674 C C . LYS A 1 848 ? 37.074 9.176 38.040 1.00 41.03 848 LYS A C 1
ATOM 6676 O O . LYS A 1 848 ? 37.144 7.964 37.852 1.00 41.03 848 LYS A O 1
ATOM 6681 N N . PHE A 1 849 ? 37.001 10.058 37.042 1.00 36.88 849 PHE A N 1
ATOM 6682 C CA . PHE A 1 849 ? 36.942 9.645 35.636 1.00 36.88 849 PHE A CA 1
ATOM 6683 C C . PHE A 1 849 ? 38.217 8.897 35.210 1.00 36.88 849 PHE A C 1
ATOM 6685 O O . PHE A 1 849 ? 38.152 7.830 34.601 1.00 36.88 849 PHE A O 1
ATOM 6692 N N . ASN A 1 850 ? 39.382 9.397 35.636 1.00 37.06 850 ASN A N 1
ATOM 6693 C CA . ASN A 1 850 ? 40.667 8.753 35.367 1.00 37.06 850 ASN A CA 1
ATOM 6694 C C . ASN A 1 850 ? 40.853 7.444 36.169 1.00 37.06 850 ASN A C 1
ATOM 6696 O O . ASN A 1 850 ? 41.557 6.541 35.730 1.00 37.06 850 ASN A O 1
ATOM 6700 N N . GLN A 1 851 ? 40.193 7.297 37.324 1.00 41.84 851 GLN A N 1
ATOM 6701 C CA . GLN A 1 851 ? 40.234 6.059 38.109 1.00 41.84 851 GLN A CA 1
ATOM 6702 C C . GLN A 1 851 ? 39.399 4.929 37.474 1.00 41.84 851 GLN A C 1
ATOM 6704 O O . GLN A 1 851 ? 39.806 3.772 37.535 1.00 41.84 851 GLN A O 1
ATOM 6709 N N . TRP A 1 852 ? 38.278 5.266 36.824 1.00 43.44 852 TRP A N 1
ATOM 6710 C CA . TRP A 1 852 ? 37.413 4.317 36.106 1.00 43.44 852 TRP A CA 1
ATOM 6711 C C . TRP A 1 852 ? 38.046 3.805 34.802 1.00 43.44 852 TRP A C 1
ATOM 6713 O O . TRP A 1 852 ? 38.031 2.606 34.536 1.00 43.44 852 TRP A O 1
ATOM 6723 N N . LEU A 1 853 ? 38.688 4.692 34.029 1.00 36.78 853 LEU A N 1
ATOM 6724 C CA . LEU A 1 853 ? 39.358 4.343 32.765 1.00 36.78 853 LEU A CA 1
ATOM 6725 C C . LEU A 1 853 ? 40.552 3.379 32.910 1.00 36.78 853 LEU A C 1
ATOM 6727 O O . LEU A 1 853 ? 40.956 2.771 31.921 1.00 36.78 853 LEU A O 1
ATOM 6731 N N . TRP A 1 854 ? 41.110 3.219 34.116 1.00 43.25 854 TRP A N 1
ATOM 6732 C CA . TRP A 1 854 ? 42.246 2.322 34.382 1.00 43.25 854 TRP A CA 1
ATOM 6733 C C . TRP A 1 854 ? 41.902 1.098 35.247 1.00 43.25 854 TRP A C 1
ATOM 6735 O O . TRP A 1 854 ? 42.741 0.209 35.405 1.00 43.25 854 TRP A O 1
ATOM 6745 N N . SER A 1 855 ? 40.677 0.987 35.774 1.00 42.19 855 SER A N 1
ATOM 6746 C CA . SER A 1 855 ? 40.214 -0.196 36.515 1.00 42.19 855 SER A CA 1
ATOM 6747 C C . SER A 1 855 ? 39.705 -1.296 35.575 1.00 42.19 855 SER A C 1
ATOM 6749 O O . SER A 1 855 ? 38.518 -1.610 35.557 1.00 42.19 855 SER A O 1
ATOM 6751 N N . GLY A 1 856 ? 40.606 -1.875 34.779 1.00 43.41 856 GLY A N 1
ATOM 6752 C CA . GLY A 1 856 ? 40.273 -2.938 33.829 1.00 43.41 856 GLY A CA 1
ATOM 6753 C C . GLY A 1 856 ? 39.754 -4.212 34.508 1.00 43.41 856 GLY A C 1
ATOM 6754 O O . GLY A 1 856 ? 40.530 -4.974 35.085 1.00 43.41 856 GLY A O 1
ATOM 6755 N N . GLN A 1 857 ? 38.450 -4.461 34.389 1.00 34.91 857 GLN A N 1
ATOM 6756 C CA . GLN A 1 857 ? 37.803 -5.755 34.624 1.00 34.91 857 GLN A CA 1
ATOM 6757 C C . GLN A 1 857 ? 36.932 -6.110 33.409 1.00 34.91 857 GLN A C 1
ATOM 6759 O O . GLN A 1 857 ? 36.501 -5.219 32.680 1.00 34.91 857 GLN A O 1
ATOM 6764 N N . SER A 1 858 ? 36.782 -7.415 33.164 1.00 38.69 858 SER A N 1
ATOM 6765 C CA . SER A 1 858 ? 36.206 -8.024 31.952 1.00 38.69 858 SER A CA 1
ATOM 6766 C C . SER A 1 858 ? 34.683 -8.007 31.905 1.00 38.69 858 SER A C 1
ATOM 6768 O O . SER A 1 858 ? 34.112 -8.467 32.921 1.00 38.69 858 SER A O 1
#

Radius of gyration: 38.02 Å; chains: 1; bounding box: 129×112×90 Å